Protein AF-R7K600-F1 (afdb_monomer)

Sequence (935 aa):
MQDFETLYDEKISSIQGNEIVDEYFMSLLRTHSFVELLKSLYYSPQDADISSIYLKCMKQGYRMCDLQRAFCILVDEWYDGPICFIAAEGDNKGDIICVNEEPVETIPRFTEEYYLRIRLISEEDVIDGETNSIKIESNLFSARSIFSEVTECTSFNIDQNDVLSICYSDVMQDNFKFKLNANNVAVVRSYNSVSVQCLDGDLSGDFYYSIINAADELFIVLEKENCLMRIRQYIDGLNAHFDNVRIERFISDKNIVSKCNQSGLYKLCDFLECDPTEISTQEMFEIYSALQQVDTTLPIDIFNSWINKLLPREYYVLKKRYLEGHLLTLESVGEICNVTRERIRQVEQKAIRNILSPKRNKYRNALVSQLKLFSPHKSYITFSELEELELGANVAIFLDKTTGDIIYESGYKACFFSRDSKNKLDFCLEELPNEFTKTDLQEYSILISEKLNNAFTANEITELICSKYRICGEYIAKSRMTLKVILSFLMQKYFPDGMDIYEDANIDFLREKAYIEFDGFELADNNRAVRARLQAFCVMVDRGVWKYDTEQILISNDLQWAILDYIKQYNSPVLPIQAIMDMFSAELGEIEIYNKYSLHSQLKKILPAEYSINRDYVMKSSGDTFYSVIEAYVKQSAFPVTKRDIQSNFPGATDIVIQQMAAATKVINMNGYYVHLDNLGITDEEVSSLKYAVDSELSDKEIHHANIVFSKIKGSLSGLFNRIGINHYLQFYYLLRELFPNEYEYNRPFMGALGVEVINGEAQVINLIMRNDECSISDIRQFAKEVGTIIDRYIEFIDRNNDAFIFKNRETVISVNAVGLDEADFSRLDAVLEDFIGEEQYKLLSDFYNYRELPDLACLWNTWLLYSIIKKYSKGFKLVLTSNFLNEAKPILVRQEFDESNIDFRDLAEIDQGDSEQFDNDEDILDTFDYDDLE

Nearest PDB structures (foldseek):
  8oj5-assembly1_A  TM=2.633E-01  e=7.855E-02  Homo sapiens
  6nxk-assembly2_D  TM=6.466E-01  e=4.752E+00  Homo sapiens
  6ob1-assembly1_C  TM=5.739E-01  e=8.873E+00  Homo sapiens
  5l9u-assembly1_N  TM=1.201E-01  e=9.127E-01  Homo sapiens

Secondary structure (DSSP, 8-state):
---HHHHHHHHHHHHTTSS---HHHHHHTT-HHHHHHHHHHHTS-TTS-THHHHHHHHHTT--HHHHHHHHHHHHT----S-----------------------S---S--S---EEEEEEEEEETTTEEEEEEEEEESSB-HHHHHHHHHHTSSEEE-TTSBEEE---SS---TTS----GGGSPB--S-EEEEEEES-HHHHHHHHHHHHHHTHHHHHHHHHHHHHHHHHHHHHTS-GGGTT-BGGGT---HHHHHHHHHTT--BSTHHHH---TT--HHHHHHHHHHHHTS----HHHHHHHHHTTS-HHHHHHHIIIIISSS---HHHHHHHTTS-HHHHHHHHHHHHHHHTSGGGHHHHHHHHHHHHHH-SSSSEEEHHHHHHTT--HHHHHHHHHHT-SSEEETTTTEEES-HHHHHHHHHHHHHS-SEEEHHHHHHHHHHHHHHTTTSS-HHHHHHHHHHHSEEETTEEESSPPPHHHHHHHHHHHH-TT-EESS-HHHHHHHHHHHHHHTTS-PPPS-HHHHHHHHHTTEEEEETTEEEE------S-HHHHHHHHHHHHH-SSSEEEHHHHHHHTHHHHHHTT--SHHHHHHHHHHHS-TT-EE-SSEEESSSS--HHHHHHHHHHH-SSPEEHHHHHHH-TT--HHHHHHHHHHSSEEESSSEEEEGGGG---HHHHHHHHHHHHHHTTT---EEHHHHHHHHTTTTHHHHHHHT--SHHHHHHHHHHH-TTTEEEETTEEEETT-----HHHHHHHHHTTSSEEEHHHHHHHHHHHT-----HHHHHHHTTTTEEESSSSEEEEHHHHTGGG---TTHHHHHHHHHTT-SEEEGGG---GGGSPP-SS---HHHHHHHHHHH-SSEEEEES-SSTTT--EEEEETTS-GGG--TTGGGS---S-----------SS---TTS--

Mean predicted aligned error: 21.6 Å

Solvent-accessible surface area (backbone atoms only — not comparable to full-atom values): 54487 Å² total; per-residue (Å²): 131,80,57,64,70,63,53,48,54,53,50,56,60,52,55,78,73,58,77,96,70,60,69,68,61,56,49,45,74,68,32,66,74,53,44,51,52,47,50,53,58,70,72,50,57,97,88,52,79,57,64,64,58,46,53,51,35,48,75,69,75,42,61,56,62,57,51,51,44,55,45,24,62,74,72,75,44,86,68,90,70,80,88,81,85,83,85,86,90,87,90,92,88,82,86,90,88,88,85,85,81,86,80,95,69,81,87,73,87,84,86,75,79,63,51,80,46,79,43,83,46,77,46,81,42,100,83,83,44,74,39,30,31,44,35,29,37,16,34,35,43,36,34,62,35,48,53,51,55,51,31,77,70,42,62,41,43,70,50,100,82,34,40,58,46,79,56,94,58,102,67,87,70,72,67,88,75,56,66,52,60,54,90,73,36,47,76,64,70,42,80,38,69,39,66,36,40,22,88,43,68,70,61,42,51,55,54,49,52,43,50,61,70,12,38,59,51,48,53,52,50,44,52,36,54,38,50,51,48,52,44,36,55,53,56,74,70,49,63,77,82,50,38,73,23,40,47,72,59,66,47,85,54,66,66,61,46,52,32,33,49,74,36,68,33,58,30,52,50,34,58,72,78,45,67,67,76,71,55,52,57,69,56,47,52,52,50,45,54,40,58,72,66,55,78,86,71,51,50,46,59,40,50,50,62,48,54,69,72,48,55,72,74,30,37,50,52,48,36,54,34,32,68,66,90,48,77,48,51,51,53,61,52,8,61,77,68,74,47,53,38,68,57,42,50,53,42,47,55,50,36,52,53,59,56,70,28,81,93,40,44,64,42,58,53,51,33,55,50,40,52,56,37,63,28,93,43,92,46,35,38,46,50,68,62,33,41,75,52,71,41,46,72,46,49,42,49,48,38,26,77,73,71,60,55,36,40,61,33,77,55,47,45,28,31,27,61,39,72,66,62,51,52,54,48,52,56,58,59,65,72,48,71,65,59,48,39,61,70,53,46,55,56,49,17,46,55,50,16,60,77,52,74,59,55,44,50,35,68,56,44,45,53,39,46,62,53,50,29,48,75,31,64,64,35,38,20,72,57,84,81,50,73,64,57,56,52,50,50,51,33,56,73,77,24,71,90,31,41,48,62,78,45,64,69,53,53,51,48,52,35,53,49,35,25,67,53,37,69,65,37,80,64,72,88,49,64,68,59,52,39,56,53,49,64,72,58,32,38,46,64,48,98,61,21,35,23,72,58,82,81,74,79,80,75,48,73,70,58,50,52,53,52,52,50,52,60,68,69,44,93,44,68,59,42,50,41,57,60,55,46,67,72,41,44,68,70,35,45,77,68,74,36,87,45,54,50,41,45,50,59,52,45,70,75,70,59,58,83,55,46,35,76,60,97,61,33,39,28,66,54,59,87,69,50,77,48,56,57,52,48,52,54,41,59,72,43,94,59,74,37,40,63,66,57,51,30,72,65,34,84,82,54,44,74,66,53,53,52,50,29,35,74,75,49,66,34,42,61,56,78,70,29,35,38,29,58,83,78,59,70,79,48,75,69,54,54,50,50,51,48,52,55,50,54,64,70,34,66,84,61,51,78,38,46,35,53,61,56,40,65,69,44,48,72,84,42,38,74,58,30,66,73,67,65,52,85,49,39,64,31,47,49,48,50,45,48,71,78,41,61,86,64,42,27,80,34,89,69,33,32,20,29,67,90,38,86,53,66,54,60,67,59,53,35,50,58,57,52,70,76,39,58,61,46,41,56,68,52,54,52,49,42,23,57,74,65,72,40,83,82,88,43,64,58,61,58,39,65,76,37,53,84,57,28,35,40,53,40,98,56,31,36,29,25,37,76,67,38,43,58,89,81,46,72,64,87,58,48,53,60,56,50,48,68,70,48,57,92,54,64,60,44,61,42,77,74,68,76,70,66,83,83,48,68,88,53,76,59,77,88,44,58,44,30,49,49,45,47,41,76,72,70,42,82,61,44,45,79,49,63,77,36,78,47,76,94,69,38,47,55,27,40,30,42,59,89,58,66,77,87,74,63,67,71,70,74,62,64,78,73,78,83,88,84,90,78,86,79,78,91,73,90,80,95,79,86,80,82,76,81,78,86,81,126

pLDDT: mean 79.43, std 15.6, range [23.12, 96.38]

Radius of gyration: 59.39 Å; Cα contacts (8 Å, |Δi|>4): 1126; chains: 1; bounding box: 92×74×168 Å

Structure (mmCIF, N/CA/C/O backbone):
data_AF-R7K600-F1
#
_entry.id   AF-R7K600-F1
#
loop_
_atom_site.group_PDB
_atom_site.id
_atom_site.type_symbol
_atom_site.label_atom_id
_atom_site.label_alt_id
_atom_site.label_comp_id
_atom_site.label_asym_id
_atom_site.label_entity_id
_atom_site.label_seq_id
_atom_site.pdbx_PDB_ins_code
_atom_site.Cartn_x
_atom_site.Cartn_y
_atom_site.Cartn_z
_atom_site.occupancy
_atom_site.B_iso_or_equiv
_atom_site.auth_seq_id
_atom_site.auth_comp_id
_atom_site.auth_asym_id
_atom_site.auth_atom_id
_atom_site.pdbx_PDB_model_num
ATOM 1 N N . MET A 1 1 ? -39.440 17.434 95.656 1.00 53.75 1 MET A N 1
ATOM 2 C CA . MET A 1 1 ? -38.934 17.429 94.272 1.00 53.75 1 MET A CA 1
ATOM 3 C C . MET A 1 1 ? -39.079 18.835 93.731 1.00 53.75 1 MET A C 1
ATOM 5 O O . MET A 1 1 ? -40.142 19.419 93.929 1.00 53.75 1 MET A O 1
ATOM 9 N N . GLN A 1 2 ? -38.012 19.396 93.159 1.00 62.62 2 GLN A N 1
ATOM 10 C CA . GLN A 1 2 ? -38.122 20.588 92.313 1.00 62.62 2 GLN A CA 1
ATOM 11 C C . GLN A 1 2 ? -39.060 20.278 91.136 1.00 62.62 2 GLN A C 1
ATOM 13 O O . GLN A 1 2 ? -39.230 19.117 90.763 1.00 62.62 2 GLN A O 1
ATOM 18 N N . ASP A 1 3 ? -39.709 21.305 90.596 1.00 78.44 3 ASP A N 1
ATOM 19 C CA . ASP A 1 3 ? -40.495 21.171 89.371 1.00 78.44 3 ASP A CA 1
ATOM 20 C C . ASP A 1 3 ? -39.558 20.840 88.198 1.00 78.44 3 ASP A C 1
ATOM 22 O O . ASP A 1 3 ? -38.540 21.518 88.033 1.00 78.44 3 ASP A O 1
ATOM 26 N N . PHE A 1 4 ? -39.870 19.787 87.427 1.00 82.56 4 PHE A N 1
ATOM 27 C CA . PHE A 1 4 ? -38.977 19.241 86.396 1.00 82.56 4 PHE A CA 1
ATOM 28 C C . PHE A 1 4 ? -38.571 20.312 85.388 1.00 82.56 4 PHE A C 1
ATOM 30 O O . PHE A 1 4 ? -37.391 20.432 85.098 1.00 82.56 4 PHE A O 1
ATOM 37 N N . GLU A 1 5 ? -39.517 21.133 84.922 1.00 82.19 5 GLU A N 1
ATOM 38 C CA . GLU A 1 5 ? -39.245 22.182 83.928 1.00 82.19 5 GLU A CA 1
ATOM 39 C C . GLU A 1 5 ? -38.249 23.220 84.463 1.00 82.19 5 GLU A C 1
ATOM 41 O O . GLU A 1 5 ? -37.309 23.609 83.777 1.00 82.19 5 GLU A O 1
ATOM 46 N N . THR A 1 6 ? -38.395 23.608 85.734 1.00 79.44 6 THR A N 1
ATOM 47 C CA . THR A 1 6 ? -37.509 24.600 86.359 1.00 79.44 6 THR A CA 1
ATOM 48 C C . THR A 1 6 ? -36.091 24.045 86.548 1.00 79.44 6 THR A C 1
ATOM 50 O O . THR A 1 6 ? -35.116 24.752 86.306 1.00 79.44 6 THR A O 1
ATOM 53 N N . LEU A 1 7 ? -35.971 22.774 86.954 1.00 80.62 7 LEU A N 1
ATOM 54 C CA . LEU A 1 7 ? -34.683 22.090 87.127 1.00 80.62 7 LEU A CA 1
ATOM 55 C C . LEU A 1 7 ? -34.003 21.799 85.779 1.00 80.62 7 LEU A C 1
ATOM 57 O O . LEU A 1 7 ? -32.790 21.956 85.645 1.00 80.62 7 LEU A O 1
ATOM 61 N N . TYR A 1 8 ? -34.784 21.396 84.780 1.00 83.12 8 TYR A N 1
ATOM 62 C CA . TYR A 1 8 ? -34.327 21.098 83.428 1.00 83.12 8 TYR A CA 1
ATOM 63 C C . TYR A 1 8 ? -33.744 22.336 82.741 1.00 83.12 8 TYR A C 1
ATOM 65 O O . TYR A 1 8 ? -32.621 22.284 82.235 1.00 83.12 8 TYR A O 1
ATOM 73 N N . ASP A 1 9 ? -34.447 23.471 82.802 1.00 80.31 9 ASP A N 1
ATOM 74 C CA . ASP A 1 9 ? -33.987 24.739 82.226 1.00 80.31 9 ASP A CA 1
ATOM 75 C C . ASP A 1 9 ? -32.726 25.279 82.925 1.00 80.31 9 ASP A C 1
ATOM 77 O O . ASP A 1 9 ? -31.815 25.797 82.265 1.00 80.31 9 ASP A O 1
ATOM 81 N N . GLU A 1 10 ? -32.629 25.124 84.252 1.00 80.12 10 GLU A N 1
ATOM 82 C CA . GLU A 1 10 ? -31.446 25.504 85.037 1.00 80.12 10 GLU A CA 1
ATOM 83 C C . GLU A 1 10 ? -30.222 24.658 84.641 1.00 80.12 10 GLU A C 1
ATOM 85 O O . GLU A 1 10 ? -29.138 25.198 84.390 1.00 80.12 10 GLU A O 1
ATOM 90 N N . LYS A 1 11 ? -30.400 23.337 84.485 1.00 77.00 11 LYS A N 1
ATOM 91 C CA . LYS A 1 11 ? -29.329 22.413 84.081 1.00 77.00 11 LYS A CA 1
ATOM 92 C C . LYS A 1 11 ? -28.900 22.614 82.632 1.00 77.00 11 LYS A C 1
ATOM 94 O O . LYS A 1 11 ? -27.702 22.742 82.387 1.00 77.00 11 LYS A O 1
ATOM 99 N N . ILE A 1 12 ? -29.829 22.747 81.685 1.00 72.12 12 ILE A N 1
ATOM 100 C CA . ILE A 1 12 ? -29.499 23.029 80.276 1.00 72.12 12 ILE A CA 1
ATOM 101 C C . ILE A 1 12 ? -28.743 24.348 80.115 1.00 72.12 12 ILE A C 1
ATOM 103 O O . ILE A 1 12 ? -27.795 24.418 79.328 1.00 72.12 12 ILE A O 1
ATOM 107 N N . SER A 1 13 ? -29.115 25.380 80.875 1.00 66.31 13 SER A N 1
ATOM 108 C CA . SER A 1 13 ? -28.418 26.671 80.855 1.00 66.31 13 SER A CA 1
ATOM 109 C C . SER A 1 13 ? -26.991 26.563 81.405 1.00 66.31 13 SER A C 1
ATOM 111 O O . SER A 1 13 ? -26.095 27.252 80.921 1.00 66.31 13 SER A O 1
ATOM 113 N N . SER A 1 14 ? -26.753 25.668 82.372 1.00 66.25 14 SER A N 1
ATOM 114 C CA . SER A 1 14 ? -25.415 25.410 82.925 1.00 66.25 14 SER A CA 1
ATOM 115 C C . SER A 1 14 ? -24.490 24.649 81.958 1.00 66.25 14 SER A C 1
ATOM 117 O O . SER A 1 14 ? -23.301 24.955 81.888 1.00 66.25 14 SER A O 1
ATOM 119 N N . ILE A 1 15 ? -25.038 23.738 81.140 1.00 65.19 15 ILE A N 1
ATOM 120 C CA . ILE A 1 15 ? -24.304 22.935 80.139 1.00 65.19 15 ILE A CA 1
ATOM 121 C C . ILE A 1 15 ? -23.796 23.794 78.968 1.00 65.19 15 ILE A C 1
ATOM 123 O O . ILE A 1 15 ? -22.756 23.504 78.390 1.00 65.19 15 ILE A O 1
ATOM 127 N N . GLN A 1 16 ? -24.473 24.901 78.639 1.00 54.50 16 GLN A N 1
ATOM 128 C CA . GLN A 1 16 ? -24.007 25.839 77.603 1.00 54.50 16 GLN A CA 1
ATOM 129 C C . GLN A 1 16 ? -22.762 26.650 78.019 1.00 54.50 16 GLN A C 1
ATOM 131 O O . GLN A 1 16 ? -22.148 27.296 77.170 1.00 54.50 16 GLN A O 1
ATOM 136 N N . GLY A 1 17 ? -22.402 26.648 79.309 1.00 50.62 17 GLY A N 1
ATOM 137 C CA . GLY A 1 17 ? -21.347 27.492 79.872 1.00 50.62 17 GLY A CA 1
ATOM 138 C C . GLY A 1 17 ? -19.992 26.818 80.110 1.00 50.62 17 GLY A C 1
ATOM 139 O O . GLY A 1 17 ? -19.022 27.543 80.314 1.00 50.62 17 GLY A O 1
ATOM 140 N N . ASN A 1 18 ? -19.892 25.483 80.092 1.00 47.25 18 ASN A N 1
ATOM 141 C CA . ASN A 1 18 ? -18.647 24.759 80.378 1.00 47.25 18 ASN A CA 1
ATOM 142 C C . ASN A 1 18 ? -18.553 23.427 79.609 1.00 47.25 18 ASN A C 1
ATOM 144 O O . ASN A 1 18 ? -19.450 22.597 79.691 1.00 47.25 18 ASN A O 1
ATOM 148 N N . GLU A 1 19 ? -17.396 23.236 78.964 1.00 44.56 19 GLU A N 1
ATOM 149 C CA . GLU A 1 19 ? -16.887 22.021 78.299 1.00 44.56 19 GLU A CA 1
ATOM 150 C C . GLU A 1 19 ? -17.575 21.555 76.997 1.00 44.56 19 GLU A C 1
ATOM 152 O O . GLU A 1 19 ? -18.716 21.872 76.687 1.00 44.56 19 GLU A O 1
ATOM 157 N N . ILE A 1 20 ? -16.790 20.870 76.156 1.00 49.75 20 ILE A N 1
ATOM 158 C CA . ILE A 1 20 ? -17.130 20.440 74.791 1.00 49.75 20 ILE A CA 1
ATOM 159 C C . ILE A 1 20 ? -18.234 19.372 74.866 1.00 49.75 20 ILE A C 1
ATOM 161 O O . ILE A 1 20 ? -17.953 18.215 75.172 1.00 49.75 20 ILE A O 1
ATOM 165 N N . VAL A 1 21 ? -19.484 19.750 74.585 1.00 52.47 21 VAL A N 1
ATOM 166 C CA . VAL A 1 21 ? -20.635 18.831 74.540 1.00 52.47 21 VAL A CA 1
ATOM 167 C C . VAL A 1 21 ? -21.093 18.610 73.095 1.00 52.47 21 VAL A C 1
ATOM 169 O O . VAL A 1 21 ? -21.189 19.550 72.311 1.00 52.47 21 VAL A O 1
ATOM 172 N N . ASP A 1 22 ? -21.363 17.345 72.766 1.00 59.25 22 ASP A N 1
ATOM 173 C CA . ASP A 1 22 ? -21.823 16.827 71.471 1.00 59.25 22 ASP A CA 1
ATOM 174 C C . ASP A 1 22 ? -23.098 17.531 70.951 1.00 59.25 22 ASP A C 1
ATOM 176 O O . ASP A 1 22 ? -24.114 17.627 71.648 1.00 59.25 22 ASP A O 1
ATOM 180 N N . GLU A 1 23 ? -23.050 18.004 69.702 1.00 59.66 23 GLU A N 1
ATOM 181 C CA . GLU A 1 23 ? -24.129 18.739 69.028 1.00 59.66 23 GLU A CA 1
ATOM 182 C C . GLU A 1 23 ? -25.384 17.865 68.834 1.00 59.66 23 GLU A C 1
ATOM 184 O O . GLU A 1 23 ? -26.514 18.353 68.949 1.00 59.66 23 GLU A O 1
ATOM 189 N N . TYR A 1 24 ? -25.197 16.553 68.646 1.00 65.19 24 TYR A N 1
ATOM 190 C CA . TYR A 1 24 ? -26.281 15.572 68.580 1.00 65.19 24 TYR A CA 1
ATOM 191 C C . TYR A 1 24 ? -27.006 15.450 69.928 1.00 65.19 24 TYR A C 1
ATOM 193 O O . TYR A 1 24 ? -28.234 15.556 69.983 1.00 65.19 24 TYR A O 1
ATOM 201 N N . PHE A 1 25 ? -26.267 15.332 71.032 1.00 68.75 25 PHE A N 1
ATOM 202 C CA . PHE A 1 25 ? -26.848 15.237 72.375 1.00 68.75 25 PHE A CA 1
ATOM 203 C C . PHE A 1 25 ? -27.626 16.510 72.757 1.00 68.75 25 PHE A C 1
ATOM 205 O O . PHE A 1 25 ? -28.731 16.437 73.300 1.00 68.75 25 PHE A O 1
ATOM 212 N N . MET A 1 26 ? -27.117 17.688 72.380 1.00 72.88 26 MET A N 1
ATOM 213 C CA . MET A 1 26 ? -27.837 18.957 72.561 1.00 72.88 26 MET A CA 1
ATOM 214 C C . MET A 1 26 ? -29.112 19.051 71.710 1.00 72.88 26 MET A C 1
ATOM 216 O O . MET A 1 26 ? -30.069 19.711 72.120 1.00 72.88 26 MET A O 1
ATOM 220 N N . SER A 1 27 ? -29.155 18.397 70.544 1.00 70.31 27 SER A N 1
ATOM 221 C CA . SER A 1 27 ? -30.365 18.316 69.716 1.00 70.31 27 SER A CA 1
ATOM 222 C C . SER A 1 27 ? -31.442 17.417 70.344 1.00 70.31 27 SER A C 1
ATOM 224 O O . SER A 1 27 ? -32.624 17.772 70.333 1.00 70.31 27 SER A O 1
ATOM 226 N N . LEU A 1 28 ? -31.045 16.317 70.995 1.00 73.62 28 LEU A N 1
ATOM 227 C CA . LEU A 1 28 ? -31.957 15.432 71.729 1.00 73.62 28 LEU A CA 1
ATOM 228 C C . LEU A 1 28 ? -32.601 16.147 72.920 1.00 73.62 28 LEU A C 1
ATOM 230 O O . LEU A 1 28 ? -33.818 16.101 73.074 1.00 73.62 28 LEU A O 1
ATOM 234 N N . LEU A 1 29 ? -31.822 16.912 73.690 1.00 78.94 29 LEU A N 1
ATOM 235 C CA . LEU A 1 29 ? -32.327 17.736 74.801 1.00 78.94 29 LEU A CA 1
ATOM 236 C C . LEU A 1 29 ? -33.273 18.874 74.351 1.00 78.94 29 LEU A C 1
ATOM 238 O O . LEU A 1 29 ? -33.939 19.510 75.166 1.00 78.94 29 LEU A O 1
ATOM 242 N N . ARG A 1 30 ? -33.377 19.147 73.049 1.00 77.31 30 ARG A N 1
ATOM 243 C CA . ARG A 1 30 ? -34.364 20.085 72.483 1.00 77.31 30 ARG A CA 1
ATOM 244 C C . ARG A 1 30 ? -35.557 19.374 71.839 1.00 77.31 30 ARG A C 1
ATOM 246 O O . ARG A 1 30 ? -36.515 20.031 71.437 1.00 77.31 30 ARG A O 1
ATOM 253 N N . THR A 1 31 ? -35.512 18.047 71.731 1.00 77.44 31 THR A N 1
ATOM 254 C CA . THR A 1 31 ? -36.526 17.239 71.054 1.00 77.44 31 THR A CA 1
ATOM 255 C C . THR A 1 31 ? -37.638 16.860 72.026 1.00 77.44 31 THR A C 1
ATOM 257 O O . THR A 1 31 ? -37.422 16.117 72.977 1.00 77.44 31 THR A O 1
ATOM 260 N N . HIS A 1 32 ? -38.856 17.344 71.775 1.00 78.06 32 HIS A N 1
ATOM 261 C CA . HIS A 1 32 ? -39.971 17.246 72.724 1.00 78.06 32 HIS A CA 1
ATOM 262 C C . HIS A 1 32 ? -40.287 15.810 73.186 1.00 78.06 32 HIS A C 1
ATOM 264 O O . HIS A 1 32 ? -40.463 15.577 74.377 1.00 78.06 32 HIS A O 1
ATOM 270 N N . SER A 1 33 ? -40.298 14.834 72.274 1.00 76.19 33 SER A N 1
ATOM 271 C CA . SER A 1 33 ? -40.528 13.415 72.596 1.00 76.19 33 SER A CA 1
ATOM 272 C C . SER A 1 33 ? -39.448 12.818 73.499 1.00 76.19 33 SER A C 1
ATOM 274 O O . SER A 1 33 ? -39.762 12.023 74.382 1.00 76.19 33 SER A O 1
ATOM 276 N N . PHE A 1 34 ? -38.193 13.237 73.326 1.00 80.69 34 PHE A N 1
ATOM 277 C CA . PHE A 1 34 ? -37.080 12.814 74.172 1.00 80.69 34 PHE A CA 1
ATOM 278 C C . PHE A 1 34 ? -37.174 13.433 75.576 1.00 80.69 34 PHE A C 1
ATOM 280 O O . PHE A 1 34 ? -37.019 12.732 76.575 1.00 80.69 34 PHE A O 1
ATOM 287 N N . VAL A 1 35 ? -37.526 14.721 75.671 1.00 83.38 35 VAL A N 1
ATOM 288 C CA . VAL A 1 35 ? -37.732 15.409 76.960 1.00 83.38 35 VAL A CA 1
ATOM 289 C C . VAL A 1 35 ? -38.919 14.830 77.733 1.00 83.38 35 VAL A C 1
ATOM 291 O O . VAL A 1 35 ? -38.839 14.673 78.946 1.00 83.38 35 VAL A O 1
ATOM 294 N N . GLU A 1 36 ? -39.997 14.431 77.058 1.00 80.38 36 GLU A N 1
ATOM 295 C CA . GLU A 1 36 ? -41.142 13.764 77.698 1.00 80.38 36 GLU A CA 1
ATOM 296 C C . GLU A 1 36 ? -40.785 12.376 78.259 1.00 80.38 36 GLU A C 1
ATOM 298 O O . GLU A 1 36 ? -41.263 11.995 79.332 1.00 80.38 36 GLU A O 1
ATOM 303 N N . LEU A 1 37 ? -39.908 11.622 77.586 1.00 80.12 37 LEU A N 1
ATOM 304 C CA . LEU A 1 37 ? -39.365 10.368 78.124 1.00 80.12 37 LEU A CA 1
ATOM 305 C C . LEU A 1 37 ? -38.493 10.626 79.357 1.00 80.12 37 LEU A C 1
ATOM 307 O O . LEU A 1 37 ? -38.621 9.918 80.355 1.00 80.12 37 LEU A O 1
ATOM 311 N N . LEU A 1 38 ? -37.667 11.671 79.317 1.00 84.00 38 LEU A N 1
ATOM 312 C CA . LEU A 1 38 ? -36.800 12.079 80.422 1.00 84.00 38 LEU A CA 1
ATOM 313 C C . LEU A 1 38 ? -37.602 12.576 81.634 1.00 84.00 38 LEU A C 1
ATOM 315 O O . LEU A 1 38 ? -37.290 12.248 82.776 1.00 84.00 38 LEU A O 1
ATOM 319 N N . LYS A 1 39 ? -38.694 13.299 81.384 1.00 84.38 39 LYS A N 1
ATOM 320 C CA . LYS A 1 39 ? -39.666 13.734 82.390 1.00 84.38 39 LYS A CA 1
ATOM 321 C C . LYS A 1 39 ? -40.412 12.557 83.007 1.00 84.38 39 LYS A C 1
ATOM 323 O O . LYS A 1 39 ? -40.580 12.500 84.223 1.00 84.38 39 LYS A O 1
ATOM 328 N N . SER A 1 40 ? -40.821 11.595 82.180 1.00 82.56 40 SER A N 1
ATOM 329 C CA . SER A 1 40 ? -41.455 10.353 82.640 1.00 82.56 40 SER A CA 1
ATOM 330 C C . SER A 1 40 ? -40.516 9.550 83.541 1.00 82.56 40 SER A C 1
ATOM 332 O O . SER A 1 40 ? -40.952 9.008 84.553 1.00 82.56 40 SER A O 1
ATOM 334 N N . LEU A 1 41 ? -39.226 9.521 83.197 1.00 79.75 41 LEU A N 1
ATOM 335 C CA . LEU A 1 41 ? -38.173 8.891 83.986 1.00 79.75 41 LEU A CA 1
ATOM 336 C C . LEU A 1 41 ? -37.949 9.623 85.322 1.00 79.75 41 LEU A C 1
ATOM 338 O O . LEU A 1 41 ? -37.869 8.981 86.363 1.00 79.75 41 LEU A O 1
ATOM 342 N N . TYR A 1 42 ? -37.950 10.961 85.314 1.00 81.75 42 TYR A N 1
ATOM 343 C CA . TYR A 1 42 ? -37.759 11.792 86.511 1.00 81.75 42 TYR A CA 1
ATOM 344 C C . TYR A 1 42 ? -38.861 11.660 87.562 1.00 81.75 42 TYR A C 1
ATOM 346 O O . TYR A 1 42 ? -38.585 11.690 88.761 1.00 81.75 42 TYR A O 1
ATOM 354 N N . TYR A 1 43 ? -40.111 11.495 87.134 1.00 80.69 43 TYR A N 1
ATOM 355 C CA . TYR A 1 43 ? -41.240 11.304 88.048 1.00 80.69 43 TYR A CA 1
ATOM 356 C C . TYR A 1 43 ? -41.500 9.835 88.415 1.00 80.69 43 TYR A C 1
ATOM 358 O O . TYR A 1 43 ? -42.461 9.551 89.135 1.00 80.69 43 TYR A O 1
ATOM 366 N N . SER A 1 44 ? -40.663 8.904 87.949 1.00 74.94 44 SER A N 1
ATOM 367 C CA . SER A 1 44 ? -40.798 7.485 88.270 1.00 74.94 44 SER A CA 1
ATOM 368 C C . SER A 1 44 ? -40.413 7.211 89.737 1.00 74.94 44 SER A C 1
ATOM 370 O O . SER A 1 44 ? -39.344 7.637 90.178 1.00 74.94 44 SER A O 1
ATOM 372 N N . PRO A 1 45 ? -41.251 6.509 90.528 1.00 62.06 45 PRO A N 1
ATOM 373 C CA . PRO A 1 45 ? -40.882 6.041 91.867 1.00 62.06 45 PRO A CA 1
ATOM 374 C C . PRO A 1 45 ? -39.639 5.137 91.829 1.00 62.06 45 PRO A C 1
ATOM 376 O O . PRO A 1 45 ? -39.468 4.390 90.870 1.00 62.06 45 PRO A O 1
ATOM 379 N N . GLN A 1 46 ? -38.821 5.140 92.891 1.00 54.97 46 GLN A N 1
ATOM 380 C CA . GLN A 1 46 ? -37.588 4.330 92.981 1.00 54.97 46 GLN A CA 1
ATOM 381 C C . GLN A 1 46 ? -37.809 2.809 92.817 1.00 54.97 46 GLN A C 1
ATOM 383 O O . GLN A 1 46 ? -36.873 2.115 92.444 1.00 54.97 46 GLN A O 1
ATOM 388 N N . ASP A 1 47 ? -39.040 2.319 93.016 1.00 48.72 47 ASP A N 1
ATOM 389 C CA . ASP A 1 47 ? -39.424 0.904 92.866 1.00 48.72 47 ASP A CA 1
ATOM 390 C C . ASP A 1 47 ? -40.292 0.622 91.616 1.00 48.72 47 ASP A C 1
ATOM 392 O O . ASP A 1 47 ? -40.900 -0.444 91.501 1.00 48.72 47 ASP A O 1
ATOM 396 N N . ALA A 1 48 ? -40.446 1.583 90.698 1.00 56.72 48 ALA A N 1
ATOM 397 C CA . ALA A 1 48 ? -41.273 1.403 89.503 1.00 56.72 48 ALA A CA 1
ATOM 398 C C . ALA A 1 48 ? -40.485 0.778 88.343 1.00 56.72 48 ALA A C 1
ATOM 400 O O . ALA A 1 48 ? -39.306 1.055 88.164 1.00 56.72 48 ALA A O 1
ATOM 401 N N . ASP A 1 49 ? -41.159 -0.038 87.526 1.00 58.34 49 ASP A N 1
ATOM 402 C CA . ASP A 1 49 ? -40.568 -0.712 86.365 1.00 58.34 49 ASP A CA 1
ATOM 403 C C . ASP A 1 49 ? -40.203 0.284 85.244 1.00 58.34 49 ASP A C 1
ATOM 405 O O . ASP A 1 49 ? -41.001 0.620 84.356 1.00 58.34 49 ASP A O 1
ATOM 409 N N . ILE A 1 50 ? -38.961 0.767 85.304 1.00 62.50 50 ILE A N 1
ATOM 410 C CA . ILE A 1 50 ? -38.376 1.717 84.352 1.00 62.50 50 ILE A CA 1
ATOM 411 C C . ILE A 1 50 ? -38.202 1.080 82.959 1.00 62.50 50 ILE A C 1
ATOM 413 O O . ILE A 1 50 ? -38.143 1.788 81.947 1.00 62.50 50 ILE A O 1
ATOM 417 N N . SER A 1 51 ? -38.215 -0.254 82.863 1.00 54.25 51 SER A N 1
ATOM 418 C CA . SER A 1 51 ? -38.046 -1.008 81.613 1.00 54.25 51 SER A CA 1
ATOM 419 C C . SER A 1 51 ? -39.064 -0.594 80.551 1.00 54.25 51 SER A C 1
ATOM 421 O O . SER A 1 51 ? -38.741 -0.503 79.367 1.00 54.25 51 SER A O 1
ATOM 423 N N . SER A 1 52 ? -40.281 -0.235 80.966 1.00 59.28 52 SER A N 1
ATOM 424 C CA . SER A 1 52 ? -41.329 0.264 80.068 1.00 59.28 52 SER A CA 1
ATOM 425 C C . SER A 1 52 ? -40.991 1.615 79.412 1.00 59.28 52 SER A C 1
ATOM 427 O O . SER A 1 52 ? -41.336 1.840 78.247 1.00 59.28 52 SER A O 1
ATOM 429 N N . ILE A 1 53 ? -40.284 2.501 80.121 1.00 66.00 53 ILE A N 1
ATOM 430 C CA . ILE A 1 53 ? -39.851 3.821 79.635 1.00 66.00 53 ILE A CA 1
ATOM 431 C C . ILE A 1 53 ? -38.663 3.657 78.688 1.00 66.00 53 ILE A C 1
ATOM 433 O O . ILE A 1 53 ? -38.657 4.248 77.607 1.00 66.00 53 ILE A O 1
ATOM 437 N N . TYR A 1 54 ? -37.705 2.794 79.032 1.00 62.31 54 TYR A N 1
ATOM 438 C CA . TYR A 1 54 ? -36.568 2.481 78.164 1.00 62.31 54 TYR A CA 1
ATOM 439 C C . TYR A 1 54 ? -36.986 1.758 76.883 1.00 62.31 54 TYR A C 1
ATOM 441 O O . TYR A 1 54 ? -36.526 2.108 75.796 1.00 62.31 54 TYR A O 1
ATOM 449 N N . LEU A 1 55 ? -37.950 0.841 76.962 1.00 52.78 55 LEU A N 1
ATOM 450 C CA . LEU A 1 55 ? -38.534 0.214 75.778 1.00 52.78 55 LEU A CA 1
ATOM 451 C C . LEU A 1 55 ? -39.229 1.248 74.880 1.00 52.78 55 LEU A C 1
ATOM 453 O O . LEU A 1 55 ? -39.180 1.154 73.654 1.00 52.78 55 LEU A O 1
ATOM 457 N N . LYS A 1 56 ? -39.870 2.260 75.475 1.00 57.25 56 LYS A N 1
ATOM 458 C CA . LYS A 1 56 ? -40.501 3.362 74.739 1.00 57.25 56 LYS A CA 1
ATOM 459 C C . LYS A 1 56 ? -39.467 4.309 74.122 1.00 57.25 56 LYS A C 1
ATOM 461 O O . LYS A 1 56 ? -39.707 4.792 73.021 1.00 57.25 56 LYS A O 1
ATOM 466 N N . CYS A 1 57 ? -38.332 4.510 74.789 1.00 59.59 57 CYS A N 1
ATOM 467 C CA . CYS A 1 57 ? -37.164 5.225 74.274 1.00 59.59 57 CYS A CA 1
ATOM 468 C C . CYS A 1 57 ? -36.616 4.546 73.011 1.00 59.59 57 CYS A C 1
ATOM 470 O O . CYS A 1 57 ? -36.556 5.177 71.956 1.00 59.59 57 CYS A O 1
ATOM 472 N N . MET A 1 58 ? -36.377 3.231 73.072 1.00 46.25 58 MET A N 1
ATOM 473 C CA . MET A 1 58 ? -35.902 2.462 71.916 1.00 46.25 58 MET A CA 1
ATOM 474 C C . MET A 1 58 ? -36.922 2.415 70.772 1.00 46.25 58 MET A C 1
ATOM 476 O O . MET A 1 58 ? -36.556 2.575 69.612 1.00 46.25 58 MET A O 1
ATOM 480 N N . LYS A 1 59 ? -38.222 2.273 71.073 1.00 49.16 59 LYS A N 1
ATOM 481 C CA . LYS A 1 59 ? -39.291 2.326 70.053 1.00 49.16 59 LYS A CA 1
ATOM 482 C C . LYS A 1 59 ? -39.414 3.681 69.354 1.00 49.16 59 LYS A C 1
ATOM 484 O O . LYS A 1 59 ? -40.010 3.739 68.284 1.00 49.16 59 LYS A O 1
ATOM 489 N N . GLN A 1 60 ? -38.913 4.754 69.962 1.00 54.91 60 GLN A N 1
ATOM 490 C CA . GLN A 1 60 ? -38.888 6.095 69.374 1.00 54.91 60 GLN A CA 1
ATOM 491 C C . GLN A 1 60 ? -37.560 6.405 68.665 1.00 54.91 60 GLN A C 1
ATOM 493 O O . GLN A 1 60 ? -37.347 7.546 68.270 1.00 54.91 60 GLN A O 1
ATOM 498 N N . GLY A 1 61 ? -36.686 5.404 68.497 1.00 47.09 61 GLY A N 1
ATOM 499 C CA . GLY A 1 61 ? -35.408 5.546 67.795 1.00 47.09 61 GLY A CA 1
ATOM 500 C C . GLY A 1 61 ? -34.308 6.216 68.620 1.00 47.09 61 GLY A C 1
ATOM 501 O O . GLY A 1 61 ? -33.242 6.513 68.089 1.00 47.09 61 GLY A O 1
ATOM 502 N N . TYR A 1 62 ? -34.532 6.453 69.916 1.00 63.28 62 TYR A N 1
ATOM 503 C CA . TYR A 1 62 ? -33.546 7.075 70.797 1.00 63.28 62 TYR A CA 1
ATOM 504 C C . TYR A 1 62 ? -32.668 6.036 71.489 1.00 63.28 62 TYR A C 1
ATOM 506 O O . TYR A 1 62 ? -33.111 4.933 71.825 1.00 63.28 62 TYR A O 1
ATOM 514 N N . ARG A 1 63 ? -31.412 6.408 71.760 1.00 60.91 63 ARG A N 1
ATOM 515 C CA . ARG A 1 63 ? -30.481 5.539 72.481 1.00 60.91 63 ARG A CA 1
ATOM 516 C C . ARG A 1 63 ? -30.788 5.588 73.972 1.00 60.91 63 ARG A C 1
ATOM 518 O O . ARG A 1 63 ? -30.894 6.660 74.569 1.00 60.91 63 ARG A O 1
ATOM 525 N N . MET A 1 64 ? -30.878 4.415 74.589 1.00 60.06 64 MET A N 1
ATOM 526 C CA . MET A 1 64 ? -31.126 4.291 76.026 1.00 60.06 64 MET A CA 1
ATOM 527 C C . MET A 1 64 ? -30.039 4.989 76.859 1.00 60.06 64 MET A C 1
ATOM 529 O O . MET A 1 64 ? -30.366 5.685 77.818 1.00 60.06 64 MET A O 1
ATOM 533 N N . CYS A 1 65 ? -28.777 4.894 76.429 1.00 59.16 65 CYS A N 1
ATOM 534 C CA . CYS A 1 65 ? -27.639 5.557 77.065 1.00 59.16 65 CYS A CA 1
ATOM 535 C C . CYS A 1 65 ? -27.738 7.092 77.043 1.00 59.16 65 CYS A C 1
ATOM 537 O O . CYS A 1 65 ? -27.353 7.736 78.014 1.00 59.16 65 CYS A O 1
ATOM 539 N N . ASP A 1 66 ? -28.315 7.697 75.997 1.00 70.44 66 ASP A N 1
ATOM 540 C CA . ASP A 1 66 ? -28.536 9.150 75.968 1.00 70.44 66 ASP A CA 1
ATOM 541 C C . ASP A 1 66 ? -29.583 9.571 76.999 1.00 70.44 66 ASP A C 1
ATOM 543 O O . ASP A 1 66 ? -29.421 10.591 77.669 1.00 70.44 66 ASP A O 1
ATOM 547 N N . LEU A 1 67 ? -30.657 8.787 77.140 1.00 77.38 67 LEU A N 1
ATOM 548 C CA . LEU A 1 67 ? -31.719 9.068 78.105 1.00 77.38 67 LEU A CA 1
ATOM 549 C C . LEU A 1 67 ? -31.211 8.921 79.547 1.00 77.38 67 LEU A C 1
ATOM 551 O O . LEU A 1 67 ? -31.517 9.756 80.395 1.00 77.38 67 LEU A O 1
ATOM 555 N N . GLN A 1 68 ? -30.390 7.903 79.808 1.00 68.25 68 GLN A N 1
ATOM 556 C CA . GLN A 1 68 ? -29.735 7.690 81.102 1.00 68.25 68 GLN A CA 1
ATOM 557 C C . GLN A 1 68 ? -28.720 8.792 81.413 1.00 68.25 68 GLN A C 1
ATOM 559 O O . GLN A 1 68 ? -28.736 9.353 82.506 1.00 68.25 68 GLN A O 1
ATOM 564 N N . ARG A 1 69 ? -27.894 9.174 80.433 1.00 72.38 69 ARG A N 1
ATOM 565 C CA . ARG A 1 69 ? -26.947 10.287 80.557 1.00 72.38 69 ARG A CA 1
ATOM 566 C C . ARG A 1 69 ? -27.661 11.595 80.882 1.00 72.38 69 ARG A C 1
ATOM 568 O O . ARG A 1 69 ? -27.234 12.316 81.780 1.00 72.38 69 ARG A O 1
ATOM 575 N N . ALA A 1 70 ? -28.756 11.895 80.184 1.00 78.31 70 ALA A N 1
ATOM 576 C CA . ALA A 1 70 ? -29.570 13.078 80.448 1.00 78.31 70 ALA A CA 1
ATOM 577 C C . ALA A 1 70 ? -30.209 13.042 81.847 1.00 78.31 70 ALA A C 1
ATOM 579 O O . ALA A 1 70 ? -30.298 14.077 82.507 1.00 78.31 70 ALA A O 1
ATOM 580 N N . PHE A 1 71 ? -30.609 11.860 82.322 1.00 80.12 71 PHE A N 1
ATOM 581 C CA . PHE A 1 71 ? -31.178 11.677 83.654 1.00 80.12 71 PHE A CA 1
ATOM 582 C C . PHE A 1 71 ? -30.148 11.893 84.765 1.00 80.12 71 PHE A C 1
ATOM 584 O O . PHE A 1 71 ? -30.407 12.686 85.666 1.00 80.12 71 PHE A O 1
ATOM 591 N N . CYS A 1 72 ? -28.961 11.291 84.665 1.00 72.06 72 CYS A N 1
ATOM 592 C CA . CYS A 1 72 ? -27.868 11.489 85.622 1.00 72.06 72 CYS A CA 1
ATOM 593 C C . CYS A 1 72 ? -27.468 12.970 85.745 1.00 72.06 72 CYS A C 1
ATOM 595 O O . CYS A 1 72 ? -27.315 13.476 86.854 1.00 72.06 72 CYS A O 1
ATOM 597 N N . ILE A 1 73 ? -27.411 13.702 84.623 1.00 74.44 73 ILE A N 1
ATOM 598 C CA . ILE A 1 73 ? -27.163 15.157 84.614 1.00 74.44 73 ILE A CA 1
ATOM 599 C C . ILE A 1 73 ? -28.261 15.933 85.368 1.00 74.44 73 ILE A C 1
ATOM 601 O O . ILE A 1 73 ? -27.974 16.919 86.049 1.00 74.44 73 ILE A O 1
ATOM 605 N N . LEU A 1 74 ? -29.521 15.504 85.263 1.00 78.44 74 LEU A N 1
ATOM 606 C CA . LEU A 1 74 ? -30.663 16.118 85.949 1.00 78.44 74 LEU A CA 1
ATOM 607 C C . LEU A 1 74 ? -30.646 15.897 87.468 1.00 78.44 74 LEU A C 1
ATOM 609 O O . LEU A 1 74 ? -31.086 16.781 88.202 1.00 78.44 74 LEU A O 1
ATOM 613 N N . VAL A 1 75 ? -30.160 14.743 87.938 1.00 76.94 75 VAL A N 1
ATOM 614 C CA . VAL A 1 75 ? -30.109 14.390 89.371 1.00 76.94 75 VAL A CA 1
ATOM 615 C C . VAL A 1 75 ? -28.748 14.640 90.037 1.00 76.94 75 VAL A C 1
ATOM 617 O O . VAL A 1 75 ? -28.587 14.314 91.209 1.00 76.94 75 VAL A O 1
ATOM 620 N N . ASP A 1 76 ? -27.799 15.270 89.332 1.00 67.00 76 ASP A N 1
ATOM 621 C CA . ASP A 1 76 ? -26.415 15.499 89.789 1.00 67.00 76 ASP A CA 1
ATOM 622 C C . ASP A 1 76 ? -25.649 14.208 90.134 1.00 67.00 76 ASP A C 1
ATOM 624 O O . ASP A 1 76 ? -24.775 14.187 91.004 1.00 67.00 76 ASP A O 1
ATOM 628 N N . GLU A 1 77 ? -25.951 13.126 89.419 1.00 62.47 77 GLU A N 1
ATOM 629 C CA . GLU A 1 77 ? -25.229 11.860 89.509 1.00 62.47 77 GLU A CA 1
ATOM 630 C C . GLU A 1 77 ? -24.230 11.715 88.356 1.00 62.47 77 GLU A C 1
ATOM 632 O O . GLU A 1 77 ? -24.425 12.222 87.248 1.00 62.47 77 GLU A O 1
ATOM 637 N N . TRP A 1 78 ? -23.124 11.020 88.617 1.00 45.88 78 TRP A N 1
ATOM 638 C CA . TRP A 1 78 ? -22.087 10.795 87.615 1.00 45.88 78 TRP A CA 1
ATOM 639 C C . TRP A 1 78 ? -22.529 9.686 86.655 1.00 45.88 78 TRP A C 1
ATOM 641 O O . TRP A 1 78 ? -22.803 8.568 87.084 1.00 45.88 78 TRP A O 1
ATOM 651 N N . TYR A 1 79 ? -22.592 9.984 85.356 1.00 49.97 79 TYR A N 1
ATOM 652 C CA . TYR A 1 79 ? -22.866 8.974 84.334 1.00 49.97 79 TYR A CA 1
ATOM 653 C C . TYR A 1 79 ? -21.559 8.283 83.926 1.00 49.97 79 TYR A C 1
ATOM 655 O O . TYR A 1 79 ? -20.715 8.910 83.287 1.00 49.97 79 TYR A O 1
ATOM 663 N N . ASP A 1 80 ? -21.397 7.012 84.298 1.00 37.00 80 ASP A N 1
ATOM 664 C CA . ASP A 1 80 ? -20.194 6.198 84.026 1.00 37.00 80 ASP A CA 1
ATOM 665 C C . ASP A 1 80 ? -20.389 5.220 82.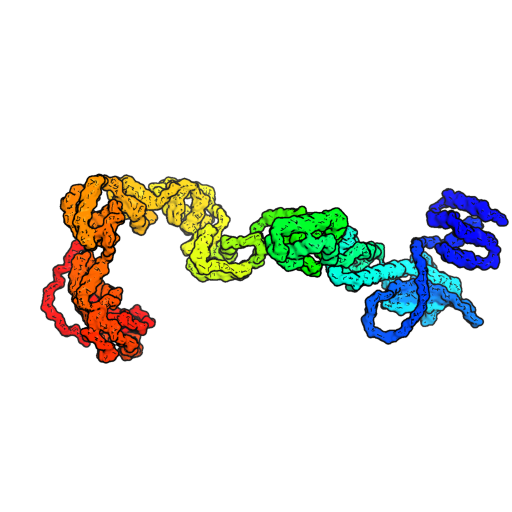842 1.00 37.00 80 ASP A C 1
ATOM 667 O O . ASP A 1 80 ? -19.651 4.255 82.669 1.00 37.00 80 ASP A O 1
ATOM 671 N N . GLY A 1 81 ? -21.427 5.444 82.022 1.00 42.03 81 GLY A N 1
ATOM 672 C CA . GLY A 1 81 ? -21.739 4.621 80.850 1.00 42.03 81 GLY A CA 1
ATOM 673 C C . GLY A 1 81 ? -21.046 5.105 79.563 1.00 42.03 81 GLY A C 1
ATOM 674 O O . GLY A 1 81 ? -20.747 6.295 79.423 1.00 42.03 81 GLY A O 1
ATOM 675 N N . PRO A 1 82 ? -20.816 4.224 78.572 1.00 33.56 82 PRO A N 1
ATOM 676 C CA . PRO A 1 82 ? -20.108 4.580 77.346 1.00 33.56 82 PRO A CA 1
ATOM 677 C C . PRO A 1 82 ? -20.901 5.578 76.486 1.00 33.56 82 PRO A C 1
ATOM 679 O O . PRO A 1 82 ? -22.109 5.443 76.274 1.00 33.56 82 PRO A O 1
ATOM 682 N N . ILE A 1 83 ? -20.198 6.584 75.956 1.00 34.28 83 ILE A N 1
ATOM 683 C CA . ILE A 1 83 ? -20.702 7.489 74.915 1.00 34.28 83 ILE A CA 1
ATOM 684 C C . ILE A 1 83 ? -20.449 6.808 73.565 1.00 34.28 83 ILE A C 1
ATOM 686 O O . ILE A 1 83 ? -19.343 6.872 73.034 1.00 34.28 83 ILE A O 1
ATOM 690 N N . CYS A 1 84 ? -21.459 6.147 73.004 1.00 29.50 84 CYS A N 1
ATOM 691 C CA . CYS A 1 84 ? -21.408 5.653 71.625 1.00 29.50 84 CYS A CA 1
ATOM 692 C C . CYS A 1 84 ? -21.889 6.749 70.663 1.00 29.50 84 CYS A C 1
ATOM 694 O O . CYS A 1 84 ? -22.766 7.532 71.014 1.00 29.50 84 CYS A O 1
ATOM 696 N N . PHE A 1 85 ? -21.363 6.795 69.439 1.00 25.95 85 PHE A N 1
ATOM 697 C CA . PHE A 1 85 ? -21.882 7.567 68.300 1.00 25.95 85 PHE A CA 1
ATOM 698 C C . PHE A 1 85 ? -22.435 6.566 67.277 1.00 25.95 85 PHE A C 1
ATOM 700 O O . PHE A 1 85 ? -21.753 5.585 67.007 1.00 25.95 85 PHE A O 1
ATOM 707 N N . ILE A 1 86 ? -23.630 6.782 66.710 1.00 29.30 86 ILE A N 1
ATOM 708 C CA . ILE A 1 86 ? -24.112 6.008 65.548 1.00 29.30 86 ILE A CA 1
ATOM 709 C C . ILE A 1 86 ? -24.777 6.963 64.548 1.00 29.30 86 ILE A C 1
ATOM 711 O O . ILE A 1 86 ? -25.600 7.794 64.933 1.00 29.30 86 ILE A O 1
ATOM 715 N N . ALA A 1 87 ? -24.382 6.839 63.278 1.00 23.80 87 ALA A N 1
ATOM 716 C CA . ALA A 1 87 ? -24.991 7.487 62.119 1.00 23.80 87 ALA A CA 1
ATOM 717 C C . ALA A 1 87 ? -26.271 6.744 61.666 1.00 23.80 87 ALA A C 1
ATOM 719 O O . ALA A 1 87 ? -26.419 5.549 61.889 1.00 23.80 87 ALA A O 1
ATOM 720 N N . ALA A 1 88 ? -27.204 7.485 61.071 1.00 27.42 88 ALA A N 1
ATOM 721 C CA . ALA A 1 88 ? -28.651 7.256 61.088 1.00 27.42 88 ALA A CA 1
ATOM 722 C C . ALA A 1 88 ? -29.268 6.179 60.146 1.00 27.42 88 ALA A C 1
ATOM 724 O O . ALA A 1 88 ? -28.797 5.968 59.036 1.00 27.42 88 ALA A O 1
ATOM 725 N N . GLU A 1 89 ? -30.382 5.608 60.646 1.00 31.44 89 GLU A N 1
ATOM 726 C CA . GLU A 1 89 ? -31.662 5.077 60.089 1.00 31.44 89 GLU A CA 1
ATOM 727 C C . GLU A 1 89 ? -31.844 4.426 58.689 1.00 31.44 89 GLU A C 1
ATOM 729 O O . GLU A 1 89 ? -31.539 5.001 57.648 1.00 31.44 89 GLU A O 1
ATOM 734 N N . GLY A 1 90 ? -32.614 3.314 58.695 1.00 25.47 90 GLY A N 1
ATOM 735 C CA . GLY A 1 90 ? -33.482 2.832 57.601 1.00 25.47 90 GLY A CA 1
ATOM 736 C C . GLY A 1 90 ? -34.381 1.626 57.988 1.00 25.47 90 GLY A C 1
ATOM 737 O O . GLY A 1 90 ? -33.877 0.572 58.355 1.00 25.47 90 GLY A O 1
ATOM 738 N N . ASP A 1 91 ? -35.711 1.788 57.905 1.00 28.84 91 ASP A N 1
ATOM 739 C CA . ASP A 1 91 ? -36.817 0.974 58.472 1.00 28.84 91 ASP A CA 1
ATOM 740 C C . ASP A 1 91 ? -37.273 -0.319 57.712 1.00 28.84 91 ASP A C 1
ATOM 742 O O . ASP A 1 91 ? -37.583 -0.287 56.526 1.00 28.84 91 ASP A O 1
ATOM 746 N N . ASN A 1 92 ? -37.416 -1.422 58.473 1.00 28.70 92 ASN A N 1
ATOM 747 C CA . ASN A 1 92 ? -38.399 -2.546 58.547 1.00 28.70 92 ASN A CA 1
ATOM 748 C C . ASN A 1 92 ? -39.301 -3.098 57.390 1.00 28.70 92 ASN A C 1
ATOM 750 O O . ASN A 1 92 ? -40.137 -2.381 56.838 1.00 28.70 92 ASN A O 1
ATOM 754 N N . LYS A 1 93 ? -39.332 -4.459 57.291 1.00 26.72 93 LYS A N 1
ATOM 755 C CA . LYS A 1 93 ? -40.467 -5.467 57.299 1.00 26.72 93 LYS A CA 1
ATOM 756 C C . LYS A 1 93 ? -40.152 -6.647 56.340 1.00 26.72 93 LYS A C 1
ATOM 758 O O . LYS A 1 93 ? -39.740 -6.380 55.226 1.00 26.72 93 LYS A O 1
ATOM 763 N N . GLY A 1 94 ? -40.320 -7.952 56.604 1.00 26.08 94 GLY A N 1
ATOM 764 C CA . GLY A 1 94 ? -41.133 -8.767 57.523 1.00 26.08 94 GLY A CA 1
ATOM 765 C C . GLY A 1 94 ? -40.919 -10.281 57.219 1.00 26.08 94 GLY A C 1
ATOM 766 O O . GLY A 1 94 ? -40.163 -10.624 56.317 1.00 26.08 94 GLY A O 1
ATOM 767 N N . ASP A 1 95 ? -41.564 -11.161 57.990 1.00 25.69 95 ASP A N 1
ATOM 768 C CA . ASP A 1 95 ? -41.208 -12.562 58.324 1.00 25.69 95 ASP A CA 1
ATOM 769 C C . ASP A 1 95 ? -41.269 -13.714 57.265 1.00 25.69 95 ASP A C 1
ATOM 771 O O . ASP A 1 95 ? -42.215 -13.814 56.492 1.00 25.69 95 ASP A O 1
ATOM 775 N N . ILE A 1 96 ? -40.259 -14.615 57.332 1.00 25.42 96 ILE A N 1
ATOM 776 C CA . ILE A 1 96 ? -40.199 -16.106 57.533 1.00 25.42 96 ILE A CA 1
ATOM 777 C C . ILE A 1 96 ? -41.152 -17.082 56.757 1.00 25.42 96 ILE A C 1
ATOM 779 O O . ILE A 1 96 ? -42.367 -16.974 56.879 1.00 25.42 96 ILE A O 1
ATOM 783 N N . ILE A 1 97 ? -40.610 -18.133 56.080 1.00 24.44 97 ILE A N 1
ATOM 784 C CA . ILE A 1 97 ? -40.703 -19.607 56.387 1.00 24.44 97 ILE A CA 1
ATOM 785 C C . ILE A 1 97 ? -40.004 -20.507 55.318 1.00 24.44 97 ILE A C 1
ATOM 787 O O . ILE A 1 97 ? -40.139 -20.324 54.115 1.00 24.44 97 ILE A O 1
ATOM 791 N N . CYS A 1 98 ? -39.299 -21.504 55.871 1.00 23.12 98 CYS A N 1
ATOM 792 C CA . CYS A 1 98 ? -38.373 -22.565 55.445 1.00 23.12 98 CYS A CA 1
ATOM 793 C C . CYS A 1 98 ? -38.491 -23.351 54.116 1.00 23.12 98 CYS A C 1
ATOM 795 O O . CYS A 1 98 ? -39.561 -23.697 53.619 1.00 23.12 98 CYS A O 1
ATOM 797 N N . VAL A 1 99 ? -37.284 -23.752 53.692 1.00 28.22 99 VAL A N 1
ATOM 798 C CA . VAL A 1 99 ? -36.843 -24.691 52.643 1.00 28.22 99 VAL A CA 1
ATOM 799 C C . VAL A 1 99 ? -36.823 -26.142 53.161 1.00 28.22 99 VAL A C 1
ATOM 801 O O . VAL A 1 99 ? -36.601 -26.348 54.352 1.00 28.22 99 VAL A O 1
ATOM 804 N N . ASN A 1 100 ? -36.962 -27.132 52.264 1.00 23.64 100 ASN A N 1
ATOM 805 C CA . ASN A 1 100 ? -36.433 -28.489 52.463 1.00 23.64 100 ASN A CA 1
ATOM 806 C C . ASN A 1 100 ? -35.282 -28.778 51.476 1.00 23.64 100 ASN A C 1
ATOM 808 O O . ASN A 1 100 ? -35.435 -28.622 50.267 1.00 23.64 100 ASN A O 1
ATOM 812 N N . GLU A 1 101 ? -34.173 -29.175 52.098 1.00 29.16 101 GLU A N 1
ATOM 813 C CA . GLU A 1 101 ? -32.887 -29.795 51.730 1.00 29.16 101 GLU A CA 1
ATOM 814 C C . GLU A 1 101 ? -32.606 -30.303 50.291 1.00 29.16 101 GLU A C 1
ATOM 816 O O . GLU A 1 101 ? -33.292 -31.184 49.779 1.00 29.16 101 GLU A O 1
ATOM 821 N N . GLU A 1 102 ? -31.516 -29.742 49.728 1.00 34.19 102 GLU A N 1
ATOM 822 C CA . GLU A 1 102 ? -30.282 -30.348 49.150 1.00 34.19 102 GLU A CA 1
ATOM 823 C C . GLU A 1 102 ? -30.344 -31.560 48.180 1.00 34.19 102 GLU A C 1
ATOM 825 O O . GLU A 1 102 ? -31.114 -32.493 48.402 1.00 34.19 102 GLU A O 1
ATOM 830 N N . PRO A 1 103 ? -29.480 -31.624 47.126 1.00 30.84 103 PRO A N 1
ATOM 831 C CA . PRO A 1 103 ? -28.024 -31.434 47.241 1.00 30.84 103 PRO A CA 1
ATOM 832 C C . PRO A 1 103 ? -27.299 -30.668 46.111 1.00 30.84 103 PRO A C 1
ATOM 834 O O . PRO A 1 103 ? -27.726 -30.614 44.965 1.00 30.84 103 PRO A O 1
ATOM 837 N N . VAL A 1 104 ? -26.145 -30.120 46.507 1.00 39.94 104 VAL A N 1
ATOM 838 C CA . VAL A 1 104 ? -24.922 -29.777 45.754 1.00 39.94 104 VAL A CA 1
ATOM 839 C C . VAL A 1 104 ? -24.989 -29.903 44.224 1.00 39.94 104 VAL A C 1
ATOM 841 O O . VAL A 1 104 ? -24.686 -30.951 43.665 1.00 39.94 104 VAL A O 1
ATOM 844 N N . GLU A 1 105 ? -25.238 -28.774 43.565 1.00 26.80 105 GLU A N 1
ATOM 845 C CA . GLU A 1 105 ? -24.789 -28.436 42.210 1.00 26.80 105 GLU A CA 1
ATOM 846 C C . GLU A 1 105 ? -24.832 -26.899 42.097 1.00 26.80 105 GLU A C 1
ATOM 848 O O . GLU A 1 105 ? -25.824 -26.295 42.491 1.00 26.80 105 GLU A O 1
ATOM 853 N N . THR A 1 106 ? -23.731 -26.274 41.652 1.00 34.00 106 THR A N 1
ATOM 854 C CA . THR A 1 106 ? -23.605 -24.862 41.205 1.00 34.00 106 THR A CA 1
ATOM 855 C C . THR A 1 106 ? -24.641 -23.871 41.769 1.00 34.00 106 THR A C 1
ATOM 857 O O . THR A 1 106 ? -25.749 -23.773 41.243 1.00 34.00 106 THR A O 1
ATOM 860 N N . ILE A 1 107 ? -24.280 -23.106 42.811 1.00 32.53 107 ILE A N 1
ATOM 861 C CA . ILE A 1 107 ? -25.216 -22.174 43.466 1.00 32.53 107 ILE A CA 1
ATOM 862 C C . ILE A 1 107 ? -25.768 -21.166 42.428 1.00 32.53 107 ILE A C 1
ATOM 864 O O . ILE A 1 107 ? -24.974 -20.549 41.712 1.00 32.53 107 ILE A O 1
ATOM 868 N N . PRO A 1 108 ? -27.101 -21.001 42.307 1.00 32.56 108 PRO A N 1
ATOM 869 C CA . PRO A 1 108 ? -27.726 -20.208 41.255 1.00 32.56 108 PRO A CA 1
ATOM 870 C C . PRO A 1 108 ? -27.512 -18.708 41.472 1.00 32.56 108 PRO A C 1
ATOM 872 O O . PRO A 1 108 ? -27.403 -18.235 42.601 1.00 32.56 108 PRO A O 1
ATOM 875 N N . ARG A 1 109 ? -27.515 -17.965 40.362 1.00 41.12 109 ARG A N 1
ATOM 876 C CA . ARG A 1 109 ? -27.513 -16.498 40.281 1.00 41.12 109 ARG A CA 1
ATOM 877 C C . ARG A 1 109 ? -28.372 -15.841 41.377 1.00 41.12 109 ARG A C 1
ATOM 879 O O . ARG A 1 109 ? -29.586 -16.015 41.410 1.00 41.12 109 ARG A O 1
ATOM 886 N N . PHE A 1 110 ? -27.673 -15.098 42.235 1.00 47.56 110 PHE A N 1
ATOM 887 C CA . PHE A 1 110 ? -28.070 -14.193 43.319 1.00 47.56 110 PHE A CA 1
ATOM 888 C C . PHE A 1 110 ? -29.571 -13.873 43.468 1.00 47.56 110 PHE A C 1
ATOM 890 O O . PHE A 1 110 ? -30.104 -13.060 42.711 1.00 47.56 110 PHE A O 1
ATOM 897 N N . THR A 1 111 ? -30.224 -14.400 44.511 1.00 49.88 111 THR A N 1
ATOM 898 C CA . THR A 1 111 ? -31.613 -14.037 44.872 1.00 49.88 111 THR A CA 1
ATOM 899 C C . THR A 1 111 ? -31.803 -13.455 46.281 1.00 49.88 111 THR A C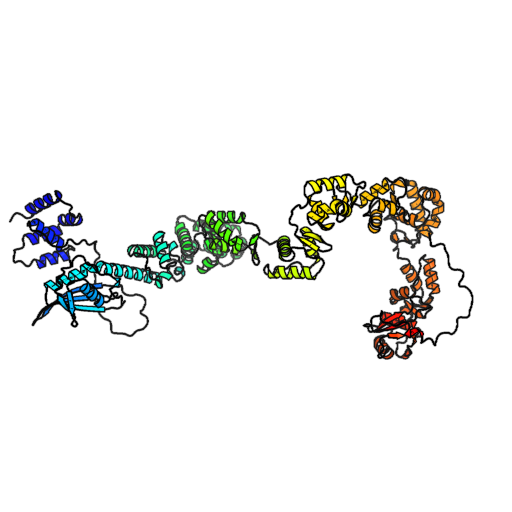 1
ATOM 901 O O . THR A 1 111 ? -32.858 -12.878 46.523 1.00 49.88 111 THR A O 1
ATOM 904 N N . GLU A 1 112 ? -30.822 -13.518 47.193 1.00 63.41 112 GLU A N 1
ATOM 905 C CA . GLU A 1 112 ? -30.927 -12.950 48.557 1.00 63.41 112 GLU A CA 1
ATOM 906 C C . GLU A 1 112 ? -29.652 -12.184 48.960 1.00 63.41 112 GLU A C 1
ATOM 908 O O . GLU A 1 112 ? -28.550 -12.629 48.650 1.00 63.41 112 GLU A O 1
ATOM 913 N N . GLU A 1 113 ? -29.796 -11.034 49.636 1.00 77.56 113 GLU A N 1
ATOM 914 C CA . GLU A 1 113 ? -28.666 -10.254 50.175 1.00 77.56 113 GLU A CA 1
ATOM 915 C C . GLU A 1 113 ? -27.994 -10.967 51.361 1.00 77.56 113 GLU A C 1
ATOM 917 O O . GLU A 1 113 ? -28.623 -11.708 52.125 1.00 77.56 113 GLU A O 1
ATOM 922 N N . TYR A 1 114 ? -26.697 -10.727 51.538 1.00 82.12 114 TYR A N 1
ATOM 923 C CA . TYR A 1 114 ? -25.967 -11.168 52.714 1.00 82.12 114 TYR A CA 1
ATOM 924 C C . TYR A 1 114 ? -26.442 -10.428 53.968 1.00 82.12 114 TYR A C 1
ATOM 926 O O . TYR A 1 114 ? -26.673 -9.218 53.949 1.00 82.12 114 TYR A O 1
ATOM 934 N N . TYR A 1 115 ? -26.542 -11.136 55.090 1.00 78.44 115 TYR A N 1
ATOM 935 C CA . TYR A 1 115 ? -26.906 -10.572 56.384 1.00 78.44 115 TYR A CA 1
ATOM 936 C C . TYR A 1 115 ? -26.061 -11.140 57.532 1.00 78.44 115 TYR A C 1
ATOM 938 O O . TYR A 1 115 ? -25.503 -12.241 57.471 1.00 78.44 115 TYR A O 1
ATOM 946 N N . LEU A 1 116 ? -26.003 -10.366 58.615 1.00 79.06 116 LEU A N 1
ATOM 947 C CA . LEU A 1 116 ? -25.474 -10.753 59.917 1.00 79.06 116 LEU A CA 1
ATOM 948 C C . LEU A 1 116 ? -26.487 -10.310 60.972 1.00 79.06 116 LEU A C 1
ATOM 950 O O . LEU A 1 116 ? -26.854 -9.137 61.036 1.00 79.06 116 LEU A O 1
ATOM 954 N N . ARG A 1 117 ? -26.961 -11.249 61.785 1.00 74.31 117 ARG A N 1
ATOM 955 C CA . ARG A 1 117 ? -27.916 -10.994 62.860 1.00 74.31 117 ARG A CA 1
ATOM 956 C C . ARG A 1 117 ? -27.357 -11.543 64.164 1.00 74.31 117 ARG A C 1
ATOM 958 O O . ARG A 1 117 ? -27.074 -12.731 64.259 1.00 74.31 117 ARG A O 1
ATOM 965 N N . ILE A 1 118 ? -27.237 -10.677 65.162 1.00 77.38 118 ILE A N 1
ATOM 966 C CA . ILE A 1 118 ? -26.766 -11.010 66.509 1.00 77.38 118 ILE A CA 1
ATOM 967 C C . ILE A 1 118 ? -27.934 -10.722 67.455 1.00 77.38 118 ILE A C 1
ATOM 969 O O . ILE A 1 118 ? -28.504 -9.633 67.409 1.00 77.38 118 ILE A O 1
ATOM 973 N N . ARG A 1 119 ? -28.354 -11.704 68.255 1.00 76.06 119 ARG A N 1
ATOM 974 C CA . ARG A 1 119 ? -29.511 -11.592 69.155 1.00 76.06 119 ARG A CA 1
ATOM 975 C C . ARG A 1 119 ? -29.160 -12.093 70.545 1.00 76.06 119 ARG A C 1
ATOM 977 O O . ARG A 1 119 ? -28.611 -13.181 70.664 1.00 76.06 119 ARG A O 1
ATOM 984 N N . LEU A 1 120 ? -29.552 -11.338 71.565 1.00 76.75 120 LEU A N 1
ATOM 985 C CA . LEU A 1 120 ? -29.683 -11.840 72.928 1.00 76.75 120 LEU A CA 1
ATOM 986 C C . LEU A 1 120 ? -31.105 -12.396 73.092 1.00 76.75 120 LEU A C 1
ATOM 988 O O . LEU A 1 120 ? -32.078 -11.715 72.763 1.00 76.75 120 LEU A O 1
ATOM 992 N N . ILE A 1 121 ? -31.218 -13.649 73.517 1.00 78.00 121 ILE A N 1
ATOM 993 C CA . ILE A 1 121 ? -32.471 -14.384 73.686 1.00 78.00 121 ILE A CA 1
ATOM 994 C C . ILE A 1 121 ? -32.552 -14.816 75.150 1.00 78.00 121 ILE A C 1
ATOM 996 O O . ILE A 1 121 ? -31.709 -15.586 75.602 1.00 78.00 121 ILE A O 1
ATOM 1000 N N . SER A 1 122 ? -33.567 -14.334 75.863 1.00 74.44 122 SER A N 1
ATOM 1001 C CA . SER A 1 122 ? -33.865 -14.716 77.247 1.00 74.44 122 SER A CA 1
ATOM 1002 C C . SER A 1 122 ? -35.096 -15.622 77.252 1.00 74.44 122 SER A C 1
ATOM 1004 O O . SER A 1 122 ? -36.165 -15.212 76.790 1.00 74.44 122 SER A O 1
ATOM 1006 N N . GLU A 1 123 ? -34.945 -16.857 77.723 1.00 71.56 123 GLU A N 1
ATOM 1007 C CA . GLU A 1 123 ? -36.020 -17.849 77.828 1.00 71.56 123 GLU A CA 1
ATOM 1008 C C . GLU A 1 123 ? -36.246 -18.206 79.308 1.00 71.56 123 GLU A C 1
ATOM 1010 O O . GLU A 1 123 ? -35.321 -18.612 80.014 1.00 71.56 123 GLU A O 1
ATOM 1015 N N . GLU A 1 124 ? -37.481 -18.032 79.795 1.00 62.41 124 GLU A N 1
ATOM 1016 C CA . GLU A 1 124 ? -37.880 -18.443 81.147 1.00 62.41 124 GLU A CA 1
ATOM 1017 C C . GLU A 1 124 ? -38.229 -19.934 81.159 1.00 62.41 124 GLU A C 1
ATOM 1019 O O . GLU A 1 124 ? -39.271 -20.338 80.629 1.00 62.41 124 GLU A O 1
ATOM 1024 N N . ASP A 1 125 ? -37.388 -20.747 81.801 1.00 55.78 125 ASP A N 1
ATOM 1025 C CA . ASP A 1 125 ? -37.656 -22.170 81.977 1.00 55.78 125 ASP A CA 1
ATOM 1026 C C . ASP A 1 125 ? -38.307 -22.445 83.342 1.00 55.78 125 ASP A C 1
ATOM 1028 O O . ASP A 1 125 ? -37.850 -21.988 84.392 1.00 55.78 125 ASP A O 1
ATOM 1032 N N . VAL A 1 126 ? -39.386 -23.238 83.350 1.00 50.69 126 VAL A N 1
ATOM 1033 C CA . VAL A 1 126 ? -40.229 -23.498 84.544 1.00 50.69 126 VAL A CA 1
ATOM 1034 C C . VAL A 1 126 ? -39.466 -24.248 85.657 1.00 50.69 126 VAL A C 1
ATOM 1036 O O . VAL A 1 126 ? -39.953 -24.349 86.785 1.00 50.69 126 VAL A O 1
ATOM 1039 N N . ILE A 1 127 ? -38.282 -24.791 85.351 1.00 51.47 127 ILE A N 1
ATOM 1040 C CA . ILE A 1 127 ? -37.494 -25.667 86.230 1.00 51.47 127 ILE A CA 1
ATOM 1041 C C . ILE A 1 127 ? -36.123 -25.064 86.593 1.00 51.47 127 ILE A C 1
ATOM 1043 O O . ILE A 1 127 ? -35.730 -25.188 87.752 1.00 51.47 127 ILE A O 1
ATOM 1047 N N . ASP A 1 128 ? -35.434 -24.388 85.664 1.00 50.69 128 ASP A N 1
ATOM 1048 C CA . ASP A 1 128 ? -34.017 -23.999 85.814 1.00 50.69 128 ASP A CA 1
ATOM 1049 C C . ASP A 1 128 ? -33.760 -22.477 85.937 1.00 50.69 128 ASP A C 1
ATOM 1051 O O . ASP A 1 128 ? -32.626 -22.070 86.186 1.00 50.69 128 ASP A O 1
ATOM 1055 N N . GLY A 1 129 ? -34.797 -21.631 85.864 1.00 59.50 129 GLY A N 1
ATOM 1056 C CA . GLY A 1 129 ? -34.665 -20.168 85.944 1.00 59.50 129 GLY A CA 1
ATOM 1057 C C . GLY A 1 129 ? -34.529 -19.490 84.574 1.00 59.50 129 GLY A C 1
ATOM 1058 O O . GLY A 1 129 ? -34.749 -20.112 83.538 1.00 59.50 129 GLY A O 1
ATOM 1059 N N . GLU A 1 130 ? -34.232 -18.186 84.569 1.00 61.09 130 GLU A N 1
ATOM 1060 C CA . GLU A 1 130 ? -34.038 -17.401 83.342 1.00 61.09 130 GLU A CA 1
ATOM 1061 C C . GLU A 1 130 ? -32.729 -17.824 82.660 1.00 61.09 130 GLU A C 1
ATOM 1063 O O . GLU A 1 130 ? -31.645 -17.680 83.228 1.00 61.09 130 GLU A O 1
ATOM 1068 N N . THR A 1 131 ? -32.826 -18.376 81.450 1.00 65.94 131 THR A N 1
ATOM 1069 C CA . THR A 1 131 ? -31.665 -18.778 80.650 1.00 65.94 131 THR A CA 1
ATOM 1070 C C . THR A 1 131 ? -31.426 -17.751 79.556 1.00 65.94 131 THR A C 1
ATOM 1072 O O . THR A 1 131 ? -32.312 -17.445 78.758 1.00 65.94 131 THR A O 1
ATOM 1075 N N . ASN A 1 132 ? -30.217 -17.193 79.515 1.00 75.88 132 ASN A N 1
ATOM 1076 C CA . ASN A 1 132 ? -29.829 -16.234 78.490 1.00 75.88 132 ASN A CA 1
ATOM 1077 C C . ASN A 1 132 ? -28.974 -16.938 77.441 1.00 75.88 132 ASN A C 1
ATOM 1079 O O . ASN A 1 132 ? -28.091 -17.725 77.767 1.00 75.88 132 ASN A O 1
ATOM 1083 N N . SER A 1 133 ? -29.212 -16.668 76.165 1.00 80.44 133 SER A N 1
ATOM 1084 C CA . SER A 1 133 ? -28.380 -17.172 75.078 1.00 80.44 133 SER A CA 1
ATOM 1085 C C . SER A 1 133 ? -28.113 -16.087 74.049 1.00 80.44 133 SER A C 1
ATOM 1087 O O . SER A 1 133 ? -28.960 -15.241 73.771 1.00 80.44 133 SER A O 1
ATOM 1089 N N . ILE A 1 134 ? -26.917 -16.099 73.472 1.00 79.12 134 ILE A N 1
ATOM 1090 C CA . ILE A 1 134 ? -26.559 -15.206 72.373 1.00 79.12 134 ILE A CA 1
ATOM 1091 C C . ILE A 1 134 ? -26.530 -16.032 71.102 1.00 79.12 134 ILE A C 1
ATOM 1093 O O . ILE A 1 134 ? -25.786 -17.005 70.995 1.00 79.12 134 ILE A O 1
ATOM 1097 N N . LYS A 1 135 ? -27.344 -15.635 70.129 1.00 80.94 135 LYS A N 1
ATOM 1098 C CA . LYS A 1 135 ? -27.469 -16.298 68.837 1.00 80.94 135 LYS A CA 1
ATOM 1099 C C . LYS A 1 135 ? -26.918 -15.413 67.731 1.00 80.94 135 LYS A C 1
ATOM 1101 O O . LYS A 1 135 ? -27.378 -14.284 67.553 1.00 80.94 135 LYS A O 1
ATOM 1106 N N . ILE A 1 136 ? -25.990 -15.955 66.948 1.00 82.06 136 ILE A N 1
ATOM 1107 C CA . ILE A 1 136 ? -25.495 -15.343 65.713 1.00 82.06 136 ILE A CA 1
ATOM 1108 C C . ILE A 1 136 ? -26.030 -16.142 64.525 1.00 82.06 136 ILE A C 1
ATOM 1110 O O . ILE A 1 136 ? -25.972 -17.372 64.502 1.00 82.06 136 ILE A O 1
ATOM 1114 N N . GLU A 1 137 ? -26.573 -15.438 63.539 1.00 80.94 137 GLU A N 1
ATOM 1115 C CA . GLU A 1 137 ? -27.018 -15.973 62.253 1.00 80.94 137 GLU A CA 1
ATOM 1116 C C . GLU A 1 137 ? -26.377 -15.153 61.133 1.00 80.94 137 GLU A C 1
ATOM 1118 O O . GLU A 1 137 ? -26.472 -13.924 61.125 1.00 80.94 137 GLU A O 1
ATOM 1123 N N . SER A 1 138 ? -25.751 -15.815 60.166 1.00 82.31 138 SER A N 1
ATOM 1124 C CA . SER A 1 138 ? -25.226 -15.159 58.969 1.00 82.31 138 SER A CA 1
ATOM 1125 C C . SER A 1 138 ? -25.267 -16.109 57.779 1.00 82.31 138 SER A C 1
ATOM 1127 O O . SER A 1 138 ? -25.211 -17.325 57.942 1.00 82.31 138 SER A O 1
ATOM 1129 N N . ASN A 1 139 ? -25.371 -15.559 56.574 1.00 81.56 139 ASN A N 1
ATOM 1130 C CA . ASN A 1 139 ? -25.168 -16.281 55.316 1.00 81.56 139 ASN A CA 1
ATOM 1131 C C . ASN A 1 139 ? -23.849 -15.898 54.613 1.00 81.56 139 ASN A C 1
ATOM 1133 O O . ASN A 1 139 ? -23.577 -16.418 53.535 1.00 81.56 139 ASN A O 1
ATOM 1137 N N . LEU A 1 140 ? -23.026 -15.025 55.212 1.00 82.50 140 LEU A N 1
ATOM 1138 C CA . LEU A 1 140 ? -21.706 -14.627 54.702 1.00 82.50 140 LEU A CA 1
ATOM 1139 C C . LEU A 1 140 ? -20.578 -15.158 55.591 1.00 82.50 140 LEU A C 1
ATOM 1141 O O . LEU A 1 140 ? -19.686 -15.850 55.102 1.00 82.50 140 LEU A O 1
ATOM 1145 N N . PHE A 1 141 ? -20.637 -14.866 56.891 1.00 86.69 141 PHE A N 1
ATOM 1146 C CA . PHE A 1 141 ? -19.602 -15.206 57.869 1.00 86.69 141 PHE A CA 1
ATOM 1147 C C . PHE A 1 141 ? -19.934 -16.484 58.637 1.00 86.69 141 PHE A C 1
ATOM 1149 O O . PHE A 1 141 ? -21.101 -16.805 58.843 1.00 86.69 141 PHE A O 1
ATOM 1156 N N . SER A 1 142 ? -18.912 -17.180 59.128 1.00 90.25 142 SER A N 1
ATOM 1157 C CA . SER A 1 142 ? -19.046 -18.265 60.102 1.00 90.25 142 SER A CA 1
ATOM 1158 C C . SER A 1 142 ? -19.401 -17.690 61.473 1.00 90.25 142 SER A C 1
ATOM 1160 O O . SER A 1 142 ? -18.556 -17.089 62.139 1.00 90.25 142 SER A O 1
ATOM 1162 N N . ALA A 1 143 ? -20.630 -17.926 61.933 1.00 85.69 143 ALA A N 1
ATOM 1163 C CA . ALA A 1 143 ? -21.096 -17.556 63.267 1.00 85.69 143 ALA A CA 1
ATOM 1164 C C . ALA A 1 143 ? -20.171 -18.104 64.366 1.00 85.69 143 ALA A C 1
ATOM 1166 O O . ALA A 1 143 ? -19.901 -17.413 65.345 1.00 85.69 143 ALA A O 1
ATOM 1167 N N . ARG A 1 144 ? -19.612 -19.310 64.176 1.00 87.12 144 ARG A N 1
ATOM 1168 C CA . ARG A 1 144 ? -18.661 -19.909 65.123 1.00 87.12 144 ARG A CA 1
ATOM 1169 C C . ARG A 1 144 ? -17.332 -19.160 65.165 1.00 87.12 144 ARG A C 1
ATOM 1171 O O . ARG A 1 144 ? -16.809 -18.933 66.246 1.00 87.12 144 ARG A O 1
ATOM 1178 N N . SER A 1 145 ? -16.812 -18.752 64.008 1.00 87.38 145 SER A N 1
ATOM 1179 C CA . SER A 1 145 ? -15.558 -17.992 63.928 1.00 87.38 145 SER A CA 1
ATOM 1180 C C . SER A 1 145 ? -15.699 -16.594 64.526 1.00 87.38 145 SER A C 1
ATOM 1182 O O . SER A 1 145 ? -14.751 -16.116 65.135 1.00 87.38 145 SER A O 1
ATOM 1184 N N . ILE A 1 146 ? -16.880 -15.969 64.414 1.00 84.62 146 ILE A N 1
ATOM 1185 C CA . ILE A 1 146 ? -17.175 -14.704 65.106 1.00 84.62 146 ILE A CA 1
ATOM 1186 C C . ILE A 1 146 ? -17.071 -14.905 66.620 1.00 84.62 146 ILE A C 1
ATOM 1188 O O . ILE A 1 146 ? -16.363 -14.155 67.278 1.00 84.62 146 ILE A O 1
ATOM 1192 N N . PHE A 1 147 ? -17.717 -15.937 67.173 1.00 84.94 147 PHE A N 1
ATOM 1193 C CA . PHE A 1 147 ? -17.608 -16.233 68.604 1.00 84.94 147 PHE A CA 1
ATOM 1194 C C . PHE A 1 147 ? -16.167 -16.511 69.044 1.00 84.94 147 PHE A C 1
ATOM 1196 O O . PHE A 1 147 ? -15.734 -15.950 70.048 1.00 84.94 147 PHE A O 1
ATOM 1203 N N .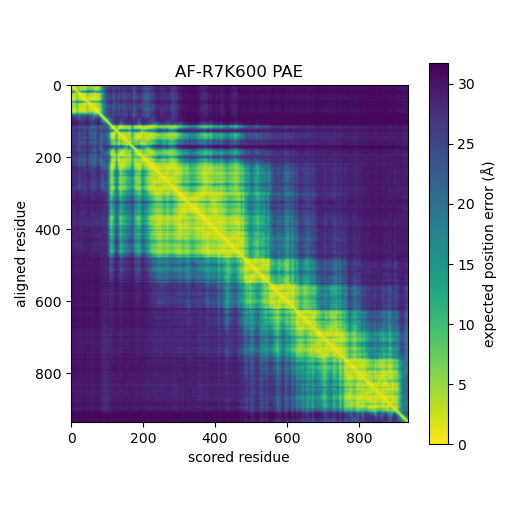 SER A 1 148 ? -15.420 -17.324 68.290 1.00 83.19 148 SER A N 1
ATOM 1204 C CA . SER A 1 148 ? -14.016 -17.632 68.591 1.00 83.19 148 SER A CA 1
ATOM 1205 C C . SER A 1 148 ? -13.143 -16.377 68.631 1.00 83.19 148 SER A C 1
ATOM 1207 O O . SER A 1 148 ? -12.436 -16.165 69.613 1.00 83.19 148 SER A O 1
ATOM 1209 N N . GLU A 1 149 ? -13.254 -15.507 67.627 1.00 81.94 149 GLU A N 1
ATOM 1210 C CA . GLU A 1 149 ? -12.481 -14.262 67.569 1.00 81.94 149 GLU A CA 1
ATOM 1211 C C . GLU A 1 149 ? -12.809 -13.334 68.749 1.00 81.94 149 GLU A C 1
ATOM 1213 O O . GLU A 1 149 ? -11.914 -12.751 69.359 1.00 81.94 149 GLU A O 1
ATOM 1218 N N . VAL A 1 150 ? -14.089 -13.227 69.123 1.00 77.81 150 VAL A N 1
ATOM 1219 C CA . VAL A 1 150 ? -14.501 -12.420 70.281 1.00 77.81 150 VAL A CA 1
ATOM 1220 C C . VAL A 1 150 ? -13.904 -13.001 71.566 1.00 77.81 150 VAL A C 1
ATOM 1222 O O . VAL A 1 150 ? -13.383 -12.243 72.381 1.00 77.81 150 VAL A O 1
ATOM 1225 N N . THR A 1 151 ? -13.935 -14.324 71.762 1.00 76.12 151 THR A N 1
ATOM 1226 C CA . THR A 1 151 ? -13.359 -14.963 72.963 1.00 76.12 151 THR A CA 1
ATOM 1227 C C . THR A 1 151 ? -11.840 -14.851 73.043 1.00 76.12 151 THR A C 1
ATOM 1229 O O . THR A 1 151 ? -11.305 -14.698 74.134 1.00 76.12 151 THR A O 1
ATOM 1232 N N . GLU A 1 152 ? -11.126 -14.864 71.914 1.00 74.69 152 GLU A N 1
ATOM 1233 C CA . GLU A 1 152 ? -9.669 -14.654 71.901 1.00 74.69 152 GLU A CA 1
ATOM 1234 C C . GLU A 1 152 ? -9.277 -13.237 72.338 1.00 74.69 152 GLU A C 1
ATOM 1236 O O . GLU A 1 152 ? -8.176 -13.015 72.847 1.00 74.69 152 GLU A O 1
ATOM 1241 N N . CYS A 1 153 ? -10.191 -12.286 72.164 1.00 67.00 153 CYS A N 1
ATOM 1242 C CA . CYS A 1 153 ? -9.941 -10.865 72.366 1.00 67.00 153 CYS A CA 1
ATOM 1243 C C . CYS A 1 153 ? -10.655 -10.279 73.590 1.00 67.00 153 CYS A C 1
ATOM 1245 O O . CYS A 1 153 ? -10.621 -9.068 73.815 1.00 67.00 153 CYS A O 1
ATOM 1247 N N . THR A 1 154 ? -11.308 -11.132 74.376 1.00 70.12 154 THR A N 1
ATOM 1248 C CA . THR A 1 154 ? -12.023 -10.762 75.596 1.00 70.12 154 THR A CA 1
ATOM 1249 C C . THR A 1 154 ? -11.653 -11.707 76.736 1.00 70.12 154 THR A C 1
ATOM 1251 O O . THR A 1 154 ? -10.965 -12.708 76.565 1.00 70.12 154 THR A O 1
ATOM 1254 N N . SER A 1 155 ? -12.116 -11.398 77.944 1.00 70.06 155 SER A N 1
ATOM 1255 C CA . SER A 1 155 ? -11.936 -12.244 79.132 1.00 70.06 155 SER A CA 1
ATOM 1256 C C . SER A 1 155 ? -12.914 -13.431 79.187 1.00 70.06 155 SER A C 1
ATOM 1258 O O . SER A 1 155 ? -13.055 -14.062 80.235 1.00 70.06 155 SER A O 1
ATOM 1260 N N . PHE A 1 156 ? -13.592 -13.752 78.083 1.00 74.06 156 PHE A N 1
ATOM 1261 C CA . PHE A 1 156 ? -14.628 -14.780 78.012 1.00 74.06 156 PHE A CA 1
ATOM 1262 C C . PHE A 1 156 ? -14.134 -16.052 77.316 1.00 74.06 156 PHE A C 1
ATOM 1264 O O . PHE A 1 156 ? -13.300 -16.007 76.419 1.00 74.06 156 PHE A O 1
ATOM 1271 N N . ASN A 1 157 ? -14.683 -17.199 77.709 1.00 78.00 157 ASN A N 1
ATOM 1272 C CA . ASN A 1 157 ? -14.413 -18.497 77.099 1.00 78.00 157 ASN A CA 1
ATOM 1273 C C . ASN A 1 157 ? -15.720 -19.252 76.845 1.00 78.00 157 ASN A C 1
ATOM 1275 O O . ASN A 1 157 ? -16.617 -19.243 77.690 1.00 78.00 157 ASN A O 1
ATOM 1279 N N . ILE A 1 158 ? -15.792 -19.933 75.702 1.00 80.88 158 ILE A N 1
ATOM 1280 C CA . ILE A 1 158 ? -16.913 -20.790 75.312 1.00 80.88 158 ILE A CA 1
ATOM 1281 C C . ILE A 1 158 ? -16.428 -22.238 75.351 1.00 80.88 158 ILE A C 1
ATOM 1283 O O . ILE A 1 158 ? -15.439 -22.591 74.704 1.00 80.88 158 ILE A O 1
ATOM 1287 N N . ASP A 1 159 ? -17.095 -23.076 76.140 1.00 78.19 159 ASP A N 1
ATOM 1288 C CA . ASP A 1 159 ? -16.715 -24.480 76.286 1.00 78.19 159 ASP A CA 1
ATOM 1289 C C . ASP A 1 159 ? -17.209 -25.371 75.124 1.00 78.19 159 ASP A C 1
ATOM 1291 O O . ASP A 1 159 ? -17.806 -24.918 74.149 1.00 78.19 159 ASP A O 1
ATOM 1295 N N . GLN A 1 160 ? -16.941 -26.680 75.206 1.00 76.19 160 GLN A N 1
ATOM 1296 C CA . GLN A 1 160 ? -17.350 -27.642 74.169 1.00 76.19 160 GLN A CA 1
ATOM 1297 C C . GLN A 1 160 ? -18.873 -27.829 74.055 1.00 76.19 160 GLN A C 1
ATOM 1299 O O . GLN A 1 160 ? -19.324 -28.422 73.075 1.00 76.19 160 GLN A O 1
ATOM 1304 N N . ASN A 1 161 ? -19.642 -27.351 75.036 1.00 77.50 161 ASN A N 1
ATOM 1305 C CA . ASN A 1 161 ? -21.102 -27.393 75.062 1.00 77.50 161 ASN A CA 1
ATOM 1306 C C . ASN A 1 161 ? -21.721 -26.027 74.713 1.00 77.50 161 ASN A C 1
ATOM 1308 O O . ASN A 1 161 ? -22.909 -25.830 74.953 1.00 77.50 161 ASN A O 1
ATOM 1312 N N . ASP A 1 162 ? -20.929 -25.099 74.163 1.00 81.88 162 ASP A N 1
ATOM 1313 C CA . ASP A 1 162 ? -21.326 -23.732 73.826 1.00 81.88 162 ASP A CA 1
ATOM 1314 C C . ASP A 1 162 ? -21.834 -22.927 75.046 1.00 81.88 162 ASP A C 1
ATOM 1316 O O . ASP A 1 162 ? -22.736 -22.098 74.923 1.00 81.88 162 ASP A O 1
ATOM 1320 N N . VAL A 1 163 ? -21.251 -23.146 76.233 1.00 79.31 163 VAL A N 1
ATOM 1321 C CA . VAL A 1 163 ? -21.561 -22.392 77.464 1.00 79.31 163 VAL A CA 1
ATOM 1322 C C . VAL A 1 163 ? -20.503 -21.317 77.730 1.00 79.31 163 VAL A C 1
ATOM 1324 O O . VAL A 1 163 ? -19.300 -21.595 77.717 1.00 79.31 163 VAL A O 1
ATOM 1327 N N . LEU A 1 164 ? -20.951 -20.086 77.996 1.00 78.88 164 LEU A N 1
ATOM 1328 C CA . LEU A 1 164 ? -20.106 -18.929 78.299 1.00 78.88 164 LEU A CA 1
ATOM 1329 C C . LEU A 1 164 ? -19.585 -18.961 79.745 1.00 78.88 164 LEU A C 1
ATOM 1331 O O . LEU A 1 164 ? -20.336 -19.186 80.694 1.00 78.88 164 LEU A O 1
ATOM 1335 N N . SER A 1 165 ? -18.297 -18.667 79.921 1.00 74.38 165 SER A N 1
ATOM 1336 C CA . SER A 1 165 ? -17.629 -18.549 81.223 1.00 74.38 165 SER A CA 1
ATOM 1337 C C . SER A 1 165 ? -16.580 -17.428 81.224 1.00 74.38 165 SER A C 1
ATOM 1339 O O . SER A 1 165 ? -16.078 -17.047 80.167 1.00 74.38 165 SER A O 1
ATOM 1341 N N . ILE A 1 166 ? -16.229 -16.893 82.401 1.00 71.56 166 ILE A N 1
ATOM 1342 C CA . ILE A 1 166 ? -15.144 -15.904 82.551 1.00 71.56 166 ILE A CA 1
ATOM 1343 C C . ILE A 1 166 ? -13.802 -16.620 82.755 1.00 71.56 166 ILE A C 1
ATOM 1345 O O . ILE A 1 166 ? -13.665 -17.469 83.640 1.00 71.56 166 ILE A O 1
ATOM 1349 N N . CYS A 1 167 ? -12.777 -16.213 82.010 1.00 62.47 167 CYS A N 1
ATOM 1350 C CA . CYS A 1 167 ? -11.383 -16.542 82.285 1.00 62.47 167 CYS A CA 1
ATOM 1351 C C . CYS A 1 167 ? -10.808 -15.599 83.354 1.00 62.47 167 CYS A C 1
ATOM 1353 O O . CYS A 1 167 ? -10.611 -14.409 83.110 1.00 62.47 167 CYS A O 1
ATOM 1355 N N . TYR A 1 168 ? -10.462 -16.128 84.531 1.00 53.03 168 TYR A N 1
ATOM 1356 C CA . TYR A 1 168 ? -9.671 -15.390 85.520 1.00 53.03 168 TYR A CA 1
ATOM 1357 C C . TYR A 1 168 ? -8.220 -15.266 85.031 1.00 53.03 168 TYR A C 1
ATOM 1359 O O . TYR A 1 168 ? -7.410 -16.171 85.223 1.00 53.03 168 TYR A O 1
ATOM 1367 N N . SER A 1 169 ? -7.901 -14.154 84.371 1.00 46.06 169 SER A N 1
ATOM 1368 C CA . SER A 1 169 ? -6.538 -13.790 83.969 1.00 46.06 169 SER A CA 1
ATOM 1369 C C . SER A 1 169 ? -6.088 -12.538 84.734 1.00 46.06 169 SER A C 1
ATOM 1371 O O . SER A 1 169 ? -6.856 -11.589 84.867 1.00 46.06 169 SER A O 1
ATOM 1373 N N . ASP A 1 170 ? -4.839 -12.519 85.218 1.00 40.28 170 ASP A N 1
ATOM 1374 C CA . ASP A 1 170 ? -4.250 -11.445 86.046 1.00 40.28 170 ASP A CA 1
ATOM 1375 C C . ASP A 1 170 ? -4.028 -10.102 85.304 1.00 40.28 170 ASP A C 1
ATOM 1377 O O . ASP A 1 170 ? -3.446 -9.165 85.855 1.00 40.28 170 ASP A O 1
ATOM 1381 N N . VAL A 1 171 ? -4.486 -9.977 84.053 1.00 43.03 171 VAL A N 1
ATOM 1382 C CA . VAL A 1 171 ? -4.391 -8.751 83.250 1.00 43.03 171 VAL A CA 1
ATOM 1383 C C . VAL A 1 171 ? -5.795 -8.327 82.823 1.00 43.03 171 VAL A C 1
ATOM 1385 O O . VAL A 1 171 ? -6.385 -8.918 81.923 1.00 43.03 171 VAL A O 1
ATOM 1388 N N . MET A 1 172 ? -6.326 -7.286 83.470 1.00 40.78 172 MET A N 1
ATOM 1389 C CA . MET A 1 172 ? -7.562 -6.615 83.057 1.00 40.78 172 MET A CA 1
ATOM 1390 C C . MET A 1 172 ? -7.323 -5.911 81.715 1.00 40.78 172 MET A C 1
ATOM 1392 O O . MET A 1 172 ? -6.704 -4.846 81.672 1.00 40.78 172 MET A O 1
ATOM 1396 N N . GLN A 1 173 ? -7.766 -6.520 80.616 1.00 48.66 173 GLN A N 1
ATOM 1397 C CA . GLN A 1 173 ? -7.878 -5.832 79.334 1.00 48.66 173 GLN A CA 1
ATOM 1398 C C . GLN A 1 173 ? -9.185 -5.032 79.310 1.00 48.66 173 GLN A C 1
ATOM 1400 O O . GLN A 1 173 ? -10.234 -5.510 79.729 1.00 48.66 173 GLN A O 1
ATOM 1405 N N . ASP A 1 174 ? -9.098 -3.788 78.846 1.00 48.56 174 ASP A N 1
ATOM 1406 C CA . ASP A 1 174 ? -10.225 -2.868 78.689 1.00 48.56 174 ASP A CA 1
ATOM 1407 C C . ASP A 1 174 ? -11.157 -3.414 77.579 1.00 48.56 174 ASP A C 1
ATOM 1409 O O . ASP A 1 174 ? -10.955 -3.136 76.394 1.00 48.56 174 ASP A O 1
ATOM 1413 N N . ASN A 1 175 ? -12.162 -4.223 77.944 1.00 50.03 175 ASN A N 1
ATOM 1414 C CA . ASN A 1 175 ? -13.083 -4.907 77.012 1.00 50.03 175 ASN A CA 1
ATOM 1415 C C . ASN A 1 175 ? -13.858 -3.943 76.073 1.00 50.03 175 ASN A C 1
ATOM 1417 O O . ASN A 1 175 ? -14.480 -4.380 75.108 1.00 50.03 175 ASN A O 1
ATOM 1421 N N . PHE A 1 176 ? -13.809 -2.628 76.319 1.00 49.16 176 PHE A N 1
ATOM 1422 C CA . PHE A 1 176 ? -14.537 -1.589 75.579 1.00 49.16 176 PHE A CA 1
ATOM 1423 C C . PHE A 1 176 ? -13.776 -0.967 74.390 1.00 49.16 176 PHE A C 1
ATOM 1425 O O . PHE A 1 176 ? -14.298 -0.054 73.751 1.00 49.16 176 PHE A O 1
ATOM 1432 N N . LYS A 1 177 ? -12.547 -1.411 74.077 1.00 52.50 177 LYS A N 1
ATOM 1433 C CA . LYS A 1 177 ? -11.724 -0.846 72.976 1.00 52.50 177 LYS A CA 1
ATOM 1434 C C . LYS A 1 177 ? -11.375 -1.816 71.845 1.00 52.50 177 LYS A C 1
ATOM 1436 O O . LYS A 1 177 ? -10.647 -1.430 70.929 1.00 52.50 177 LYS A O 1
ATOM 1441 N N . PHE A 1 178 ? -11.848 -3.053 71.902 1.00 64.69 178 PHE A N 1
ATOM 1442 C CA . PHE A 1 178 ? -11.505 -4.069 70.913 1.00 64.69 178 PHE A CA 1
ATOM 1443 C C . PHE A 1 178 ? -12.393 -3.988 69.654 1.00 64.69 178 PHE A C 1
ATOM 1445 O O . PHE A 1 178 ? -13.569 -3.640 69.739 1.00 64.69 178 PHE A O 1
ATOM 1452 N N . LYS A 1 179 ? -11.822 -4.315 68.488 1.00 66.25 179 LYS A N 1
ATOM 1453 C CA . LYS A 1 179 ? -12.516 -4.441 67.197 1.00 66.25 179 LYS A CA 1
ATOM 1454 C C . LYS A 1 179 ? -12.221 -5.809 66.600 1.00 66.25 179 LYS A C 1
ATOM 1456 O O . LYS A 1 179 ? -11.055 -6.196 66.562 1.00 66.25 179 LYS A O 1
ATOM 1461 N N . LEU A 1 180 ? -13.248 -6.498 66.103 1.00 72.19 180 LEU A N 1
ATOM 1462 C CA . LEU A 1 180 ? -13.068 -7.764 65.401 1.00 72.19 180 LEU A CA 1
ATOM 1463 C C . LEU A 1 180 ? -12.293 -7.516 64.119 1.00 72.19 180 LEU A C 1
ATOM 1465 O O . LEU A 1 180 ? -12.711 -6.707 63.295 1.00 72.19 180 LEU A O 1
ATOM 1469 N N . ASN A 1 181 ? -11.197 -8.246 63.942 1.00 71.94 181 ASN A N 1
ATOM 1470 C CA . ASN A 1 181 ? -10.490 -8.255 62.676 1.00 71.94 181 ASN A CA 1
ATOM 1471 C C . ASN A 1 181 ? -11.254 -9.157 61.708 1.00 71.94 181 ASN A C 1
ATOM 1473 O O . ASN A 1 181 ? -11.264 -10.382 61.857 1.00 71.94 181 ASN A O 1
ATOM 1477 N N . ALA A 1 182 ? -11.867 -8.560 60.687 1.00 70.50 182 ALA A N 1
ATOM 1478 C CA . ALA A 1 182 ? -12.638 -9.310 59.697 1.00 70.50 182 ALA A CA 1
ATOM 1479 C C . ALA A 1 182 ? -11.824 -10.425 59.004 1.00 70.50 182 ALA A C 1
ATOM 1481 O O . ALA A 1 182 ? -12.405 -11.420 58.579 1.00 70.50 182 ALA A O 1
ATOM 1482 N N . ASN A 1 183 ? -10.490 -10.313 58.936 1.00 76.38 183 ASN A N 1
ATOM 1483 C CA . ASN A 1 183 ? -9.625 -11.335 58.329 1.00 76.38 183 ASN A CA 1
ATOM 1484 C C . ASN A 1 183 ? -9.550 -12.641 59.133 1.00 76.38 183 ASN A C 1
ATOM 1486 O O . ASN A 1 183 ? -9.214 -13.681 58.569 1.00 76.38 183 ASN A O 1
ATOM 1490 N N . ASN A 1 184 ? -9.843 -12.595 60.434 1.00 79.69 184 ASN A N 1
ATOM 1491 C CA . ASN A 1 184 ? -9.827 -13.773 61.300 1.00 79.69 184 ASN A CA 1
ATOM 1492 C C . ASN A 1 184 ? -11.188 -14.491 61.332 1.00 79.69 184 ASN A C 1
ATOM 1494 O O . ASN A 1 184 ? -11.295 -15.637 61.772 1.00 79.69 184 ASN A O 1
ATOM 1498 N N . VAL A 1 185 ? -12.240 -13.849 60.814 1.00 83.31 185 VAL A N 1
ATOM 1499 C CA . VAL A 1 185 ? -13.575 -14.436 60.705 1.00 83.31 185 VAL A CA 1
ATOM 1500 C C . VAL A 1 185 ? -13.714 -15.155 59.363 1.00 83.31 185 VAL A C 1
ATOM 1502 O O . VAL A 1 185 ? -13.653 -14.548 58.298 1.00 83.31 185 VAL A O 1
ATOM 1505 N N . ALA A 1 186 ? -13.946 -16.469 59.401 1.00 83.19 186 ALA A N 1
ATOM 1506 C CA . ALA A 1 186 ? -14.092 -17.265 58.185 1.00 83.19 186 ALA A CA 1
ATOM 1507 C C . ALA A 1 186 ? -15.332 -16.853 57.365 1.00 83.19 186 ALA A C 1
ATOM 1509 O O . ALA A 1 186 ? -16.440 -16.763 57.899 1.00 83.19 186 ALA A O 1
ATOM 1510 N N . VAL A 1 187 ? -15.156 -16.670 56.053 1.00 83.75 187 VAL A N 1
ATOM 1511 C CA . VAL A 1 187 ? -16.231 -16.400 55.084 1.00 83.75 187 VAL A CA 1
ATOM 1512 C C . VAL A 1 187 ? -16.711 -17.727 54.488 1.00 83.75 187 VAL A C 1
ATOM 1514 O O . VAL A 1 187 ? -15.927 -18.455 53.884 1.00 83.75 187 VAL A O 1
ATOM 1517 N N . VAL A 1 188 ? -17.993 -18.054 54.670 1.00 81.69 188 VAL A N 1
ATOM 1518 C CA . VAL A 1 188 ? -18.590 -19.355 54.297 1.00 81.69 188 VAL A CA 1
ATOM 1519 C C . VAL A 1 188 ? -19.554 -19.225 53.113 1.00 81.69 188 VAL A C 1
ATOM 1521 O O . VAL A 1 188 ? -19.714 -20.176 52.354 1.00 81.69 188 VAL A O 1
ATOM 1524 N N . ARG A 1 189 ? -20.173 -18.047 52.920 1.00 81.50 189 ARG A N 1
ATOM 1525 C CA . ARG A 1 189 ? -21.187 -17.788 51.870 1.00 81.50 189 ARG A CA 1
ATOM 1526 C C . ARG A 1 189 ? -22.347 -18.805 51.865 1.00 81.50 189 ARG A C 1
ATOM 1528 O O . ARG A 1 189 ? -22.929 -19.099 50.825 1.00 81.50 189 ARG A O 1
ATOM 1535 N N . SER A 1 190 ? -22.686 -19.340 53.037 1.00 82.31 190 SER A N 1
ATOM 1536 C CA . SER A 1 190 ? -23.845 -20.202 53.265 1.00 82.31 190 SER A CA 1
ATOM 1537 C C . SER A 1 190 ? -24.496 -19.860 54.600 1.00 82.31 190 SER A C 1
ATOM 1539 O O . SER A 1 190 ? -23.815 -19.449 55.547 1.00 82.31 190 SER A O 1
ATOM 1541 N N . TYR A 1 191 ? -25.814 -20.058 54.694 1.00 83.62 191 TYR A N 1
ATOM 1542 C CA . TYR A 1 191 ? -26.534 -19.887 55.954 1.00 83.62 191 TYR A CA 1
ATOM 1543 C C . TYR A 1 191 ? -25.912 -20.750 57.054 1.00 83.62 191 TYR A C 1
ATOM 1545 O O . TYR A 1 191 ? -25.695 -21.949 56.878 1.00 83.62 191 TYR A O 1
ATOM 1553 N N . ASN A 1 192 ? -25.643 -20.132 58.195 1.00 84.88 192 ASN A N 1
ATOM 1554 C CA . ASN A 1 192 ? -25.196 -20.804 59.398 1.00 84.88 192 ASN A CA 1
ATOM 1555 C C . ASN A 1 192 ? -25.682 -20.046 60.639 1.00 84.88 192 ASN A C 1
ATOM 1557 O O . ASN A 1 192 ? -25.952 -18.841 60.607 1.00 84.88 192 ASN A O 1
ATOM 1561 N N . SER A 1 193 ? -25.827 -20.780 61.739 1.00 86.75 193 SER A N 1
ATOM 1562 C CA . SER A 1 193 ? -26.283 -20.232 63.007 1.00 86.75 193 SER A CA 1
ATOM 1563 C C . SER A 1 193 ? -25.635 -20.960 64.176 1.00 86.75 193 SER A C 1
ATOM 1565 O O . SER A 1 193 ? -25.532 -22.185 64.155 1.00 86.75 193 SER A O 1
ATOM 1567 N N . VAL A 1 194 ? -25.212 -20.202 65.186 1.00 86.31 194 VAL A N 1
ATOM 1568 C CA . VAL A 1 194 ? -24.662 -20.718 66.445 1.00 86.31 194 VAL A CA 1
ATOM 1569 C C . VAL A 1 194 ? -25.319 -19.970 67.601 1.00 86.31 194 VAL A C 1
ATOM 1571 O O . VAL A 1 194 ? -25.493 -18.752 67.523 1.00 86.31 194 VAL A O 1
ATOM 1574 N N . SER A 1 195 ? -25.675 -20.701 68.655 1.00 84.69 195 SER A N 1
ATOM 1575 C CA . SER A 1 195 ? -26.205 -20.152 69.903 1.00 84.69 195 SER A CA 1
ATOM 1576 C C . SER A 1 195 ? -25.285 -20.543 71.052 1.00 84.69 195 SER A C 1
ATOM 1578 O O . SER A 1 195 ? -24.980 -21.721 71.200 1.00 84.69 195 SER A O 1
ATOM 1580 N N . VAL A 1 196 ? -24.879 -19.571 71.863 1.00 83.19 196 VAL A N 1
ATOM 1581 C CA . VAL A 1 196 ? -24.062 -19.770 73.067 1.00 83.19 196 VAL A CA 1
ATOM 1582 C C . VAL A 1 196 ? -24.936 -19.512 74.287 1.00 83.19 196 VAL A C 1
ATOM 1584 O O . VAL A 1 196 ? -25.570 -18.460 74.371 1.00 83.19 196 VAL A O 1
ATOM 1587 N N . GLN A 1 197 ? -24.993 -20.462 75.216 1.00 81.44 197 GLN A N 1
ATOM 1588 C CA . GLN A 1 197 ? -25.755 -20.345 76.459 1.00 81.44 197 GLN A CA 1
ATOM 1589 C C . GLN A 1 197 ? -24.955 -19.600 77.530 1.00 81.44 197 GLN A C 1
ATOM 1591 O O . GLN A 1 197 ? -23.746 -19.773 77.662 1.00 81.44 197 GLN A O 1
ATOM 1596 N N . CYS A 1 198 ? -25.641 -18.789 78.328 1.00 74.00 198 CYS A N 1
ATOM 1597 C CA . CYS A 1 198 ? -25.075 -18.001 79.410 1.00 74.00 198 CYS A CA 1
ATOM 1598 C C . CYS A 1 198 ? -25.930 -18.176 80.670 1.00 74.00 198 CYS A C 1
ATOM 1600 O O . CYS A 1 198 ? -27.111 -17.832 80.697 1.00 74.00 198 CYS A O 1
ATOM 1602 N N . LEU A 1 199 ? -25.318 -18.732 81.717 1.00 70.00 199 LEU A N 1
ATOM 1603 C CA . LEU A 1 199 ? -25.983 -19.027 82.994 1.00 70.00 199 LEU A CA 1
ATOM 1604 C C . LEU A 1 199 ? -26.138 -17.788 83.893 1.00 70.00 199 LEU A C 1
ATOM 1606 O O . LEU A 1 199 ? -26.812 -17.850 84.915 1.00 70.00 199 LEU A O 1
ATOM 1610 N N . ASP A 1 200 ? -25.501 -16.677 83.523 1.00 67.12 200 ASP A N 1
ATOM 1611 C CA . ASP A 1 200 ? -25.512 -15.408 84.245 1.00 67.12 200 ASP A CA 1
ATOM 1612 C C . ASP A 1 200 ? -26.008 -14.299 83.306 1.00 67.12 200 ASP A C 1
ATOM 1614 O O . ASP A 1 200 ? -25.499 -14.127 82.192 1.00 67.12 200 ASP A O 1
ATOM 1618 N N . GLY A 1 201 ? -27.049 -13.586 83.739 1.00 60.41 201 GLY A N 1
ATOM 1619 C CA . GLY A 1 201 ? -27.705 -12.554 82.944 1.00 60.41 201 GLY A CA 1
ATOM 1620 C C . GLY A 1 201 ? -26.859 -11.308 82.723 1.00 60.41 201 GLY A C 1
ATOM 1621 O O . GLY A 1 201 ? -26.848 -10.796 81.601 1.00 60.41 201 GLY A O 1
ATOM 1622 N N . ASP A 1 202 ? -26.079 -10.879 83.713 1.00 60.38 202 ASP A N 1
ATOM 1623 C CA . ASP A 1 202 ? -25.225 -9.695 83.580 1.00 60.38 202 ASP A CA 1
ATOM 1624 C C . ASP A 1 202 ? -24.074 -9.989 82.602 1.00 60.38 202 ASP A C 1
ATOM 1626 O O . ASP A 1 202 ? -23.811 -9.216 81.677 1.00 60.38 202 ASP A O 1
ATOM 1630 N N . LEU A 1 203 ? -23.486 -11.189 82.702 1.00 65.50 203 LEU A N 1
ATOM 1631 C CA . LEU A 1 203 ? -22.456 -11.669 81.770 1.00 65.50 203 LEU A CA 1
ATOM 1632 C C . LEU A 1 203 ? -22.956 -11.786 80.325 1.00 65.50 203 LEU A C 1
ATOM 1634 O O . LEU A 1 203 ? -22.198 -11.547 79.381 1.00 65.50 203 LEU A O 1
ATOM 1638 N N . SER A 1 204 ? -24.227 -12.146 80.141 1.00 65.75 204 SER A N 1
ATOM 1639 C CA . SER A 1 204 ? -24.832 -12.261 78.812 1.00 65.75 204 SER A CA 1
ATOM 1640 C C . SER A 1 204 ? -24.996 -10.899 78.128 1.00 65.75 204 SER A C 1
ATOM 1642 O O . SER A 1 204 ? -24.760 -10.777 76.925 1.00 65.75 204 SER A O 1
ATOM 1644 N N . GLY A 1 205 ? -25.334 -9.858 78.895 1.00 62.06 205 GLY A N 1
ATOM 1645 C CA . GLY A 1 205 ? -25.410 -8.488 78.397 1.00 62.06 205 GLY A CA 1
ATOM 1646 C C . GLY A 1 205 ? -24.036 -7.970 77.984 1.00 62.06 205 GLY A C 1
ATOM 1647 O O . GLY A 1 205 ? -23.868 -7.512 76.851 1.00 62.06 205 GLY A O 1
ATOM 1648 N N . ASP A 1 206 ? -23.043 -8.112 78.863 1.00 65.12 206 ASP A N 1
ATOM 1649 C CA . ASP A 1 206 ? -21.676 -7.645 78.616 1.00 65.12 206 ASP A CA 1
ATOM 1650 C C . ASP A 1 206 ? -21.068 -8.291 77.367 1.00 65.12 206 ASP A C 1
ATOM 1652 O O . ASP A 1 206 ? -20.561 -7.589 76.487 1.00 65.12 206 ASP A O 1
ATOM 1656 N N . PHE A 1 207 ? -21.185 -9.616 77.227 1.00 69.19 207 PHE A N 1
ATOM 1657 C CA . PHE A 1 207 ? -20.656 -10.324 76.061 1.00 69.19 207 PHE A CA 1
ATOM 1658 C C . PHE A 1 207 ? -21.382 -9.933 74.767 1.00 69.19 207 PHE A C 1
ATOM 1660 O O . PHE A 1 207 ? -20.736 -9.706 73.743 1.00 69.19 207 PHE A O 1
ATOM 1667 N N . TYR A 1 208 ? -22.709 -9.770 74.800 1.00 72.19 208 TYR A N 1
ATOM 1668 C CA . TYR A 1 208 ? -23.476 -9.282 73.650 1.00 72.19 208 TYR A CA 1
ATOM 1669 C C . TYR A 1 208 ? -23.015 -7.886 73.199 1.00 72.19 208 TYR A C 1
ATOM 1671 O O . TYR A 1 208 ? -22.754 -7.679 72.011 1.00 72.19 208 TYR A O 1
ATOM 1679 N N . TYR A 1 209 ? -22.861 -6.936 74.126 1.00 67.25 209 TYR A N 1
ATOM 1680 C CA . TYR A 1 209 ? -22.395 -5.587 73.794 1.00 67.25 209 TYR A CA 1
ATOM 1681 C C . TYR A 1 209 ? -20.943 -5.571 73.305 1.00 67.25 209 TYR A C 1
ATOM 1683 O O . TYR A 1 209 ? -20.628 -4.793 72.403 1.00 67.25 209 TYR A O 1
ATOM 1691 N N . SER A 1 210 ? -20.074 -6.447 73.822 1.00 67.81 210 SER A N 1
ATOM 1692 C CA . SER A 1 210 ? -18.720 -6.631 73.285 1.00 67.81 210 SER A CA 1
ATOM 1693 C C . SER A 1 210 ? -18.738 -7.087 71.825 1.00 67.81 210 SER A C 1
ATOM 1695 O O . SER A 1 210 ? -17.990 -6.538 71.019 1.00 67.81 210 SER A O 1
ATOM 1697 N N . ILE A 1 211 ? -19.619 -8.023 71.452 1.00 71.19 211 ILE A N 1
ATOM 1698 C CA . ILE A 1 211 ? -19.759 -8.465 70.054 1.00 71.19 211 ILE A CA 1
ATOM 1699 C C . ILE A 1 211 ? -20.266 -7.314 69.179 1.00 71.19 211 ILE A C 1
ATOM 1701 O O . ILE A 1 211 ? -19.681 -7.044 68.133 1.00 71.19 211 ILE A O 1
ATOM 1705 N N . ILE A 1 212 ? -21.330 -6.619 69.597 1.00 71.38 212 ILE A N 1
ATOM 1706 C CA . ILE A 1 212 ? -21.931 -5.529 68.812 1.00 71.38 212 ILE A CA 1
ATOM 1707 C C . ILE A 1 212 ? -20.932 -4.390 68.580 1.00 71.38 212 ILE A C 1
ATOM 1709 O O . ILE A 1 212 ? -20.773 -3.957 67.443 1.00 71.38 212 ILE A O 1
ATOM 1713 N N . ASN A 1 213 ? -20.222 -3.945 69.622 1.00 66.38 213 ASN A N 1
ATOM 1714 C CA . ASN A 1 213 ? -19.242 -2.858 69.512 1.00 66.38 213 ASN A CA 1
ATOM 1715 C C . ASN A 1 213 ? -18.011 -3.243 68.683 1.00 66.38 213 ASN A C 1
ATOM 1717 O O . ASN A 1 213 ? -17.356 -2.377 68.108 1.00 66.38 213 ASN A O 1
ATOM 1721 N N . ALA A 1 214 ? -17.678 -4.533 68.628 1.00 68.69 214 ALA A N 1
ATOM 1722 C CA . ALA A 1 214 ? -16.526 -5.014 67.883 1.00 68.69 214 ALA A CA 1
ATOM 1723 C C . ALA A 1 214 ? -16.868 -5.408 66.430 1.00 68.69 214 ALA A C 1
ATOM 1725 O O . ALA A 1 214 ? -15.951 -5.586 65.631 1.00 68.69 214 ALA A O 1
ATOM 1726 N N . ALA A 1 215 ? -18.152 -5.519 66.061 1.00 72.56 215 ALA A N 1
ATOM 1727 C CA . ALA A 1 215 ? -18.609 -6.020 64.759 1.00 72.56 215 ALA A CA 1
ATOM 1728 C C . ALA A 1 215 ? -18.637 -4.985 63.617 1.00 72.56 215 ALA A C 1
ATOM 1730 O O . ALA A 1 215 ? -18.967 -5.358 62.490 1.00 72.56 215 ALA A O 1
ATOM 1731 N N . ASP A 1 216 ? -18.270 -3.721 63.859 1.00 71.50 216 ASP A N 1
ATOM 1732 C CA . ASP A 1 216 ? -18.277 -2.652 62.842 1.00 71.50 216 ASP 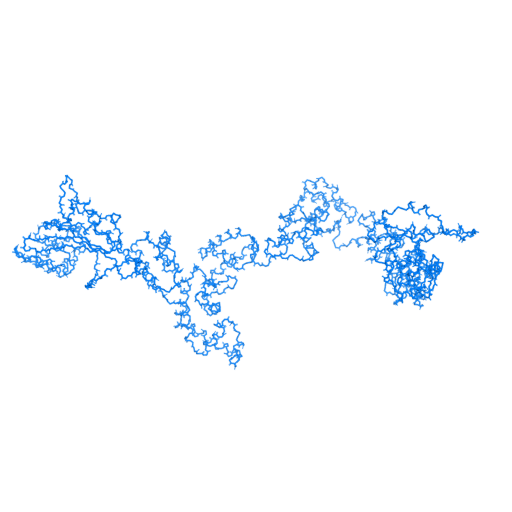A CA 1
ATOM 1733 C C . ASP A 1 216 ? -17.579 -3.063 61.531 1.00 71.50 216 ASP A C 1
ATOM 1735 O O . ASP A 1 216 ? -18.117 -2.860 60.443 1.00 71.50 216 ASP A O 1
ATOM 1739 N N . GLU A 1 217 ? -16.398 -3.690 61.614 1.00 73.56 217 GLU A N 1
ATOM 1740 C CA . GLU A 1 217 ? -15.655 -4.135 60.424 1.00 73.56 217 GLU A CA 1
ATOM 1741 C C . GLU A 1 217 ? -16.393 -5.231 59.642 1.00 73.56 217 GLU A C 1
ATOM 1743 O O . GLU A 1 217 ? -16.372 -5.229 58.410 1.00 73.56 217 GLU A O 1
ATOM 1748 N N . LEU A 1 218 ? -17.103 -6.130 60.332 1.00 76.94 218 LEU A N 1
ATOM 1749 C CA . LEU A 1 218 ? -17.908 -7.172 59.689 1.00 76.94 218 LEU A CA 1
ATOM 1750 C C . LEU A 1 218 ? -19.101 -6.570 58.943 1.00 76.94 218 LEU A C 1
ATOM 1752 O O . LEU A 1 218 ? -19.409 -7.014 57.837 1.00 76.94 218 LEU A O 1
ATOM 1756 N N . PHE A 1 219 ? -19.747 -5.542 59.503 1.00 76.12 219 PHE A N 1
ATOM 1757 C CA . PHE A 1 219 ? -20.833 -4.830 58.824 1.00 76.12 219 PHE A CA 1
ATOM 1758 C C . PHE A 1 219 ? -20.343 -4.050 57.597 1.00 76.12 219 PHE A C 1
ATOM 1760 O O . PHE A 1 219 ? -21.024 -4.061 56.573 1.00 76.12 219 PHE A O 1
ATOM 1767 N N . ILE A 1 220 ? -19.143 -3.457 57.641 1.00 74.06 220 ILE A N 1
ATOM 1768 C CA . ILE A 1 220 ? -18.527 -2.798 56.473 1.00 74.06 220 ILE A CA 1
ATOM 1769 C C . ILE A 1 220 ? -18.259 -3.809 55.347 1.00 74.06 220 ILE A C 1
ATOM 1771 O O . ILE A 1 220 ? -18.549 -3.532 54.180 1.00 74.06 220 ILE A O 1
ATOM 1775 N N . VAL A 1 221 ? -17.723 -4.990 55.680 1.00 78.81 221 VAL A N 1
ATOM 1776 C CA . VAL A 1 221 ? -17.492 -6.072 54.705 1.00 78.81 221 VAL A CA 1
ATOM 1777 C C . VAL A 1 221 ? -18.816 -6.583 54.134 1.00 78.81 221 VAL A C 1
ATOM 1779 O O . VAL A 1 221 ? -18.928 -6.757 52.920 1.00 78.81 221 VAL A O 1
ATOM 1782 N N . LEU A 1 222 ? -19.835 -6.759 54.980 1.00 81.06 222 LEU A N 1
ATOM 1783 C CA . LEU A 1 222 ? -21.180 -7.161 54.564 1.00 81.06 222 LEU A CA 1
ATOM 1784 C C . LEU A 1 222 ? -21.791 -6.165 53.567 1.00 81.06 222 LEU A C 1
ATOM 1786 O O . LEU A 1 222 ? -22.322 -6.562 52.531 1.00 81.06 222 LEU A O 1
ATOM 1790 N N . GLU A 1 223 ? -21.697 -4.867 53.857 1.00 79.81 223 GLU A N 1
ATOM 1791 C CA . GLU A 1 223 ? -22.206 -3.807 52.988 1.00 79.81 223 GLU A CA 1
ATOM 1792 C C . GLU A 1 223 ? -21.478 -3.781 51.637 1.00 79.81 223 GLU A C 1
ATOM 1794 O O . GLU A 1 223 ? -22.119 -3.676 50.587 1.00 79.81 223 GLU A O 1
ATOM 1799 N N . LYS A 1 224 ? -20.150 -3.955 51.646 1.00 82.81 224 LYS A N 1
ATOM 1800 C CA . LYS A 1 224 ? -19.340 -4.043 50.425 1.00 82.81 224 LYS A CA 1
ATOM 1801 C C . LYS A 1 224 ? -19.737 -5.244 49.558 1.00 82.81 224 LYS A C 1
ATOM 1803 O O . LYS A 1 224 ? -19.927 -5.076 48.352 1.00 82.81 224 LYS A O 1
ATOM 1808 N N . GLU A 1 225 ? -19.898 -6.425 50.152 1.00 83.38 225 GLU A N 1
ATOM 1809 C CA . GLU A 1 225 ? -20.314 -7.654 49.453 1.00 83.38 225 GLU A CA 1
ATOM 1810 C C . GLU A 1 225 ? -21.736 -7.537 48.884 1.00 83.38 225 GLU A C 1
ATOM 1812 O O . GLU A 1 225 ? -21.981 -7.893 47.731 1.00 83.38 225 GLU A O 1
ATOM 1817 N N . ASN A 1 226 ? -22.668 -6.946 49.635 1.00 82.62 226 ASN A N 1
ATOM 1818 C CA . ASN A 1 226 ? -24.016 -6.666 49.136 1.00 82.62 226 ASN A CA 1
ATOM 1819 C C . ASN A 1 226 ? -24.018 -5.659 47.984 1.00 82.62 226 ASN A C 1
ATOM 1821 O O . ASN A 1 226 ? -24.747 -5.837 47.007 1.00 82.62 226 ASN A O 1
ATOM 1825 N N . CYS A 1 227 ? -23.190 -4.616 48.058 1.00 85.50 227 CYS A N 1
ATOM 1826 C CA . CYS A 1 227 ? -23.043 -3.656 46.969 1.00 85.50 227 CYS A CA 1
ATOM 1827 C C . CYS A 1 227 ? -22.508 -4.330 45.694 1.00 85.50 227 CYS A C 1
ATOM 1829 O O . CYS A 1 227 ? -23.076 -4.151 44.615 1.00 85.50 227 CYS A O 1
ATOM 1831 N N . LEU A 1 228 ? -21.478 -5.176 45.819 1.00 87.25 228 LEU A N 1
ATOM 1832 C CA . LEU A 1 228 ? -20.952 -5.973 44.707 1.00 87.25 228 LEU A CA 1
ATOM 1833 C C . LEU A 1 228 ? -22.018 -6.900 44.119 1.00 87.25 228 LEU A C 1
ATOM 1835 O O . LEU A 1 228 ? -22.151 -6.990 42.899 1.00 87.25 228 LEU A O 1
ATOM 1839 N N . MET A 1 229 ? -22.809 -7.551 44.970 1.00 84.50 229 MET A N 1
ATOM 1840 C CA . MET A 1 229 ? -23.901 -8.412 44.531 1.00 84.50 229 MET A CA 1
ATOM 1841 C C . MET A 1 229 ? -24.939 -7.642 43.706 1.00 84.50 229 MET A C 1
ATOM 1843 O O . MET A 1 229 ? -25.331 -8.105 42.636 1.00 84.50 229 MET A O 1
ATOM 1847 N N . ARG A 1 230 ? -25.331 -6.440 44.148 1.00 85.44 230 ARG A N 1
ATOM 1848 C CA . ARG A 1 230 ? -26.253 -5.561 43.405 1.00 85.44 230 ARG A CA 1
ATOM 1849 C C . ARG A 1 230 ? -25.674 -5.125 42.060 1.00 85.44 230 ARG A C 1
ATOM 1851 O O . ARG A 1 230 ? -26.396 -5.121 41.065 1.00 85.44 230 ARG A O 1
ATOM 1858 N N . ILE A 1 231 ? -24.381 -4.791 42.008 1.00 89.31 231 ILE A N 1
ATOM 1859 C CA . ILE A 1 231 ? -23.681 -4.476 40.752 1.00 89.31 231 ILE A CA 1
ATOM 1860 C C . ILE A 1 231 ? -23.736 -5.678 39.805 1.00 89.31 231 ILE A C 1
ATOM 1862 O O . ILE A 1 231 ? -24.167 -5.529 38.663 1.00 89.31 231 ILE A O 1
ATOM 1866 N N . ARG A 1 232 ? -23.369 -6.873 40.283 1.00 89.25 232 ARG A N 1
ATOM 1867 C CA . ARG A 1 232 ? -23.387 -8.112 39.489 1.00 89.25 232 ARG A CA 1
ATOM 1868 C C . ARG A 1 232 ? -24.782 -8.429 38.958 1.00 89.25 232 ARG A C 1
ATOM 1870 O O . ARG A 1 232 ? -24.930 -8.669 37.767 1.00 89.25 232 ARG A O 1
ATOM 1877 N N . GLN A 1 233 ? -25.806 -8.347 39.807 1.00 86.44 233 GLN A N 1
ATOM 1878 C CA . GLN A 1 233 ? -27.204 -8.538 39.408 1.00 86.44 233 GLN A CA 1
ATOM 1879 C C . GLN A 1 233 ? -27.656 -7.528 38.350 1.00 86.44 233 GLN A C 1
ATOM 1881 O O . GLN A 1 233 ? -28.370 -7.896 37.418 1.00 86.44 233 GLN A O 1
ATOM 1886 N N . TYR A 1 234 ? -27.256 -6.261 38.484 1.00 88.69 234 TYR A N 1
ATOM 1887 C CA . TYR A 1 234 ? -27.594 -5.242 37.496 1.00 88.69 234 TYR A CA 1
ATOM 1888 C C . TYR A 1 234 ? -26.951 -5.558 36.144 1.00 88.69 234 TYR A C 1
ATOM 1890 O O . TYR A 1 234 ? -27.643 -5.517 35.132 1.00 88.69 234 TYR A O 1
ATOM 1898 N N . ILE A 1 235 ? -25.663 -5.921 36.132 1.00 89.00 235 ILE A N 1
ATOM 1899 C CA . ILE A 1 235 ? -24.915 -6.272 34.915 1.00 89.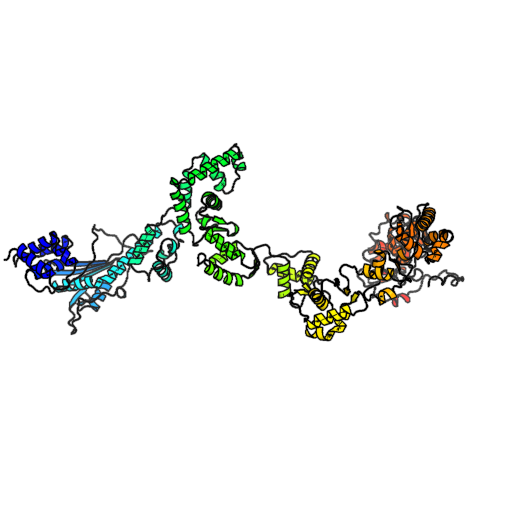00 235 ILE A CA 1
ATOM 1900 C C . ILE A 1 235 ? -25.492 -7.530 34.257 1.00 89.00 235 ILE A C 1
ATOM 1902 O O . ILE A 1 235 ? -25.741 -7.508 33.057 1.00 89.00 235 ILE A O 1
ATOM 1906 N N . ASP A 1 236 ? -25.801 -8.575 35.031 1.00 86.75 236 ASP A N 1
ATOM 1907 C CA . ASP A 1 236 ? -26.461 -9.798 34.539 1.00 86.75 236 ASP A CA 1
ATOM 1908 C C . ASP A 1 236 ? -27.831 -9.512 33.888 1.00 86.75 236 ASP A C 1
ATOM 1910 O O . ASP A 1 236 ? -28.302 -10.284 33.050 1.00 86.75 236 ASP A O 1
ATOM 1914 N N . GLY A 1 237 ? -28.492 -8.416 34.279 1.00 85.62 237 GLY A N 1
ATOM 1915 C CA . GLY A 1 237 ? -29.753 -7.955 33.697 1.00 85.62 237 GLY A CA 1
ATOM 1916 C C . GLY A 1 237 ? -29.608 -7.105 32.429 1.00 85.62 237 GLY A C 1
ATOM 1917 O O . GLY A 1 237 ? -30.623 -6.797 31.795 1.00 85.62 237 GLY A O 1
ATOM 1918 N N . LEU A 1 238 ? -28.390 -6.700 32.053 1.00 88.25 238 LEU A N 1
ATOM 1919 C CA . LEU A 1 238 ? -28.132 -5.903 30.853 1.00 88.25 238 LEU A CA 1
ATOM 1920 C C . LEU A 1 238 ? -28.098 -6.769 29.588 1.00 88.25 238 LEU A C 1
ATOM 1922 O O . LEU A 1 238 ? -27.966 -7.990 29.610 1.00 88.25 238 LEU A O 1
ATOM 1926 N N . ASN A 1 239 ? -28.239 -6.109 28.439 1.00 88.31 239 ASN A N 1
ATOM 1927 C CA . ASN A 1 239 ? -28.011 -6.754 27.152 1.00 88.31 239 ASN A CA 1
ATOM 1928 C C . ASN A 1 239 ? -26.509 -7.062 26.980 1.00 88.31 239 ASN A C 1
ATOM 1930 O O . ASN A 1 239 ? -25.684 -6.218 27.320 1.00 88.31 239 ASN A O 1
ATOM 1934 N N . ALA A 1 240 ? -26.164 -8.204 26.376 1.00 86.75 240 ALA A N 1
ATOM 1935 C CA . ALA A 1 240 ? -24.782 -8.642 26.146 1.00 86.75 240 ALA A CA 1
ATOM 1936 C C . ALA A 1 240 ? -23.888 -7.616 25.414 1.00 86.75 240 ALA A C 1
ATOM 1938 O O . ALA A 1 240 ? -22.670 -7.619 25.576 1.00 86.75 240 ALA A O 1
ATOM 1939 N N . HIS A 1 241 ? -24.456 -6.683 24.638 1.00 87.00 241 HIS A N 1
ATOM 1940 C CA . HIS A 1 241 ? -23.671 -5.586 24.053 1.00 87.00 241 HIS A CA 1
ATOM 1941 C C . HIS A 1 241 ? -22.962 -4.719 25.113 1.00 87.00 241 HIS A C 1
ATOM 1943 O O . HIS A 1 241 ? -21.947 -4.092 24.805 1.00 87.00 241 HIS A O 1
ATOM 1949 N N . PHE A 1 242 ? -23.473 -4.664 26.350 1.00 89.62 242 PHE A N 1
ATOM 1950 C CA . PHE A 1 242 ? -22.883 -3.885 27.442 1.00 89.62 242 PHE A CA 1
ATOM 1951 C C . PHE A 1 242 ? -21.653 -4.549 28.069 1.00 89.62 242 PHE A C 1
ATOM 1953 O O . PHE A 1 242 ? -20.864 -3.847 28.698 1.00 89.62 242 PHE A O 1
ATOM 1960 N N . ASP A 1 243 ? -21.428 -5.847 27.856 1.00 86.69 243 ASP A N 1
ATOM 1961 C CA . ASP A 1 243 ? -20.345 -6.609 28.494 1.00 86.69 243 ASP A CA 1
ATOM 1962 C C . ASP A 1 243 ? -18.974 -5.945 28.282 1.00 86.69 243 ASP A C 1
ATOM 1964 O O . ASP A 1 243 ? -18.186 -5.784 29.214 1.00 86.69 243 ASP A O 1
ATOM 1968 N N . ASN A 1 244 ? -18.724 -5.471 27.057 1.00 88.25 244 ASN A N 1
ATOM 1969 C CA . ASN A 1 244 ? -17.455 -4.870 26.648 1.00 88.25 244 ASN A CA 1
ATOM 1970 C C . ASN A 1 244 ? -17.324 -3.364 26.934 1.00 88.25 244 ASN A C 1
ATOM 1972 O O . ASN A 1 244 ? -16.283 -2.776 26.613 1.00 88.25 244 ASN A O 1
ATOM 1976 N N . VAL A 1 245 ? -18.336 -2.727 27.528 1.00 90.94 245 VAL A N 1
ATOM 1977 C CA . VAL A 1 245 ? -18.290 -1.294 27.852 1.00 90.94 245 VAL A CA 1
ATOM 1978 C C . VAL A 1 245 ? -17.214 -1.051 28.905 1.00 90.94 245 VAL A C 1
ATOM 1980 O O . VAL A 1 245 ? -17.234 -1.628 29.992 1.00 90.94 245 VAL A O 1
ATOM 1983 N N . ARG A 1 246 ? -16.260 -0.171 28.583 1.00 91.06 246 ARG A N 1
ATOM 1984 C CA . ARG A 1 246 ? -15.170 0.186 29.497 1.00 91.06 246 ARG A CA 1
ATOM 1985 C C . ARG A 1 246 ? -15.676 1.027 30.661 1.00 91.06 246 ARG A C 1
ATOM 1987 O O . ARG A 1 246 ? -16.464 1.953 30.472 1.00 91.06 246 ARG A O 1
ATOM 1994 N N . ILE A 1 247 ? -15.125 0.785 31.844 1.00 89.88 247 ILE A N 1
ATOM 1995 C CA . ILE A 1 247 ? -15.526 1.465 33.086 1.00 89.88 247 ILE A CA 1
ATOM 1996 C C . ILE A 1 247 ? -15.317 2.985 33.000 1.00 89.88 247 ILE A C 1
ATOM 1998 O O . ILE A 1 247 ? -16.168 3.771 33.418 1.00 89.88 247 ILE A O 1
ATOM 2002 N N . GLU A 1 248 ? -14.239 3.421 32.344 1.00 88.44 248 GLU A N 1
ATOM 2003 C CA . GLU A 1 248 ? -13.932 4.843 32.121 1.00 88.44 248 GLU A CA 1
ATOM 2004 C C . GLU A 1 248 ? -14.973 5.605 31.274 1.00 88.44 248 GLU A C 1
ATOM 2006 O O . GLU A 1 248 ? -14.865 6.822 31.118 1.00 88.44 248 GLU A O 1
ATOM 2011 N N . ARG A 1 249 ? -15.961 4.916 30.684 1.00 88.38 249 ARG A N 1
ATOM 2012 C CA . ARG A 1 249 ? -17.010 5.541 29.865 1.00 88.38 249 ARG A CA 1
ATOM 2013 C C . ARG A 1 249 ? -18.180 6.079 30.663 1.00 88.38 249 ARG A C 1
ATOM 2015 O O . ARG A 1 249 ? -18.787 7.056 30.229 1.00 88.38 249 ARG A O 1
ATOM 2022 N N . PHE A 1 250 ? -18.494 5.456 31.792 1.00 86.38 250 PHE A N 1
ATOM 2023 C CA . PHE A 1 250 ? -19.605 5.868 32.650 1.00 86.38 250 PHE A CA 1
ATOM 2024 C C . PHE A 1 250 ? -19.134 6.358 34.025 1.00 86.38 250 PHE A C 1
ATOM 2026 O O . PHE A 1 250 ? -19.883 7.057 34.703 1.00 86.38 250 PHE A O 1
ATOM 2033 N N . ILE A 1 251 ? -17.878 6.095 34.406 1.00 88.81 251 ILE A N 1
ATOM 2034 C CA . ILE A 1 251 ? -17.261 6.657 35.612 1.00 88.81 251 ILE A CA 1
ATOM 2035 C C . ILE A 1 251 ? -16.403 7.868 35.252 1.00 88.81 251 ILE A C 1
ATOM 2037 O O . ILE A 1 251 ? -15.434 7.768 34.502 1.00 88.81 251 ILE A O 1
ATOM 2041 N N . SER A 1 252 ? -16.748 9.025 35.820 1.00 83.50 252 SER A N 1
ATOM 2042 C CA . SER A 1 252 ? -16.006 10.275 35.593 1.00 83.50 252 SER A CA 1
ATOM 2043 C C . SER A 1 252 ? -14.797 10.444 36.520 1.00 83.50 252 SER A C 1
ATOM 2045 O O . SER A 1 252 ? -13.858 11.165 36.172 1.00 83.50 252 SER A O 1
ATOM 2047 N N . ASP A 1 253 ? -14.805 9.803 37.692 1.00 88.62 253 ASP A N 1
ATOM 2048 C CA . ASP A 1 253 ? -13.711 9.899 38.657 1.00 88.62 253 ASP A CA 1
ATOM 2049 C C . ASP A 1 253 ? -12.515 9.034 38.227 1.00 88.62 253 ASP A C 1
ATOM 2051 O O . ASP A 1 253 ? -12.566 7.802 38.200 1.00 88.62 253 ASP A O 1
ATOM 2055 N N . LYS A 1 254 ? -11.401 9.700 37.905 1.00 88.50 254 LYS A N 1
ATOM 2056 C CA . LYS A 1 254 ? -10.161 9.046 37.467 1.00 88.50 254 LYS A CA 1
ATOM 2057 C C . LYS A 1 254 ? -9.520 8.184 38.555 1.00 88.50 254 LYS A C 1
ATOM 2059 O O . LYS A 1 254 ? -8.839 7.220 38.213 1.00 88.50 254 LYS A O 1
ATOM 2064 N N . ASN A 1 255 ? -9.703 8.527 39.828 1.00 91.44 255 ASN A N 1
ATOM 2065 C CA . ASN A 1 255 ? -9.175 7.758 40.949 1.00 91.44 255 ASN A CA 1
ATOM 2066 C C . ASN A 1 255 ? -9.899 6.410 41.046 1.00 91.44 255 ASN A C 1
ATOM 2068 O O . ASN A 1 255 ? -9.244 5.368 41.057 1.00 91.44 255 ASN A O 1
ATOM 2072 N N . ILE A 1 256 ? -11.235 6.422 40.974 1.00 90.94 256 ILE A N 1
ATOM 2073 C CA . ILE A 1 256 ? -12.053 5.199 40.971 1.00 90.94 256 ILE A CA 1
ATOM 2074 C C . ILE A 1 256 ? -11.677 4.307 39.787 1.00 90.94 256 ILE A C 1
ATOM 2076 O O . ILE A 1 256 ? -11.402 3.125 39.976 1.00 90.94 256 ILE A O 1
ATOM 2080 N N . VAL A 1 257 ? -11.568 4.874 38.580 1.00 89.94 257 VAL A N 1
ATOM 2081 C CA . VAL A 1 257 ? -11.128 4.126 37.388 1.00 89.94 257 VAL A CA 1
ATOM 2082 C C . VAL A 1 257 ? -9.736 3.520 37.593 1.00 89.94 257 VAL A C 1
ATOM 2084 O O . VAL A 1 257 ? -9.511 2.366 37.238 1.00 89.94 257 VAL A O 1
ATOM 2087 N N . SER A 1 258 ? -8.795 4.258 38.190 1.00 90.06 258 SER A N 1
ATOM 2088 C CA . SER A 1 258 ? -7.445 3.740 38.440 1.00 90.06 258 SER A CA 1
ATOM 2089 C C . SER A 1 258 ? -7.428 2.562 39.421 1.00 90.06 258 SER A C 1
ATOM 2091 O O . SER A 1 258 ? -6.723 1.586 39.170 1.00 90.06 258 SER A O 1
ATOM 2093 N N . LYS A 1 259 ? -8.254 2.604 40.474 1.00 91.12 259 LYS A N 1
ATOM 2094 C CA . LYS A 1 259 ? -8.417 1.507 41.442 1.00 91.12 259 LYS A CA 1
ATOM 2095 C C . LYS A 1 259 ? -9.136 0.297 40.846 1.00 91.12 259 LYS A C 1
ATOM 2097 O O . LYS A 1 259 ? -8.745 -0.838 41.117 1.00 91.12 259 LYS A O 1
ATOM 2102 N N . CYS A 1 260 ? -10.135 0.526 39.989 1.00 89.88 260 CYS A N 1
ATOM 2103 C CA . CYS A 1 260 ? -10.771 -0.536 39.204 1.00 89.88 260 CYS A CA 1
ATOM 2104 C C . CYS A 1 260 ? -9.718 -1.268 38.365 1.00 89.88 260 CYS A C 1
ATOM 2106 O O . CYS A 1 260 ? -9.551 -2.477 38.499 1.00 89.88 260 CYS A O 1
ATOM 2108 N N . ASN A 1 261 ? -8.919 -0.516 37.602 1.00 90.06 261 ASN A N 1
ATOM 2109 C CA . ASN A 1 261 ? -7.864 -1.074 36.758 1.00 90.06 261 ASN A CA 1
ATOM 2110 C C . ASN A 1 261 ? -6.798 -1.843 37.565 1.00 90.06 261 ASN A C 1
ATOM 2112 O O . ASN A 1 261 ? -6.261 -2.830 37.068 1.00 90.06 261 ASN A O 1
ATOM 2116 N N . GLN A 1 262 ? -6.474 -1.406 38.790 1.00 89.56 262 GLN A N 1
ATOM 2117 C CA . GLN A 1 262 ? -5.568 -2.128 39.702 1.00 89.56 262 GLN A CA 1
ATOM 2118 C C . GLN A 1 262 ? -6.164 -3.453 40.195 1.00 89.56 262 GLN A C 1
ATOM 2120 O O . GLN A 1 262 ? -5.425 -4.413 40.385 1.00 89.56 262 GLN A O 1
ATOM 2125 N N . SER A 1 263 ? -7.489 -3.518 40.335 1.00 86.62 263 SER A N 1
ATOM 2126 C CA . SER A 1 263 ? -8.233 -4.737 40.687 1.00 86.62 263 SER A CA 1
ATOM 2127 C C . SER A 1 263 ? -8.546 -5.624 39.468 1.00 86.62 263 SER A C 1
ATOM 2129 O O . SER A 1 263 ? -9.340 -6.552 39.577 1.00 86.62 263 SER A O 1
ATOM 2131 N N . GLY A 1 264 ? -7.973 -5.333 38.292 1.00 88.69 264 GLY A N 1
ATOM 2132 C CA . GLY A 1 264 ? -8.236 -6.077 37.053 1.00 88.69 264 GLY A CA 1
ATOM 2133 C C . GLY A 1 264 ? -9.609 -5.812 36.424 1.00 88.69 264 GLY A C 1
ATOM 2134 O O . GLY A 1 264 ? -10.029 -6.565 35.553 1.00 88.69 264 GLY A O 1
ATOM 2135 N N . LEU A 1 265 ? -10.304 -4.756 36.854 1.00 90.88 265 LEU A N 1
ATOM 2136 C CA . LEU A 1 265 ? -11.608 -4.348 36.337 1.00 90.88 265 LEU A CA 1
ATOM 2137 C C . LEU A 1 265 ? -11.407 -3.257 35.283 1.00 90.88 265 LEU A C 1
ATOM 2139 O O . LEU A 1 265 ? -11.096 -2.114 35.622 1.00 90.88 265 LEU A O 1
ATOM 2143 N N . TYR A 1 266 ? -11.599 -3.595 34.011 1.00 89.88 266 TYR A N 1
ATOM 2144 C CA . TYR A 1 266 ? -11.468 -2.675 32.875 1.00 89.88 266 TYR A CA 1
ATOM 2145 C C . TYR A 1 266 ? -12.801 -2.457 32.145 1.00 89.88 266 TYR A C 1
ATOM 2147 O O . TYR A 1 266 ? -13.049 -1.376 31.593 1.00 89.88 266 TYR A O 1
ATOM 2155 N N . LYS A 1 267 ? -13.664 -3.474 32.144 1.00 92.00 267 LYS A N 1
ATOM 2156 C CA . LYS A 1 267 ? -14.966 -3.546 31.470 1.00 92.00 267 LYS A CA 1
ATOM 2157 C C . LYS A 1 267 ? -16.073 -3.947 32.447 1.00 92.00 267 LYS A C 1
ATOM 2159 O O . LYS A 1 267 ? -15.799 -4.377 33.563 1.00 92.00 267 LYS A O 1
ATOM 2164 N N . LEU A 1 268 ? -17.331 -3.812 32.024 1.00 89.62 268 LEU A N 1
ATOM 2165 C CA . LEU A 1 268 ? -18.483 -4.200 32.843 1.00 89.62 268 LEU A CA 1
ATOM 2166 C C . LEU A 1 268 ? -18.497 -5.694 33.177 1.00 89.62 268 LEU A C 1
ATOM 2168 O O . LEU A 1 268 ? -18.684 -6.037 34.341 1.00 89.62 268 LEU A O 1
ATOM 2172 N N . CYS A 1 269 ? -18.252 -6.577 32.205 1.00 89.62 269 CYS A N 1
ATOM 2173 C CA . CYS A 1 269 ? -18.247 -8.023 32.456 1.00 89.62 269 CYS A CA 1
ATOM 2174 C C . CYS A 1 269 ? -17.230 -8.452 33.523 1.00 89.62 269 CYS A C 1
ATOM 2176 O O . CYS A 1 269 ? -17.479 -9.416 34.241 1.00 89.62 269 CYS A O 1
ATOM 2178 N N . ASP A 1 270 ? -16.131 -7.709 33.689 1.00 91.50 270 ASP A N 1
ATOM 2179 C CA . ASP A 1 270 ? -15.075 -8.047 34.646 1.00 91.50 270 ASP A CA 1
ATOM 2180 C C . ASP A 1 270 ? -15.600 -8.053 36.093 1.00 91.50 270 ASP A C 1
ATOM 2182 O O . ASP A 1 270 ? -15.112 -8.818 36.917 1.00 91.50 270 ASP A O 1
ATOM 2186 N N . PHE A 1 271 ? -16.645 -7.276 36.414 1.00 88.19 271 PHE A N 1
ATOM 2187 C CA . PHE A 1 271 ? -17.281 -7.308 37.740 1.00 88.19 271 PHE A CA 1
ATOM 2188 C C . PHE A 1 271 ? -17.956 -8.647 38.060 1.00 88.19 271 PHE A C 1
ATOM 2190 O O . PHE A 1 271 ? -18.180 -8.944 39.235 1.00 88.19 271 PHE A O 1
ATOM 2197 N N . LEU A 1 272 ? -18.311 -9.448 37.050 1.00 86.88 272 LEU A N 1
ATOM 2198 C CA . LEU A 1 272 ? -18.917 -10.768 37.242 1.00 86.88 272 LEU A CA 1
ATOM 2199 C C . LEU A 1 272 ? -17.879 -11.812 37.676 1.00 86.88 272 LEU A C 1
ATOM 2201 O O . LEU A 1 272 ? -18.227 -12.743 38.398 1.00 86.88 272 LEU A O 1
ATOM 2205 N N . GLU A 1 273 ? -16.619 -11.638 37.272 1.00 85.06 273 GLU A N 1
ATOM 2206 C CA . GLU A 1 273 ? -15.546 -12.622 37.470 1.00 85.06 273 GLU A CA 1
ATOM 2207 C C . GLU A 1 273 ? -14.524 -12.196 38.533 1.00 85.06 273 GLU A C 1
ATOM 2209 O O . GLU A 1 273 ? -13.990 -13.039 39.254 1.00 85.06 273 GLU A O 1
ATOM 2214 N N . CYS A 1 274 ? -14.266 -10.894 38.655 1.00 84.62 274 CYS A N 1
ATOM 2215 C CA . CYS A 1 274 ? -13.239 -10.332 39.524 1.00 84.62 274 CYS A CA 1
ATOM 2216 C C . CYS A 1 274 ? -13.848 -9.701 40.784 1.00 84.62 274 CYS A C 1
ATOM 2218 O O . CYS A 1 274 ? -14.953 -9.147 40.761 1.00 84.62 274 CYS A O 1
ATOM 2220 N N . ASP A 1 275 ? -13.094 -9.738 41.885 1.00 80.25 275 ASP A N 1
ATOM 2221 C CA . ASP A 1 275 ? -13.455 -9.067 43.135 1.00 80.25 275 ASP A CA 1
ATOM 2222 C C . ASP A 1 275 ? -12.696 -7.725 43.272 1.00 80.25 275 ASP A C 1
ATOM 2224 O O . ASP A 1 275 ? -11.474 -7.681 43.117 1.00 80.25 275 ASP A O 1
ATOM 2228 N N . PRO A 1 276 ? -13.384 -6.610 43.588 1.00 83.44 276 PRO A N 1
ATOM 2229 C CA . PRO A 1 276 ? -12.784 -5.280 43.705 1.00 83.44 276 PRO A CA 1
ATOM 2230 C C . PRO A 1 276 ? -12.043 -5.098 45.043 1.00 83.44 276 PRO A C 1
ATOM 2232 O O . PRO A 1 276 ? -12.548 -4.473 45.986 1.00 83.44 276 PRO A O 1
ATOM 2235 N N . THR A 1 277 ? -10.835 -5.651 45.158 1.00 79.50 277 THR A N 1
ATOM 2236 C CA . THR A 1 277 ? -10.053 -5.620 46.408 1.00 79.50 277 THR A CA 1
ATOM 2237 C C . THR A 1 277 ? -9.638 -4.204 46.813 1.00 79.50 277 THR A C 1
ATOM 2239 O O . THR A 1 277 ? -9.798 -3.846 47.977 1.00 79.50 277 THR A O 1
ATOM 2242 N N . GLU A 1 278 ? -9.213 -3.369 45.859 1.00 83.38 278 GLU A N 1
ATOM 2243 C CA . GLU A 1 278 ? -8.675 -2.014 46.105 1.00 83.38 278 GLU A CA 1
ATOM 2244 C C . GLU A 1 278 ? -9.753 -0.914 46.217 1.00 83.38 278 GLU A C 1
ATOM 2246 O O . GLU A 1 278 ? -9.446 0.259 46.446 1.00 83.38 278 GLU A O 1
ATOM 2251 N N . ILE A 1 279 ? -11.030 -1.264 46.034 1.00 86.19 279 ILE A N 1
ATOM 2252 C CA . ILE A 1 279 ? -12.148 -0.307 46.020 1.00 86.19 279 ILE A CA 1
ATOM 2253 C C . ILE A 1 279 ? -12.812 -0.255 47.400 1.00 86.19 279 ILE A C 1
ATOM 2255 O O . ILE A 1 279 ? -13.161 -1.289 47.977 1.00 86.19 279 ILE A O 1
ATOM 2259 N N . SER A 1 280 ? -13.006 0.948 47.943 1.00 84.81 280 SER A N 1
ATOM 2260 C CA . SER A 1 280 ? -13.726 1.141 49.210 1.00 84.81 280 SER A CA 1
ATOM 2261 C C . SER A 1 280 ? -15.242 0.971 49.052 1.00 84.81 280 SER A C 1
ATOM 2263 O O . SER A 1 280 ? -15.782 1.063 47.952 1.00 84.81 280 SER A O 1
ATOM 2265 N N . THR A 1 281 ? -15.959 0.764 50.160 1.00 81.38 281 THR A N 1
ATOM 2266 C CA . THR A 1 281 ? -17.428 0.627 50.154 1.00 81.38 281 THR A CA 1
ATOM 2267 C C . THR A 1 281 ? -18.123 1.860 49.564 1.00 81.38 281 THR A C 1
ATOM 2269 O O . THR A 1 281 ? -19.035 1.727 48.754 1.00 81.38 281 THR A O 1
ATOM 2272 N N . GLN A 1 282 ? -17.645 3.066 49.888 1.00 84.00 282 GLN A N 1
ATOM 2273 C CA . GLN A 1 282 ? -18.186 4.313 49.339 1.00 84.00 282 GLN A CA 1
ATOM 2274 C C . GLN A 1 282 ? -18.003 4.398 47.814 1.00 84.00 282 GLN A C 1
ATOM 2276 O O . GLN A 1 282 ? -18.941 4.724 47.091 1.00 84.00 282 GLN A O 1
ATOM 2281 N N . GLU A 1 283 ? -16.819 4.043 47.313 1.00 89.44 283 GLU A N 1
ATOM 2282 C CA . GLU A 1 283 ? -16.533 4.032 45.873 1.00 89.44 283 GLU A CA 1
ATOM 2283 C C . GLU A 1 283 ? -17.371 2.972 45.138 1.00 89.44 283 GLU A C 1
ATOM 2285 O O . GLU A 1 283 ? -17.830 3.219 44.026 1.00 89.44 283 GLU A O 1
ATOM 2290 N N . MET A 1 284 ? -17.645 1.823 45.769 1.00 86.12 284 MET A N 1
ATOM 2291 C CA . MET A 1 284 ? -18.563 0.807 45.234 1.00 86.12 284 MET A CA 1
ATOM 2292 C C . MET A 1 284 ? -19.986 1.349 45.054 1.00 86.12 284 MET A C 1
ATOM 2294 O O . MET A 1 284 ? -20.606 1.117 44.014 1.00 86.12 284 MET A O 1
ATOM 2298 N N . PHE A 1 285 ? -20.496 2.127 46.013 1.00 85.19 285 PHE A N 1
ATOM 2299 C CA . PHE A 1 285 ? -21.796 2.786 45.862 1.00 85.19 285 PHE A CA 1
ATOM 2300 C C . PHE A 1 285 ? -21.806 3.823 44.741 1.00 85.19 285 PHE A C 1
ATOM 2302 O O . PHE A 1 285 ? -22.799 3.935 44.020 1.00 85.19 285 PHE A O 1
ATOM 2309 N N . GLU A 1 286 ? -20.712 4.560 44.559 1.00 89.44 286 GLU A N 1
ATOM 2310 C CA . GLU A 1 286 ? -20.575 5.509 43.453 1.00 89.44 286 GLU A CA 1
ATOM 2311 C C . GLU A 1 286 ? -20.560 4.799 42.094 1.00 89.44 286 GLU A C 1
ATOM 2313 O O . GLU A 1 286 ? -21.260 5.236 41.178 1.00 89.44 286 GLU A O 1
ATOM 2318 N N . ILE A 1 287 ? -19.850 3.669 41.981 1.00 89.94 287 ILE A N 1
ATOM 2319 C CA . ILE A 1 287 ? -19.868 2.802 40.791 1.00 89.94 287 ILE A CA 1
ATOM 2320 C C . ILE A 1 287 ? -21.296 2.335 40.501 1.00 89.94 287 ILE A C 1
ATOM 2322 O O . ILE A 1 287 ? -21.778 2.487 39.377 1.00 89.94 287 ILE A O 1
ATOM 2326 N N . TYR A 1 288 ? -21.988 1.801 41.509 1.00 89.44 288 TYR A N 1
ATOM 2327 C CA . TYR A 1 288 ? -23.355 1.307 41.356 1.00 89.44 288 TYR A CA 1
ATOM 2328 C C . TYR A 1 288 ? -24.326 2.420 40.939 1.00 89.44 288 TYR A C 1
ATOM 2330 O O . TYR A 1 288 ? -25.104 2.249 40.002 1.00 89.44 288 TYR A O 1
ATOM 2338 N N . SER A 1 289 ? -24.239 3.591 41.571 1.00 88.25 289 SER A N 1
ATOM 2339 C CA . SER A 1 289 ? -25.053 4.764 41.231 1.00 88.25 289 SER A CA 1
ATOM 2340 C C . SER A 1 289 ? -24.801 5.247 39.800 1.00 88.25 289 SER A C 1
ATOM 2342 O O . SER A 1 289 ? -25.748 5.532 39.065 1.00 88.25 289 SER A O 1
ATOM 2344 N N . ALA A 1 290 ? -23.537 5.294 39.364 1.00 89.31 290 ALA A N 1
ATOM 2345 C CA . ALA A 1 290 ? -23.186 5.649 37.990 1.00 89.31 290 ALA A CA 1
ATOM 2346 C C . ALA A 1 290 ? -23.740 4.629 36.984 1.00 89.31 290 ALA A C 1
ATOM 2348 O O . ALA A 1 290 ? -24.291 5.017 35.953 1.00 89.31 290 ALA A O 1
ATOM 2349 N N . LEU A 1 291 ? -23.658 3.336 37.304 1.00 89.06 291 LEU A N 1
ATOM 2350 C CA . LEU A 1 291 ? -24.170 2.250 36.471 1.00 89.06 291 LEU A CA 1
ATOM 2351 C C . LEU A 1 291 ? -25.697 2.317 36.299 1.00 89.06 291 LEU A C 1
ATOM 2353 O O . LEU A 1 291 ? -26.205 2.130 35.194 1.00 89.06 291 LEU A O 1
ATOM 2357 N N . GLN A 1 292 ? -26.431 2.665 37.357 1.00 88.25 292 GLN A N 1
ATOM 2358 C CA . GLN A 1 292 ? -27.885 2.858 37.304 1.00 88.25 292 GLN A CA 1
ATOM 2359 C C . GLN A 1 292 ? -28.318 4.049 36.434 1.00 88.25 292 GLN A C 1
ATOM 2361 O O . GLN A 1 292 ? -29.461 4.104 35.982 1.00 88.25 292 GLN A O 1
ATOM 2366 N N . GLN A 1 293 ? -27.427 5.015 36.198 1.00 87.19 293 GLN A N 1
ATOM 2367 C CA . GLN A 1 293 ? -27.695 6.165 35.329 1.00 87.19 293 GLN A CA 1
ATOM 2368 C C . GLN A 1 293 ? -27.408 5.879 33.850 1.00 87.19 293 GLN A C 1
ATOM 2370 O O . GLN A 1 293 ? -27.746 6.704 32.995 1.00 87.19 293 GLN A O 1
ATOM 2375 N N . VAL A 1 294 ? -26.796 4.735 33.532 1.00 85.94 294 VAL A N 1
ATOM 2376 C CA . VAL A 1 294 ? -26.534 4.327 32.152 1.00 85.94 294 VAL A CA 1
ATOM 2377 C C . VAL A 1 294 ? -27.859 4.022 31.458 1.00 85.94 294 VAL A C 1
ATOM 2379 O O . VAL A 1 294 ? -28.628 3.164 31.882 1.00 85.94 294 VAL A O 1
ATOM 2382 N N . ASP A 1 295 ? -28.123 4.732 30.363 1.00 86.19 295 ASP A N 1
ATOM 2383 C CA . ASP A 1 295 ? -29.263 4.449 29.496 1.00 86.19 295 ASP A CA 1
ATOM 2384 C C . ASP A 1 295 ? -29.046 3.090 28.811 1.00 86.19 295 ASP A C 1
ATOM 2386 O O . ASP A 1 295 ? -28.057 2.883 28.109 1.00 86.19 295 ASP A O 1
ATOM 2390 N N . THR A 1 296 ? -29.962 2.154 29.048 1.00 88.75 296 THR A N 1
ATOM 2391 C CA . THR A 1 296 ? -29.864 0.767 28.576 1.00 88.75 296 THR A CA 1
ATOM 2392 C C . THR A 1 296 ? -30.408 0.573 27.159 1.00 88.75 296 THR A C 1
ATOM 2394 O O . THR A 1 296 ? -30.409 -0.546 26.643 1.00 88.75 296 THR A O 1
ATOM 2397 N N . THR A 1 297 ? -30.879 1.642 26.504 1.00 90.81 297 THR A N 1
ATOM 2398 C CA . THR A 1 297 ? -31.376 1.564 25.128 1.00 90.81 297 THR A CA 1
ATOM 2399 C C . THR A 1 297 ? -30.242 1.443 24.110 1.00 90.81 297 THR A C 1
ATOM 2401 O O . THR A 1 297 ? -29.267 2.196 24.135 1.00 90.81 297 THR A O 1
ATOM 2404 N N . LEU A 1 298 ? -30.378 0.498 23.174 1.00 92.38 298 LEU A N 1
ATOM 2405 C CA . LEU A 1 298 ? -29.358 0.261 22.156 1.00 92.38 298 LEU A CA 1
ATOM 2406 C C . LEU A 1 298 ? -29.324 1.396 21.114 1.00 92.38 298 LEU A C 1
ATOM 2408 O O . LEU A 1 298 ? -30.366 1.979 20.783 1.00 92.38 298 LEU A O 1
ATOM 2412 N N . PRO A 1 299 ? -28.151 1.685 20.516 1.00 93.56 299 PRO A N 1
ATOM 2413 C CA . PRO A 1 299 ? -28.013 2.708 19.479 1.00 93.56 299 PRO A CA 1
ATOM 2414 C C . PRO A 1 299 ? -29.009 2.550 18.319 1.00 93.56 299 PRO A C 1
ATOM 2416 O O . PRO A 1 299 ? -29.611 3.533 17.872 1.00 93.56 299 PRO A O 1
ATOM 2419 N N . ILE A 1 300 ? -29.230 1.316 17.854 1.00 91.62 300 ILE A N 1
ATOM 2420 C CA . ILE A 1 300 ? -30.157 1.015 16.757 1.00 91.62 300 ILE A CA 1
ATOM 2421 C C . ILE A 1 300 ? -31.612 1.350 17.110 1.00 91.62 300 ILE A C 1
ATOM 2423 O O . ILE A 1 300 ? -32.332 1.935 16.294 1.00 91.62 300 ILE A O 1
ATOM 2427 N N . ASP A 1 301 ? -32.036 1.089 18.346 1.00 93.19 301 ASP A N 1
ATOM 2428 C CA . ASP A 1 301 ? -33.388 1.390 18.821 1.00 93.19 301 ASP A CA 1
ATOM 2429 C C . ASP A 1 301 ? -33.628 2.895 18.917 1.00 93.19 301 ASP A C 1
ATOM 2431 O O . ASP A 1 301 ? -34.692 3.395 18.520 1.00 93.19 301 ASP A O 1
ATOM 2435 N N . ILE A 1 302 ? -32.624 3.646 19.381 1.00 93.50 302 ILE A N 1
ATOM 2436 C CA . ILE A 1 302 ? -32.665 5.112 19.409 1.00 93.50 302 ILE A CA 1
ATOM 2437 C C . ILE A 1 302 ? -32.761 5.655 17.984 1.00 93.50 302 ILE A C 1
ATOM 2439 O O . ILE A 1 302 ? -33.611 6.510 17.704 1.00 93.50 302 ILE A O 1
ATOM 2443 N N . PHE A 1 303 ? -31.926 5.152 17.073 1.00 93.00 303 PHE A N 1
ATOM 2444 C CA . PHE A 1 303 ? -31.920 5.572 15.675 1.00 93.00 303 PHE A CA 1
ATOM 2445 C C . PHE A 1 303 ? -33.270 5.295 14.996 1.00 93.00 303 PHE A C 1
ATOM 2447 O O . PHE A 1 303 ? -33.873 6.202 14.411 1.00 93.00 303 PHE A O 1
ATOM 2454 N N . ASN A 1 304 ? -33.811 4.086 15.147 1.00 91.31 304 ASN A N 1
ATOM 2455 C CA . ASN A 1 304 ? -35.120 3.710 14.614 1.00 91.31 304 ASN A CA 1
ATOM 2456 C C . ASN A 1 304 ? -36.240 4.572 15.210 1.00 91.31 304 ASN A C 1
ATOM 2458 O O . ASN A 1 304 ? -37.079 5.109 14.479 1.00 91.31 304 ASN A O 1
ATOM 2462 N N . SER A 1 305 ? -36.222 4.795 16.526 1.00 92.12 305 SER A N 1
ATOM 2463 C CA . SER A 1 305 ? -37.172 5.674 17.220 1.00 92.12 305 SER A CA 1
ATOM 2464 C C . SER A 1 305 ? -37.121 7.117 16.722 1.00 92.12 305 SER A C 1
ATOM 2466 O O . SER A 1 305 ? -38.151 7.802 16.699 1.00 92.12 305 SER A O 1
ATOM 2468 N N . TRP A 1 306 ? -35.944 7.587 16.310 1.00 92.56 306 TRP A N 1
ATOM 2469 C CA . TRP A 1 306 ? -35.735 8.924 15.771 1.00 92.56 306 TRP A CA 1
ATOM 2470 C C . TRP A 1 306 ? -36.276 9.061 14.346 1.00 92.56 306 TRP A C 1
ATOM 2472 O O . TRP A 1 306 ? -37.069 9.969 14.060 1.00 92.56 306 TRP A O 1
ATOM 2482 N N . ILE A 1 307 ? -35.892 8.137 13.465 1.00 89.75 307 ILE A N 1
ATOM 2483 C CA . ILE A 1 307 ? -36.258 8.138 12.047 1.00 89.75 307 ILE A CA 1
ATOM 2484 C C . ILE A 1 307 ? -37.760 7.864 11.858 1.00 89.75 307 ILE A C 1
ATOM 2486 O O . ILE A 1 307 ? -38.400 8.500 11.016 1.00 89.75 307 ILE A O 1
ATOM 2490 N N . ASN A 1 308 ? -38.378 7.033 12.703 1.00 89.56 308 ASN A N 1
ATOM 2491 C CA . ASN A 1 308 ? -39.820 6.748 12.662 1.00 89.56 308 ASN A CA 1
ATOM 2492 C C . ASN A 1 308 ? -40.711 7.958 13.020 1.00 89.56 308 ASN A C 1
ATOM 2494 O O . ASN A 1 308 ? -41.931 7.893 12.875 1.00 89.56 308 ASN A O 1
ATOM 2498 N N . LYS A 1 309 ? -40.144 9.098 13.452 1.00 90.62 309 LYS A N 1
ATOM 2499 C CA . LYS A 1 309 ? -40.894 10.363 13.630 1.00 90.62 309 LYS A CA 1
ATOM 2500 C C . LYS A 1 309 ? -41.142 11.119 12.321 1.00 90.62 309 LYS A C 1
ATOM 2502 O O . LYS A 1 309 ? -41.765 12.188 12.335 1.00 90.62 309 LYS A O 1
ATOM 2507 N N . LEU A 1 310 ? -40.591 10.657 11.207 1.00 91.56 310 LEU A N 1
ATOM 2508 C CA . LEU A 1 310 ? -40.821 11.228 9.883 1.00 91.56 310 LEU A CA 1
ATOM 2509 C C . LEU A 1 310 ? -42.199 10.857 9.333 1.00 91.56 310 LEU A C 1
ATOM 2511 O O . LEU A 1 310 ? -42.784 9.844 9.700 1.00 91.56 310 LEU A O 1
ATOM 2515 N N . LEU A 1 311 ? -42.702 11.662 8.393 1.00 92.50 311 LEU A N 1
ATOM 2516 C CA . LEU A 1 311 ? -43.869 11.260 7.606 1.00 92.50 311 LEU A CA 1
ATOM 2517 C C . LEU A 1 311 ? -43.514 10.063 6.702 1.00 92.50 311 LEU A C 1
ATOM 2519 O O . LEU A 1 311 ? -42.379 10.003 6.229 1.00 92.50 311 LEU A O 1
ATOM 2523 N N . PRO A 1 312 ? -44.466 9.178 6.342 1.00 92.88 312 PRO A N 1
ATOM 2524 C CA . PRO A 1 312 ? -44.180 7.982 5.539 1.00 92.88 312 PRO A CA 1
ATOM 2525 C C . PRO A 1 312 ? -43.399 8.259 4.246 1.00 92.88 312 PRO A C 1
ATOM 2527 O O . PRO A 1 312 ? -42.450 7.553 3.927 1.00 92.88 312 PRO A O 1
ATOM 2530 N N . ARG A 1 313 ? -43.732 9.347 3.535 1.00 92.06 313 ARG A N 1
ATOM 2531 C CA . ARG A 1 313 ? -43.009 9.765 2.318 1.00 92.06 313 ARG A CA 1
ATOM 2532 C C . ARG A 1 313 ? -41.564 10.210 2.583 1.00 92.06 313 ARG A C 1
ATOM 2534 O O . ARG A 1 313 ? -40.703 10.027 1.736 1.00 92.06 313 ARG A O 1
ATOM 2541 N N . GLU A 1 314 ? -41.322 10.848 3.727 1.00 93.25 314 GLU A N 1
ATOM 2542 C CA . GLU A 1 314 ? -40.009 11.368 4.127 1.00 93.25 314 GLU A CA 1
ATOM 2543 C C . GLU A 1 314 ? -39.119 10.207 4.576 1.00 93.25 314 GLU A C 1
ATOM 2545 O O . GLU A 1 314 ? -37.985 10.089 4.118 1.00 93.25 314 GLU A O 1
ATOM 2550 N N . TYR A 1 315 ? -39.684 9.311 5.392 1.00 91.81 315 TYR A N 1
ATOM 2551 C CA . TYR A 1 315 ? -39.067 8.053 5.795 1.00 91.81 315 TYR A CA 1
ATOM 2552 C C . TYR A 1 315 ? -38.675 7.207 4.583 1.00 91.81 315 TYR A C 1
ATOM 2554 O O . TYR A 1 315 ? -37.527 6.797 4.479 1.00 91.81 315 TYR A O 1
ATOM 2562 N N . TYR A 1 316 ? -39.597 6.996 3.638 1.00 91.19 316 TYR A N 1
ATOM 2563 C CA . TYR A 1 316 ? -39.346 6.168 2.457 1.00 91.19 316 TYR A CA 1
ATOM 2564 C C . TYR A 1 316 ? -38.168 6.686 1.624 1.00 91.19 316 TYR A C 1
ATOM 2566 O O . TYR A 1 316 ? -37.290 5.910 1.253 1.00 91.19 316 TYR A O 1
ATOM 2574 N N . VAL A 1 317 ? -38.111 8.001 1.376 1.00 91.94 317 VAL A N 1
ATOM 2575 C CA . VAL A 1 317 ? -37.000 8.611 0.631 1.00 91.94 317 VAL A CA 1
ATOM 2576 C C . VAL A 1 317 ? -35.673 8.418 1.365 1.00 91.94 317 VAL A C 1
ATOM 2578 O O . VAL A 1 317 ? -34.710 7.982 0.740 1.00 91.94 317 VAL A O 1
ATOM 2581 N N . LEU A 1 318 ? -35.602 8.679 2.676 1.00 90.19 318 LEU A N 1
ATOM 2582 C CA . LEU A 1 318 ? -34.362 8.463 3.434 1.00 90.19 318 LEU A CA 1
ATOM 2583 C C . LEU A 1 318 ? -33.972 6.987 3.511 1.00 90.19 318 LEU A C 1
ATOM 2585 O O . LEU A 1 318 ? -32.796 6.665 3.360 1.00 90.19 318 LEU A O 1
ATOM 2589 N N . LYS A 1 319 ? -34.952 6.094 3.671 1.00 88.75 319 LYS A N 1
ATOM 2590 C CA . LYS A 1 319 ? -34.736 4.650 3.690 1.00 88.75 319 LYS A CA 1
ATOM 2591 C C . LYS A 1 319 ? -34.100 4.170 2.386 1.00 88.75 319 LYS A C 1
ATOM 2593 O O . LYS A 1 319 ? -33.062 3.521 2.430 1.00 88.75 319 LYS A O 1
ATOM 2598 N N . LYS A 1 320 ? -34.657 4.561 1.235 1.00 88.69 320 LYS A N 1
ATOM 2599 C CA . LYS A 1 320 ? -34.095 4.229 -0.086 1.00 88.69 320 LYS A CA 1
ATOM 2600 C C . LYS A 1 320 ? -32.728 4.860 -0.334 1.00 88.69 320 LYS A C 1
ATOM 2602 O O . LYS A 1 320 ? -31.903 4.266 -1.014 1.00 88.69 320 LYS A O 1
ATOM 2607 N N . ARG A 1 321 ? -32.482 6.058 0.197 1.00 87.38 321 ARG A N 1
ATOM 2608 C CA . ARG A 1 321 ? -31.207 6.755 0.007 1.00 87.38 321 ARG A CA 1
ATOM 2609 C C . ARG A 1 321 ? -30.066 6.212 0.861 1.00 87.38 321 ARG A C 1
ATOM 2611 O O . ARG A 1 321 ? -28.938 6.235 0.381 1.00 87.38 321 ARG A O 1
ATOM 2618 N N . TYR A 1 322 ? -30.340 5.803 2.100 1.00 84.62 322 TYR A N 1
ATOM 2619 C CA . TYR A 1 322 ? -29.295 5.540 3.095 1.00 84.62 322 TYR A CA 1
ATOM 2620 C C . TYR A 1 322 ? -29.480 4.253 3.913 1.00 84.62 322 TYR A C 1
ATOM 2622 O O . TYR A 1 322 ? -28.528 3.839 4.548 1.00 84.62 322 TYR A O 1
ATOM 2630 N N . LEU A 1 323 ? -30.651 3.613 3.972 1.00 80.75 323 LEU A N 1
ATOM 2631 C CA . LEU A 1 323 ? -30.896 2.543 4.964 1.00 80.75 323 LEU A CA 1
ATOM 2632 C C . LEU A 1 323 ? -31.050 1.134 4.363 1.00 80.75 323 LEU A C 1
ATOM 2634 O O . LEU A 1 323 ? -31.088 0.168 5.112 1.00 80.75 323 LEU A O 1
ATOM 2638 N N . GLU A 1 324 ? -31.128 0.985 3.038 1.00 79.50 324 GLU A N 1
ATOM 2639 C CA . GLU A 1 324 ? -31.290 -0.317 2.355 1.00 79.50 324 GLU A CA 1
ATOM 2640 C C . GLU A 1 324 ? -29.983 -0.843 1.725 1.00 79.50 324 GLU A C 1
ATOM 2642 O O . GLU A 1 324 ? -29.975 -1.362 0.612 1.00 79.50 324 GLU A O 1
ATOM 2647 N N . GLY A 1 325 ? -28.853 -0.694 2.421 1.00 65.44 325 GLY A N 1
ATOM 2648 C CA . GLY A 1 325 ? -27.573 -1.312 2.033 1.00 65.44 325 GLY A CA 1
ATOM 2649 C C . GLY A 1 325 ? -26.820 -0.638 0.874 1.00 65.44 325 GLY A C 1
ATOM 2650 O O . GLY A 1 325 ? -25.593 -0.575 0.917 1.00 65.44 325 GLY A O 1
ATOM 2651 N N . HIS A 1 326 ? -27.511 -0.032 -0.095 1.00 72.12 326 HIS A N 1
ATOM 2652 C CA . HIS A 1 326 ? -26.890 0.736 -1.181 1.00 72.12 326 HIS A CA 1
ATOM 2653 C C . HIS A 1 326 ? -27.300 2.206 -1.165 1.00 72.12 326 HIS A C 1
ATOM 2655 O O . HIS A 1 326 ? -28.474 2.552 -1.021 1.00 72.12 326 HIS A O 1
ATOM 2661 N N . LEU A 1 327 ? -26.318 3.085 -1.364 1.00 79.62 327 LEU A N 1
ATOM 2662 C CA . LEU A 1 327 ? -26.529 4.526 -1.360 1.00 79.62 327 LEU A CA 1
ATOM 2663 C C . LEU A 1 327 ? -27.080 4.979 -2.721 1.00 79.62 327 LEU A C 1
ATOM 2665 O O . LEU A 1 327 ? -26.327 5.248 -3.656 1.00 79.62 327 LEU A O 1
ATOM 2669 N N . LEU A 1 328 ? -28.407 5.044 -2.849 1.00 86.38 328 LEU A N 1
ATOM 2670 C CA . LEU A 1 328 ? -29.059 5.447 -4.097 1.00 86.38 328 LEU A CA 1
ATOM 2671 C C . LEU A 1 328 ? -28.957 6.959 -4.346 1.00 86.38 328 LEU A C 1
ATOM 2673 O O . LEU A 1 328 ? -29.039 7.795 -3.432 1.00 86.38 328 LEU A O 1
ATOM 2677 N N . THR A 1 329 ? -28.827 7.320 -5.624 1.00 90.50 329 THR A N 1
ATOM 2678 C CA . THR A 1 329 ? -28.844 8.719 -6.061 1.00 90.50 329 THR A CA 1
ATOM 2679 C C . THR A 1 329 ? -30.264 9.294 -6.020 1.00 90.50 329 THR A C 1
ATOM 2681 O O . THR A 1 329 ? -31.259 8.569 -6.061 1.00 90.50 329 THR A O 1
ATOM 2684 N N . LEU A 1 330 ? -30.376 10.627 -5.978 1.00 92.31 330 LEU A N 1
ATOM 2685 C CA . LEU A 1 330 ? -31.667 11.325 -6.070 1.00 92.31 330 LEU A CA 1
ATOM 2686 C C . LEU A 1 330 ? -32.451 10.977 -7.345 1.00 92.31 330 LEU A C 1
ATOM 2688 O O . LEU A 1 330 ? -33.678 11.025 -7.338 1.00 92.31 330 LEU A O 1
ATOM 2692 N N . GLU A 1 331 ? -31.739 10.679 -8.430 1.00 93.06 331 GLU A N 1
ATOM 2693 C CA . GLU A 1 331 ? -32.310 10.324 -9.727 1.00 93.06 331 GLU A CA 1
ATOM 2694 C C . GLU A 1 331 ? -32.881 8.908 -9.699 1.00 93.06 331 GLU A C 1
ATOM 2696 O O . GLU A 1 331 ? -34.070 8.741 -9.952 1.00 93.06 331 GLU A O 1
ATOM 2701 N N . SER A 1 332 ? -32.099 7.934 -9.227 1.00 92.44 332 SER A N 1
ATOM 2702 C CA . SER A 1 332 ? -32.534 6.538 -9.082 1.00 92.44 332 SER A CA 1
ATOM 2703 C C . SER A 1 332 ? -33.759 6.402 -8.170 1.00 92.44 332 SER A C 1
ATOM 2705 O O . SER A 1 332 ? -34.695 5.667 -8.468 1.00 92.44 332 SER A O 1
ATOM 2707 N N . VAL A 1 333 ? -33.809 7.149 -7.059 1.00 92.56 333 VAL A N 1
ATOM 2708 C CA . VAL A 1 333 ? -35.001 7.161 -6.189 1.00 92.56 333 VAL A CA 1
ATOM 2709 C C . VAL A 1 333 ? -36.191 7.843 -6.875 1.00 92.56 333 VAL A C 1
ATOM 2711 O O . VAL A 1 333 ? -37.334 7.438 -6.660 1.00 92.56 333 VAL A O 1
ATOM 2714 N N . GLY A 1 334 ? -35.939 8.858 -7.707 1.00 93.12 334 GLY A N 1
ATOM 2715 C CA . GLY A 1 334 ? -36.959 9.524 -8.517 1.00 93.12 334 GLY A CA 1
ATOM 2716 C C . GLY A 1 334 ? -37.621 8.566 -9.500 1.00 93.12 334 GLY A C 1
ATOM 2717 O O . GLY A 1 334 ? -38.847 8.500 -9.539 1.00 93.12 334 GLY A O 1
ATOM 2718 N N . GLU A 1 335 ? -36.825 7.759 -10.201 1.00 93.88 335 GLU A N 1
ATOM 2719 C CA . GLU A 1 335 ? -37.300 6.704 -11.104 1.00 93.88 335 GLU A CA 1
ATOM 2720 C C . GLU A 1 335 ? -38.158 5.668 -10.368 1.00 93.88 335 GLU A C 1
ATOM 2722 O O . GLU A 1 335 ? -39.288 5.409 -10.779 1.00 93.88 335 GLU A O 1
ATOM 2727 N N . ILE A 1 336 ? -37.683 5.151 -9.225 1.00 92.31 336 ILE A N 1
ATOM 2728 C CA . ILE A 1 336 ? -38.427 4.180 -8.395 1.00 92.31 336 ILE A CA 1
ATOM 2729 C C . ILE A 1 336 ? -39.782 4.745 -7.950 1.00 92.31 336 ILE A C 1
ATOM 2731 O O . ILE A 1 336 ? -40.781 4.030 -7.896 1.00 92.31 336 ILE A O 1
ATOM 2735 N N . CYS A 1 337 ? -39.822 6.034 -7.612 1.00 90.94 337 CYS A N 1
ATOM 2736 C CA . CYS A 1 337 ? -41.029 6.707 -7.135 1.00 90.94 337 CYS A CA 1
ATOM 2737 C C . CYS A 1 337 ? -41.875 7.315 -8.266 1.00 90.94 337 CYS A C 1
ATOM 2739 O O . CYS A 1 337 ? -42.914 7.910 -7.974 1.00 90.94 337 CYS A O 1
ATOM 2741 N N . ASN A 1 338 ? -41.432 7.206 -9.522 1.00 93.25 338 ASN A N 1
ATOM 2742 C CA . ASN A 1 338 ? -42.016 7.857 -10.694 1.00 93.25 338 ASN A CA 1
ATOM 2743 C C . ASN A 1 338 ? -42.237 9.377 -10.508 1.00 93.25 338 ASN A C 1
ATOM 2745 O O . ASN A 1 338 ? -43.311 9.921 -10.778 1.00 93.25 338 ASN A O 1
ATOM 2749 N N . VAL A 1 339 ? -41.222 10.074 -9.988 1.00 94.81 339 VAL A N 1
ATOM 2750 C CA . VAL A 1 339 ? -41.199 11.535 -9.800 1.00 94.81 339 VAL A CA 1
ATOM 2751 C C . VAL A 1 339 ? -39.852 12.121 -10.223 1.00 94.81 339 VAL A C 1
ATOM 2753 O O . VAL A 1 339 ? -38.855 11.421 -10.357 1.00 94.81 339 VAL A O 1
ATOM 2756 N N . THR A 1 340 ? -39.786 13.441 -10.397 1.00 94.69 340 THR A N 1
ATOM 2757 C CA . THR A 1 340 ? -38.532 14.102 -10.782 1.00 94.69 340 THR A CA 1
ATOM 2758 C C . THR A 1 340 ? -37.471 14.030 -9.676 1.00 94.69 340 THR A C 1
ATOM 2760 O O . THR A 1 340 ? -37.784 14.098 -8.483 1.00 94.69 340 THR A O 1
ATOM 2763 N N . ARG A 1 341 ? -36.188 14.007 -10.067 1.00 96.38 341 ARG A N 1
ATOM 2764 C CA . ARG A 1 341 ? -35.027 14.151 -9.162 1.00 96.38 341 ARG A CA 1
ATOM 2765 C C . ARG A 1 341 ? -35.182 15.327 -8.190 1.00 96.38 341 ARG A C 1
ATOM 2767 O O . ARG A 1 341 ? -34.898 15.210 -6.999 1.00 96.38 341 ARG A O 1
ATOM 2774 N N . GLU A 1 342 ? -35.666 16.465 -8.692 1.00 95.12 342 GLU A N 1
ATOM 2775 C CA . GLU A 1 342 ? -35.894 17.672 -7.891 1.00 95.12 342 GLU A CA 1
ATOM 2776 C C . GLU A 1 342 ? -36.979 17.461 -6.826 1.00 95.12 342 GLU A C 1
ATOM 2778 O O . GLU A 1 342 ? -36.861 17.960 -5.705 1.00 95.12 342 GLU A O 1
ATOM 2783 N N . ARG A 1 343 ? -38.008 16.655 -7.118 1.00 94.75 343 ARG A N 1
ATOM 2784 C CA . ARG A 1 343 ? -39.031 16.315 -6.130 1.00 94.75 343 ARG A CA 1
ATOM 2785 C C . ARG A 1 343 ? -38.461 15.479 -4.987 1.00 94.75 343 ARG A C 1
ATOM 2787 O O . ARG A 1 343 ? -38.768 15.775 -3.832 1.00 94.75 343 ARG A O 1
ATOM 2794 N N . ILE A 1 344 ? -37.615 14.491 -5.281 1.00 96.06 344 ILE A N 1
ATOM 2795 C CA . ILE A 1 344 ? -36.924 13.705 -4.245 1.00 96.06 344 ILE A CA 1
ATOM 2796 C C . ILE A 1 344 ? -36.021 14.603 -3.399 1.00 96.06 344 ILE A C 1
ATOM 2798 O O . ILE A 1 344 ? -36.099 14.546 -2.172 1.00 96.06 344 ILE A O 1
ATOM 2802 N N . ARG A 1 345 ? -35.247 15.500 -4.026 1.00 95.00 345 ARG A N 1
ATOM 2803 C CA . ARG A 1 345 ? -34.382 16.463 -3.320 1.00 95.00 345 ARG A CA 1
ATOM 2804 C C . ARG A 1 345 ? -35.168 17.317 -2.320 1.00 95.00 345 ARG A C 1
ATOM 2806 O O . ARG A 1 345 ? -34.730 17.512 -1.189 1.00 95.00 345 ARG A O 1
ATOM 2813 N N . GLN A 1 346 ? -36.345 17.808 -2.714 1.00 95.50 346 GLN A N 1
ATOM 2814 C CA . GLN A 1 346 ? -37.224 18.581 -1.829 1.00 95.50 346 GLN A CA 1
ATOM 2815 C C . GLN A 1 346 ? -37.746 17.753 -0.649 1.00 95.50 346 GLN A C 1
ATOM 2817 O O . GLN A 1 346 ? -37.793 18.254 0.477 1.00 95.50 346 GLN A O 1
ATOM 2822 N N . VAL A 1 347 ? -38.156 16.502 -0.892 1.00 94.12 347 VAL A N 1
ATOM 2823 C CA . VAL A 1 347 ? -38.640 15.602 0.168 1.00 94.12 347 VAL A CA 1
ATOM 2824 C C . VAL A 1 347 ? -37.513 15.261 1.142 1.00 94.12 347 VAL A C 1
ATOM 2826 O O . VAL A 1 347 ? -37.732 15.347 2.348 1.00 94.12 347 VAL A O 1
ATOM 2829 N N . GLU A 1 348 ? -36.308 14.967 0.651 1.00 93.38 348 GLU A N 1
ATOM 2830 C CA . GLU A 1 348 ? -35.128 14.715 1.484 1.00 93.38 348 GLU A CA 1
ATOM 2831 C C . GLU A 1 348 ? -34.773 15.935 2.344 1.00 93.38 348 GLU A C 1
ATOM 2833 O O . GLU A 1 348 ? -34.647 15.811 3.561 1.00 93.38 348 GLU A O 1
ATOM 2838 N N . GLN A 1 349 ? -34.684 17.134 1.755 1.00 93.31 349 GLN A N 1
ATOM 2839 C CA . GLN A 1 349 ? -34.397 18.354 2.521 1.00 93.31 349 GLN A CA 1
ATOM 2840 C C . GLN A 1 349 ? -35.435 18.612 3.615 1.00 93.31 349 GLN A C 1
ATOM 2842 O O . GLN A 1 349 ? -35.094 19.078 4.705 1.00 93.31 349 GLN A O 1
ATOM 2847 N N . LYS A 1 350 ? -36.708 18.301 3.346 1.00 93.81 350 LYS A N 1
ATOM 2848 C CA . LYS A 1 350 ? -37.773 18.405 4.343 1.00 93.81 350 LYS A CA 1
ATOM 2849 C C . LYS A 1 350 ? -37.634 17.347 5.442 1.00 93.81 350 LYS A C 1
ATOM 2851 O O . LYS A 1 350 ? -37.791 17.690 6.611 1.00 93.81 350 LYS A O 1
ATOM 2856 N N . ALA A 1 351 ? -37.300 16.109 5.083 1.00 92.06 351 ALA A N 1
ATOM 2857 C CA . ALA A 1 351 ? -37.054 15.023 6.028 1.00 92.06 351 ALA A CA 1
ATOM 2858 C C . ALA A 1 351 ? -35.902 15.368 6.988 1.00 92.06 351 ALA A C 1
ATOM 2860 O O . ALA A 1 351 ? -36.086 15.335 8.204 1.00 92.06 351 ALA A O 1
ATOM 2861 N N . ILE A 1 352 ? -34.757 15.805 6.451 1.00 91.25 352 ILE A N 1
ATOM 2862 C CA . ILE A 1 352 ? -33.581 16.215 7.234 1.00 91.25 352 ILE A CA 1
ATOM 2863 C C . ILE A 1 352 ? -33.936 17.374 8.174 1.00 91.25 352 ILE A C 1
ATOM 2865 O O . ILE A 1 352 ? -33.678 17.298 9.374 1.00 91.25 352 ILE A O 1
ATOM 2869 N N . ARG A 1 353 ? -34.616 18.418 7.675 1.00 90.81 353 ARG A N 1
ATOM 2870 C CA . ARG A 1 353 ? -35.054 19.552 8.510 1.00 90.81 353 ARG A CA 1
ATOM 2871 C C . ARG A 1 353 ? -35.964 19.115 9.661 1.00 90.81 353 ARG A C 1
ATOM 2873 O O . ARG A 1 353 ? -35.871 19.663 10.756 1.00 90.81 353 ARG A O 1
ATOM 2880 N N . ASN A 1 354 ? -36.845 18.145 9.426 1.00 89.06 354 ASN A N 1
ATOM 2881 C CA . ASN A 1 354 ? -37.736 17.621 10.458 1.00 89.06 354 ASN A CA 1
ATOM 2882 C C . ASN A 1 354 ? -36.967 16.827 11.526 1.00 89.06 354 ASN A C 1
ATOM 2884 O O . ASN A 1 354 ? -37.238 16.999 12.716 1.00 89.06 354 ASN A O 1
ATOM 2888 N N . ILE A 1 355 ? -36.014 15.981 11.124 1.00 89.69 355 ILE A N 1
ATOM 2889 C CA . ILE A 1 355 ? -35.150 15.186 12.021 1.00 89.69 355 ILE A CA 1
ATOM 2890 C C . ILE A 1 355 ? -34.289 16.082 12.909 1.00 89.69 355 ILE A C 1
ATOM 2892 O O . ILE A 1 355 ? -34.224 15.838 14.111 1.00 89.69 355 ILE A O 1
ATOM 2896 N N . LEU A 1 356 ? -33.716 17.142 12.334 1.00 88.88 356 LEU A N 1
ATOM 2897 C CA . LEU A 1 356 ? -32.867 18.127 13.016 1.00 88.88 356 LEU A CA 1
ATOM 2898 C C . LEU A 1 356 ? -33.661 19.221 13.746 1.00 88.88 356 LEU A C 1
ATOM 2900 O O . LEU A 1 356 ? -33.107 20.237 14.164 1.00 88.88 356 LEU A O 1
ATOM 2904 N N . SER A 1 357 ? -34.981 19.066 13.872 1.00 88.94 357 SER A N 1
ATOM 2905 C CA . SER A 1 357 ? -35.779 20.028 14.625 1.00 88.94 357 SER A CA 1
ATOM 2906 C C . SER A 1 357 ? -35.365 20.022 16.106 1.00 88.94 357 SER A C 1
ATOM 2908 O O . SER A 1 357 ? -35.152 18.946 16.667 1.00 88.94 357 SER A O 1
ATOM 2910 N N . PRO A 1 358 ? -35.345 21.180 16.798 1.00 89.31 358 PRO A N 1
ATOM 2911 C CA . PRO A 1 358 ? -34.918 21.255 18.201 1.00 89.31 358 PRO A CA 1
ATOM 2912 C C . PRO A 1 358 ? -35.654 20.279 19.130 1.00 89.31 358 PRO A C 1
ATOM 2914 O O . PRO A 1 358 ? -35.066 19.712 20.045 1.00 89.31 358 PRO A O 1
ATOM 2917 N N . LYS A 1 359 ? -36.935 20.005 18.842 1.00 88.38 359 LYS A N 1
ATOM 2918 C CA . LYS A 1 359 ? -37.770 19.043 19.582 1.00 88.38 359 LYS A CA 1
ATOM 2919 C C . LYS A 1 359 ? -37.257 17.596 19.515 1.00 88.38 359 LYS A C 1
ATOM 2921 O O . LYS A 1 359 ? -37.665 16.771 20.328 1.00 88.38 359 LYS A O 1
ATOM 2926 N N . ARG A 1 360 ? -36.422 17.267 18.527 1.00 87.19 360 ARG A N 1
ATOM 2927 C CA . ARG A 1 360 ? -35.893 15.921 18.265 1.00 87.19 360 ARG A CA 1
ATOM 2928 C C . ARG A 1 360 ? -34.396 15.793 18.557 1.00 87.19 360 ARG A C 1
ATOM 2930 O O . ARG A 1 360 ? -33.893 14.676 18.515 1.00 87.19 360 ARG A O 1
ATOM 2937 N N . ASN A 1 361 ? -33.717 16.874 18.953 1.00 88.25 361 ASN A N 1
ATOM 2938 C CA . ASN A 1 361 ? -32.293 16.847 19.315 1.00 88.25 361 ASN A CA 1
ATOM 2939 C C . ASN A 1 361 ? -31.974 15.872 20.455 1.00 88.25 361 ASN A C 1
ATOM 2941 O O . ASN A 1 361 ? -30.862 15.361 20.517 1.00 88.25 361 ASN A O 1
ATOM 2945 N N . LYS A 1 362 ? -32.949 15.557 21.318 1.00 90.50 362 LYS A N 1
ATOM 2946 C CA . LYS A 1 362 ? -32.776 14.537 22.359 1.00 90.50 362 LYS A CA 1
ATOM 2947 C C . LYS A 1 362 ? -32.354 13.172 21.799 1.00 90.50 362 LYS A C 1
ATOM 2949 O O . LYS A 1 362 ? -31.511 12.529 22.400 1.00 90.50 362 LYS A O 1
ATOM 2954 N N . TYR A 1 363 ? -32.881 12.765 20.638 1.00 91.19 363 TYR A N 1
ATOM 2955 C CA . TYR A 1 363 ? -32.540 11.482 20.014 1.00 91.19 363 TYR A CA 1
ATOM 2956 C C . TYR A 1 363 ? -31.130 11.500 19.428 1.00 91.19 363 TYR A C 1
ATOM 2958 O O . TYR A 1 363 ? -30.376 10.558 19.622 1.00 91.19 363 TYR A O 1
ATOM 2966 N N . ARG A 1 364 ? -30.762 12.604 18.763 1.00 90.25 364 ARG A N 1
ATOM 2967 C CA . ARG A 1 364 ? -29.403 12.850 18.263 1.00 90.25 364 ARG A CA 1
ATOM 2968 C C . ARG A 1 364 ? -28.380 12.748 19.391 1.00 90.25 364 ARG A C 1
ATOM 2970 O O . ARG A 1 364 ? -27.410 12.013 19.271 1.00 90.25 364 ARG A O 1
ATOM 2977 N N . ASN A 1 365 ? -28.617 13.473 20.483 1.00 90.50 365 ASN A N 1
ATOM 2978 C CA . ASN A 1 365 ? -27.703 13.502 21.618 1.00 90.50 365 ASN A CA 1
ATOM 2979 C C . ASN A 1 365 ? -27.633 12.135 22.310 1.00 90.50 365 ASN A C 1
ATOM 2981 O O . ASN A 1 365 ? -26.534 11.683 22.596 1.00 90.50 365 ASN A O 1
ATOM 2985 N N . ALA A 1 366 ? -28.773 11.463 22.514 1.00 91.75 366 ALA A N 1
ATOM 2986 C CA . ALA A 1 366 ? -28.805 10.116 23.084 1.00 91.75 366 ALA A CA 1
ATOM 2987 C C . ALA A 1 366 ? -28.023 9.114 22.220 1.00 91.75 366 ALA A C 1
ATOM 2989 O O . ALA A 1 366 ? -27.180 8.395 22.742 1.00 91.75 366 ALA A O 1
ATOM 2990 N N . LEU A 1 367 ? -28.214 9.136 20.895 1.00 93.06 367 LEU A N 1
ATOM 2991 C CA . LEU A 1 367 ? -27.495 8.261 19.967 1.00 93.06 367 LEU A CA 1
ATOM 2992 C C . LEU A 1 367 ? -25.980 8.493 20.019 1.00 93.06 367 LEU A C 1
ATOM 2994 O O . LEU A 1 367 ? -25.214 7.542 20.118 1.00 93.06 367 LEU A O 1
ATOM 2998 N N . VAL A 1 368 ? -25.538 9.754 19.972 1.00 91.50 368 VAL A N 1
ATOM 2999 C CA . VAL A 1 368 ? -24.106 10.089 20.045 1.00 91.50 368 VAL A CA 1
ATOM 3000 C C . VAL A 1 368 ? -23.513 9.682 21.396 1.00 91.50 368 VAL A C 1
ATOM 3002 O O . VAL A 1 368 ? -22.398 9.167 21.432 1.00 91.50 368 VAL A O 1
ATOM 3005 N N . SER A 1 369 ? -24.238 9.891 22.498 1.00 90.88 369 SER A N 1
ATOM 3006 C CA . SER A 1 369 ? -23.802 9.453 23.827 1.00 90.88 369 SER A CA 1
ATOM 3007 C C . SER A 1 369 ? -23.676 7.933 23.912 1.00 90.88 369 SER A C 1
ATOM 3009 O O . SER A 1 369 ? -22.654 7.455 24.393 1.00 90.88 369 SER A O 1
ATOM 3011 N N . GLN A 1 370 ? -24.643 7.180 23.379 1.00 92.19 370 GLN A N 1
ATOM 3012 C CA . GLN A 1 370 ? -24.573 5.717 23.340 1.00 92.19 370 GLN A CA 1
ATOM 3013 C C . GLN A 1 370 ? -23.401 5.220 22.495 1.00 92.19 370 GLN A C 1
ATOM 3015 O O . GLN A 1 370 ? -22.627 4.380 22.934 1.00 92.19 370 GLN A O 1
ATOM 3020 N N . LEU A 1 371 ? -23.182 5.790 21.311 1.00 92.81 371 LEU A N 1
ATOM 3021 C CA . LEU A 1 371 ? -22.044 5.399 20.473 1.00 92.81 371 LEU A CA 1
ATOM 3022 C C . LEU A 1 371 ? -20.692 5.669 21.151 1.00 92.81 371 LEU A C 1
ATOM 3024 O O . LEU A 1 371 ? -19.756 4.891 20.992 1.00 92.81 371 LEU A O 1
ATOM 3028 N N . LYS A 1 372 ? -20.587 6.736 21.951 1.00 91.69 372 LYS A N 1
ATOM 3029 C CA . LYS A 1 372 ? -19.398 7.000 22.776 1.00 91.69 372 LYS A CA 1
ATOM 3030 C C . LYS A 1 372 ? -19.252 6.033 23.951 1.00 91.69 372 LYS A C 1
ATOM 3032 O O . LYS A 1 372 ? -18.119 5.773 24.344 1.00 91.69 372 LYS A O 1
ATOM 3037 N N . LEU A 1 373 ? -20.362 5.552 24.513 1.00 91.94 373 LEU A N 1
ATOM 3038 C CA . LEU A 1 373 ? -20.382 4.569 25.598 1.00 91.94 373 LEU A CA 1
ATOM 3039 C C . LEU A 1 373 ? -19.879 3.205 25.109 1.00 91.94 373 LEU A C 1
ATOM 3041 O O . LEU A 1 373 ? -18.996 2.630 25.737 1.00 91.94 373 LEU A O 1
ATOM 3045 N N . PHE A 1 374 ? -20.400 2.726 23.975 1.00 91.88 374 PHE A N 1
ATOM 3046 C CA . PHE A 1 374 ? -20.029 1.428 23.402 1.00 91.88 374 PHE A CA 1
ATOM 3047 C C . PHE A 1 374 ? -18.669 1.427 22.704 1.00 91.88 374 PHE A C 1
ATOM 3049 O O . PHE A 1 374 ? -18.040 0.378 22.603 1.00 91.88 374 PHE A O 1
ATOM 3056 N N . SER A 1 375 ? -18.187 2.581 22.233 1.00 90.88 375 SER A N 1
ATOM 3057 C CA . SER A 1 375 ? -16.881 2.633 21.581 1.00 90.88 375 SER A CA 1
ATOM 3058 C C . SER A 1 375 ? -15.746 2.289 22.566 1.00 90.88 375 SER A C 1
ATOM 3060 O O . SER A 1 375 ? -15.651 2.894 23.645 1.00 90.88 375 SER A O 1
ATOM 3062 N N . PRO A 1 376 ? -14.797 1.413 22.191 1.00 87.25 376 PRO A N 1
ATOM 3063 C CA . PRO A 1 376 ? -13.568 1.212 22.950 1.00 87.25 376 PRO A CA 1
ATOM 3064 C C . PRO A 1 376 ? -12.611 2.414 22.848 1.00 87.25 376 PRO A C 1
ATOM 3066 O O . PRO A 1 376 ? -11.749 2.572 23.711 1.00 87.25 376 PRO A O 1
ATOM 3069 N N . HIS A 1 377 ? -12.784 3.300 21.860 1.00 89.00 377 HIS A N 1
ATOM 3070 C CA . HIS A 1 377 ? -11.854 4.389 21.539 1.00 89.00 377 HIS A CA 1
ATOM 3071 C C . HIS A 1 377 ? -12.410 5.778 21.859 1.00 89.00 377 HIS A C 1
ATOM 3073 O O . HIS A 1 377 ? -13.518 6.149 21.461 1.00 89.00 377 HIS A O 1
ATOM 3079 N N . LYS A 1 378 ? -11.654 6.619 22.572 1.00 85.88 378 LYS A N 1
ATOM 3080 C CA . LYS A 1 378 ? -12.175 7.911 23.078 1.00 85.88 378 LYS A CA 1
ATOM 3081 C C . LYS A 1 378 ? -12.668 8.849 21.978 1.00 85.88 378 LYS A C 1
ATOM 3083 O O . LYS A 1 378 ? -13.675 9.536 22.161 1.00 85.88 378 LYS A O 1
ATOM 3088 N N . SER A 1 379 ? -11.972 8.851 20.846 1.00 90.12 379 SER A N 1
ATOM 3089 C CA . SER A 1 379 ? -12.143 9.846 19.786 1.00 90.12 379 SER A CA 1
ATOM 3090 C C . SER A 1 379 ? -12.865 9.332 18.536 1.00 90.12 379 SER A C 1
ATOM 3092 O O . SER A 1 379 ? -13.276 10.151 17.706 1.00 90.12 379 SER A O 1
ATOM 3094 N N . TYR A 1 380 ? -13.049 8.019 18.387 1.00 93.75 380 TYR A N 1
ATOM 3095 C CA . TYR A 1 380 ? -13.647 7.415 17.194 1.00 93.75 380 TYR A CA 1
ATOM 3096 C C . TYR A 1 380 ? -14.359 6.091 17.506 1.00 93.75 380 TYR A C 1
ATOM 3098 O O . TYR A 1 380 ? -14.365 5.644 18.645 1.00 93.75 380 TYR A O 1
ATOM 3106 N N . ILE A 1 381 ? -14.994 5.491 16.506 1.00 93.25 381 ILE A N 1
ATOM 3107 C CA . ILE A 1 381 ? -15.555 4.134 16.532 1.00 93.25 381 ILE A CA 1
ATOM 3108 C C . ILE A 1 381 ? -15.277 3.488 15.170 1.00 93.25 381 ILE A C 1
ATOM 3110 O O . ILE A 1 381 ? -15.382 4.169 14.141 1.00 93.25 381 ILE A O 1
ATOM 3114 N N . THR A 1 382 ? -14.855 2.229 15.129 1.00 93.75 382 THR A N 1
ATOM 3115 C CA . THR A 1 382 ? -14.540 1.549 13.861 1.00 93.75 382 THR A CA 1
ATOM 3116 C C . THR A 1 382 ? -15.814 1.159 13.108 1.00 93.75 382 THR A C 1
ATOM 3118 O O . THR A 1 382 ? -16.916 1.150 13.659 1.00 93.75 382 THR A O 1
ATOM 3121 N N . PHE A 1 383 ? -15.702 0.865 11.809 1.00 92.69 383 PHE A N 1
ATOM 3122 C CA . PHE A 1 383 ? -16.854 0.375 11.042 1.00 92.69 383 PHE A CA 1
ATOM 3123 C C . PHE A 1 383 ? -17.337 -0.992 11.534 1.00 92.69 383 PHE A C 1
ATOM 3125 O O . PHE A 1 383 ? -18.545 -1.196 11.589 1.00 92.69 383 PHE A O 1
ATOM 3132 N N . SER A 1 384 ? -16.427 -1.878 11.947 1.00 92.00 384 SER A N 1
ATOM 3133 C CA . SER A 1 384 ? -16.784 -3.183 12.511 1.00 92.00 384 SER A CA 1
ATOM 3134 C C . SER A 1 384 ? -17.594 -3.035 13.803 1.00 92.00 384 SER A C 1
ATOM 3136 O O . SER A 1 384 ? -18.654 -3.634 13.930 1.00 92.00 384 SER A O 1
ATOM 3138 N N . GLU A 1 385 ? -17.163 -2.158 14.714 1.00 92.44 385 GLU A N 1
ATOM 3139 C CA . GLU A 1 385 ? -17.895 -1.858 15.958 1.00 92.44 385 GLU A CA 1
ATOM 3140 C C . GLU A 1 385 ? -19.279 -1.252 15.692 1.00 92.44 385 GLU A C 1
ATOM 3142 O O . GLU A 1 385 ? -20.250 -1.552 16.382 1.00 92.44 385 GLU A O 1
ATOM 3147 N N . LEU A 1 386 ? -19.399 -0.388 14.682 1.00 92.25 386 LEU A N 1
ATOM 3148 C CA . LEU A 1 386 ? -20.697 0.155 14.277 1.00 92.25 386 LEU A CA 1
ATOM 3149 C C . LEU A 1 386 ? -21.630 -0.931 13.726 1.00 92.25 386 LEU A C 1
ATOM 3151 O O . LEU A 1 386 ? -22.825 -0.913 14.022 1.00 92.25 386 LEU A O 1
ATOM 3155 N N . GLU A 1 387 ? -21.096 -1.872 12.947 1.00 91.12 387 GLU A N 1
ATOM 3156 C CA . GLU A 1 387 ? -21.851 -3.010 12.417 1.00 91.12 387 GLU A CA 1
ATOM 3157 C C . GLU A 1 387 ? -22.311 -3.966 13.525 1.00 91.12 387 GLU A C 1
ATOM 3159 O O . GLU A 1 387 ? -23.454 -4.421 13.478 1.00 91.12 387 GLU A O 1
ATOM 3164 N N . GLU A 1 388 ? -21.489 -4.198 14.553 1.00 91.25 388 GLU A N 1
ATOM 3165 C CA . GLU A 1 388 ? -21.871 -4.958 15.756 1.00 91.25 388 GLU A CA 1
ATOM 3166 C C . GLU A 1 388 ? -23.043 -4.316 16.512 1.00 91.25 388 GLU A C 1
ATOM 3168 O O . GLU A 1 388 ? -23.847 -5.021 17.115 1.00 91.25 388 GLU A O 1
ATOM 3173 N N . LEU A 1 389 ? -23.186 -2.990 16.439 1.00 91.44 389 LEU A N 1
ATOM 3174 C CA . LEU A 1 389 ? -24.314 -2.237 17.004 1.00 91.44 389 LEU A CA 1
ATOM 3175 C C . LEU A 1 389 ? -25.500 -2.117 16.028 1.00 91.44 389 LEU A C 1
ATOM 3177 O O . LEU A 1 389 ? -26.369 -1.259 16.208 1.00 91.44 389 LEU A O 1
ATOM 3181 N N . GLU A 1 390 ? -25.513 -2.937 14.972 1.00 89.06 390 GLU A N 1
ATOM 3182 C CA . GLU A 1 390 ? -26.511 -2.974 13.895 1.00 89.06 390 GLU A CA 1
ATOM 3183 C C . GLU A 1 390 ? -26.640 -1.656 13.103 1.00 89.06 390 GLU A C 1
ATOM 3185 O O . GLU A 1 390 ? -27.619 -1.415 12.387 1.00 89.06 390 GLU A O 1
ATOM 3190 N N . LEU A 1 391 ? -25.632 -0.786 13.183 1.00 89.19 391 LEU A N 1
ATOM 3191 C CA . LEU A 1 391 ? -25.573 0.491 12.479 1.00 89.19 391 LEU A CA 1
ATOM 3192 C C . LEU A 1 391 ? -24.583 0.399 11.315 1.00 89.19 391 LEU A C 1
ATOM 3194 O O . LEU A 1 391 ? -23.422 0.774 11.420 1.00 89.19 391 LEU A O 1
ATOM 3198 N N . GLY A 1 392 ? -25.061 -0.055 10.156 1.00 84.62 392 GLY A N 1
ATOM 3199 C CA . GLY A 1 392 ? -24.211 -0.186 8.968 1.00 84.62 392 GLY A CA 1
ATOM 3200 C C . GLY A 1 392 ? -23.613 1.140 8.461 1.00 84.62 392 GLY A C 1
ATOM 3201 O O . GLY A 1 392 ? -24.127 2.231 8.728 1.00 84.62 392 GLY A O 1
ATOM 3202 N N . ALA A 1 393 ? -22.572 1.047 7.626 1.00 85.50 393 ALA A N 1
ATOM 3203 C CA . ALA A 1 393 ? -21.814 2.192 7.095 1.00 85.50 393 ALA A CA 1
ATOM 3204 C C . ALA A 1 393 ? -22.679 3.318 6.491 1.00 85.50 393 ALA A C 1
ATOM 3206 O O . ALA A 1 393 ? -22.369 4.501 6.636 1.00 85.50 393 ALA A O 1
ATOM 3207 N N . ASN A 1 394 ? -23.800 2.986 5.844 1.00 87.00 394 ASN A N 1
ATOM 3208 C CA . ASN A 1 394 ? -24.677 4.002 5.263 1.00 87.00 394 ASN A CA 1
ATOM 3209 C C . ASN A 1 394 ? -25.389 4.868 6.316 1.00 87.00 394 ASN A C 1
ATOM 3211 O O . ASN A 1 394 ? -25.667 6.041 6.047 1.00 87.00 394 ASN A O 1
ATOM 3215 N N . VAL A 1 395 ? -25.656 4.325 7.510 1.00 88.69 395 VAL A N 1
ATOM 3216 C CA . VAL A 1 395 ? -26.190 5.100 8.636 1.00 88.69 395 VAL A CA 1
ATOM 3217 C C . VAL A 1 395 ? -25.143 6.098 9.113 1.00 88.69 395 VAL A C 1
ATOM 3219 O O . VAL A 1 395 ? -25.459 7.272 9.284 1.00 88.69 395 VAL A O 1
ATOM 3222 N N . ALA A 1 396 ? -23.882 5.682 9.229 1.00 90.00 396 ALA A N 1
ATOM 3223 C CA . ALA A 1 396 ? -22.789 6.590 9.563 1.00 90.00 396 ALA A CA 1
ATOM 3224 C C . ALA A 1 396 ? -22.614 7.708 8.517 1.00 90.00 396 ALA A C 1
ATOM 3226 O O . ALA A 1 396 ? -22.520 8.880 8.882 1.00 90.00 396 ALA A O 1
ATOM 3227 N N . ILE A 1 397 ? -22.682 7.385 7.218 1.00 89.62 397 ILE A N 1
ATOM 3228 C CA . ILE A 1 397 ? -22.663 8.386 6.133 1.00 89.62 397 ILE A CA 1
ATOM 3229 C C . ILE A 1 397 ? -23.850 9.353 6.250 1.00 89.62 397 ILE A C 1
ATOM 3231 O O . ILE A 1 397 ? -23.711 10.555 6.003 1.00 89.62 397 ILE A O 1
ATOM 3235 N N . PHE A 1 398 ? -25.035 8.844 6.593 1.00 88.81 398 PHE A N 1
ATOM 3236 C CA . PHE A 1 398 ? -26.213 9.673 6.826 1.00 88.81 398 PHE A CA 1
ATOM 3237 C C . PHE A 1 398 ? -26.001 10.627 8.010 1.00 88.81 398 PHE A C 1
ATOM 3239 O O . PHE A 1 398 ? -26.301 11.817 7.885 1.00 88.81 398 PHE A O 1
ATOM 3246 N N . LEU A 1 399 ? -25.463 10.142 9.131 1.00 90.12 399 LEU A N 1
ATOM 3247 C CA . LEU A 1 399 ? -25.200 10.952 10.323 1.00 90.12 399 LEU A CA 1
ATOM 3248 C C . LEU A 1 399 ? -24.145 12.034 10.055 1.00 90.12 399 LEU A C 1
ATOM 3250 O O . LEU A 1 399 ? -24.393 13.195 10.378 1.00 90.12 399 LEU A O 1
ATOM 3254 N N . ASP A 1 400 ? -23.051 11.717 9.360 1.00 91.25 400 ASP A N 1
ATOM 3255 C CA . ASP A 1 400 ? -22.041 12.714 8.970 1.00 91.25 400 ASP A CA 1
ATOM 3256 C C . ASP A 1 400 ? -22.643 13.831 8.109 1.00 91.25 400 ASP A C 1
ATOM 3258 O O . ASP A 1 400 ? -22.504 15.019 8.407 1.00 91.25 400 ASP A O 1
ATOM 3262 N N . LYS A 1 401 ? -23.409 13.462 7.075 1.00 86.75 401 LYS A N 1
ATOM 3263 C CA . LYS A 1 401 ? -24.013 14.434 6.150 1.00 86.75 401 LYS A CA 1
ATOM 3264 C C . LYS A 1 401 ? -25.099 15.294 6.781 1.00 86.75 401 LYS A C 1
ATOM 3266 O O . LYS A 1 401 ? -25.357 16.392 6.287 1.00 86.75 401 LYS A O 1
ATOM 3271 N N . THR A 1 402 ? -25.791 14.787 7.798 1.00 85.69 402 THR A N 1
ATOM 3272 C CA . THR A 1 402 ? -26.962 15.467 8.366 1.00 85.69 402 THR A CA 1
ATOM 3273 C C . THR A 1 402 ? -26.666 16.180 9.671 1.00 85.69 402 THR A C 1
ATOM 3275 O O . THR A 1 402 ? -27.100 17.318 9.836 1.00 85.69 402 THR A O 1
ATOM 3278 N N . THR A 1 403 ? -25.954 15.540 10.597 1.00 84.75 403 THR A N 1
ATOM 3279 C CA . THR A 1 403 ? -25.723 16.079 11.939 1.00 84.75 403 THR A CA 1
ATOM 3280 C C . THR A 1 403 ? -24.311 16.605 12.137 1.00 84.75 403 THR A C 1
ATOM 3282 O O . THR A 1 403 ? -24.140 17.552 12.906 1.00 84.75 403 THR A O 1
ATOM 3285 N N . GLY A 1 404 ? -23.326 15.992 11.472 1.00 83.44 404 GLY A N 1
ATOM 3286 C CA . GLY A 1 404 ? -21.905 16.311 11.604 1.00 83.44 404 GLY A CA 1
ATOM 3287 C C . GLY A 1 404 ? -21.279 15.950 12.958 1.00 83.44 404 GLY A C 1
ATOM 3288 O O . GLY A 1 404 ? -20.155 16.370 13.216 1.00 83.44 404 GLY A O 1
ATOM 3289 N N . ASP A 1 405 ? -21.978 15.206 13.827 1.00 86.62 405 ASP A N 1
ATOM 3290 C CA . ASP A 1 405 ? -21.428 14.758 15.128 1.00 86.62 405 ASP A CA 1
ATOM 3291 C C . ASP A 1 405 ? -20.546 13.520 15.011 1.00 86.62 405 ASP A C 1
ATOM 3293 O O . ASP A 1 405 ? -19.754 13.227 15.903 1.00 86.62 405 ASP A O 1
ATOM 3297 N N . ILE A 1 406 ? -20.749 12.763 13.937 1.00 91.56 406 ILE A N 1
ATOM 3298 C CA . ILE A 1 406 ? -20.079 11.504 13.652 1.00 91.56 406 ILE A CA 1
ATOM 3299 C C . ILE A 1 406 ? -19.560 11.629 12.238 1.00 91.56 406 ILE A C 1
ATOM 3301 O O . ILE A 1 406 ? -20.348 11.774 11.313 1.00 91.56 406 ILE A O 1
ATOM 3305 N N . ILE A 1 407 ? -18.245 11.630 12.084 1.00 93.81 407 ILE A N 1
ATOM 3306 C CA . ILE A 1 407 ? -17.593 11.980 10.827 1.00 93.81 407 ILE A CA 1
ATOM 3307 C C . ILE A 1 407 ? -17.104 10.701 10.190 1.00 93.81 407 ILE A C 1
ATOM 3309 O O . ILE A 1 407 ? -16.145 10.099 10.669 1.00 93.81 407 ILE A O 1
ATOM 3313 N N . TYR A 1 408 ? -17.792 10.291 9.134 1.00 93.31 408 TYR A N 1
ATOM 3314 C CA . TYR A 1 408 ? -17.488 9.078 8.401 1.00 93.31 408 TYR A CA 1
ATOM 3315 C C . TYR A 1 408 ? -16.201 9.254 7.591 1.00 93.31 408 TYR A C 1
ATOM 3317 O O . TYR A 1 408 ? -16.146 10.097 6.696 1.00 93.31 408 TYR A O 1
ATOM 3325 N N . GLU A 1 409 ? -15.187 8.429 7.859 1.00 93.00 409 GLU A N 1
ATOM 3326 C CA . GLU A 1 409 ? -13.940 8.433 7.098 1.00 93.00 409 GLU A CA 1
ATOM 3327 C C . GLU A 1 409 ? -13.563 7.048 6.588 1.00 93.00 409 GLU A C 1
ATOM 3329 O O . GLU A 1 409 ? -13.034 6.198 7.306 1.00 93.00 409 GLU A O 1
ATOM 3334 N N . SER A 1 410 ? -13.795 6.848 5.290 1.00 89.88 410 SER A N 1
ATOM 3335 C CA . SER A 1 410 ? -13.498 5.586 4.606 1.00 89.88 410 SER A CA 1
ATOM 3336 C C . SER A 1 410 ? -12.019 5.199 4.656 1.00 89.88 410 SER A C 1
ATOM 3338 O O . SER A 1 410 ? -11.722 4.016 4.791 1.00 89.88 410 SER A O 1
ATOM 3340 N N . GLY A 1 411 ? -11.103 6.177 4.608 1.00 88.94 411 GLY A N 1
ATOM 3341 C CA . GLY A 1 411 ? -9.663 5.921 4.674 1.00 88.94 411 GLY A CA 1
ATOM 3342 C C . GLY A 1 411 ? -9.254 5.274 5.994 1.00 88.94 411 GLY A C 1
ATOM 3343 O O . GLY A 1 411 ? -8.509 4.311 5.992 1.00 88.94 411 GLY A O 1
ATOM 3344 N N . TYR A 1 412 ? -9.809 5.738 7.112 1.00 91.19 412 TYR A N 1
ATOM 3345 C CA . TYR A 1 412 ? -9.528 5.163 8.428 1.00 91.19 412 TYR A CA 1
ATOM 3346 C C . TYR A 1 412 ? -10.382 3.932 8.758 1.00 91.19 412 TYR A C 1
ATOM 3348 O O . TYR A 1 412 ? -10.158 3.299 9.788 1.00 91.19 412 TYR A O 1
ATOM 3356 N N . LYS A 1 413 ? -11.383 3.615 7.922 1.00 92.31 413 LYS A N 1
ATOM 3357 C CA . LYS A 1 413 ? -12.453 2.646 8.217 1.00 92.31 413 LYS A CA 1
ATOM 3358 C C . LYS A 1 413 ? -13.116 2.901 9.579 1.00 92.31 413 LYS A C 1
ATOM 3360 O O . LYS A 1 413 ? -13.439 1.972 10.319 1.00 92.31 413 LYS A O 1
ATOM 3365 N N . ALA A 1 414 ? -13.287 4.177 9.915 1.00 94.25 414 ALA A N 1
ATOM 3366 C CA . ALA A 1 414 ? -13.742 4.620 11.223 1.00 94.25 414 ALA A CA 1
ATOM 3367 C C . ALA A 1 414 ? -14.585 5.896 11.135 1.00 94.25 414 ALA A C 1
ATOM 3369 O O . ALA A 1 414 ? -14.546 6.642 10.153 1.00 94.25 414 ALA A O 1
ATOM 3370 N N . CYS A 1 415 ? -15.346 6.152 12.195 1.00 94.38 415 CYS A N 1
ATOM 3371 C CA . CYS A 1 415 ? -16.122 7.363 12.384 1.00 94.38 415 CYS A CA 1
ATOM 3372 C C . CYS A 1 415 ? -15.608 8.167 13.579 1.00 94.38 415 CYS A C 1
ATOM 3374 O O . CYS A 1 415 ? -15.561 7.656 14.694 1.00 94.38 415 CYS A O 1
ATOM 3376 N N . PHE A 1 416 ? -15.272 9.440 13.377 1.00 94.31 416 PHE A N 1
ATOM 3377 C CA . PHE A 1 416 ? -14.736 10.299 14.438 1.00 94.31 416 PHE A CA 1
ATOM 3378 C C . PHE A 1 416 ? -15.839 11.090 15.139 1.00 94.31 416 PHE A C 1
ATOM 3380 O O . PHE A 1 416 ? -16.714 11.658 14.485 1.00 94.31 416 PHE A O 1
ATOM 3387 N N . PHE A 1 417 ? -15.752 11.212 16.464 1.00 92.06 417 PHE A N 1
ATOM 3388 C CA . PHE A 1 417 ? -16.696 12.004 17.265 1.00 92.06 417 PHE A CA 1
ATOM 3389 C C . PHE A 1 417 ? -16.371 13.507 17.302 1.00 92.06 417 PHE A C 1
ATOM 3391 O O . PHE A 1 417 ? -17.111 14.293 17.894 1.00 92.06 417 PHE A O 1
ATOM 3398 N N . SER A 1 418 ? -15.228 13.912 16.740 1.00 89.44 418 SER A N 1
ATOM 3399 C CA . SER A 1 418 ? -14.745 15.295 16.734 1.00 89.44 418 SER A CA 1
ATOM 3400 C C . SER A 1 418 ? -13.993 15.602 15.444 1.00 89.44 418 SER A C 1
ATOM 3402 O O . SER A 1 418 ? -13.006 14.942 15.110 1.00 89.44 418 SER A O 1
ATOM 3404 N N . ARG A 1 419 ? -14.430 16.654 14.738 1.00 88.50 419 ARG A N 1
ATOM 3405 C CA . ARG A 1 419 ? -13.762 17.120 13.512 1.00 88.50 419 ARG A CA 1
ATOM 3406 C C . ARG A 1 419 ? -12.395 17.715 13.805 1.00 88.50 419 ARG A C 1
ATOM 3408 O O . ARG A 1 419 ? -11.480 17.543 13.013 1.00 88.50 419 ARG A O 1
ATOM 3415 N N . ASP A 1 420 ? -12.261 18.371 14.951 1.00 87.00 420 ASP A N 1
ATOM 3416 C CA . ASP A 1 420 ? -10.998 18.945 15.406 1.00 87.00 420 ASP A CA 1
ATOM 3417 C C . ASP A 1 420 ? -9.955 17.851 15.670 1.00 87.00 420 ASP A C 1
ATOM 3419 O O . ASP A 1 420 ? -8.851 17.919 15.138 1.00 87.00 420 ASP A O 1
ATOM 3423 N N . SER A 1 421 ? -10.327 16.790 16.396 1.00 86.56 421 SER A N 1
ATOM 3424 C CA . SER A 1 421 ? -9.422 15.667 16.678 1.00 86.56 421 SER A CA 1
ATOM 3425 C C . SER A 1 421 ? -8.969 14.973 15.393 1.00 86.56 421 SER A C 1
ATOM 3427 O O . SER A 1 421 ? -7.783 14.701 15.226 1.00 86.56 421 SER A O 1
ATOM 3429 N N . LYS A 1 422 ? -9.901 14.748 14.458 1.00 90.88 422 LYS A N 1
ATOM 3430 C CA . LYS A 1 422 ? -9.608 14.172 13.141 1.00 90.88 422 LYS A CA 1
ATOM 3431 C C . LYS A 1 422 ? -8.658 15.060 12.325 1.00 90.88 422 LYS A C 1
ATOM 3433 O O . LYS A 1 422 ? -7.657 14.574 11.816 1.00 90.88 422 LYS A O 1
ATOM 3438 N N . ASN A 1 423 ? -8.938 16.360 12.229 1.00 91.31 423 ASN A N 1
ATOM 3439 C CA . ASN A 1 423 ? -8.104 17.290 11.462 1.00 91.31 423 ASN A CA 1
ATOM 3440 C C . ASN A 1 423 ? -6.691 17.418 12.048 1.00 91.31 423 ASN A C 1
ATOM 3442 O O . ASN A 1 423 ? -5.723 17.503 11.300 1.00 91.31 423 ASN A O 1
ATOM 3446 N N . LYS A 1 424 ? -6.559 17.414 13.380 1.00 91.31 424 LYS A N 1
ATOM 3447 C CA . LYS A 1 424 ? -5.251 17.414 14.048 1.00 91.31 424 LYS A CA 1
ATOM 3448 C C . LYS A 1 424 ? -4.470 16.131 13.774 1.00 91.31 424 LYS A C 1
ATOM 3450 O O . LYS A 1 424 ? -3.266 16.211 13.547 1.00 91.31 424 LYS A O 1
ATOM 3455 N N . LEU A 1 425 ? -5.142 14.975 13.763 1.00 92.75 425 LEU A N 1
ATOM 3456 C CA . LEU A 1 425 ? -4.527 13.711 13.359 1.00 92.75 425 LEU A CA 1
ATOM 3457 C C . LEU A 1 425 ? -4.054 13.783 11.904 1.00 92.75 425 LEU A C 1
ATOM 3459 O O . LEU A 1 425 ? -2.885 13.524 11.647 1.00 92.75 425 LEU A O 1
ATOM 3463 N N . ASP A 1 426 ? -4.917 14.205 10.975 1.00 92.06 426 ASP A N 1
ATOM 3464 C CA . ASP A 1 426 ? -4.558 14.364 9.560 1.00 92.06 426 ASP A CA 1
ATOM 3465 C C . ASP A 1 426 ? -3.339 15.282 9.378 1.00 92.06 426 ASP A C 1
ATOM 3467 O O . ASP A 1 426 ? -2.423 14.925 8.647 1.00 92.06 426 ASP A O 1
ATOM 3471 N N . PHE A 1 427 ? -3.277 16.407 10.097 1.00 92.31 427 PHE A N 1
ATOM 3472 C CA . PHE A 1 427 ? -2.127 17.314 10.063 1.00 92.31 427 PHE A CA 1
ATOM 3473 C C . PHE A 1 427 ? -0.829 16.638 10.534 1.00 92.31 427 PHE A C 1
ATOM 3475 O O . PHE A 1 427 ? 0.211 16.772 9.896 1.00 92.31 427 PHE A O 1
ATOM 3482 N N . CYS A 1 428 ? -0.880 15.863 11.621 1.00 91.69 428 CYS A N 1
ATOM 3483 C CA . CYS A 1 428 ? 0.287 15.101 12.077 1.00 91.69 428 CYS A CA 1
ATOM 3484 C C . CYS A 1 428 ? 0.696 14.035 11.053 1.00 91.69 428 CYS A C 1
ATOM 3486 O O . CYS A 1 428 ? 1.879 13.799 10.828 1.00 91.69 428 CYS A O 1
ATOM 3488 N N . LEU A 1 429 ? -0.283 13.408 10.401 1.00 91.12 429 LEU A N 1
ATOM 3489 C CA . LEU A 1 429 ? -0.028 12.428 9.357 1.00 91.12 429 LEU A CA 1
ATOM 3490 C C . LEU A 1 429 ? 0.564 13.051 8.091 1.00 91.12 429 LEU A C 1
ATOM 3492 O O . LEU A 1 429 ? 1.326 12.371 7.408 1.00 91.12 429 LEU A O 1
ATOM 3496 N N . GLU A 1 430 ? 0.256 14.307 7.762 1.00 90.44 430 GLU A N 1
ATOM 3497 C CA . GLU A 1 430 ? 0.866 15.033 6.640 1.00 90.44 430 GLU A CA 1
ATOM 3498 C C . GLU A 1 430 ? 2.370 15.248 6.844 1.00 90.44 430 GLU A C 1
ATOM 3500 O O . GLU A 1 430 ? 3.125 15.078 5.888 1.00 90.44 430 GLU A O 1
ATOM 3505 N N . GLU A 1 431 ? 2.814 15.500 8.079 1.00 88.88 431 GLU A N 1
ATOM 3506 C CA . GLU A 1 431 ? 4.231 15.695 8.433 1.00 88.88 431 GLU A CA 1
ATOM 3507 C C . GLU A 1 431 ? 5.082 14.417 8.323 1.00 88.88 431 GLU A C 1
ATOM 3509 O O . GLU A 1 431 ? 6.305 14.505 8.219 1.00 88.88 431 GLU A O 1
ATOM 3514 N N . LEU A 1 432 ? 4.463 13.229 8.325 1.00 89.56 432 LEU A N 1
ATOM 3515 C CA . LEU A 1 432 ? 5.201 11.969 8.201 1.00 89.56 432 LEU A CA 1
ATOM 3516 C C . LEU A 1 432 ? 5.926 11.848 6.845 1.00 89.56 432 LEU A C 1
ATOM 3518 O O . LEU A 1 432 ? 5.456 12.386 5.835 1.00 89.56 432 LEU A O 1
ATOM 3522 N N . PRO A 1 433 ? 7.019 11.075 6.758 1.00 86.12 433 PRO A N 1
ATOM 3523 C CA . PRO A 1 433 ? 7.591 10.686 5.475 1.00 86.12 433 PRO A CA 1
ATOM 3524 C C . PRO A 1 433 ? 6.551 10.007 4.571 1.00 86.12 433 PRO A C 1
ATOM 3526 O O . PRO A 1 433 ? 5.581 9.408 5.042 1.00 86.12 433 PRO A O 1
ATOM 3529 N N . ASN A 1 434 ? 6.745 10.082 3.252 1.00 84.19 434 ASN A N 1
ATOM 3530 C CA . ASN A 1 434 ? 5.864 9.379 2.309 1.00 84.19 434 ASN A CA 1
ATOM 3531 C C . ASN A 1 434 ? 5.913 7.856 2.493 1.00 84.19 434 ASN A C 1
ATOM 3533 O O . ASN A 1 434 ? 4.924 7.178 2.205 1.00 84.19 434 ASN A O 1
ATOM 3537 N N . GLU A 1 435 ? 7.053 7.352 2.960 1.00 82.19 435 GLU A N 1
ATOM 3538 C CA . GLU A 1 435 ? 7.372 5.943 3.155 1.00 82.19 435 GLU A CA 1
ATOM 3539 C C . GLU A 1 435 ? 8.237 5.813 4.417 1.00 82.19 435 GLU A C 1
ATOM 3541 O O . GLU A 1 435 ? 9.144 6.622 4.620 1.00 82.19 435 GLU A O 1
ATOM 3546 N N . PHE A 1 436 ? 7.942 4.837 5.273 1.00 85.56 436 PHE A N 1
ATOM 3547 C CA . PHE A 1 436 ? 8.652 4.587 6.536 1.00 85.56 436 PHE A CA 1
ATOM 3548 C C . PHE A 1 436 ? 8.486 3.123 6.974 1.00 85.56 436 PHE A C 1
ATOM 3550 O O . PHE A 1 436 ? 7.676 2.392 6.399 1.00 85.56 436 PHE A O 1
ATOM 3557 N N . THR A 1 437 ? 9.268 2.665 7.949 1.00 84.62 437 THR A N 1
ATOM 3558 C CA . THR A 1 437 ? 9.233 1.276 8.442 1.00 84.62 437 THR A CA 1
ATOM 3559 C C . THR A 1 437 ? 8.203 1.073 9.555 1.00 84.62 437 THR A C 1
ATOM 3561 O O . THR A 1 437 ? 7.736 2.023 10.184 1.00 84.62 437 THR A O 1
ATOM 3564 N N . LYS A 1 438 ? 7.863 -0.184 9.860 1.00 85.56 438 LYS A N 1
ATOM 3565 C CA . LYS A 1 438 ? 7.056 -0.520 11.048 1.00 85.56 438 LYS A CA 1
ATOM 3566 C C . LYS A 1 438 ? 7.723 -0.110 12.365 1.00 85.56 438 LYS A C 1
ATOM 3568 O O . LYS A 1 438 ? 7.014 0.203 13.316 1.00 85.56 438 LYS A O 1
ATOM 3573 N N . THR A 1 439 ? 9.053 -0.092 12.424 1.00 86.56 439 THR A N 1
ATOM 3574 C CA . THR A 1 439 ? 9.791 0.409 13.591 1.00 86.56 439 THR A CA 1
ATOM 3575 C C . THR A 1 439 ? 9.568 1.910 13.750 1.00 86.56 439 THR A C 1
ATOM 3577 O O . THR A 1 439 ? 9.164 2.357 14.821 1.00 86.56 439 THR A O 1
ATOM 3580 N N . ASP A 1 440 ? 9.698 2.667 12.655 1.00 88.94 440 ASP A N 1
ATOM 3581 C CA . ASP A 1 440 ? 9.425 4.109 12.652 1.00 88.94 440 ASP A CA 1
ATOM 3582 C C . ASP A 1 440 ? 7.965 4.399 13.037 1.00 88.94 440 ASP A C 1
ATOM 3584 O O . ASP A 1 440 ? 7.688 5.359 13.752 1.00 88.94 440 ASP A O 1
ATOM 3588 N N . LEU A 1 441 ? 7.014 3.549 12.618 1.00 91.25 441 LEU A N 1
ATOM 3589 C CA . LEU A 1 441 ? 5.603 3.688 12.990 1.00 91.25 441 LEU A CA 1
ATOM 3590 C C . LEU A 1 441 ? 5.405 3.693 14.510 1.00 91.25 441 LEU A C 1
ATOM 3592 O O . LEU A 1 441 ? 4.579 4.465 14.999 1.00 91.25 441 LEU A O 1
ATOM 3596 N N . GLN A 1 442 ? 6.119 2.845 15.252 1.00 90.12 442 GLN A N 1
ATOM 3597 C CA . GLN A 1 442 ? 5.991 2.790 16.711 1.00 90.12 442 GLN A CA 1
ATOM 3598 C C . GLN A 1 442 ? 6.439 4.112 17.343 1.00 90.12 442 GLN A C 1
ATOM 3600 O O . GLN A 1 442 ? 5.713 4.680 18.161 1.00 90.12 442 GLN A O 1
ATOM 3605 N N . GLU A 1 443 ? 7.581 4.645 16.906 1.00 92.00 443 GLU A N 1
ATOM 3606 C CA . GLU A 1 443 ? 8.108 5.930 17.378 1.00 92.00 443 GLU A CA 1
ATOM 3607 C C . GLU A 1 443 ? 7.178 7.092 17.008 1.00 92.00 443 GLU A C 1
ATOM 3609 O O . GLU A 1 443 ? 6.793 7.894 17.865 1.00 92.00 443 GLU A O 1
ATOM 3614 N N . TYR A 1 444 ? 6.740 7.153 15.748 1.00 93.19 444 TYR A N 1
ATOM 3615 C CA . TYR A 1 444 ? 5.805 8.171 15.276 1.00 93.19 444 TYR A CA 1
ATOM 3616 C C . TYR A 1 444 ? 4.472 8.113 16.013 1.00 93.19 444 TYR A C 1
ATOM 3618 O O . TYR A 1 444 ? 3.917 9.157 16.347 1.00 93.19 444 TYR A O 1
ATOM 3626 N N . SER A 1 445 ? 3.962 6.923 16.320 1.00 92.88 445 SER A N 1
ATOM 3627 C CA . SER A 1 445 ? 2.687 6.778 17.024 1.00 92.88 445 SER A CA 1
ATOM 3628 C C . SER A 1 445 ? 2.745 7.331 18.447 1.00 92.88 445 SER A C 1
ATOM 3630 O O . SER A 1 445 ? 1.793 7.978 18.885 1.00 92.88 445 SER A O 1
ATOM 3632 N N . ILE A 1 446 ? 3.867 7.148 19.151 1.00 92.62 446 ILE A N 1
ATOM 3633 C CA . ILE A 1 446 ? 4.092 7.743 20.478 1.00 92.62 446 ILE A CA 1
ATOM 3634 C C . ILE A 1 446 ? 4.154 9.270 20.365 1.00 92.62 446 ILE A C 1
ATOM 3636 O O . ILE A 1 446 ? 3.408 9.969 21.053 1.00 92.62 446 ILE A O 1
ATOM 3640 N N . LEU A 1 447 ? 4.963 9.793 19.439 1.00 92.12 447 LEU A N 1
ATOM 3641 C CA . LEU A 1 447 ? 5.115 11.237 19.223 1.00 92.12 447 LEU A CA 1
ATOM 3642 C C . LEU A 1 447 ? 3.788 11.918 18.854 1.00 92.12 447 LEU A C 1
ATOM 3644 O O . LEU A 1 447 ? 3.467 12.996 19.359 1.00 92.12 447 LEU A O 1
ATOM 3648 N N . ILE A 1 448 ? 2.989 11.289 17.988 1.00 92.44 448 ILE A N 1
ATOM 3649 C CA . ILE A 1 448 ? 1.673 11.801 17.589 1.00 92.44 448 ILE A CA 1
ATOM 3650 C C . ILE A 1 448 ? 0.698 11.744 18.774 1.00 92.44 448 ILE A C 1
ATOM 3652 O O . ILE A 1 448 ? -0.033 12.710 18.992 1.00 92.44 448 ILE A O 1
ATOM 3656 N N . SER A 1 449 ? 0.702 10.666 19.569 1.00 92.69 449 SER A N 1
ATOM 3657 C CA . SER A 1 449 ? -0.133 10.540 20.779 1.00 92.69 449 SER A CA 1
ATOM 3658 C C . SER A 1 449 ? 0.120 11.699 21.745 1.00 92.69 449 SER A C 1
ATOM 3660 O O . SER A 1 449 ? -0.822 12.362 22.189 1.00 92.69 449 SER A O 1
ATOM 3662 N N . GLU A 1 450 ? 1.392 11.998 22.015 1.00 90.81 450 GLU A N 1
ATOM 3663 C CA . GLU A 1 450 ? 1.805 13.105 22.882 1.00 90.81 450 GLU A CA 1
ATOM 3664 C C . GLU A 1 450 ? 1.398 14.467 22.303 1.00 90.81 450 GLU A C 1
ATOM 3666 O O . GLU A 1 450 ? 0.781 15.275 23.002 1.00 90.81 450 GLU A O 1
ATOM 3671 N N . LYS A 1 451 ? 1.647 14.704 21.006 1.00 90.25 451 LYS A N 1
ATOM 3672 C CA . LYS A 1 451 ? 1.263 15.947 20.304 1.00 90.25 451 LYS A CA 1
ATOM 3673 C C . LYS A 1 451 ? -0.251 16.187 20.322 1.00 90.25 451 LYS A C 1
ATOM 3675 O O . LYS A 1 451 ? -0.700 17.335 20.313 1.00 90.25 451 LYS A O 1
ATOM 3680 N N . LEU A 1 452 ? -1.044 15.118 20.376 1.00 88.06 452 LEU A N 1
ATOM 3681 C CA . LEU A 1 452 ? -2.505 15.157 20.450 1.00 88.06 452 LEU A CA 1
ATOM 3682 C C . LEU A 1 452 ? -3.050 15.111 21.889 1.00 88.06 452 LEU A C 1
ATOM 3684 O O . LEU A 1 452 ? -4.256 14.924 22.067 1.00 88.06 452 LEU A O 1
ATOM 3688 N N . ASN A 1 453 ? -2.212 15.308 22.915 1.00 85.00 453 ASN A N 1
ATOM 3689 C CA . ASN A 1 453 ? -2.589 15.257 24.336 1.00 85.00 453 ASN A CA 1
ATOM 3690 C C . ASN A 1 453 ? -3.316 13.953 24.722 1.00 85.00 453 ASN A C 1
ATOM 3692 O O . ASN A 1 453 ? -4.277 13.980 25.496 1.00 85.00 453 ASN A O 1
ATOM 3696 N N . ASN A 1 454 ? -2.892 12.817 24.159 1.00 81.56 454 ASN A N 1
ATOM 3697 C CA . ASN A 1 454 ? -3.499 11.497 24.365 1.00 81.56 454 ASN A CA 1
ATOM 3698 C C . ASN A 1 454 ? -4.997 11.434 24.010 1.00 81.56 454 ASN A C 1
ATOM 3700 O O . ASN A 1 454 ? -5.748 10.638 24.576 1.00 81.56 454 ASN A O 1
ATOM 3704 N N . ALA A 1 455 ? -5.448 12.264 23.059 1.00 83.06 455 ALA A N 1
ATOM 3705 C CA . ALA A 1 455 ? -6.768 12.109 22.444 1.00 83.06 455 ALA A CA 1
ATOM 3706 C C . ALA A 1 455 ? -6.898 10.776 21.682 1.00 83.06 455 ALA A C 1
ATOM 3708 O O . ALA A 1 455 ? -8.006 10.256 21.539 1.00 83.06 455 ALA A O 1
ATOM 3709 N N . PHE A 1 456 ? -5.767 10.248 21.217 1.00 91.31 456 PHE A N 1
ATOM 3710 C CA . PHE A 1 456 ? -5.596 8.907 20.677 1.00 91.31 456 PHE A CA 1
ATOM 3711 C C . PHE A 1 456 ? -4.390 8.283 21.372 1.00 91.31 456 PHE A C 1
ATOM 3713 O O . PHE A 1 456 ? -3.424 8.995 21.639 1.00 91.31 456 PHE A O 1
ATOM 3720 N N . THR A 1 457 ? -4.438 6.990 21.662 1.00 90.69 457 THR A N 1
ATOM 3721 C CA . THR A 1 457 ? -3.274 6.240 22.155 1.00 90.69 457 THR A CA 1
ATOM 3722 C C . THR A 1 457 ? -2.330 5.877 21.005 1.00 90.69 457 THR A C 1
ATOM 3724 O O . THR A 1 457 ? -2.737 5.845 19.843 1.00 90.69 457 THR A O 1
ATOM 3727 N N . ALA A 1 458 ? -1.072 5.547 21.308 1.00 91.19 458 ALA A N 1
ATOM 3728 C CA . ALA A 1 458 ? -0.114 5.105 20.288 1.00 91.19 458 ALA A CA 1
ATOM 3729 C C . ALA A 1 458 ? -0.609 3.867 19.506 1.00 91.19 458 ALA A C 1
ATOM 3731 O O . ALA A 1 458 ? -0.466 3.804 18.284 1.00 91.19 458 ALA A O 1
ATOM 3732 N N . ASN A 1 459 ? -1.266 2.920 20.183 1.00 91.94 459 ASN A N 1
ATOM 3733 C CA . ASN A 1 459 ? -1.852 1.747 19.528 1.00 91.94 459 ASN A CA 1
ATOM 3734 C C . ASN A 1 459 ? -3.005 2.142 18.594 1.00 91.94 459 ASN A C 1
ATOM 3736 O O . ASN A 1 459 ? -3.058 1.681 17.460 1.00 91.94 459 ASN A O 1
ATOM 3740 N N . GLU A 1 460 ? -3.873 3.061 19.023 1.00 92.44 460 GLU A N 1
ATOM 3741 C CA . GLU A 1 460 ? -4.955 3.577 18.175 1.00 92.44 460 GLU A CA 1
ATOM 3742 C C . GLU A 1 460 ? -4.418 4.290 16.929 1.00 92.44 460 GLU A C 1
ATOM 3744 O O . GLU A 1 460 ? -4.959 4.128 15.839 1.00 92.44 460 GLU A O 1
ATOM 3749 N N . ILE A 1 461 ? -3.340 5.067 17.060 1.00 93.50 461 ILE A N 1
ATOM 3750 C CA . ILE A 1 461 ? -2.700 5.730 15.916 1.00 93.50 461 ILE A CA 1
ATOM 3751 C C . ILE A 1 461 ? -2.105 4.693 14.962 1.00 93.50 461 ILE A C 1
ATOM 3753 O O . ILE A 1 461 ? -2.284 4.815 13.752 1.00 93.50 461 ILE A O 1
ATOM 3757 N N . THR A 1 462 ? -1.462 3.653 15.497 1.00 92.69 462 THR A N 1
ATOM 3758 C CA . THR A 1 462 ? -0.928 2.530 14.713 1.00 92.69 462 THR A CA 1
ATOM 3759 C C . THR A 1 462 ? -2.041 1.873 13.893 1.00 92.69 462 THR A C 1
ATOM 3761 O O . THR A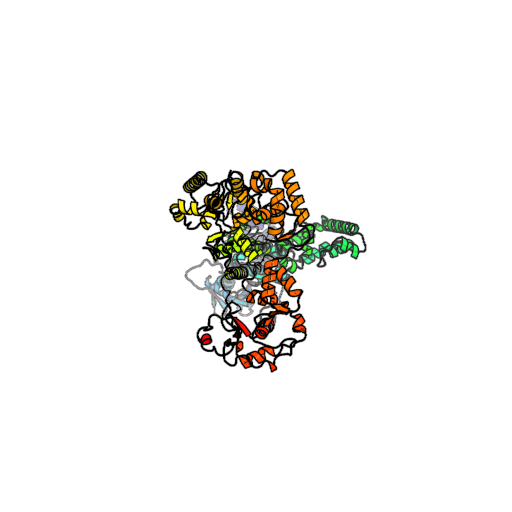 1 462 ? -1.907 1.732 12.679 1.00 92.69 462 THR A O 1
ATOM 3764 N N . GLU A 1 463 ? -3.167 1.532 14.523 1.00 91.38 463 GLU A N 1
ATOM 3765 C CA . GLU A 1 463 ? -4.330 0.923 13.862 1.00 91.38 463 GLU A CA 1
ATOM 3766 C C . GLU A 1 463 ? -4.923 1.829 12.774 1.00 91.38 463 GLU A C 1
ATOM 3768 O O . GLU A 1 463 ? -5.165 1.376 11.653 1.00 91.38 463 GLU A O 1
ATOM 3773 N N . LEU A 1 464 ? -5.091 3.124 13.064 1.00 92.31 464 LEU A N 1
ATOM 3774 C CA . LEU A 1 464 ? -5.615 4.114 12.117 1.00 92.31 464 LEU A CA 1
ATOM 3775 C C . LEU A 1 464 ? -4.671 4.355 10.927 1.00 92.31 464 LEU A C 1
ATOM 3777 O O . LEU A 1 464 ? -5.123 4.564 9.801 1.00 92.31 464 LEU A O 1
ATOM 3781 N N . ILE A 1 465 ? -3.355 4.334 11.143 1.00 91.62 465 ILE A N 1
ATOM 3782 C CA . ILE A 1 465 ? -2.373 4.451 10.060 1.00 91.62 465 ILE A CA 1
ATOM 3783 C C . ILE A 1 465 ? -2.382 3.186 9.202 1.00 91.62 465 ILE A C 1
ATOM 3785 O O . ILE A 1 465 ? -2.427 3.287 7.977 1.00 91.62 465 ILE A O 1
ATOM 3789 N N . CYS A 1 466 ? -2.407 2.009 9.824 1.00 89.44 466 CYS A N 1
ATOM 3790 C CA . CYS A 1 466 ? -2.480 0.725 9.129 1.00 89.44 466 CYS A CA 1
ATOM 3791 C C . CYS A 1 466 ? -3.781 0.547 8.332 1.00 89.44 466 CYS A C 1
ATOM 3793 O O . CYS A 1 466 ? -3.781 -0.154 7.321 1.00 89.44 466 CYS A O 1
ATOM 3795 N N . SER A 1 467 ? -4.885 1.178 8.746 1.00 87.75 467 SER A N 1
ATOM 3796 C CA . SER A 1 467 ? -6.133 1.157 7.976 1.00 87.75 467 SER A CA 1
ATOM 3797 C C . SER A 1 467 ? -6.116 2.119 6.783 1.00 87.75 467 SER A C 1
ATOM 3799 O O . SER A 1 467 ? -6.698 1.793 5.744 1.00 87.75 467 SER A O 1
ATOM 3801 N N . LYS A 1 468 ? -5.425 3.263 6.909 1.00 88.25 468 LYS A N 1
ATOM 3802 C CA . LYS A 1 468 ? -5.369 4.333 5.897 1.00 88.25 468 LYS A CA 1
ATOM 3803 C C . LYS A 1 468 ? -4.258 4.175 4.864 1.00 88.25 468 LYS A C 1
ATOM 3805 O O . LYS A 1 468 ? -4.451 4.560 3.710 1.00 88.25 468 LYS A O 1
ATOM 3810 N N . TYR A 1 469 ? -3.096 3.672 5.262 1.00 89.31 469 TYR A N 1
ATOM 3811 C CA . TYR A 1 469 ? -1.906 3.562 4.417 1.00 89.31 469 TYR A CA 1
ATOM 3812 C C . TYR A 1 469 ? -1.683 2.139 3.927 1.00 89.31 469 TYR A C 1
ATOM 3814 O O . TYR A 1 469 ? -2.200 1.171 4.479 1.00 89.31 469 TYR A O 1
ATOM 3822 N N . ARG A 1 470 ? -0.913 2.010 2.844 1.00 82.50 470 ARG A N 1
ATOM 3823 C CA . ARG A 1 470 ? -0.602 0.702 2.275 1.00 82.50 470 ARG A CA 1
ATOM 3824 C C . ARG A 1 470 ? 0.591 0.106 3.009 1.00 82.50 470 ARG A C 1
ATOM 3826 O O . ARG A 1 470 ? 1.654 0.721 3.056 1.00 82.50 470 ARG A O 1
ATOM 3833 N N . ILE A 1 471 ? 0.408 -1.099 3.531 1.00 82.44 471 ILE A N 1
ATOM 3834 C CA . ILE A 1 471 ? 1.469 -1.899 4.141 1.00 82.44 471 ILE A CA 1
ATOM 3835 C C . ILE A 1 471 ? 2.071 -2.784 3.045 1.00 82.44 471 ILE A C 1
ATOM 3837 O O . ILE A 1 471 ? 1.333 -3.433 2.306 1.00 82.44 471 ILE A O 1
ATOM 3841 N N . CYS A 1 472 ? 3.396 -2.781 2.923 1.00 71.50 472 CYS A N 1
ATOM 3842 C CA . CYS A 1 472 ? 4.157 -3.593 1.975 1.00 71.50 472 CYS A CA 1
ATOM 3843 C C . CYS A 1 472 ? 5.346 -4.212 2.724 1.00 71.50 472 CYS A C 1
ATOM 3845 O O . CYS A 1 472 ? 6.371 -3.552 2.907 1.00 71.50 472 CYS A O 1
ATOM 3847 N N . GLY A 1 473 ? 5.211 -5.454 3.195 1.00 70.31 473 GLY A N 1
ATOM 3848 C CA . GLY A 1 473 ? 6.245 -6.091 4.017 1.00 70.31 473 GLY A CA 1
ATOM 3849 C C . GLY A 1 473 ? 6.505 -5.320 5.317 1.00 70.31 473 GLY A C 1
ATOM 3850 O O . GLY A 1 473 ? 5.587 -5.136 6.118 1.00 70.31 473 GLY A O 1
ATOM 3851 N N . GLU A 1 474 ? 7.744 -4.864 5.525 1.00 76.31 474 GLU A N 1
ATOM 3852 C CA . GLU A 1 474 ? 8.169 -4.052 6.684 1.00 76.31 474 GLU A CA 1
ATOM 3853 C C . GLU A 1 474 ? 7.967 -2.538 6.504 1.00 76.31 474 GLU A C 1
ATOM 3855 O O . GLU A 1 474 ? 8.233 -1.762 7.424 1.00 76.31 474 GLU A O 1
ATOM 3860 N N . TYR A 1 475 ? 7.468 -2.113 5.343 1.00 78.31 475 TYR A N 1
ATOM 3861 C CA . TYR A 1 475 ? 7.294 -0.708 4.991 1.00 78.31 475 TYR A CA 1
ATOM 3862 C C . TYR A 1 475 ? 5.825 -0.297 4.932 1.00 78.31 475 TYR A C 1
ATOM 3864 O O . TYR A 1 475 ? 4.928 -1.094 4.648 1.00 78.31 475 TYR A O 1
ATOM 3872 N N . ILE A 1 476 ? 5.591 0.989 5.168 1.00 83.19 476 ILE A N 1
ATOM 3873 C CA . ILE A 1 476 ? 4.289 1.645 5.117 1.00 83.19 476 ILE A CA 1
ATOM 3874 C C . ILE A 1 476 ? 4.410 2.851 4.199 1.00 83.19 476 ILE A C 1
ATOM 3876 O O . ILE A 1 476 ? 5.294 3.687 4.374 1.00 83.19 476 ILE A O 1
ATOM 3880 N N . ALA A 1 477 ? 3.512 2.944 3.221 1.00 82.69 477 ALA A N 1
ATOM 3881 C CA . ALA A 1 477 ? 3.484 4.023 2.245 1.00 82.69 477 ALA A CA 1
ATOM 3882 C C . ALA A 1 477 ? 2.148 4.771 2.295 1.00 82.69 477 ALA A C 1
ATOM 3884 O O . ALA A 1 477 ? 1.072 4.167 2.221 1.00 82.69 477 ALA A O 1
ATOM 3885 N N . LYS A 1 478 ? 2.209 6.108 2.328 1.00 82.75 478 LYS A N 1
ATOM 3886 C CA . LYS A 1 478 ? 1.019 6.980 2.266 1.00 82.75 478 LYS A CA 1
ATOM 3887 C C . LYS A 1 478 ? 0.205 6.790 0.983 1.00 82.75 478 LYS A C 1
ATOM 3889 O O . LYS A 1 478 ? -0.984 7.091 0.944 1.00 82.75 478 LYS A O 1
ATOM 3894 N N . SER A 1 479 ? 0.861 6.357 -0.093 1.00 73.31 479 SER A N 1
ATOM 3895 C CA . SER A 1 479 ? 0.269 6.200 -1.422 1.00 73.31 479 SER A CA 1
ATOM 3896 C C . SER A 1 479 ? 0.890 5.009 -2.169 1.00 73.31 479 SER A C 1
ATOM 3898 O O . SER A 1 479 ? 1.366 4.057 -1.551 1.00 73.31 479 SER A O 1
ATOM 3900 N N . ARG A 1 480 ? 0.866 5.013 -3.509 1.00 68.31 480 ARG A N 1
ATOM 3901 C CA . ARG A 1 480 ? 1.470 3.944 -4.311 1.00 68.31 480 ARG A CA 1
ATOM 3902 C C . ARG A 1 480 ? 2.995 4.036 -4.231 1.00 68.31 480 ARG A C 1
ATOM 3904 O O . ARG A 1 480 ? 3.577 4.999 -4.721 1.00 68.31 480 ARG A O 1
ATOM 3911 N N . MET A 1 481 ? 3.616 2.994 -3.687 1.00 70.31 481 MET A N 1
ATOM 3912 C CA . MET A 1 481 ? 5.069 2.850 -3.654 1.00 70.31 481 MET A CA 1
ATOM 3913 C C . MET A 1 481 ? 5.634 2.896 -5.077 1.00 70.31 481 MET A C 1
ATOM 3915 O O . MET A 1 481 ? 5.128 2.229 -5.990 1.00 70.31 481 MET A O 1
ATOM 3919 N N . THR A 1 482 ? 6.640 3.739 -5.294 1.00 74.00 482 THR A N 1
ATOM 3920 C CA . THR A 1 482 ? 7.178 3.944 -6.643 1.00 74.00 482 THR A CA 1
ATOM 3921 C C . THR A 1 482 ? 8.236 2.900 -6.980 1.00 74.00 482 THR A C 1
ATOM 3923 O O . THR A 1 482 ? 9.011 2.469 -6.132 1.00 74.00 482 THR A O 1
ATOM 3926 N N . LEU A 1 483 ? 8.342 2.544 -8.262 1.00 78.38 483 LEU A N 1
ATOM 3927 C CA . LEU A 1 483 ? 9.337 1.572 -8.731 1.00 78.38 483 LEU A CA 1
ATOM 3928 C C . LEU A 1 483 ? 10.787 2.036 -8.473 1.00 78.38 483 LEU A C 1
ATOM 3930 O O . LEU A 1 483 ? 11.683 1.211 -8.350 1.00 78.38 483 LEU A O 1
ATOM 3934 N N . LYS A 1 484 ? 11.017 3.356 -8.352 1.00 79.81 484 LYS A N 1
ATOM 3935 C CA . LYS A 1 484 ? 12.321 3.922 -7.966 1.00 79.81 484 LYS A CA 1
ATOM 3936 C C . LYS A 1 484 ? 12.688 3.526 -6.535 1.00 79.81 484 LYS A C 1
ATOM 3938 O O . LYS A 1 484 ? 13.816 3.115 -6.318 1.00 79.81 484 LYS A O 1
ATOM 3943 N N . VAL A 1 485 ? 11.745 3.627 -5.600 1.00 75.38 485 VAL A N 1
ATOM 3944 C CA . VAL A 1 485 ? 11.958 3.329 -4.174 1.00 75.38 485 VAL A CA 1
ATOM 3945 C C . VAL A 1 485 ? 12.308 1.860 -3.992 1.00 75.38 485 VAL A C 1
ATOM 3947 O O . VAL A 1 485 ? 13.355 1.541 -3.434 1.00 75.38 485 VAL A O 1
ATOM 3950 N N . ILE A 1 486 ? 11.487 0.977 -4.561 1.00 80.44 486 ILE A N 1
ATOM 3951 C CA . ILE A 1 486 ? 11.673 -0.476 -4.477 1.00 80.44 486 ILE A CA 1
ATOM 3952 C C . ILE A 1 486 ? 13.051 -0.862 -5.004 1.00 80.44 486 ILE A C 1
ATOM 3954 O O . ILE A 1 486 ? 13.845 -1.470 -4.294 1.00 80.44 486 ILE A O 1
ATOM 3958 N N . LEU A 1 487 ? 13.372 -0.444 -6.230 1.00 85.12 487 LEU A N 1
ATOM 3959 C CA . LEU A 1 487 ? 14.660 -0.771 -6.826 1.00 85.12 487 LEU A CA 1
ATOM 3960 C C . LEU A 1 487 ? 15.830 -0.108 -6.087 1.00 85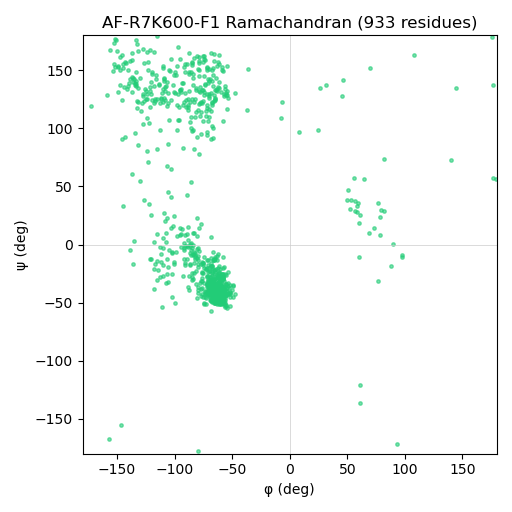.12 487 LEU A C 1
ATOM 3962 O O . LEU A 1 487 ? 16.868 -0.738 -5.945 1.00 85.12 487 LEU A O 1
ATOM 3966 N N . SER A 1 488 ? 15.686 1.124 -5.586 1.00 82.06 488 SER A N 1
ATOM 3967 C CA . SER A 1 488 ? 16.746 1.775 -4.803 1.00 82.06 488 SER A CA 1
ATOM 3968 C C . SER A 1 488 ? 17.078 1.010 -3.527 1.00 82.06 488 SER A C 1
ATOM 3970 O O . SER A 1 488 ? 18.253 0.828 -3.220 1.00 82.06 488 SER A O 1
ATOM 3972 N N . PHE A 1 489 ? 16.059 0.503 -2.835 1.00 79.31 489 PHE A N 1
ATOM 3973 C CA . PHE A 1 489 ? 16.227 -0.303 -1.636 1.00 79.31 489 PHE A CA 1
ATOM 3974 C C . PHE A 1 489 ? 16.880 -1.649 -1.950 1.00 79.31 489 PHE A C 1
ATOM 3976 O O . PHE A 1 489 ? 17.875 -2.008 -1.324 1.00 79.31 489 PHE A O 1
ATOM 3983 N N . LEU A 1 490 ? 16.370 -2.368 -2.956 1.00 86.44 490 LEU A N 1
ATOM 3984 C CA . LEU A 1 490 ? 16.933 -3.658 -3.356 1.00 86.44 490 LEU A CA 1
ATOM 3985 C C . LEU A 1 490 ? 18.401 -3.519 -3.780 1.00 86.44 490 LEU A C 1
ATOM 3987 O O . LEU A 1 490 ? 19.233 -4.328 -3.374 1.00 86.44 490 LEU A O 1
ATOM 3991 N N . MET A 1 491 ? 18.733 -2.461 -4.527 1.00 86.62 491 MET A N 1
ATOM 3992 C CA . MET A 1 491 ? 20.112 -2.148 -4.902 1.00 86.62 491 MET A CA 1
ATOM 3993 C C . MET A 1 491 ? 20.988 -1.871 -3.677 1.00 86.62 491 MET A C 1
ATOM 3995 O O . MET A 1 491 ? 22.075 -2.422 -3.585 1.00 86.62 491 MET A O 1
ATOM 3999 N N . GLN A 1 492 ? 20.529 -1.067 -2.715 1.00 82.06 492 GLN A N 1
ATOM 4000 C CA . GLN A 1 492 ? 21.312 -0.766 -1.508 1.00 82.06 492 GLN A CA 1
ATOM 4001 C C . GLN A 1 492 ? 21.511 -1.986 -0.600 1.00 82.06 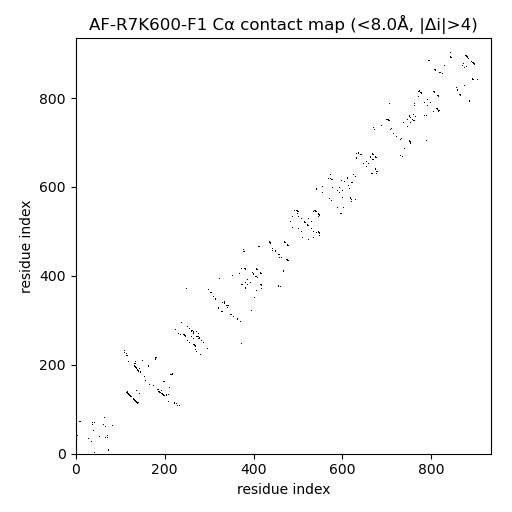492 GLN A C 1
ATOM 4003 O O . GLN A 1 492 ? 22.575 -2.138 -0.006 1.00 82.06 492 GLN A O 1
ATOM 4008 N N . LYS A 1 493 ? 20.501 -2.853 -0.489 1.00 83.50 493 LYS A N 1
ATOM 4009 C CA . LYS A 1 493 ? 20.520 -4.009 0.413 1.00 83.50 493 LYS A CA 1
ATOM 4010 C C . LYS A 1 493 ? 21.295 -5.196 -0.150 1.00 83.50 493 LYS A C 1
ATOM 4012 O O . LYS A 1 493 ? 22.065 -5.813 0.578 1.00 83.50 493 LYS A O 1
ATOM 4017 N N . TYR A 1 494 ? 21.067 -5.535 -1.417 1.00 86.06 494 TYR A N 1
ATOM 4018 C CA . TYR A 1 494 ? 21.613 -6.753 -2.024 1.00 86.06 494 TYR A CA 1
ATOM 4019 C C . TYR A 1 494 ? 22.822 -6.503 -2.921 1.00 86.06 494 TYR A C 1
ATOM 4021 O O . TYR A 1 494 ? 23.644 -7.400 -3.078 1.00 86.06 494 TYR A O 1
ATOM 4029 N N . PHE A 1 495 ? 22.954 -5.296 -3.476 1.00 87.81 495 PHE A N 1
ATOM 4030 C CA . PHE A 1 495 ? 24.030 -4.938 -4.402 1.00 87.81 495 PHE A CA 1
ATOM 4031 C C . PHE A 1 495 ? 24.728 -3.625 -4.002 1.00 87.81 495 PHE A C 1
ATOM 4033 O O . PHE A 1 495 ? 24.816 -2.699 -4.818 1.00 87.81 495 PHE A O 1
ATOM 4040 N N . PRO A 1 496 ? 25.241 -3.510 -2.758 1.00 81.94 496 PRO A N 1
ATOM 4041 C CA . PRO A 1 496 ? 25.869 -2.279 -2.271 1.00 81.94 496 PRO A CA 1
ATOM 4042 C C . PRO A 1 496 ? 27.104 -1.872 -3.092 1.00 81.94 496 PRO A C 1
ATOM 4044 O O . PRO A 1 496 ? 27.399 -0.680 -3.211 1.00 81.94 496 PRO A O 1
ATOM 4047 N N . ASP A 1 497 ? 27.789 -2.835 -3.712 1.00 79.56 497 ASP A N 1
ATOM 4048 C CA . ASP A 1 497 ? 28.961 -2.612 -4.573 1.00 79.56 497 ASP A CA 1
ATOM 4049 C C . ASP A 1 497 ? 28.612 -2.499 -6.065 1.00 79.56 497 ASP A C 1
ATOM 4051 O O . ASP A 1 497 ? 29.464 -2.178 -6.891 1.00 79.56 497 ASP A O 1
ATOM 4055 N N . GLY A 1 498 ? 27.332 -2.659 -6.403 1.00 85.06 498 GLY A N 1
ATOM 4056 C CA . GLY A 1 498 ? 26.806 -2.603 -7.759 1.00 85.06 498 GLY A CA 1
ATOM 4057 C C . GLY A 1 498 ? 26.391 -3.967 -8.312 1.00 85.06 498 GLY A C 1
ATOM 4058 O O . GLY A 1 498 ? 26.737 -5.018 -7.781 1.00 85.06 498 GLY A O 1
ATOM 4059 N N . MET A 1 499 ? 25.600 -3.929 -9.381 1.00 90.38 499 MET A N 1
ATOM 4060 C CA . MET A 1 499 ? 24.994 -5.090 -10.034 1.00 90.38 499 MET A CA 1
ATOM 4061 C C . MET A 1 499 ? 25.168 -4.993 -11.547 1.00 90.38 499 MET A C 1
ATOM 4063 O O . MET A 1 499 ? 24.905 -3.926 -12.112 1.00 90.38 499 MET A O 1
ATOM 4067 N N . ASP A 1 500 ? 25.538 -6.087 -12.221 1.00 90.56 500 ASP A N 1
ATOM 4068 C CA . ASP A 1 500 ? 25.424 -6.139 -13.681 1.00 90.56 500 ASP A CA 1
ATOM 4069 C C . ASP A 1 500 ? 23.944 -6.190 -14.078 1.00 90.56 500 ASP A C 1
ATOM 4071 O O . ASP A 1 500 ? 23.250 -7.182 -13.847 1.00 90.56 500 ASP A O 1
ATOM 4075 N N . ILE A 1 501 ? 23.447 -5.100 -14.664 1.00 89.31 501 ILE A N 1
ATOM 4076 C CA . ILE A 1 501 ? 22.036 -4.970 -15.051 1.00 89.31 501 ILE A CA 1
ATOM 4077 C C . ILE A 1 501 ? 21.710 -5.687 -16.369 1.00 89.31 501 ILE A C 1
ATOM 4079 O O . ILE A 1 501 ? 20.534 -5.804 -16.727 1.00 89.31 501 ILE A O 1
ATOM 4083 N N . TYR A 1 502 ? 22.719 -6.099 -17.140 1.00 88.25 502 TYR A N 1
ATOM 4084 C CA . TYR A 1 502 ? 22.541 -6.810 -18.408 1.00 88.25 502 TYR A CA 1
ATOM 4085 C C . TYR A 1 502 ? 22.511 -8.325 -18.232 1.00 88.25 502 TYR A C 1
ATOM 4087 O O . TYR A 1 502 ? 21.998 -9.011 -19.111 1.00 88.25 502 TYR A O 1
ATOM 4095 N N . GLU A 1 503 ? 22.962 -8.832 -17.090 1.00 91.25 503 GLU A N 1
ATOM 4096 C CA . GLU A 1 503 ? 22.766 -10.221 -16.701 1.00 91.25 503 GLU A CA 1
ATOM 4097 C C . GLU A 1 503 ? 21.301 -10.453 -16.296 1.00 91.25 503 GLU A C 1
ATOM 4099 O O . GLU A 1 503 ? 20.799 -9.873 -15.330 1.00 91.25 503 GLU A O 1
ATOM 4104 N N . ASP A 1 504 ? 20.589 -11.282 -17.067 1.00 89.38 504 ASP A N 1
ATOM 4105 C CA . ASP A 1 504 ? 19.160 -11.545 -16.849 1.00 89.38 504 ASP A CA 1
ATOM 4106 C C . ASP A 1 504 ? 18.896 -12.151 -15.458 1.00 89.38 504 ASP A C 1
ATOM 4108 O O . ASP A 1 504 ? 17.949 -11.739 -14.790 1.00 89.38 504 ASP A O 1
ATOM 4112 N N . ALA A 1 505 ? 19.798 -13.009 -14.963 1.00 89.69 505 ALA A N 1
ATOM 4113 C CA . ALA A 1 505 ? 19.698 -13.624 -13.638 1.00 89.69 505 ALA A CA 1
ATOM 4114 C C . ALA A 1 505 ? 19.651 -12.594 -12.494 1.00 89.69 505 ALA A C 1
ATOM 4116 O O . ALA A 1 505 ? 18.910 -12.777 -11.529 1.00 89.69 505 ALA A O 1
ATOM 4117 N N . ASN A 1 506 ? 20.378 -11.477 -12.609 1.00 90.88 506 ASN A N 1
ATOM 4118 C CA . ASN A 1 506 ? 20.352 -10.419 -11.597 1.00 90.88 506 ASN A CA 1
ATOM 4119 C C . ASN A 1 506 ? 19.023 -9.644 -11.618 1.00 90.88 506 ASN A C 1
ATOM 4121 O O . ASN A 1 506 ? 18.515 -9.235 -10.573 1.00 90.88 506 ASN A O 1
ATOM 4125 N N . ILE A 1 507 ? 18.427 -9.458 -12.800 1.00 91.19 507 ILE A N 1
ATOM 4126 C CA . ILE A 1 507 ? 17.106 -8.824 -12.938 1.00 91.19 507 ILE A CA 1
ATOM 4127 C C . ILE A 1 507 ? 16.009 -9.746 -12.391 1.00 91.19 507 ILE A C 1
ATOM 4129 O O . ILE A 1 507 ? 15.104 -9.273 -11.701 1.00 91.19 507 ILE A O 1
ATOM 4133 N N . ASP A 1 508 ? 16.113 -11.051 -12.638 1.00 90.19 508 ASP A N 1
ATOM 4134 C CA . ASP A 1 508 ? 15.213 -12.055 -12.064 1.00 90.19 508 ASP A CA 1
ATOM 4135 C C . ASP A 1 508 ? 15.356 -12.143 -10.541 1.00 90.19 508 ASP A C 1
ATOM 4137 O O . ASP A 1 508 ? 14.353 -12.205 -9.830 1.00 90.19 508 ASP A O 1
ATOM 4141 N N . PHE A 1 509 ? 16.575 -12.022 -10.013 1.00 91.69 509 PHE A N 1
ATOM 4142 C CA . PHE A 1 509 ? 16.800 -11.925 -8.572 1.00 91.69 509 PHE A CA 1
ATOM 4143 C C . PHE A 1 509 ? 16.110 -10.693 -7.968 1.00 91.69 509 PHE A C 1
ATOM 4145 O O . PHE A 1 509 ? 15.436 -10.795 -6.941 1.00 91.69 509 PHE A O 1
ATOM 4152 N N . LEU A 1 510 ? 16.203 -9.525 -8.619 1.00 91.12 510 LEU A N 1
ATOM 4153 C CA . LEU A 1 510 ? 15.472 -8.329 -8.183 1.00 91.12 510 LEU A CA 1
ATOM 4154 C C . LEU A 1 510 ? 13.950 -8.530 -8.225 1.00 91.12 510 LEU A C 1
ATOM 4156 O O . LEU A 1 510 ? 13.265 -8.023 -7.339 1.00 91.12 510 LEU A O 1
ATOM 4160 N N . ARG A 1 511 ? 13.408 -9.269 -9.206 1.00 89.88 511 ARG A N 1
ATOM 4161 C CA . ARG A 1 511 ? 11.977 -9.638 -9.251 1.00 89.88 511 ARG A CA 1
ATOM 4162 C C . ARG A 1 511 ? 11.578 -10.504 -8.075 1.00 89.88 511 ARG A C 1
ATOM 4164 O O . ARG A 1 511 ? 10.596 -10.194 -7.408 1.00 89.88 511 ARG A O 1
ATOM 4171 N N . GLU A 1 512 ? 12.344 -11.556 -7.814 1.00 89.94 512 GLU A N 1
ATOM 4172 C CA . GLU A 1 512 ? 12.085 -12.470 -6.706 1.00 89.94 512 GLU A CA 1
ATOM 4173 C C . GLU A 1 512 ? 12.088 -11.709 -5.374 1.00 89.94 512 GLU A C 1
ATOM 4175 O O . GLU A 1 512 ? 11.152 -11.827 -4.583 1.00 89.94 512 GLU A O 1
ATOM 4180 N N . LYS A 1 513 ? 13.095 -10.856 -5.142 1.00 87.50 513 LYS A N 1
ATOM 4181 C CA . LYS A 1 513 ? 13.170 -10.059 -3.910 1.00 87.50 513 LYS A CA 1
ATOM 4182 C C . LYS A 1 513 ? 12.108 -8.972 -3.838 1.00 87.50 513 LYS A C 1
ATOM 4184 O O . LYS A 1 513 ? 11.575 -8.747 -2.756 1.00 87.50 513 LYS A O 1
ATOM 4189 N N . ALA A 1 514 ? 11.731 -8.350 -4.955 1.00 86.12 514 ALA A N 1
ATOM 4190 C CA . ALA A 1 514 ? 10.598 -7.429 -4.981 1.00 86.12 514 ALA A CA 1
ATOM 4191 C C . ALA A 1 514 ? 9.294 -8.131 -4.566 1.00 86.12 514 ALA A C 1
ATOM 4193 O O . ALA A 1 514 ? 8.549 -7.602 -3.742 1.00 86.12 514 ALA A O 1
ATOM 4194 N N . TYR A 1 515 ? 9.059 -9.342 -5.074 1.00 84.38 515 TYR A N 1
ATOM 4195 C CA . TYR A 1 515 ? 7.877 -10.132 -4.746 1.00 84.38 515 TYR A CA 1
ATOM 4196 C C . TYR A 1 515 ? 7.853 -10.545 -3.267 1.00 84.38 515 TYR A C 1
ATOM 4198 O O . TYR A 1 515 ? 6.833 -10.389 -2.599 1.00 84.38 515 TYR A O 1
ATOM 4206 N N . ILE A 1 516 ? 8.979 -11.033 -2.736 1.00 82.25 516 ILE A N 1
ATOM 4207 C CA . ILE A 1 516 ? 9.083 -11.500 -1.345 1.00 82.25 516 ILE A CA 1
ATOM 4208 C C . ILE A 1 516 ? 8.986 -10.338 -0.349 1.00 82.25 516 ILE A C 1
ATOM 4210 O O . ILE A 1 516 ? 8.249 -10.429 0.630 1.00 82.25 516 ILE A O 1
ATOM 4214 N N . GLU A 1 517 ? 9.733 -9.254 -0.564 1.00 77.69 517 GLU A N 1
ATOM 4215 C CA . GLU A 1 517 ? 9.893 -8.206 0.455 1.00 77.69 517 GLU A CA 1
ATOM 4216 C C . GLU A 1 517 ? 8.794 -7.140 0.419 1.00 77.69 517 GLU A C 1
ATOM 4218 O O . GLU A 1 517 ? 8.592 -6.439 1.410 1.00 77.69 517 GLU A O 1
ATOM 4223 N N . PHE A 1 518 ? 8.055 -7.034 -0.689 1.00 76.81 518 PHE A N 1
ATOM 4224 C CA . PHE A 1 518 ? 7.013 -6.021 -0.876 1.00 76.81 518 PHE A CA 1
ATOM 4225 C C . PHE A 1 518 ? 5.628 -6.615 -1.163 1.00 76.81 518 PHE A C 1
ATOM 4227 O O . PHE A 1 518 ? 4.838 -6.008 -1.885 1.00 76.81 518 PHE A O 1
ATOM 4234 N N . ASP A 1 519 ? 5.328 -7.768 -0.557 1.00 68.62 519 ASP A N 1
ATOM 4235 C CA . ASP A 1 519 ? 3.994 -8.391 -0.531 1.00 68.62 519 ASP A CA 1
ATOM 4236 C C . ASP A 1 519 ? 3.407 -8.638 -1.934 1.00 68.62 519 ASP A C 1
ATOM 4238 O O . ASP A 1 519 ? 2.353 -8.123 -2.314 1.00 68.62 519 ASP A O 1
ATOM 4242 N N . GLY A 1 520 ? 4.150 -9.389 -2.749 1.00 69.75 520 GLY A N 1
ATOM 4243 C CA . GLY A 1 520 ? 3.737 -9.765 -4.100 1.00 69.75 520 GLY A CA 1
ATOM 4244 C C . GLY A 1 520 ? 3.913 -8.659 -5.143 1.00 69.75 520 GLY A C 1
ATOM 4245 O O . GLY A 1 520 ? 3.215 -8.650 -6.155 1.00 69.75 520 GLY A O 1
ATOM 4246 N N . PHE A 1 521 ? 4.808 -7.690 -4.916 1.00 76.50 521 PHE A N 1
ATOM 4247 C CA . PHE A 1 521 ? 5.057 -6.634 -5.896 1.00 76.50 521 PHE A CA 1
ATOM 4248 C C . PHE A 1 521 ? 5.750 -7.181 -7.153 1.00 76.50 521 PHE A C 1
ATOM 4250 O O . PHE A 1 521 ? 6.914 -7.577 -7.122 1.00 76.50 521 PHE A O 1
ATOM 4257 N N . GLU A 1 522 ? 5.052 -7.120 -8.284 1.00 79.88 522 GLU A N 1
ATOM 4258 C CA . GLU A 1 522 ? 5.567 -7.554 -9.583 1.00 79.88 522 GLU A CA 1
ATOM 4259 C C . GLU A 1 522 ? 6.296 -6.406 -10.303 1.00 79.88 522 GLU A C 1
ATOM 4261 O O . GLU A 1 522 ? 5.717 -5.362 -10.630 1.00 79.88 522 GLU A O 1
ATOM 4266 N N . LEU A 1 523 ? 7.595 -6.587 -10.563 1.00 83.50 523 LEU A N 1
ATOM 4267 C CA . LEU A 1 523 ? 8.323 -5.732 -11.505 1.00 83.50 523 LEU A CA 1
ATOM 4268 C C . LEU A 1 523 ? 7.917 -6.082 -12.943 1.00 83.50 523 LEU A C 1
ATOM 4270 O O . LEU A 1 523 ? 7.466 -7.184 -13.224 1.00 83.50 523 LEU A O 1
ATOM 4274 N N . ALA A 1 524 ? 8.139 -5.152 -13.873 1.00 83.38 524 ALA A N 1
ATOM 4275 C CA . ALA A 1 524 ? 7.834 -5.379 -15.282 1.00 83.38 524 ALA A CA 1
ATOM 4276 C C . ALA A 1 524 ? 8.556 -6.622 -15.841 1.00 83.38 524 ALA A C 1
ATOM 4278 O O . ALA A 1 524 ? 9.776 -6.752 -15.698 1.00 83.38 524 ALA A O 1
ATOM 4279 N N . ASP A 1 525 ? 7.825 -7.469 -16.569 1.00 80.56 525 ASP A N 1
ATOM 4280 C CA . ASP A 1 525 ? 8.371 -8.656 -17.255 1.00 80.56 525 ASP A CA 1
ATOM 4281 C C . ASP A 1 525 ? 9.452 -8.289 -18.275 1.00 80.56 525 ASP A C 1
ATOM 4283 O O . ASP A 1 525 ? 10.400 -9.026 -18.527 1.00 80.56 525 ASP A O 1
ATOM 4287 N N . ASN A 1 526 ? 9.352 -7.089 -18.846 1.00 88.75 526 ASN A N 1
ATOM 4288 C CA . ASN A 1 526 ? 10.340 -6.595 -19.785 1.00 88.75 526 ASN A CA 1
ATOM 4289 C C . ASN A 1 526 ? 11.626 -6.156 -19.061 1.00 88.75 526 ASN A C 1
ATOM 4291 O O . ASN A 1 526 ? 11.679 -5.060 -18.489 1.00 88.75 526 ASN A O 1
ATOM 4295 N N . ASN A 1 527 ? 12.695 -6.953 -19.184 1.00 89.19 527 ASN A N 1
ATOM 4296 C CA . ASN A 1 527 ? 14.026 -6.644 -18.634 1.00 89.19 527 ASN A CA 1
ATOM 4297 C C . ASN A 1 527 ? 14.509 -5.246 -19.056 1.00 89.19 527 ASN A C 1
ATOM 4299 O O . ASN A 1 527 ? 15.120 -4.527 -18.265 1.00 89.19 527 ASN A O 1
ATOM 4303 N N . ARG A 1 528 ? 14.183 -4.797 -20.278 1.00 85.44 528 ARG A N 1
ATOM 4304 C CA . ARG A 1 528 ? 14.563 -3.466 -20.781 1.00 85.44 528 ARG A CA 1
ATOM 4305 C C . ARG A 1 528 ? 13.946 -2.332 -19.963 1.00 85.44 528 ARG A C 1
ATOM 4307 O O . ARG A 1 528 ? 14.603 -1.312 -19.770 1.00 85.44 528 ARG A O 1
ATOM 4314 N N . ALA A 1 529 ? 12.716 -2.497 -19.479 1.00 84.75 529 ALA A N 1
ATOM 4315 C CA . ALA A 1 529 ? 12.033 -1.479 -18.683 1.00 84.75 529 ALA A CA 1
ATOM 4316 C C . ALA A 1 529 ? 12.669 -1.331 -17.292 1.00 84.75 529 ALA A C 1
ATOM 4318 O O . ALA A 1 529 ? 12.908 -0.209 -16.842 1.00 84.75 529 ALA A O 1
ATOM 4319 N N . VAL A 1 530 ? 13.005 -2.453 -16.644 1.00 86.19 530 VAL A N 1
ATOM 4320 C CA . VAL A 1 530 ? 13.697 -2.464 -15.343 1.00 86.19 530 VAL A CA 1
ATOM 4321 C C . VAL A 1 530 ? 15.097 -1.860 -15.478 1.00 86.19 530 VAL A C 1
ATOM 4323 O O . VAL A 1 530 ? 15.445 -0.950 -14.724 1.00 86.19 530 VAL A O 1
ATOM 4326 N N . ARG A 1 531 ? 15.854 -2.268 -16.506 1.00 89.31 531 ARG A N 1
ATOM 4327 C CA . ARG A 1 531 ? 17.175 -1.706 -16.841 1.00 89.31 531 ARG A CA 1
ATOM 4328 C C . ARG A 1 531 ? 17.125 -0.197 -17.031 1.00 89.31 531 ARG A C 1
ATOM 4330 O O . ARG A 1 531 ? 17.867 0.519 -16.370 1.00 89.31 531 ARG A O 1
ATOM 4337 N N . ALA A 1 532 ? 16.228 0.296 -17.885 1.00 84.88 532 ALA A N 1
ATOM 4338 C CA . ALA A 1 532 ? 16.089 1.728 -18.143 1.00 84.88 532 ALA A CA 1
ATOM 4339 C C . ALA A 1 532 ? 15.768 2.513 -16.862 1.00 84.88 532 ALA A C 1
ATOM 4341 O O . ALA A 1 532 ? 16.215 3.648 -16.697 1.00 84.88 532 ALA A O 1
ATOM 4342 N N . ARG A 1 533 ? 15.013 1.910 -15.933 1.00 84.81 533 ARG A N 1
ATOM 4343 C CA . ARG A 1 533 ? 14.710 2.545 -14.653 1.00 84.81 533 ARG A CA 1
ATOM 4344 C C . ARG A 1 533 ? 15.920 2.579 -13.724 1.00 84.81 533 ARG A C 1
ATOM 4346 O O . ARG A 1 533 ? 16.181 3.650 -13.190 1.00 84.81 533 ARG A O 1
ATOM 4353 N N . LEU A 1 534 ? 16.654 1.473 -13.573 1.00 87.88 534 LEU A N 1
ATOM 4354 C CA . LEU A 1 534 ? 17.908 1.426 -12.803 1.00 87.88 534 LEU A CA 1
ATOM 4355 C C . LEU A 1 534 ? 18.906 2.461 -13.335 1.00 87.88 534 LEU A C 1
ATOM 4357 O O . LEU A 1 534 ? 19.434 3.263 -12.574 1.00 87.88 534 LEU A O 1
ATOM 4361 N N . GLN A 1 535 ? 19.068 2.544 -14.656 1.00 85.88 535 GLN A N 1
ATOM 4362 C CA . GLN A 1 535 ? 19.958 3.513 -15.308 1.00 85.88 535 GLN A CA 1
ATOM 4363 C C . GLN A 1 535 ? 19.599 4.982 -15.037 1.00 85.88 535 GLN A C 1
ATOM 4365 O O . GLN A 1 535 ? 20.445 5.858 -15.200 1.00 85.88 535 GLN A O 1
ATOM 4370 N N . ALA A 1 536 ? 18.355 5.274 -14.647 1.00 80.44 536 ALA A N 1
ATOM 4371 C CA . ALA A 1 536 ? 17.906 6.637 -14.387 1.00 80.44 536 ALA A CA 1
ATOM 4372 C C . ALA A 1 536 ? 18.325 7.176 -13.006 1.00 80.44 536 ALA A C 1
ATOM 4374 O O . ALA A 1 536 ? 18.270 8.387 -12.806 1.00 80.44 536 ALA A O 1
ATOM 4375 N N . PHE A 1 537 ? 18.679 6.312 -12.047 1.00 78.75 537 PHE A N 1
ATOM 4376 C CA . PHE A 1 537 ? 19.053 6.727 -10.683 1.00 78.75 537 PHE A CA 1
ATOM 4377 C C . PHE A 1 537 ? 20.260 5.975 -10.093 1.00 78.75 537 PHE A C 1
ATOM 4379 O O . PHE A 1 537 ? 20.697 6.293 -8.990 1.00 78.75 537 PHE A O 1
ATOM 4386 N N . CYS A 1 538 ? 20.798 4.982 -10.796 1.00 81.31 538 CYS A N 1
ATOM 4387 C CA . CYS A 1 538 ? 22.079 4.363 -10.488 1.00 81.31 538 CYS A CA 1
ATOM 4388 C C . CYS A 1 538 ? 23.195 5.003 -11.328 1.00 81.31 538 CYS A C 1
ATOM 4390 O O . CYS A 1 538 ? 22.952 5.572 -12.393 1.00 81.31 538 CYS A O 1
ATOM 4392 N N . VAL A 1 539 ? 24.434 4.851 -10.876 1.00 77.19 539 VAL A N 1
ATOM 4393 C CA . VAL A 1 539 ? 25.662 5.238 -11.575 1.00 77.19 539 VAL A CA 1
ATOM 4394 C C . VAL A 1 539 ? 26.414 4.000 -12.041 1.00 77.19 539 VAL A C 1
ATOM 4396 O O . VAL A 1 539 ? 26.444 2.983 -11.353 1.00 77.19 539 VAL A O 1
ATOM 4399 N N . MET A 1 540 ? 27.015 4.075 -13.226 1.00 77.75 540 MET A N 1
ATOM 4400 C CA . MET A 1 540 ? 27.837 2.991 -13.760 1.00 77.75 540 MET A CA 1
ATOM 4401 C C . MET A 1 540 ? 29.201 3.012 -13.068 1.00 77.75 540 MET A C 1
ATOM 4403 O O . MET A 1 540 ? 29.895 4.028 -13.121 1.00 77.75 540 MET A O 1
ATOM 4407 N N . VAL A 1 541 ? 29.566 1.899 -12.437 1.00 77.38 541 VAL A N 1
ATOM 4408 C CA . VAL A 1 541 ? 30.838 1.737 -11.714 1.00 77.38 541 VAL A CA 1
ATOM 4409 C C . VAL A 1 541 ? 31.788 0.836 -12.490 1.00 77.38 541 VAL A C 1
ATOM 4411 O O . VAL A 1 541 ? 32.992 0.988 -12.367 1.00 77.38 541 VAL A O 1
ATOM 4414 N N . ASP A 1 542 ? 31.277 -0.052 -13.340 1.00 74.88 542 ASP A N 1
ATOM 4415 C CA . ASP A 1 542 ? 32.081 -0.831 -14.283 1.00 74.88 542 ASP A CA 1
ATOM 4416 C C . ASP A 1 542 ? 31.249 -1.163 -15.534 1.00 74.88 542 ASP A C 1
ATOM 4418 O O . ASP A 1 542 ? 30.063 -0.828 -15.625 1.00 74.88 542 ASP A O 1
ATOM 4422 N N . ARG A 1 543 ? 31.846 -1.803 -16.540 1.00 76.62 543 ARG A N 1
ATOM 4423 C CA . ARG A 1 543 ? 31.160 -2.215 -17.766 1.00 76.62 543 ARG A CA 1
ATOM 4424 C C . ARG A 1 543 ? 29.983 -3.132 -17.425 1.00 76.62 543 ARG A C 1
ATOM 4426 O O . ARG A 1 543 ? 30.167 -4.299 -17.125 1.00 76.62 543 ARG A O 1
ATOM 4433 N N . GLY A 1 544 ? 28.772 -2.591 -17.536 1.00 80.44 544 GLY A N 1
ATOM 4434 C CA . GLY A 1 544 ? 27.533 -3.317 -17.240 1.00 80.44 544 GLY A CA 1
ATOM 4435 C C . GLY A 1 544 ? 27.094 -3.236 -15.778 1.00 80.44 544 GLY A C 1
ATOM 4436 O O . GLY A 1 544 ? 25.904 -3.385 -15.517 1.00 80.44 544 GLY A O 1
ATOM 4437 N N . VAL A 1 545 ? 27.999 -2.875 -14.861 1.00 86.12 545 VAL A N 1
ATOM 4438 C CA . VAL A 1 545 ? 27.766 -2.825 -13.411 1.00 86.12 545 VAL A CA 1
ATOM 4439 C C . VAL A 1 545 ? 27.305 -1.437 -12.966 1.00 86.12 545 VAL A C 1
ATOM 4441 O O . VAL A 1 545 ? 27.995 -0.434 -13.173 1.00 86.12 545 VAL A O 1
ATOM 4444 N N . TRP A 1 546 ? 26.137 -1.377 -12.326 1.00 87.31 546 TRP A N 1
ATOM 4445 C CA . TRP A 1 546 ? 25.513 -0.147 -11.832 1.00 87.31 546 TRP A CA 1
ATOM 4446 C C . TRP A 1 546 ? 25.302 -0.196 -10.323 1.00 87.31 546 TRP A C 1
ATOM 4448 O O . TRP A 1 546 ? 24.864 -1.210 -9.792 1.00 87.31 546 TRP A O 1
ATOM 4458 N N . LYS A 1 547 ? 25.550 0.921 -9.640 1.00 86.00 547 LYS A N 1
ATOM 4459 C CA . LYS A 1 547 ? 25.396 1.101 -8.189 1.00 86.00 547 LYS A CA 1
ATOM 4460 C C . LYS A 1 547 ? 24.447 2.257 -7.894 1.00 86.00 547 LYS A C 1
ATOM 4462 O O . LYS A 1 547 ? 24.351 3.191 -8.681 1.00 86.00 547 LYS A O 1
ATOM 4467 N N . TYR A 1 548 ? 23.723 2.206 -6.780 1.00 83.69 548 TYR A N 1
ATOM 4468 C CA . TYR A 1 548 ? 22.848 3.306 -6.364 1.00 83.69 548 TYR A CA 1
ATOM 4469 C C . TYR A 1 548 ? 23.636 4.619 -6.164 1.00 83.69 548 TYR A C 1
ATOM 4471 O O . TYR A 1 548 ? 24.674 4.609 -5.503 1.00 83.69 548 TYR A O 1
ATOM 4479 N N . ASP A 1 549 ? 23.164 5.735 -6.739 1.00 77.12 549 ASP A N 1
ATOM 4480 C CA . ASP A 1 549 ? 23.806 7.049 -6.583 1.00 77.12 549 ASP A CA 1
ATOM 4481 C C . ASP A 1 549 ? 23.429 7.670 -5.232 1.00 77.12 549 ASP A C 1
ATOM 4483 O O . ASP A 1 549 ? 22.265 7.985 -4.985 1.00 77.12 549 ASP A O 1
ATOM 4487 N N . THR A 1 550 ? 24.412 7.866 -4.355 1.00 66.50 550 THR A N 1
ATOM 4488 C CA . THR A 1 550 ? 24.219 8.452 -3.020 1.00 66.50 550 THR A CA 1
ATOM 4489 C C . THR A 1 550 ? 24.136 9.985 -3.032 1.00 66.50 550 THR A C 1
ATOM 4491 O O . THR A 1 550 ? 24.146 10.595 -1.968 1.00 66.50 550 THR A O 1
ATOM 4494 N N . GLU A 1 551 ? 24.095 10.625 -4.209 1.00 65.12 551 GLU A N 1
ATOM 4495 C CA . GLU A 1 551 ? 24.146 12.087 -4.437 1.00 65.12 551 GLU A CA 1
ATOM 4496 C C . GLU A 1 551 ? 25.421 12.788 -3.923 1.00 65.12 551 GLU A C 1
ATOM 4498 O O . GLU A 1 551 ? 25.721 13.905 -4.340 1.00 65.12 551 GLU A O 1
ATOM 4503 N N . GLN A 1 552 ? 26.259 12.112 -3.137 1.00 73.44 552 GLN A N 1
ATOM 4504 C CA . GLN A 1 552 ? 27.506 12.643 -2.598 1.00 73.44 552 GLN A CA 1
ATOM 4505 C C . GLN A 1 552 ? 28.516 12.997 -3.705 1.00 73.44 552 GLN A C 1
ATOM 4507 O O . GLN A 1 552 ? 28.749 12.227 -4.648 1.00 73.44 552 GLN A O 1
ATOM 4512 N N . ILE A 1 553 ? 29.121 14.181 -3.577 1.00 77.00 553 ILE A N 1
ATOM 4513 C CA . ILE A 1 553 ? 30.256 14.624 -4.393 1.00 77.00 553 ILE A CA 1
ATOM 4514 C C . ILE A 1 553 ? 31.533 14.152 -3.694 1.00 77.00 553 ILE A C 1
ATOM 4516 O O . ILE A 1 553 ? 31.774 14.511 -2.543 1.00 77.00 553 ILE A O 1
ATOM 4520 N N . LEU A 1 554 ? 32.320 13.324 -4.381 1.00 79.06 554 LEU A N 1
ATOM 4521 C CA . LEU A 1 554 ? 33.570 12.751 -3.858 1.00 79.06 554 LEU A CA 1
ATOM 4522 C C . LEU A 1 554 ? 34.795 13.604 -4.217 1.00 79.06 554 LEU A C 1
ATOM 4524 O O . LEU A 1 554 ? 35.790 13.596 -3.501 1.00 79.06 554 LEU A O 1
ATOM 4528 N N . ILE A 1 555 ? 34.719 14.348 -5.324 1.00 84.19 555 ILE A N 1
ATOM 4529 C CA . ILE A 1 555 ? 35.802 15.210 -5.802 1.00 84.19 555 ILE A CA 1
ATOM 4530 C C . ILE A 1 555 ? 35.862 16.471 -4.933 1.00 84.19 555 ILE A C 1
ATOM 4532 O O . ILE A 1 555 ? 34.876 17.198 -4.813 1.00 84.19 555 ILE A O 1
ATOM 4536 N N . SER A 1 556 ? 37.026 16.738 -4.337 1.00 87.19 556 SER A N 1
ATOM 4537 C CA . SER A 1 556 ? 37.263 17.952 -3.554 1.00 87.19 556 SER A CA 1
ATOM 4538 C C . SER A 1 556 ? 37.224 19.207 -4.432 1.00 87.19 556 SER A C 1
ATOM 4540 O O . SER A 1 556 ? 37.471 19.149 -5.638 1.00 87.19 556 SER A O 1
ATOM 4542 N N . ASN A 1 557 ? 36.973 20.370 -3.822 1.00 86.75 557 ASN A N 1
ATOM 4543 C CA . ASN A 1 557 ? 36.975 21.641 -4.553 1.00 86.75 557 ASN A CA 1
ATOM 4544 C C . ASN A 1 557 ? 38.317 21.885 -5.270 1.00 86.75 557 ASN A C 1
ATOM 4546 O O . ASN A 1 557 ? 38.321 22.333 -6.413 1.00 86.75 557 ASN A O 1
ATOM 4550 N N . ASP A 1 558 ? 39.446 21.549 -4.641 1.00 87.56 558 ASP A N 1
ATOM 4551 C CA . ASP A 1 558 ? 40.777 21.757 -5.225 1.00 87.56 558 ASP A CA 1
ATOM 4552 C C . ASP A 1 558 ? 40.995 20.891 -6.477 1.00 87.56 558 ASP A C 1
ATOM 4554 O O . ASP A 1 558 ? 41.445 21.390 -7.512 1.00 87.56 558 ASP A O 1
ATOM 4558 N N . LEU A 1 559 ? 40.595 19.614 -6.425 1.00 89.88 559 LEU A N 1
ATOM 4559 C CA . LEU A 1 559 ? 40.681 18.701 -7.567 1.00 89.88 559 LEU A CA 1
ATOM 4560 C C . LEU A 1 559 ? 39.698 19.094 -8.680 1.00 89.88 559 LEU A C 1
ATOM 4562 O O . LEU A 1 559 ? 40.040 19.033 -9.860 1.00 89.88 559 LEU A O 1
ATOM 4566 N N . GLN A 1 560 ? 38.501 19.570 -8.327 1.00 91.44 560 GLN A N 1
ATOM 4567 C CA . GLN A 1 560 ? 37.542 20.118 -9.289 1.00 91.44 560 GLN A CA 1
ATOM 4568 C C . GLN A 1 560 ? 38.137 21.306 -10.057 1.00 91.44 560 GLN A C 1
ATOM 4570 O O . GLN A 1 560 ? 38.026 21.355 -11.284 1.00 91.44 560 GLN A O 1
ATOM 4575 N N . TRP A 1 561 ? 38.781 22.252 -9.367 1.00 90.69 561 TRP A N 1
ATOM 4576 C CA . TRP A 1 561 ? 39.443 23.391 -10.013 1.00 90.69 561 TRP A CA 1
ATOM 4577 C C . TRP A 1 561 ? 40.555 22.945 -10.964 1.00 90.69 561 TRP A C 1
ATOM 4579 O O . TRP A 1 561 ? 40.620 23.447 -12.087 1.00 90.69 561 TRP A O 1
ATOM 4589 N N . ALA A 1 562 ? 41.377 21.976 -10.555 1.00 90.69 562 ALA A N 1
ATOM 4590 C CA . ALA A 1 562 ? 42.442 21.429 -11.392 1.00 90.69 562 ALA A CA 1
ATOM 4591 C C . ALA A 1 562 ? 41.895 20.743 -12.658 1.00 90.69 562 ALA A C 1
ATOM 4593 O O . ALA A 1 562 ? 42.390 20.985 -13.761 1.00 90.69 562 ALA A O 1
ATOM 4594 N N . ILE A 1 563 ? 40.822 19.954 -12.528 1.00 91.50 563 ILE A N 1
ATOM 4595 C CA . ILE A 1 563 ? 40.141 19.318 -13.666 1.00 91.50 563 ILE A CA 1
ATOM 4596 C C . ILE A 1 563 ? 39.570 20.375 -14.621 1.00 91.50 563 ILE A C 1
ATOM 4598 O O . ILE A 1 563 ? 39.732 20.258 -15.836 1.00 91.50 563 ILE A O 1
ATOM 4602 N N . LEU A 1 564 ? 38.924 21.424 -14.104 1.00 91.19 564 LEU A N 1
ATOM 460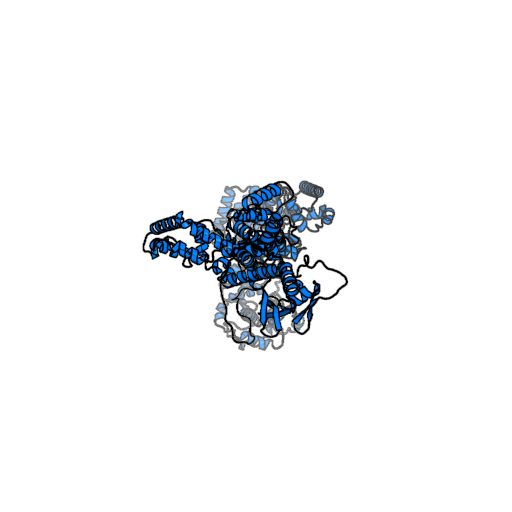3 C CA . LEU A 1 564 ? 38.363 22.497 -14.934 1.00 91.19 564 LEU A CA 1
ATOM 4604 C C . LEU A 1 564 ? 39.443 23.296 -15.669 1.00 91.19 564 LEU A C 1
ATOM 4606 O O . LEU A 1 564 ? 39.250 23.656 -16.832 1.00 91.19 564 LEU A O 1
ATOM 4610 N N . ASP A 1 565 ? 40.574 23.564 -15.019 1.00 91.44 565 ASP A N 1
ATOM 4611 C CA . ASP A 1 565 ? 41.717 24.225 -15.649 1.00 91.44 565 ASP A CA 1
ATOM 4612 C C . ASP A 1 565 ? 42.316 23.358 -16.769 1.00 91.44 565 ASP A C 1
ATOM 4614 O O . ASP A 1 565 ? 42.504 23.836 -17.890 1.00 91.44 565 ASP A O 1
ATOM 4618 N N . TYR A 1 566 ? 42.478 22.052 -16.528 1.00 91.12 566 TYR A N 1
ATOM 4619 C CA . TYR A 1 566 ? 42.911 21.096 -17.551 1.00 91.12 566 TYR A CA 1
ATOM 4620 C C . TYR A 1 566 ? 41.956 21.056 -18.752 1.00 91.12 566 TYR A C 1
ATOM 4622 O O . TYR A 1 566 ? 42.395 21.127 -19.905 1.00 91.12 566 TYR A O 1
ATOM 4630 N N . ILE A 1 567 ? 40.640 21.029 -18.501 1.00 88.88 567 ILE A N 1
ATOM 4631 C CA . ILE A 1 567 ? 39.629 21.101 -19.563 1.00 88.88 567 ILE A CA 1
ATOM 4632 C C . ILE A 1 567 ? 39.812 22.385 -20.370 1.00 88.88 567 ILE A C 1
ATOM 4634 O O . ILE A 1 567 ? 39.847 22.326 -21.598 1.00 88.88 567 ILE A O 1
ATOM 4638 N N . LYS A 1 568 ? 39.968 23.547 -19.725 1.00 86.81 568 LYS A N 1
ATOM 4639 C CA . LYS A 1 568 ? 40.134 24.838 -20.414 1.00 86.81 568 LYS A CA 1
ATOM 4640 C C . LYS A 1 568 ? 41.376 24.869 -21.299 1.00 86.81 568 LYS A C 1
ATOM 4642 O O . LYS A 1 568 ? 41.261 25.277 -22.455 1.00 86.81 568 LYS A O 1
ATOM 4647 N N . GLN A 1 569 ? 42.507 24.377 -20.804 1.00 86.94 569 GLN A N 1
ATOM 4648 C CA . GLN A 1 569 ? 43.797 24.407 -21.501 1.00 86.94 569 GLN A CA 1
ATOM 4649 C C . GLN A 1 569 ? 43.922 23.389 -22.645 1.00 86.94 569 GLN A C 1
ATOM 4651 O O . GLN A 1 569 ? 44.804 23.528 -23.488 1.00 86.94 569 GLN A O 1
ATOM 4656 N N . TYR A 1 570 ? 43.049 22.380 -22.719 1.00 84.38 570 TYR A N 1
ATOM 4657 C CA . TYR A 1 570 ? 43.134 21.359 -23.765 1.00 84.38 570 TYR A CA 1
ATOM 4658 C C . TYR A 1 570 ? 42.940 21.934 -25.185 1.00 84.38 570 TYR A C 1
ATOM 4660 O O . TYR A 1 570 ? 41.980 22.652 -25.444 1.00 84.38 570 TYR A O 1
ATOM 4668 N N . ASN A 1 571 ? 43.801 21.602 -26.147 1.00 76.75 571 ASN A N 1
ATOM 4669 C CA . ASN A 1 571 ? 43.772 22.249 -27.472 1.00 76.75 571 ASN A CA 1
ATOM 4670 C C . ASN A 1 571 ? 42.577 21.853 -28.367 1.00 76.75 571 ASN A C 1
ATOM 4672 O O . ASN A 1 571 ? 42.328 22.517 -29.369 1.00 76.75 571 ASN A O 1
ATOM 4676 N N . SER A 1 572 ? 41.832 20.798 -28.022 1.00 75.00 572 SER A N 1
ATOM 4677 C CA . SER A 1 572 ? 40.652 20.350 -28.776 1.00 75.00 572 SER A CA 1
ATOM 4678 C C . SER A 1 572 ? 39.345 20.823 -28.116 1.00 75.00 572 SER A C 1
ATOM 4680 O O . SER A 1 572 ? 39.269 20.878 -26.883 1.00 75.00 572 SER A O 1
ATOM 4682 N N . PRO A 1 573 ? 38.289 21.136 -28.895 1.00 74.25 573 PRO A N 1
ATOM 4683 C CA . PRO A 1 573 ? 36.951 21.420 -28.364 1.00 74.25 573 PRO A CA 1
ATOM 4684 C C . PRO A 1 573 ? 36.287 20.203 -27.694 1.00 74.25 573 PRO A C 1
ATOM 4686 O O . PRO A 1 573 ? 35.295 20.372 -26.983 1.00 74.25 573 PRO A O 1
ATOM 4689 N N . VAL A 1 574 ? 36.834 18.998 -27.894 1.00 78.94 574 VAL A N 1
ATOM 4690 C CA . VAL A 1 574 ? 36.363 17.748 -27.290 1.00 78.94 574 VAL A CA 1
ATOM 4691 C C . VAL A 1 574 ? 37.512 17.076 -26.539 1.00 78.94 574 VAL A C 1
ATOM 4693 O O . VAL A 1 574 ? 38.564 16.801 -27.112 1.00 78.94 574 VAL A O 1
ATOM 4696 N N . LEU A 1 575 ? 37.304 16.789 -25.257 1.00 84.56 575 LEU A N 1
ATOM 4697 C CA . LEU A 1 575 ? 38.277 16.152 -24.374 1.00 84.56 575 LEU A CA 1
ATOM 4698 C C . LEU A 1 575 ? 37.803 14.744 -23.980 1.00 84.56 575 LEU A C 1
ATOM 4700 O O . LEU A 1 575 ? 36.740 14.621 -23.369 1.00 84.56 575 LEU A O 1
ATOM 4704 N N . PRO A 1 576 ? 38.571 13.677 -24.261 1.00 84.38 576 PRO A N 1
ATOM 4705 C CA . PRO A 1 576 ? 38.251 12.338 -23.774 1.00 84.38 576 PRO A CA 1
ATOM 4706 C C . PRO A 1 576 ? 38.249 12.273 -22.241 1.00 84.38 576 PRO A C 1
ATOM 4708 O O . PRO A 1 576 ? 39.197 12.723 -21.600 1.00 84.38 576 PRO A O 1
ATOM 4711 N N . ILE A 1 577 ? 37.236 11.640 -21.641 1.00 87.38 577 ILE A N 1
ATOM 4712 C CA . ILE A 1 577 ? 37.185 11.438 -20.178 1.00 87.38 577 ILE A CA 1
ATOM 4713 C C . ILE A 1 577 ? 38.373 10.593 -19.710 1.00 87.38 577 ILE A C 1
ATOM 4715 O O . ILE A 1 577 ? 38.906 10.829 -18.630 1.00 87.38 577 ILE A O 1
ATOM 4719 N N . GLN A 1 578 ? 38.838 9.664 -20.550 1.00 84.50 578 GLN A N 1
ATOM 4720 C CA . GLN A 1 578 ? 40.043 8.886 -20.271 1.00 84.50 578 GLN A CA 1
ATOM 4721 C C . GLN A 1 578 ? 41.277 9.781 -20.088 1.00 84.50 578 GLN A C 1
ATOM 4723 O O . GLN A 1 578 ? 42.062 9.527 -19.191 1.00 84.50 578 GLN A O 1
ATOM 4728 N N . ALA A 1 579 ? 41.409 10.876 -20.845 1.00 84.75 579 ALA A N 1
ATOM 4729 C CA . ALA A 1 579 ? 42.536 11.795 -20.685 1.00 84.75 579 ALA A CA 1
ATOM 4730 C C . ALA A 1 579 ? 42.497 12.539 -19.337 1.00 84.75 579 ALA A C 1
ATOM 4732 O O . ALA A 1 579 ? 43.543 12.806 -18.753 1.00 84.75 579 ALA A O 1
ATOM 4733 N N . ILE A 1 580 ? 41.298 12.834 -18.816 1.00 88.88 580 ILE A N 1
ATOM 4734 C CA . ILE A 1 580 ? 41.133 13.371 -17.455 1.00 88.88 580 ILE A CA 1
ATOM 4735 C C . ILE A 1 580 ? 41.534 12.303 -16.427 1.00 88.88 580 ILE A C 1
ATOM 4737 O O . ILE A 1 580 ? 42.270 12.600 -15.492 1.00 88.88 580 ILE A O 1
ATOM 4741 N N . MET A 1 581 ? 41.081 11.061 -16.620 1.00 87.12 581 MET A N 1
ATOM 4742 C CA . MET A 1 581 ? 41.404 9.935 -15.739 1.00 87.12 581 MET A CA 1
ATOM 4743 C C . MET A 1 581 ? 42.913 9.669 -15.676 1.00 87.12 581 MET A C 1
ATOM 4745 O O . MET A 1 581 ? 43.450 9.477 -14.592 1.00 87.12 581 MET A O 1
ATOM 4749 N N . ASP A 1 582 ? 43.593 9.697 -16.822 1.00 87.06 582 ASP A N 1
ATOM 4750 C CA . ASP A 1 582 ? 45.033 9.457 -16.923 1.00 87.06 582 ASP A CA 1
ATOM 4751 C C . ASP A 1 582 ? 45.845 10.608 -16.307 1.00 87.06 582 ASP A C 1
ATOM 4753 O O . ASP A 1 582 ? 46.876 10.367 -15.685 1.00 87.06 582 ASP A O 1
ATOM 4757 N N . MET A 1 583 ? 45.382 11.858 -16.455 1.00 88.31 583 MET A N 1
ATOM 4758 C CA . MET A 1 583 ? 46.050 13.035 -15.884 1.00 88.31 583 MET A CA 1
ATOM 4759 C C . MET A 1 583 ? 45.966 13.068 -14.354 1.00 88.31 583 MET A C 1
ATOM 4761 O O . MET A 1 583 ? 46.950 13.393 -13.699 1.00 88.31 583 MET A O 1
ATOM 4765 N N . PHE A 1 584 ? 44.803 12.730 -13.793 1.00 91.81 584 PHE A N 1
ATOM 4766 C CA . PHE A 1 584 ? 44.517 12.836 -12.357 1.00 91.81 584 PHE A CA 1
ATOM 4767 C C . PHE A 1 584 ? 44.428 11.465 -11.671 1.00 91.81 584 PHE A C 1
ATOM 4769 O O . PHE A 1 584 ? 43.699 11.294 -10.696 1.00 91.81 584 PHE A O 1
ATOM 4776 N N . SER A 1 585 ? 45.115 10.444 -12.195 1.00 87.88 585 SER A N 1
ATOM 4777 C CA . SER A 1 585 ? 44.940 9.058 -11.738 1.00 87.88 585 SER A CA 1
ATOM 4778 C C . SER A 1 585 ? 45.304 8.850 -10.267 1.00 87.88 585 SER A C 1
ATOM 4780 O O . SER A 1 585 ? 44.716 7.996 -9.607 1.00 87.88 585 SER A O 1
ATOM 4782 N N . ALA A 1 586 ? 46.282 9.605 -9.757 1.00 85.31 586 ALA A N 1
ATOM 4783 C CA . ALA A 1 586 ? 46.728 9.505 -8.371 1.00 85.31 586 ALA A CA 1
ATOM 4784 C C . ALA A 1 586 ? 45.685 10.106 -7.419 1.00 85.31 586 ALA A C 1
ATOM 4786 O O . ALA A 1 586 ? 45.235 9.432 -6.496 1.00 85.31 586 ALA A O 1
ATOM 4787 N N . GLU A 1 587 ? 45.241 11.329 -7.698 1.00 88.50 587 GLU A N 1
ATOM 4788 C CA . GLU A 1 587 ? 44.263 12.066 -6.896 1.00 88.50 587 GLU A CA 1
ATOM 4789 C C . GLU A 1 587 ? 42.874 11.417 -6.948 1.00 88.50 587 GLU A C 1
ATOM 4791 O O . GLU A 1 587 ? 42.171 11.355 -5.943 1.00 88.50 587 GLU A O 1
ATOM 4796 N N . LEU A 1 588 ? 42.477 10.890 -8.110 1.00 87.75 588 LEU A N 1
ATOM 4797 C CA . LEU A 1 588 ? 41.229 10.140 -8.270 1.00 87.75 588 LEU A CA 1
ATOM 4798 C C . LEU A 1 588 ? 41.286 8.774 -7.568 1.00 87.75 588 LEU A C 1
ATOM 4800 O O . LEU A 1 588 ? 40.276 8.317 -7.032 1.00 87.75 588 LEU A O 1
ATOM 4804 N N . GLY A 1 589 ? 42.462 8.142 -7.519 1.00 82.31 589 GLY A N 1
ATOM 4805 C CA . GLY A 1 589 ? 42.668 6.874 -6.820 1.00 82.31 589 GLY A CA 1
ATOM 4806 C C . GLY A 1 589 ? 42.520 6.975 -5.298 1.00 82.31 589 GLY A C 1
ATOM 4807 O O . GLY A 1 589 ? 42.074 6.009 -4.677 1.00 82.31 589 GLY A O 1
ATOM 4808 N N . GLU A 1 590 ? 42.833 8.132 -4.703 1.00 84.88 590 GLU A N 1
ATOM 4809 C CA . GLU A 1 590 ? 42.645 8.403 -3.264 1.00 84.88 590 GLU A CA 1
ATOM 4810 C C . GLU A 1 590 ? 41.167 8.469 -2.849 1.00 84.88 590 GLU A C 1
ATOM 4812 O O . GLU A 1 590 ? 40.839 8.203 -1.694 1.00 84.88 590 GLU A O 1
ATOM 4817 N N . ILE A 1 591 ? 40.271 8.783 -3.788 1.00 82.81 591 ILE A N 1
ATOM 4818 C CA . ILE A 1 591 ? 38.814 8.854 -3.583 1.00 82.81 591 ILE A CA 1
ATOM 4819 C C . ILE A 1 591 ? 38.069 7.675 -4.230 1.00 82.81 591 ILE A C 1
ATOM 4821 O O . ILE A 1 591 ? 36.881 7.779 -4.533 1.00 82.81 591 ILE A O 1
ATOM 4825 N N . GLU A 1 592 ? 38.776 6.563 -4.454 1.00 78.62 592 GLU A N 1
ATOM 4826 C CA . GLU A 1 592 ? 38.247 5.298 -4.988 1.00 78.62 592 GLU A CA 1
ATOM 4827 C C . GLU A 1 592 ? 37.641 5.393 -6.406 1.00 78.62 592 GLU A C 1
ATOM 4829 O O . GLU A 1 592 ? 36.805 4.582 -6.815 1.00 78.62 592 GLU A O 1
ATOM 4834 N N . ILE A 1 593 ? 38.080 6.367 -7.209 1.00 82.62 593 ILE A N 1
ATOM 4835 C CA . ILE A 1 593 ? 37.696 6.498 -8.619 1.00 82.62 593 ILE A CA 1
ATOM 4836 C C . ILE A 1 593 ? 38.796 5.881 -9.483 1.00 82.62 593 ILE A C 1
ATOM 4838 O O . ILE A 1 593 ? 39.797 6.517 -9.795 1.00 82.62 593 ILE A O 1
ATOM 4842 N N . TYR A 1 594 ? 38.588 4.634 -9.910 1.00 79.25 594 TYR A N 1
ATOM 4843 C CA . TYR A 1 594 ? 39.587 3.872 -10.679 1.00 79.25 594 TYR A CA 1
ATOM 4844 C C . TYR A 1 594 ? 39.284 3.748 -12.172 1.00 79.25 594 TYR A C 1
ATOM 4846 O O . TYR A 1 594 ? 40.074 3.180 -12.924 1.00 79.25 594 TYR A O 1
ATOM 4854 N N . ASN A 1 595 ? 38.131 4.236 -12.626 1.00 82.31 595 ASN A N 1
ATOM 4855 C CA . ASN A 1 595 ? 37.732 4.105 -14.020 1.00 82.31 595 ASN A CA 1
ATOM 4856 C C . ASN A 1 595 ? 36.935 5.310 -14.525 1.00 82.31 595 ASN A C 1
ATOM 4858 O O . ASN A 1 595 ? 36.363 6.099 -13.766 1.00 82.31 595 ASN A O 1
ATOM 4862 N N . LYS A 1 596 ? 36.857 5.403 -15.857 1.00 81.94 596 LYS A N 1
ATOM 4863 C CA . LYS A 1 596 ? 36.180 6.497 -16.556 1.00 81.94 596 LYS A CA 1
ATOM 4864 C C . LYS A 1 596 ? 34.677 6.598 -16.267 1.00 81.94 596 LYS A C 1
ATOM 4866 O O . LYS A 1 596 ? 34.125 7.683 -16.417 1.00 81.94 596 LYS A O 1
ATOM 4871 N N . TYR A 1 597 ? 34.004 5.512 -15.877 1.00 81.69 597 TYR A N 1
ATOM 4872 C CA . TYR A 1 597 ? 32.554 5.507 -15.635 1.00 81.69 597 TYR A CA 1
ATOM 4873 C C . TYR A 1 597 ? 32.210 6.148 -14.286 1.00 81.69 597 TYR A C 1
ATOM 4875 O O . TYR A 1 597 ? 31.336 7.022 -14.211 1.00 81.69 597 TYR A O 1
ATOM 4883 N N . SER A 1 598 ? 32.976 5.801 -13.251 1.00 79.12 598 SER A N 1
ATOM 4884 C CA . SER A 1 598 ? 32.922 6.450 -11.940 1.00 79.12 598 SER A CA 1
ATOM 4885 C C . SER A 1 598 ? 33.277 7.936 -12.050 1.00 79.12 598 SER A C 1
ATOM 4887 O O . SER A 1 598 ? 32.543 8.786 -11.539 1.00 79.12 598 SER A O 1
ATOM 4889 N N . LEU A 1 599 ? 34.331 8.269 -12.809 1.00 85.81 599 LEU A N 1
ATOM 4890 C CA . LEU A 1 599 ? 34.725 9.658 -13.060 1.00 85.81 599 LEU A CA 1
ATOM 4891 C C . LEU A 1 599 ? 33.637 10.440 -13.809 1.00 85.81 599 LEU A C 1
ATOM 4893 O O . LEU A 1 599 ? 33.273 11.534 -13.390 1.00 85.81 599 LEU A O 1
ATOM 4897 N N . HIS A 1 600 ? 33.068 9.877 -14.878 1.00 86.25 600 HIS A N 1
ATOM 4898 C CA . HIS A 1 600 ? 31.975 10.494 -15.637 1.00 86.25 600 HIS A CA 1
ATOM 4899 C C . HIS A 1 600 ? 30.787 10.874 -14.735 1.00 86.25 600 HIS A C 1
ATOM 4901 O O . HIS A 1 600 ? 30.209 11.955 -14.878 1.00 86.25 600 HIS A O 1
ATOM 4907 N N . SER A 1 601 ? 30.434 10.005 -13.786 1.00 80.31 601 SER A N 1
ATOM 4908 C CA . SER A 1 601 ? 29.330 10.242 -12.848 1.00 80.31 601 SER A CA 1
ATOM 4909 C C . SER A 1 601 ? 29.603 11.426 -11.916 1.00 80.31 601 SER A C 1
ATOM 4911 O O . SER A 1 601 ? 28.708 12.231 -11.670 1.00 80.31 601 SER A O 1
ATOM 4913 N N . GLN A 1 602 ? 30.844 11.582 -11.451 1.00 85.31 602 GLN A N 1
ATOM 4914 C CA . GLN A 1 602 ? 31.248 12.732 -10.637 1.00 85.31 602 GLN A CA 1
ATOM 4915 C C . GLN A 1 602 ? 31.373 14.011 -11.477 1.00 85.31 602 GLN A C 1
ATOM 4917 O O . GLN A 1 602 ? 30.885 15.057 -11.055 1.00 85.31 602 GLN A O 1
ATOM 4922 N N . LEU A 1 603 ? 31.908 13.931 -12.703 1.00 87.19 603 LEU A N 1
ATOM 4923 C CA . LEU A 1 603 ? 31.999 15.059 -13.641 1.00 87.19 603 LEU A CA 1
ATOM 4924 C C . LEU A 1 603 ? 30.631 15.700 -13.916 1.00 87.19 603 LEU A C 1
ATOM 4926 O O . LEU A 1 603 ? 30.529 16.923 -13.922 1.00 87.19 603 LEU A O 1
ATOM 4930 N N . LYS A 1 604 ? 29.559 14.909 -14.055 1.00 85.06 604 LYS A N 1
ATOM 4931 C CA . LYS A 1 604 ? 28.188 15.439 -14.198 1.00 85.06 604 LYS A CA 1
ATOM 4932 C C . LYS A 1 604 ? 27.739 16.335 -13.040 1.00 85.06 604 LYS A C 1
ATOM 4934 O O . LYS A 1 604 ? 26.907 17.209 -13.258 1.00 85.06 604 LYS A O 1
ATOM 4939 N N . LYS A 1 605 ? 28.254 16.103 -11.830 1.00 84.81 605 LYS A N 1
ATOM 4940 C CA . LYS A 1 605 ? 27.911 16.873 -10.625 1.00 84.81 605 LYS A CA 1
ATOM 4941 C C . LYS A 1 605 ? 28.744 18.152 -10.504 1.00 84.81 605 LYS A C 1
ATOM 4943 O O . LYS A 1 605 ? 28.264 19.129 -9.940 1.00 84.81 605 LYS A O 1
ATOM 4948 N N . ILE A 1 606 ? 29.976 18.142 -11.022 1.00 85.81 606 ILE A N 1
ATOM 4949 C CA . ILE A 1 606 ? 30.961 19.216 -10.807 1.00 85.81 606 ILE A CA 1
ATOM 4950 C C . ILE A 1 606 ? 31.187 20.137 -12.016 1.00 85.81 606 ILE A C 1
ATOM 4952 O O . ILE A 1 606 ? 31.729 21.232 -11.846 1.00 85.81 606 ILE A O 1
ATOM 4956 N N . LEU A 1 607 ? 30.822 19.718 -13.233 1.00 86.69 607 LEU A N 1
ATOM 4957 C CA . LEU A 1 607 ? 31.022 20.519 -14.442 1.00 86.69 607 LEU A CA 1
ATOM 4958 C C . LEU A 1 607 ? 30.015 21.685 -14.517 1.00 86.69 607 LEU A C 1
ATOM 4960 O O . LEU A 1 607 ? 28.810 21.465 -14.378 1.00 86.69 607 LEU A O 1
ATOM 4964 N N . PRO A 1 608 ? 30.475 22.922 -14.784 1.00 85.62 608 PRO A N 1
ATOM 4965 C CA . PRO A 1 608 ? 29.595 24.055 -15.055 1.00 85.62 608 PRO A CA 1
ATOM 4966 C C . PRO A 1 608 ? 28.736 23.851 -16.313 1.00 85.62 608 PRO A C 1
ATOM 4968 O O . PRO A 1 608 ? 29.130 23.147 -17.240 1.00 85.62 608 PRO A O 1
ATOM 4971 N N . ALA A 1 609 ? 27.602 24.555 -16.392 1.00 81.69 609 ALA A N 1
ATOM 4972 C CA . ALA A 1 609 ? 26.632 24.449 -17.493 1.00 81.69 609 ALA A CA 1
ATOM 4973 C C . ALA A 1 609 ? 27.157 24.876 -18.884 1.00 81.69 609 ALA A C 1
ATOM 4975 O O . ALA A 1 609 ? 26.473 24.681 -19.888 1.00 81.69 609 ALA A O 1
ATOM 4976 N N . GLU A 1 610 ? 28.346 25.480 -18.955 1.00 83.38 610 GLU A N 1
ATOM 4977 C CA . GLU A 1 610 ? 29.024 25.817 -20.215 1.00 83.38 610 GLU A CA 1
ATOM 4978 C C . GLU A 1 610 ? 29.627 24.585 -20.914 1.00 83.38 610 GLU A C 1
ATOM 4980 O O . GLU A 1 610 ? 29.829 24.605 -22.126 1.00 83.38 610 GLU A O 1
ATOM 4985 N N . TYR A 1 611 ? 29.848 23.496 -20.172 1.00 85.81 611 TYR A N 1
ATOM 4986 C CA . TYR A 1 611 ? 30.341 22.228 -20.698 1.00 85.81 611 TYR A CA 1
ATOM 4987 C C . TYR A 1 611 ? 29.194 21.244 -20.913 1.00 85.81 611 TYR A C 1
ATOM 4989 O O . TYR A 1 611 ? 28.243 21.184 -20.132 1.00 85.81 611 TYR A O 1
ATOM 4997 N N . SER A 1 612 ? 29.311 20.410 -21.943 1.00 81.38 612 SER A N 1
ATOM 4998 C CA . SER A 1 612 ? 28.432 19.254 -22.126 1.00 81.38 612 SER A CA 1
ATOM 4999 C C . SER A 1 612 ? 29.232 17.958 -22.036 1.00 81.38 612 SER A C 1
ATOM 5001 O O . SER A 1 612 ? 30.385 17.892 -22.451 1.00 81.38 612 SER A O 1
ATOM 5003 N N . ILE A 1 613 ? 28.651 16.918 -21.440 1.00 82.00 613 ILE A N 1
ATOM 5004 C CA . ILE A 1 613 ? 29.329 15.637 -21.213 1.00 82.00 613 ILE A CA 1
ATOM 5005 C C . ILE A 1 613 ? 28.517 14.500 -21.824 1.00 82.00 613 ILE A C 1
ATOM 5007 O O . ILE A 1 613 ? 27.305 14.404 -21.627 1.00 82.00 613 ILE A O 1
ATOM 5011 N N . ASN A 1 614 ? 29.200 13.634 -22.566 1.00 77.75 614 ASN A N 1
ATOM 5012 C CA . ASN A 1 614 ? 28.665 12.368 -23.052 1.00 77.75 614 ASN A CA 1
ATOM 5013 C C . ASN A 1 614 ? 29.446 11.202 -22.420 1.00 77.75 614 ASN A C 1
ATOM 5015 O O . ASN A 1 614 ? 30.389 11.422 -21.664 1.00 77.75 614 ASN A O 1
ATOM 5019 N N . ARG A 1 615 ? 29.085 9.955 -22.747 1.00 71.19 615 ARG A N 1
ATOM 5020 C CA . ARG A 1 615 ? 29.677 8.733 -22.175 1.00 71.19 615 ARG A CA 1
ATOM 5021 C C . ARG A 1 615 ? 31.210 8.710 -22.186 1.00 71.19 615 ARG A C 1
ATOM 5023 O O . ARG A 1 615 ? 31.802 8.164 -21.261 1.00 71.19 615 ARG A O 1
ATOM 5030 N N . ASP A 1 616 ? 31.835 9.264 -23.224 1.00 74.75 616 ASP A N 1
ATOM 5031 C CA . ASP A 1 616 ? 33.273 9.108 -23.463 1.00 74.75 616 ASP A CA 1
ATOM 5032 C C . ASP A 1 616 ? 34.062 10.430 -23.487 1.00 74.75 616 ASP A C 1
ATOM 5034 O O . ASP A 1 616 ? 35.293 10.403 -23.430 1.00 74.75 616 ASP A O 1
ATOM 5038 N N . TYR A 1 617 ? 33.397 11.588 -23.545 1.00 83.06 617 TYR A N 1
ATOM 5039 C CA . TYR A 1 617 ? 34.060 12.883 -23.729 1.00 83.06 617 TYR A CA 1
ATOM 5040 C C . TYR A 1 617 ? 33.294 14.067 -23.123 1.00 83.06 617 TYR A C 1
ATOM 5042 O O . TYR A 1 617 ? 32.071 14.039 -22.978 1.00 83.06 617 TYR A O 1
ATOM 5050 N N . VAL A 1 618 ? 34.043 15.126 -22.812 1.00 86.31 618 VAL A N 1
ATOM 5051 C CA . VAL A 1 618 ? 33.574 16.450 -22.385 1.00 86.31 618 VAL A CA 1
ATOM 5052 C C . VAL A 1 618 ? 33.752 17.429 -23.546 1.00 86.31 618 VAL A C 1
ATOM 5054 O O . VAL A 1 618 ? 34.827 17.506 -24.137 1.00 86.31 618 VAL A O 1
ATOM 5057 N N . MET A 1 619 ? 32.712 18.181 -23.882 1.00 84.00 619 MET A N 1
ATOM 5058 C CA . MET A 1 619 ? 32.706 19.192 -24.939 1.00 84.00 619 MET A CA 1
ATOM 5059 C C . MET A 1 619 ? 32.695 20.591 -24.322 1.00 84.00 619 MET A C 1
ATOM 5061 O O . MET A 1 619 ? 32.006 20.844 -23.331 1.00 84.00 619 MET A O 1
ATOM 5065 N N . LYS A 1 620 ? 33.471 21.498 -24.921 1.00 82.50 620 LYS A N 1
ATOM 5066 C CA . LYS A 1 620 ? 33.644 22.883 -24.450 1.00 82.50 620 LYS A CA 1
ATOM 5067 C C . LYS A 1 620 ? 32.515 23.836 -24.840 1.00 82.50 620 LYS A C 1
ATOM 5069 O O . LYS A 1 620 ? 32.492 24.953 -24.337 1.00 82.50 620 LYS A O 1
ATOM 5074 N N . SER A 1 621 ? 31.626 23.425 -25.741 1.00 72.75 621 SER A N 1
ATOM 5075 C CA . SER A 1 621 ? 30.430 24.178 -26.110 1.00 72.75 621 SER A CA 1
ATOM 5076 C C . SER A 1 621 ? 29.171 23.495 -25.578 1.00 72.75 621 SER A C 1
ATOM 5078 O O . SER A 1 621 ? 29.041 22.263 -25.566 1.00 72.75 621 SER A O 1
ATOM 5080 N N . SER A 1 622 ? 28.229 24.311 -25.110 1.00 59.38 622 SER A N 1
ATOM 5081 C CA . SER A 1 622 ? 26.914 23.861 -24.676 1.00 59.38 622 SER A CA 1
ATOM 5082 C C . SER A 1 622 ? 25.964 23.805 -25.877 1.00 59.38 622 SER A C 1
ATOM 5084 O O . SER A 1 622 ? 25.749 24.795 -26.569 1.00 59.38 622 SER A O 1
ATOM 5086 N N . GLY A 1 623 ? 25.389 22.626 -26.133 1.00 58.25 623 GLY A N 1
ATOM 5087 C CA . GLY A 1 623 ? 24.325 22.434 -27.129 1.00 58.25 623 GLY A CA 1
ATOM 5088 C C . GLY A 1 623 ? 24.755 21.922 -28.508 1.00 58.25 623 GLY A C 1
ATOM 5089 O O . GLY A 1 623 ? 23.883 21.529 -29.280 1.00 58.25 623 GLY A O 1
ATOM 5090 N N . ASP A 1 624 ? 26.053 21.853 -28.809 1.00 65.06 624 ASP A N 1
ATOM 5091 C CA . ASP A 1 624 ? 26.538 21.256 -30.057 1.00 65.06 624 ASP A CA 1
ATOM 5092 C C . ASP A 1 624 ? 26.541 19.722 -29.993 1.00 65.06 624 ASP A C 1
ATOM 5094 O O . ASP A 1 624 ? 26.819 19.109 -28.959 1.00 65.06 624 ASP A O 1
ATOM 5098 N N . THR A 1 625 ? 26.254 19.081 -31.125 1.00 73.56 625 THR A N 1
ATOM 5099 C CA . THR A 1 625 ? 26.438 17.633 -31.271 1.00 73.56 625 THR A CA 1
ATOM 5100 C C . THR A 1 625 ? 27.883 17.336 -31.655 1.00 73.56 625 THR A C 1
ATOM 5102 O O . THR A 1 625 ? 28.559 18.151 -32.278 1.00 73.56 625 THR A O 1
ATOM 5105 N N . PHE A 1 626 ? 28.367 16.128 -31.362 1.00 76.44 626 PHE A N 1
ATOM 5106 C CA . PHE A 1 626 ? 29.713 15.731 -31.791 1.00 76.44 626 PHE A CA 1
ATOM 5107 C C . PHE A 1 626 ? 29.889 15.824 -33.322 1.00 76.44 626 PHE A C 1
ATOM 5109 O O . PHE A 1 626 ? 30.971 16.157 -33.798 1.00 76.44 626 PHE A O 1
ATOM 5116 N N . TYR A 1 627 ? 28.809 15.625 -34.091 1.00 83.12 627 TYR A N 1
ATOM 5117 C CA . TYR A 1 627 ? 28.805 15.788 -35.546 1.00 83.12 627 TYR A CA 1
ATOM 5118 C C . TYR A 1 627 ? 28.958 17.245 -35.984 1.00 83.12 627 TYR A C 1
ATOM 5120 O O . TYR A 1 627 ? 29.751 17.501 -36.883 1.00 83.12 627 TYR A O 1
ATOM 5128 N N . SER A 1 628 ? 28.282 18.199 -35.330 1.00 80.31 628 SER A N 1
ATOM 5129 C CA . SER A 1 628 ? 28.389 19.622 -35.692 1.00 80.31 628 SER A CA 1
ATOM 5130 C C . SER A 1 628 ? 29.774 20.198 -35.384 1.00 80.31 628 SER A C 1
ATOM 5132 O O . SER A 1 628 ? 30.266 21.052 -36.120 1.00 80.31 628 SER A O 1
ATOM 5134 N N . VAL A 1 629 ? 30.454 19.685 -34.352 1.00 80.75 629 VAL A N 1
ATOM 5135 C CA . VAL A 1 629 ? 31.847 20.058 -34.051 1.00 80.75 629 VAL A CA 1
ATOM 5136 C C . VAL A 1 629 ? 32.806 19.564 -35.144 1.00 80.75 629 VAL A C 1
ATOM 5138 O O . VAL A 1 629 ? 33.681 20.315 -35.580 1.00 80.75 629 VAL A O 1
ATOM 5141 N N . ILE A 1 630 ? 32.629 18.328 -35.626 1.00 84.00 630 ILE A N 1
ATOM 5142 C CA . ILE A 1 630 ? 33.434 17.777 -36.730 1.00 84.00 630 ILE A CA 1
ATOM 5143 C C . ILE A 1 630 ? 33.106 18.491 -38.054 1.00 84.00 630 ILE A C 1
ATOM 5145 O O . ILE A 1 630 ? 34.021 18.845 -38.796 1.00 84.00 630 ILE A O 1
ATOM 5149 N N . GLU A 1 631 ? 31.830 18.765 -38.339 1.00 86.69 631 GLU A N 1
ATOM 5150 C CA . GLU A 1 631 ? 31.392 19.527 -39.519 1.00 86.69 631 GLU A CA 1
ATOM 5151 C C . GLU A 1 631 ? 32.026 20.922 -39.553 1.00 86.69 631 GLU A C 1
ATOM 5153 O O . GLU A 1 631 ? 32.561 21.330 -40.584 1.00 86.69 631 GLU A O 1
ATOM 5158 N N . ALA A 1 632 ? 32.031 21.638 -38.423 1.00 85.06 632 ALA A N 1
ATOM 5159 C CA . ALA A 1 632 ? 32.653 22.955 -38.319 1.00 85.06 632 ALA A CA 1
ATOM 5160 C C . ALA A 1 632 ? 34.157 22.909 -38.628 1.00 85.06 632 ALA A C 1
ATOM 5162 O O . ALA A 1 632 ? 34.664 23.793 -39.320 1.00 85.06 632 ALA A O 1
ATOM 5163 N N . TYR A 1 633 ? 34.857 21.865 -38.174 1.00 86.06 633 TYR A N 1
ATOM 5164 C CA . TYR A 1 633 ? 36.265 21.644 -38.502 1.00 86.06 633 TYR A CA 1
ATOM 5165 C C . TYR A 1 633 ? 36.478 21.412 -40.006 1.00 86.06 633 TYR A C 1
ATOM 5167 O O . TYR A 1 633 ? 37.326 22.068 -40.612 1.00 86.06 633 TYR A O 1
ATOM 5175 N N . VAL A 1 634 ? 35.672 20.546 -40.634 1.00 86.38 634 VAL A N 1
ATOM 5176 C CA . VAL A 1 634 ? 35.764 20.287 -42.084 1.00 86.38 634 VAL A CA 1
ATOM 5177 C C . VAL A 1 634 ? 35.432 21.544 -42.892 1.00 86.38 634 VAL A C 1
ATOM 5179 O O . VAL A 1 634 ? 36.101 21.832 -43.882 1.00 86.38 634 VAL A O 1
ATOM 5182 N N . LYS A 1 635 ? 34.448 22.336 -42.453 1.00 87.69 635 LYS A N 1
ATOM 5183 C CA . LYS A 1 635 ? 34.052 23.592 -43.102 1.00 87.69 635 LYS A CA 1
ATOM 5184 C C . LYS A 1 635 ? 35.148 24.655 -43.058 1.00 87.69 635 LYS A C 1
ATOM 5186 O O . LYS A 1 635 ? 35.348 25.360 -44.043 1.00 87.69 635 LYS A O 1
ATOM 5191 N N . GLN A 1 636 ? 35.842 24.777 -41.926 1.00 85.81 636 GLN A N 1
ATOM 5192 C CA . GLN A 1 636 ? 36.926 25.746 -41.729 1.00 85.81 636 GLN A CA 1
ATOM 5193 C C . GLN A 1 636 ? 38.229 25.337 -42.429 1.00 85.81 636 GLN A C 1
ATOM 5195 O O . GLN A 1 636 ? 39.114 26.177 -42.606 1.00 85.81 636 GLN A O 1
ATOM 5200 N N . SER A 1 637 ? 38.361 24.071 -42.835 1.00 84.75 637 SER A N 1
ATOM 5201 C CA . SER A 1 637 ? 39.528 23.601 -43.573 1.00 84.75 637 SER A CA 1
ATOM 5202 C C . SER A 1 637 ? 39.559 24.172 -44.993 1.00 84.75 637 SER A C 1
ATOM 5204 O O . SER A 1 637 ? 38.598 24.062 -45.753 1.00 84.75 637 SER A O 1
ATOM 5206 N N . ALA A 1 638 ? 40.705 24.741 -45.374 1.00 74.12 638 ALA A N 1
ATOM 5207 C CA . ALA A 1 638 ? 40.957 25.228 -46.731 1.00 74.12 638 ALA A CA 1
ATOM 5208 C C . ALA A 1 638 ? 41.242 24.096 -47.741 1.00 74.12 638 ALA A C 1
ATOM 5210 O O . ALA A 1 638 ? 41.200 24.327 -48.947 1.00 74.12 638 ALA A O 1
ATOM 5211 N N . PHE A 1 639 ? 41.540 22.885 -47.258 1.00 78.88 639 PHE A N 1
ATOM 5212 C CA . PHE A 1 639 ? 41.880 21.713 -48.071 1.00 78.88 639 PHE A CA 1
ATOM 5213 C C . PHE A 1 639 ? 40.990 20.513 -47.706 1.00 78.88 639 PHE A C 1
ATOM 5215 O O . PHE A 1 639 ? 40.485 20.460 -46.579 1.00 78.88 639 PHE A O 1
ATOM 5222 N N . PRO A 1 640 ? 40.807 19.533 -48.615 1.00 82.31 640 PRO A N 1
ATOM 5223 C CA . PRO A 1 640 ? 40.109 18.292 -48.299 1.00 82.31 640 PRO A CA 1
ATOM 5224 C C . PRO A 1 640 ? 40.724 17.594 -47.087 1.00 82.31 640 PRO A C 1
ATOM 5226 O O . PRO A 1 640 ? 41.941 17.433 -47.004 1.00 82.31 640 PRO A O 1
ATOM 5229 N N . VAL A 1 641 ? 39.873 17.185 -46.152 1.00 88.75 641 VAL A N 1
ATOM 5230 C CA . VAL A 1 641 ? 40.289 16.597 -44.878 1.00 88.75 641 VAL A CA 1
ATOM 5231 C C . VAL A 1 641 ? 40.294 15.081 -45.013 1.00 88.75 641 VAL A C 1
ATOM 5233 O O . VAL A 1 641 ? 39.313 14.496 -45.469 1.00 88.75 641 VAL A O 1
ATOM 5236 N N . THR A 1 642 ? 41.364 14.402 -44.608 1.00 88.31 642 THR A N 1
ATOM 5237 C CA . THR A 1 642 ? 41.359 12.935 -44.585 1.00 88.31 642 THR A CA 1
ATOM 5238 C C . THR A 1 642 ? 40.710 12.408 -43.311 1.00 88.31 642 THR A C 1
ATOM 5240 O O . THR A 1 642 ? 40.657 13.065 -42.271 1.00 88.31 642 THR A O 1
ATOM 5243 N N . LYS A 1 643 ? 40.286 11.145 -43.347 1.00 86.12 643 LYS A N 1
ATOM 5244 C CA . LYS A 1 643 ? 39.852 10.420 -42.146 1.00 86.12 643 LYS A CA 1
ATOM 5245 C C . LYS A 1 643 ? 40.870 10.508 -40.994 1.00 86.12 643 LYS A C 1
ATOM 5247 O O . LYS A 1 643 ? 40.474 10.661 -39.841 1.00 86.12 643 LYS A O 1
ATOM 5252 N N . ARG A 1 644 ? 42.173 10.441 -41.304 1.00 84.38 644 ARG A N 1
ATOM 5253 C CA . ARG A 1 644 ? 43.254 10.531 -40.307 1.00 84.38 644 ARG A CA 1
ATOM 5254 C C . ARG A 1 644 ? 43.339 11.920 -39.683 1.00 84.38 644 ARG A C 1
ATOM 5256 O O . ARG A 1 644 ? 43.598 12.018 -38.487 1.00 84.38 644 ARG A O 1
ATOM 5263 N N . ASP A 1 645 ? 43.078 12.972 -40.454 1.00 86.31 645 ASP A N 1
ATOM 5264 C CA . ASP A 1 645 ? 43.086 14.349 -39.951 1.00 86.31 645 ASP A CA 1
ATOM 5265 C C . ASP A 1 645 ? 41.933 14.584 -38.969 1.00 86.31 645 ASP A C 1
ATOM 5267 O O . ASP A 1 645 ? 42.133 15.178 -37.908 1.00 86.31 645 ASP A O 1
ATOM 5271 N N . ILE A 1 646 ? 40.746 14.036 -39.267 1.00 84.69 646 ILE A N 1
ATOM 5272 C CA . ILE A 1 646 ? 39.603 14.052 -38.342 1.00 84.69 646 ILE A CA 1
ATOM 5273 C C . ILE A 1 646 ? 39.950 13.272 -37.069 1.00 84.69 646 ILE A C 1
ATOM 5275 O O . ILE A 1 646 ? 39.806 13.800 -35.973 1.00 84.69 646 ILE A O 1
ATOM 5279 N N . GLN A 1 647 ? 40.463 12.046 -37.191 1.00 85.12 647 GLN A N 1
ATOM 5280 C CA . GLN A 1 647 ? 40.806 11.199 -36.038 1.00 85.12 647 GLN A CA 1
ATOM 5281 C C . GLN A 1 647 ? 41.905 11.797 -35.152 1.00 85.12 647 GLN A C 1
ATOM 5283 O O . GLN A 1 647 ? 41.866 11.648 -33.934 1.00 85.12 647 GLN A O 1
ATOM 5288 N N . SER A 1 648 ? 42.860 12.511 -35.748 1.00 82.69 648 SER A N 1
ATOM 5289 C CA . SER A 1 648 ? 43.946 13.162 -35.009 1.00 82.69 648 SER A CA 1
ATOM 5290 C C . SER A 1 648 ? 43.462 14.373 -34.207 1.00 82.69 648 SER A C 1
ATOM 5292 O O . SER A 1 648 ? 43.930 14.595 -33.094 1.00 82.69 648 SER A O 1
ATOM 5294 N N . ASN A 1 649 ? 42.506 15.143 -34.739 1.00 80.94 649 ASN A N 1
ATOM 5295 C CA . ASN A 1 649 ? 41.915 16.289 -34.032 1.00 80.94 649 ASN A CA 1
ATOM 5296 C C . ASN A 1 649 ? 40.785 15.883 -33.069 1.00 80.94 649 ASN A C 1
ATOM 5298 O O . ASN A 1 649 ? 40.523 16.574 -32.078 1.00 80.94 649 ASN A O 1
ATOM 5302 N N . PHE A 1 650 ? 40.152 14.739 -33.337 1.00 80.56 650 PHE A N 1
ATOM 5303 C CA . PHE A 1 650 ? 39.043 14.177 -32.575 1.00 80.56 650 PHE A CA 1
ATOM 5304 C C . PHE A 1 650 ? 39.302 12.691 -32.278 1.00 80.56 650 PHE A C 1
ATOM 5306 O O . PHE A 1 650 ? 38.791 11.823 -32.988 1.00 80.56 650 PHE A O 1
ATOM 5313 N N . PRO A 1 651 ? 40.026 12.366 -31.189 1.00 69.25 651 PRO A N 1
ATOM 5314 C CA . PRO A 1 651 ? 40.367 10.983 -30.829 1.00 69.25 651 PRO A CA 1
ATOM 5315 C C . PRO A 1 651 ? 39.158 10.044 -30.648 1.00 69.25 651 PRO A C 1
ATOM 5317 O O . PRO A 1 651 ? 39.305 8.827 -30.701 1.00 69.25 651 PRO A O 1
ATOM 5320 N N . GLY A 1 652 ? 37.954 10.595 -30.437 1.00 68.38 652 GLY A N 1
ATOM 5321 C CA . GLY A 1 652 ? 36.690 9.852 -30.340 1.00 68.38 652 GLY A CA 1
ATOM 5322 C C . GLY A 1 652 ? 35.953 9.619 -31.669 1.00 68.38 652 GLY A C 1
ATOM 5323 O O . GLY A 1 652 ? 34.892 8.997 -31.669 1.00 68.38 652 GLY A O 1
ATOM 5324 N N . ALA A 1 653 ? 36.465 10.118 -32.799 1.00 77.62 653 ALA A N 1
ATOM 5325 C CA . ALA A 1 653 ? 35.824 10.000 -34.109 1.00 77.62 653 ALA A CA 1
ATOM 5326 C C . ALA A 1 653 ? 36.129 8.643 -34.768 1.00 77.62 653 ALA A C 1
ATOM 5328 O O . ALA A 1 653 ? 37.016 8.511 -35.613 1.00 77.62 653 ALA A O 1
ATOM 5329 N N . THR A 1 654 ? 35.384 7.607 -34.383 1.00 79.81 654 THR A N 1
ATOM 5330 C CA . THR A 1 654 ? 35.466 6.300 -35.052 1.00 79.81 654 THR A CA 1
ATOM 5331 C C . THR A 1 654 ? 34.977 6.382 -36.499 1.00 79.81 654 THR A C 1
ATOM 5333 O O . THR A 1 654 ? 34.278 7.313 -36.895 1.00 79.81 654 THR A O 1
ATOM 5336 N N . ASP A 1 655 ? 35.299 5.369 -37.297 1.00 77.44 655 ASP A N 1
ATOM 5337 C CA . ASP A 1 655 ? 34.861 5.252 -38.692 1.00 77.44 655 ASP A CA 1
ATOM 5338 C C . ASP A 1 655 ? 33.347 5.415 -38.845 1.00 77.44 655 ASP A C 1
ATOM 5340 O O . ASP A 1 655 ? 32.878 6.118 -39.737 1.00 77.44 655 ASP A O 1
ATOM 5344 N N . ILE A 1 656 ? 32.597 4.810 -37.921 1.00 78.25 656 ILE A N 1
ATOM 5345 C CA . ILE A 1 656 ? 31.136 4.867 -37.873 1.00 78.25 656 ILE A CA 1
ATOM 5346 C C . ILE A 1 656 ? 30.667 6.297 -37.592 1.00 78.25 656 ILE A C 1
ATOM 5348 O O . ILE A 1 656 ? 29.758 6.778 -38.260 1.00 78.25 656 ILE A O 1
ATOM 5352 N N . VAL A 1 657 ? 31.300 6.999 -36.646 1.00 80.06 657 VAL A N 1
ATOM 5353 C CA . VAL A 1 657 ? 30.984 8.404 -36.337 1.00 80.06 657 VAL A CA 1
ATOM 5354 C C . VAL A 1 657 ? 31.238 9.289 -37.554 1.00 80.06 657 VAL A C 1
ATOM 5356 O O . VAL A 1 657 ? 30.413 10.142 -37.859 1.00 80.06 657 VAL A O 1
ATOM 5359 N N . ILE A 1 658 ? 32.348 9.088 -38.267 1.00 83.19 658 ILE A N 1
ATOM 5360 C CA . ILE A 1 658 ? 32.689 9.883 -39.455 1.00 83.19 658 ILE A CA 1
ATOM 5361 C C . ILE A 1 658 ? 31.687 9.619 -40.589 1.00 83.19 658 ILE A C 1
ATOM 5363 O O . ILE A 1 658 ? 31.246 10.557 -41.249 1.00 83.19 658 ILE A O 1
ATOM 5367 N N . GLN A 1 659 ? 31.273 8.365 -40.783 1.00 80.56 659 GLN A N 1
ATOM 5368 C CA . GLN A 1 659 ? 30.234 8.011 -41.754 1.00 80.56 659 GLN A CA 1
ATOM 5369 C C . GLN A 1 659 ? 28.871 8.613 -41.391 1.00 80.56 659 GLN A C 1
ATOM 5371 O O . GLN A 1 659 ? 28.201 9.173 -42.254 1.00 80.56 659 GLN A O 1
ATOM 5376 N N . GLN A 1 660 ? 28.467 8.531 -40.121 1.00 80.19 660 GLN A N 1
ATOM 5377 C CA . GLN A 1 660 ? 27.211 9.115 -39.643 1.00 80.19 660 GLN A CA 1
ATOM 5378 C C . GLN A 1 660 ? 27.230 10.642 -39.712 1.00 80.19 660 GLN A C 1
ATOM 5380 O O . GLN A 1 660 ? 26.223 11.239 -40.075 1.00 80.19 660 GLN A O 1
ATOM 5385 N N . MET A 1 661 ? 28.374 11.267 -39.428 1.00 85.06 661 MET A N 1
ATOM 5386 C CA . MET A 1 661 ? 28.579 12.702 -39.604 1.00 85.06 661 MET A CA 1
ATOM 5387 C C . MET A 1 661 ? 28.385 13.094 -41.067 1.00 85.06 661 MET A C 1
ATOM 5389 O O . MET A 1 661 ? 27.573 13.971 -41.337 1.00 85.06 661 MET A O 1
ATOM 5393 N N . ALA A 1 662 ? 29.039 12.408 -42.009 1.00 81.69 662 ALA A N 1
ATOM 5394 C CA . ALA A 1 662 ? 28.879 12.687 -43.436 1.00 81.69 662 ALA A CA 1
ATOM 5395 C C . ALA A 1 662 ? 27.425 12.506 -43.913 1.00 81.69 662 ALA A C 1
ATOM 5397 O O . ALA A 1 662 ? 26.957 13.272 -44.738 1.00 81.69 662 ALA A O 1
ATOM 5398 N N . ALA A 1 663 ? 26.684 11.542 -43.357 1.00 77.81 663 ALA A N 1
ATOM 5399 C CA . ALA A 1 663 ? 25.271 11.337 -43.686 1.00 77.81 663 ALA A CA 1
ATOM 5400 C C . ALA A 1 663 ? 24.314 12.361 -43.040 1.00 77.81 663 ALA A C 1
ATOM 5402 O O . ALA A 1 663 ? 23.195 12.534 -43.515 1.00 77.81 663 ALA A O 1
ATOM 5403 N N . ALA A 1 664 ? 24.709 12.984 -41.926 1.00 77.25 664 ALA A N 1
ATOM 5404 C CA . ALA A 1 664 ? 23.865 13.893 -41.145 1.00 77.25 664 ALA A CA 1
ATOM 5405 C C . ALA A 1 664 ? 24.180 15.381 -41.376 1.00 77.25 664 ALA A C 1
ATOM 5407 O O . ALA A 1 664 ? 23.485 16.242 -40.836 1.00 77.25 664 ALA A O 1
ATOM 5408 N N . THR A 1 665 ? 25.236 15.689 -42.129 1.00 83.94 665 THR A N 1
ATOM 5409 C CA . THR A 1 665 ? 25.780 17.043 -42.316 1.00 83.94 665 THR A CA 1
ATOM 5410 C C . THR A 1 665 ? 26.055 17.309 -43.792 1.00 83.94 665 THR A C 1
ATOM 5412 O O . THR A 1 665 ? 25.924 16.417 -44.620 1.00 83.94 665 THR A O 1
ATOM 5415 N N . LYS A 1 666 ? 26.484 18.525 -44.149 1.00 84.00 666 LYS A N 1
ATOM 5416 C CA . LYS A 1 666 ? 26.831 18.870 -45.543 1.00 84.00 666 LYS A CA 1
ATOM 5417 C C . LYS A 1 666 ? 28.235 18.410 -45.962 1.00 84.00 666 LYS A C 1
ATOM 5419 O O . LYS A 1 666 ? 28.848 19.011 -46.849 1.00 84.00 666 LYS A O 1
ATOM 5424 N N . VAL A 1 667 ? 28.794 17.406 -45.291 1.00 87.06 667 VAL A N 1
ATOM 5425 C CA . VAL A 1 667 ? 30.149 16.908 -45.542 1.00 87.06 667 VAL A CA 1
ATOM 5426 C C . VAL A 1 667 ? 30.102 15.705 -46.478 1.00 87.06 667 VAL A C 1
ATOM 5428 O O . VAL A 1 667 ? 29.585 14.648 -46.139 1.00 87.06 667 VAL A O 1
ATOM 5431 N N . ILE A 1 668 ? 30.728 15.844 -47.642 1.00 85.00 668 ILE A N 1
ATOM 5432 C CA . ILE A 1 668 ? 30.738 14.838 -48.703 1.00 85.00 668 ILE A CA 1
ATOM 5433 C C . ILE A 1 668 ? 31.996 13.982 -48.600 1.00 85.00 668 ILE A C 1
ATOM 5435 O O . ILE A 1 668 ? 33.109 14.506 -48.507 1.00 85.00 668 ILE A O 1
ATOM 5439 N N . ASN A 1 669 ? 31.825 12.662 -48.679 1.00 84.81 669 ASN A N 1
ATOM 5440 C CA . ASN A 1 669 ? 32.924 11.711 -48.819 1.00 84.81 669 ASN A CA 1
ATOM 5441 C C . ASN A 1 669 ? 33.329 11.563 -50.299 1.00 84.81 669 ASN A C 1
ATOM 5443 O O . ASN A 1 669 ? 32.734 10.800 -51.058 1.00 84.81 669 ASN A O 1
ATOM 5447 N N . MET A 1 670 ? 34.382 12.267 -50.698 1.00 79.62 670 MET A N 1
ATOM 5448 C CA . MET A 1 670 ? 34.996 12.246 -52.026 1.00 79.62 670 MET A CA 1
ATOM 5449 C C . MET A 1 670 ? 36.025 11.113 -52.167 1.00 79.62 670 MET A C 1
ATOM 5451 O O . MET A 1 670 ? 37.165 11.347 -52.567 1.00 79.62 670 MET A O 1
ATOM 5455 N N . ASN A 1 671 ? 35.621 9.875 -51.865 1.00 75.62 671 ASN A N 1
ATOM 5456 C CA . ASN A 1 671 ? 36.479 8.681 -51.914 1.00 75.62 671 ASN A CA 1
ATOM 5457 C C . ASN A 1 671 ? 37.645 8.717 -50.901 1.00 75.62 671 ASN A C 1
ATOM 5459 O O . ASN A 1 671 ? 38.812 8.637 -51.266 1.00 75.62 671 ASN A O 1
ATOM 5463 N N . GLY A 1 672 ? 37.327 8.882 -49.613 1.00 74.69 672 GLY A N 1
ATOM 5464 C CA . GLY A 1 672 ? 38.303 8.909 -48.511 1.00 74.69 672 GLY A CA 1
ATOM 5465 C C . GLY A 1 672 ? 38.723 10.314 -48.063 1.00 74.69 672 GLY A C 1
ATOM 5466 O O . GLY A 1 672 ? 39.315 10.463 -46.988 1.00 74.69 672 GLY A O 1
ATOM 5467 N N . TYR A 1 673 ? 38.347 11.334 -48.837 1.00 84.56 673 TYR A N 1
ATOM 5468 C CA . TYR A 1 673 ? 38.513 12.751 -48.518 1.00 84.56 673 TYR A CA 1
ATOM 5469 C C . TYR A 1 673 ? 37.166 13.381 -48.171 1.00 84.56 673 TYR A C 1
ATOM 5471 O O . TYR A 1 673 ? 36.181 13.160 -48.865 1.00 84.56 673 TYR A O 1
ATOM 5479 N N . TYR A 1 674 ? 37.121 14.188 -47.121 1.00 88.06 674 TYR A N 1
ATOM 5480 C CA . TYR A 1 674 ? 35.913 14.836 -46.628 1.00 88.06 674 TYR A CA 1
ATOM 5481 C C . TYR A 1 674 ? 35.965 16.327 -46.940 1.00 88.06 674 TYR A C 1
ATOM 5483 O O . TYR A 1 674 ? 36.923 17.017 -46.579 1.00 88.06 674 TYR A O 1
ATOM 5491 N N . VAL A 1 675 ? 34.936 16.820 -47.627 1.00 87.50 675 VAL A N 1
ATOM 5492 C CA . VAL A 1 675 ? 34.819 18.225 -48.038 1.00 87.50 675 VAL A CA 1
ATOM 5493 C C . VAL A 1 675 ? 33.417 18.721 -47.730 1.00 87.50 675 VAL A C 1
ATOM 5495 O O . VAL A 1 675 ? 32.438 18.027 -47.983 1.00 87.50 675 VAL A O 1
ATOM 5498 N N . HIS A 1 676 ? 33.304 19.932 -47.198 1.00 89.75 676 HIS A N 1
ATOM 5499 C CA . HIS A 1 676 ? 32.008 20.562 -46.982 1.00 89.75 676 HIS A CA 1
ATOM 5500 C C . HIS A 1 676 ? 31.435 21.079 -48.317 1.00 89.75 676 HIS A C 1
ATOM 5502 O O . HIS A 1 676 ? 32.144 21.764 -49.053 1.00 89.75 676 HIS A O 1
ATOM 5508 N N . LEU A 1 677 ? 30.158 20.811 -48.616 1.00 85.06 677 LEU A N 1
ATOM 5509 C CA . LEU A 1 677 ? 29.492 21.184 -49.879 1.00 85.06 677 LEU A CA 1
ATOM 5510 C C . LEU A 1 677 ? 29.653 22.680 -50.212 1.00 85.06 677 LEU A C 1
ATOM 5512 O O . LEU A 1 677 ? 30.025 23.023 -51.331 1.00 85.06 677 LEU A O 1
ATOM 5516 N N . ASP A 1 678 ? 29.460 23.563 -49.222 1.00 83.50 678 ASP A N 1
ATOM 5517 C CA . ASP A 1 678 ? 29.649 25.019 -49.377 1.00 83.50 678 ASP A CA 1
ATOM 5518 C C . ASP A 1 678 ? 31.054 25.411 -49.900 1.00 83.50 678 ASP A C 1
ATOM 5520 O O . ASP A 1 678 ? 31.196 26.445 -50.551 1.00 83.50 678 ASP A O 1
ATOM 5524 N N . ASN A 1 679 ? 32.090 24.594 -49.663 1.00 84.94 679 ASN A N 1
ATOM 5525 C CA . ASN A 1 679 ? 33.467 24.883 -50.084 1.00 84.94 679 ASN A CA 1
ATOM 5526 C C . ASN A 1 679 ? 33.729 24.509 -51.556 1.00 84.94 679 ASN A C 1
ATOM 5528 O O . ASN A 1 679 ? 34.747 24.917 -52.112 1.00 84.94 679 ASN A O 1
ATOM 5532 N N . LEU A 1 680 ? 32.827 23.761 -52.204 1.00 83.25 680 LEU A N 1
ATOM 5533 C CA . LEU A 1 680 ? 32.963 23.365 -53.614 1.00 83.25 680 LEU A CA 1
ATOM 5534 C C . LEU A 1 680 ? 32.560 24.478 -54.595 1.00 83.25 680 LEU A C 1
ATOM 5536 O O . LEU A 1 680 ? 32.914 24.409 -55.773 1.00 83.25 680 LEU A O 1
ATOM 5540 N N . GLY A 1 681 ? 31.830 25.498 -54.127 1.00 81.06 681 GLY A N 1
ATOM 5541 C CA . GLY A 1 681 ? 31.473 26.677 -54.925 1.00 81.06 681 GLY A CA 1
ATOM 5542 C C . GLY A 1 681 ? 30.716 26.354 -56.219 1.00 81.06 681 GLY A C 1
ATOM 5543 O O . GLY A 1 681 ? 30.985 26.970 -57.248 1.00 81.06 681 GLY A O 1
ATOM 5544 N N . ILE A 1 682 ? 29.832 25.352 -56.193 1.00 86.19 682 ILE A N 1
ATOM 5545 C CA . ILE A 1 682 ? 29.019 24.942 -57.347 1.00 86.19 682 ILE A CA 1
ATOM 5546 C C . ILE A 1 682 ? 27.903 25.973 -57.554 1.00 86.19 682 ILE A C 1
ATOM 5548 O O . ILE A 1 682 ? 27.199 26.313 -56.603 1.00 86.19 682 ILE A O 1
ATOM 5552 N N . THR A 1 683 ? 27.750 26.490 -58.773 1.00 87.06 683 THR A N 1
ATOM 5553 C CA . THR A 1 683 ? 26.708 27.478 -59.099 1.00 87.06 683 THR A CA 1
ATOM 5554 C C . THR A 1 683 ? 25.378 26.806 -59.440 1.00 87.06 683 THR A C 1
ATOM 5556 O O . THR A 1 683 ? 25.345 25.664 -59.899 1.00 87.06 683 THR A O 1
ATOM 5559 N N . ASP A 1 684 ? 24.262 27.526 -59.296 1.00 86.44 684 ASP A N 1
ATOM 5560 C CA . ASP A 1 684 ? 22.933 27.003 -59.655 1.00 86.44 684 ASP A CA 1
ATOM 5561 C C . ASP A 1 684 ? 22.828 26.614 -61.146 1.00 86.44 684 ASP A C 1
ATOM 5563 O O . ASP A 1 684 ? 22.130 25.660 -61.506 1.00 86.44 684 ASP A O 1
ATOM 5567 N N . GLU A 1 685 ? 23.557 27.311 -62.028 1.00 86.12 685 GLU A N 1
ATOM 5568 C CA . GLU A 1 685 ? 23.654 26.977 -63.458 1.00 86.12 685 GLU A CA 1
ATOM 5569 C C . GLU A 1 685 ? 24.364 25.632 -63.684 1.00 86.12 685 GLU A C 1
ATOM 5571 O O . GLU A 1 685 ? 23.948 24.832 -64.527 1.00 86.12 685 GLU A O 1
ATOM 5576 N N . GLU A 1 686 ? 25.413 25.349 -62.910 1.00 88.12 686 GLU A N 1
ATOM 5577 C CA . GLU A 1 686 ? 26.154 24.087 -62.967 1.00 88.12 686 GLU A CA 1
ATOM 5578 C C . GLU A 1 686 ? 25.345 22.929 -62.384 1.00 88.12 686 GLU A C 1
ATOM 5580 O O . GLU A 1 686 ? 25.324 21.853 -62.980 1.00 88.12 686 GLU A O 1
ATOM 5585 N N . VAL A 1 687 ? 24.623 23.154 -61.279 1.00 88.81 687 VAL A N 1
ATOM 5586 C CA . VAL A 1 687 ? 23.667 22.179 -60.721 1.00 88.81 687 VAL A CA 1
ATOM 5587 C C . VAL A 1 687 ? 22.592 21.844 -61.757 1.00 88.81 687 VAL A C 1
ATOM 5589 O O . VAL A 1 687 ? 22.307 20.670 -61.993 1.00 88.81 687 VAL A O 1
ATOM 5592 N N . SER A 1 688 ? 22.041 22.854 -62.435 1.00 89.12 688 SER A N 1
ATOM 5593 C CA . SER A 1 688 ? 21.028 22.664 -63.483 1.00 89.12 688 SER A CA 1
ATOM 5594 C C . SER A 1 688 ? 21.577 21.894 -64.690 1.00 89.12 688 SER A C 1
ATOM 5596 O O . SER A 1 688 ? 20.908 21.009 -65.223 1.00 89.12 688 SER A O 1
ATOM 5598 N N . SER A 1 689 ? 22.815 22.190 -65.096 1.00 89.12 689 SER A N 1
ATOM 5599 C CA . SER A 1 689 ? 23.496 21.502 -66.201 1.00 89.12 689 SER A CA 1
ATOM 5600 C C . SER A 1 689 ? 23.816 20.043 -65.861 1.00 89.12 689 SER A C 1
ATOM 5602 O O . SER A 1 689 ? 23.638 19.159 -66.699 1.00 89.12 689 SER A O 1
ATOM 5604 N N . LEU A 1 690 ? 24.245 19.784 -64.621 1.00 90.88 690 LEU A N 1
ATOM 5605 C CA . LEU A 1 690 ? 24.472 18.440 -64.095 1.00 90.88 690 LEU A CA 1
ATOM 5606 C C . LEU A 1 690 ? 23.171 17.638 -64.061 1.00 90.88 690 LEU A C 1
ATOM 5608 O O . LEU A 1 690 ? 23.147 16.508 -64.543 1.00 90.88 690 LEU A O 1
ATOM 5612 N N . LYS A 1 691 ? 22.084 18.238 -63.563 1.00 91.06 691 LYS A N 1
ATOM 5613 C CA . LYS A 1 691 ? 20.763 17.603 -63.538 1.00 91.06 691 LYS A CA 1
ATOM 5614 C C . LYS A 1 691 ? 20.292 17.229 -64.939 1.00 91.06 691 LYS A C 1
ATOM 5616 O O . LYS A 1 691 ? 19.956 16.076 -65.164 1.00 91.06 691 LYS A O 1
ATOM 5621 N N . TYR A 1 692 ? 20.358 18.157 -65.894 1.00 90.62 692 TYR A N 1
ATOM 5622 C CA . TYR A 1 692 ? 19.959 17.888 -67.278 1.00 90.62 692 TYR A CA 1
ATOM 5623 C C . TYR A 1 692 ? 20.739 16.721 -67.905 1.00 90.62 692 TYR A C 1
ATOM 5625 O O . TYR A 1 692 ? 20.154 15.871 -68.574 1.00 90.62 692 TYR A O 1
ATOM 5633 N N . ALA A 1 693 ? 22.055 16.659 -67.677 1.00 89.69 693 ALA A N 1
ATOM 5634 C CA . ALA A 1 693 ? 22.891 15.584 -68.206 1.00 89.69 693 ALA A CA 1
ATOM 5635 C C . ALA A 1 693 ? 22.540 14.215 -67.598 1.00 89.69 693 ALA A C 1
ATOM 5637 O O . ALA A 1 693 ? 22.509 13.223 -68.319 1.00 89.69 693 ALA A O 1
ATOM 5638 N N . VAL A 1 694 ? 22.251 14.162 -66.295 1.00 90.94 694 VAL A N 1
ATOM 5639 C CA . VAL A 1 694 ? 21.874 12.920 -65.601 1.00 90.94 694 VAL A CA 1
ATOM 5640 C C . VAL A 1 694 ? 20.456 12.480 -65.968 1.00 90.94 694 VAL A C 1
ATOM 5642 O O . VAL A 1 694 ? 20.259 11.317 -66.307 1.00 90.94 694 VAL A O 1
ATOM 5645 N N . ASP A 1 695 ? 19.490 13.402 -65.989 1.00 89.19 695 ASP A N 1
ATOM 5646 C CA . ASP A 1 695 ? 18.103 13.127 -66.392 1.00 89.19 695 ASP A CA 1
ATOM 5647 C C . ASP A 1 695 ? 18.033 12.579 -67.831 1.00 89.19 695 ASP A C 1
ATOM 5649 O O . ASP A 1 695 ? 17.230 11.694 -68.125 1.00 89.19 695 ASP A O 1
ATOM 5653 N N . SER A 1 696 ? 18.897 13.070 -68.731 1.00 88.19 696 SER A N 1
ATOM 5654 C CA . SER A 1 696 ? 18.994 12.562 -70.105 1.00 88.19 696 SER A CA 1
ATOM 5655 C C . SER A 1 696 ? 19.417 11.091 -70.149 1.00 88.19 696 SER A C 1
ATOM 5657 O O . SER A 1 696 ? 18.854 10.323 -70.930 1.00 88.19 696 SER A O 1
ATOM 5659 N N . GLU A 1 697 ? 20.387 10.691 -69.324 1.00 88.19 697 GLU A N 1
ATOM 5660 C CA . GLU A 1 697 ? 20.892 9.312 -69.291 1.00 88.19 697 GLU A CA 1
ATOM 5661 C C . GLU A 1 697 ? 19.947 8.343 -68.575 1.00 88.19 697 GLU A C 1
ATOM 5663 O O . GLU A 1 697 ? 19.873 7.187 -68.966 1.00 88.19 697 GLU A O 1
ATOM 5668 N N . LEU A 1 698 ? 19.187 8.800 -67.576 1.00 87.75 698 LEU A N 1
ATOM 5669 C CA . LEU A 1 698 ? 18.239 7.961 -66.822 1.00 87.75 698 LEU A CA 1
ATOM 5670 C C . LEU A 1 698 ? 16.819 7.950 -67.418 1.00 87.75 698 LEU A C 1
ATOM 5672 O O . LEU A 1 698 ? 15.875 7.447 -66.804 1.00 87.75 698 LEU A O 1
ATOM 5676 N N . SER A 1 699 ? 16.638 8.528 -68.608 1.00 84.12 699 SER A N 1
ATOM 5677 C CA . SER A 1 699 ? 15.327 8.667 -69.255 1.00 84.12 699 SER A CA 1
ATOM 5678 C C . SER A 1 699 ? 14.713 7.340 -69.724 1.00 84.12 699 SER A C 1
ATOM 5680 O O . SER A 1 699 ? 13.496 7.263 -69.919 1.00 84.12 699 SER A O 1
ATOM 5682 N N . ASP A 1 700 ? 15.527 6.292 -69.862 1.00 81.75 700 ASP A N 1
ATOM 5683 C CA . ASP A 1 700 ? 15.111 4.934 -70.231 1.00 81.75 700 ASP A CA 1
ATOM 5684 C C . ASP A 1 700 ? 14.403 4.167 -69.099 1.00 81.75 700 ASP A C 1
ATOM 5686 O O . ASP A 1 700 ? 13.760 3.152 -69.364 1.00 81.75 700 ASP A O 1
ATOM 5690 N N . LYS A 1 701 ? 14.436 4.694 -67.865 1.00 79.31 701 LYS A N 1
ATOM 5691 C CA . LYS A 1 701 ? 13.878 4.077 -66.649 1.00 79.31 701 LYS A CA 1
ATOM 5692 C C . LYS A 1 701 ? 14.469 2.703 -66.321 1.00 79.31 701 LYS A C 1
ATOM 5694 O O . LYS A 1 701 ? 13.802 1.894 -65.672 1.00 79.31 701 LYS A O 1
ATOM 5699 N N . GLU A 1 702 ? 15.706 2.451 -66.728 1.00 81.88 702 GLU A N 1
ATOM 5700 C CA . GLU A 1 702 ? 16.448 1.257 -66.326 1.00 81.88 702 GLU A CA 1
ATOM 5701 C C . GLU A 1 702 ? 17.390 1.548 -65.148 1.00 81.88 702 GLU A C 1
ATOM 5703 O O . GLU A 1 702 ? 17.577 2.692 -64.720 1.00 81.88 702 GLU A O 1
ATOM 5708 N N . ILE A 1 703 ? 17.950 0.482 -64.573 1.00 84.56 703 ILE A N 1
ATOM 5709 C CA . ILE A 1 703 ? 18.983 0.586 -63.543 1.00 84.56 703 ILE A CA 1
ATOM 5710 C C . ILE A 1 703 ? 20.324 0.796 -64.241 1.00 84.56 703 ILE A C 1
ATOM 5712 O O . ILE A 1 703 ? 20.734 -0.027 -65.055 1.00 84.56 703 ILE A O 1
ATOM 5716 N N . HIS A 1 704 ? 21.044 1.857 -63.876 1.00 84.50 704 HIS A N 1
ATOM 5717 C CA . HIS A 1 704 ? 22.365 2.147 -64.427 1.00 84.50 704 HIS A CA 1
ATOM 5718 C C . HIS A 1 704 ? 23.445 2.028 -63.366 1.00 84.50 704 HIS A C 1
ATOM 5720 O O . HIS A 1 704 ? 23.319 2.536 -62.250 1.00 84.50 704 HIS A O 1
ATOM 5726 N N . HIS A 1 705 ? 24.571 1.424 -63.733 1.00 86.31 705 HIS A N 1
ATOM 5727 C CA . HIS A 1 705 ? 25.782 1.545 -62.935 1.00 86.31 705 HIS A CA 1
ATOM 5728 C C . HIS A 1 705 ? 26.295 2.992 -63.016 1.00 86.31 705 HIS A C 1
ATOM 5730 O O . HIS A 1 705 ? 26.464 3.534 -64.112 1.00 86.31 705 HIS A O 1
ATOM 5736 N N . ALA A 1 706 ? 26.603 3.625 -61.880 1.00 85.81 706 ALA A N 1
ATOM 5737 C CA . ALA A 1 706 ? 27.003 5.037 -61.843 1.00 85.81 706 ALA A CA 1
ATOM 5738 C C . ALA A 1 706 ? 28.244 5.343 -62.706 1.00 85.81 706 ALA A C 1
ATOM 5740 O O . ALA A 1 706 ? 28.374 6.447 -63.229 1.00 85.81 706 ALA A O 1
ATOM 5741 N N . ASN A 1 707 ? 29.131 4.361 -62.910 1.00 86.31 707 ASN A N 1
ATOM 5742 C CA . ASN A 1 707 ? 30.259 4.471 -63.846 1.00 86.31 707 ASN A CA 1
ATOM 5743 C C . ASN A 1 707 ? 29.820 4.696 -65.304 1.00 86.31 707 ASN A C 1
ATOM 5745 O O . ASN A 1 707 ? 30.423 5.505 -66.004 1.00 86.31 707 ASN A O 1
ATOM 5749 N N . ILE A 1 708 ? 28.750 4.032 -65.756 1.00 84.69 708 ILE A N 1
ATOM 5750 C CA . ILE A 1 708 ? 28.235 4.180 -67.124 1.00 84.69 708 ILE A CA 1
ATOM 5751 C C . ILE A 1 708 ? 27.727 5.609 -67.314 1.00 84.69 708 ILE A C 1
ATOM 5753 O O . ILE A 1 708 ? 28.168 6.296 -68.236 1.00 84.69 708 ILE A O 1
ATOM 5757 N N . VAL A 1 709 ? 26.892 6.092 -66.389 1.00 87.88 709 VAL A N 1
ATOM 5758 C CA . VAL A 1 709 ? 26.379 7.472 -66.402 1.00 87.88 709 VAL A CA 1
ATOM 5759 C C . VAL A 1 709 ? 27.536 8.471 -66.364 1.00 87.88 709 VAL A C 1
ATOM 5761 O O . VAL A 1 709 ? 27.628 9.349 -67.222 1.00 87.88 709 VAL A O 1
ATOM 5764 N N . PHE A 1 710 ? 28.474 8.296 -65.428 1.00 88.94 710 PHE A N 1
ATOM 5765 C CA . PHE A 1 710 ? 29.636 9.170 -65.279 1.00 88.94 710 PHE A CA 1
ATOM 5766 C C . PHE A 1 710 ? 30.482 9.232 -66.554 1.00 88.94 710 PHE A C 1
ATOM 5768 O O . PHE A 1 710 ? 30.821 10.323 -67.007 1.00 88.94 710 PHE A O 1
ATOM 5775 N N . SER A 1 711 ? 30.791 8.087 -67.168 1.00 86.69 711 SER A N 1
ATOM 5776 C CA . SER A 1 711 ? 31.627 8.013 -68.372 1.00 86.69 711 SER A CA 1
ATOM 5777 C C . SER A 1 711 ? 31.045 8.794 -69.556 1.00 86.69 711 SER A C 1
ATOM 5779 O O . SER A 1 711 ? 31.796 9.438 -70.292 1.00 86.69 711 SER A O 1
ATOM 5781 N N . LYS A 1 712 ? 29.714 8.815 -69.695 1.00 86.62 712 LYS A N 1
ATOM 5782 C CA . LYS A 1 712 ? 29.011 9.524 -70.771 1.00 86.62 712 LYS A CA 1
ATOM 5783 C C . LYS A 1 712 ? 28.942 11.035 -70.544 1.00 86.62 712 LYS A C 1
ATOM 5785 O O . LYS A 1 712 ? 29.124 11.803 -71.487 1.00 86.62 712 LYS A O 1
ATOM 5790 N N . ILE A 1 713 ? 28.745 11.480 -69.300 1.00 90.62 713 ILE A N 1
ATOM 5791 C CA . ILE A 1 713 ? 28.601 12.912 -68.976 1.00 90.62 713 ILE A CA 1
ATOM 5792 C C . ILE A 1 713 ? 29.932 13.608 -68.638 1.00 90.62 713 ILE A C 1
ATOM 5794 O O . ILE A 1 713 ? 30.018 14.837 -68.671 1.00 90.62 713 ILE A O 1
ATOM 5798 N N . LYS A 1 714 ? 30.998 12.858 -68.316 1.00 87.12 714 LYS A N 1
ATOM 5799 C CA . LYS A 1 714 ? 32.307 13.413 -67.908 1.00 87.12 714 LYS A CA 1
ATOM 5800 C C . LYS A 1 714 ? 32.885 14.380 -68.941 1.00 87.12 714 LYS A C 1
ATOM 5802 O O . LYS A 1 714 ? 33.522 15.363 -68.567 1.00 87.12 714 LYS A O 1
ATOM 5807 N N . GLY A 1 715 ? 32.641 14.133 -70.229 1.00 83.31 715 GLY A N 1
ATOM 5808 C CA . GLY A 1 715 ? 33.092 15.005 -71.315 1.00 83.31 715 GLY A CA 1
ATOM 5809 C C . GLY A 1 715 ? 32.402 16.373 -71.325 1.00 83.31 715 GLY A C 1
ATOM 5810 O O . GLY A 1 715 ? 33.083 17.400 -71.393 1.00 83.31 715 GLY A O 1
ATOM 5811 N N . SER A 1 716 ? 31.068 16.400 -71.218 1.00 84.69 716 SER A N 1
ATOM 5812 C CA . SER A 1 716 ? 30.265 17.631 -71.299 1.00 84.69 716 SER A CA 1
ATOM 5813 C C . SER A 1 716 ? 30.425 18.535 -70.076 1.00 84.69 716 SER A C 1
ATOM 5815 O O . SER A 1 716 ? 30.372 19.755 -70.210 1.00 84.69 716 SER A O 1
ATOM 5817 N N . LEU A 1 717 ? 30.669 17.951 -68.900 1.00 86.81 717 LEU A N 1
ATOM 5818 C CA . LEU A 1 717 ? 30.799 18.663 -67.621 1.00 86.81 717 LEU A CA 1
ATOM 5819 C C . LEU A 1 717 ? 32.240 18.693 -67.089 1.00 86.81 717 LEU A C 1
ATOM 5821 O O . LEU A 1 717 ? 32.472 18.950 -65.907 1.00 86.81 717 LEU A O 1
ATOM 5825 N N . SER A 1 718 ? 33.226 18.476 -67.962 1.00 84.62 718 SER A N 1
ATOM 5826 C CA . SER A 1 718 ? 34.651 18.436 -67.600 1.00 84.62 718 SER A CA 1
ATOM 5827 C C . SER A 1 718 ? 35.137 19.702 -66.881 1.00 84.62 718 SER A C 1
ATOM 5829 O O . SER A 1 718 ? 35.950 19.609 -65.965 1.00 84.62 718 SER A O 1
ATOM 5831 N N . GLY A 1 719 ? 34.608 20.881 -67.232 1.00 83.50 719 GLY A N 1
ATOM 5832 C CA . GLY A 1 719 ? 34.927 22.145 -66.555 1.00 83.50 719 GLY A CA 1
ATOM 5833 C C . GLY A 1 719 ? 34.526 22.167 -65.076 1.00 83.50 719 GLY A C 1
ATOM 5834 O O . GLY A 1 719 ? 35.314 22.609 -64.240 1.00 83.50 719 GLY A O 1
ATOM 5835 N N . LEU A 1 720 ? 33.341 21.638 -64.748 1.00 86.69 720 LEU A N 1
ATOM 5836 C CA . LEU A 1 720 ? 32.882 21.480 -63.368 1.00 86.69 720 LEU A CA 1
ATOM 5837 C C . LEU A 1 720 ? 33.729 20.419 -62.662 1.00 86.69 720 LEU A C 1
ATOM 5839 O O . LEU A 1 720 ? 34.374 20.730 -61.664 1.00 86.69 720 LEU A O 1
ATOM 5843 N N . PHE A 1 721 ? 33.781 19.198 -63.206 1.00 87.88 721 PHE A N 1
ATOM 5844 C CA . PHE A 1 721 ? 34.433 18.055 -62.558 1.00 87.88 721 PHE A CA 1
ATOM 5845 C C . PHE A 1 721 ? 35.921 18.279 -62.282 1.00 87.88 721 PHE A C 1
ATOM 5847 O O . PHE A 1 721 ? 36.377 17.965 -61.185 1.00 87.88 721 PHE A O 1
ATOM 5854 N N . ASN A 1 722 ? 36.659 18.913 -63.198 1.00 84.00 722 ASN A N 1
ATOM 5855 C CA . ASN A 1 722 ? 38.068 19.245 -62.975 1.00 84.00 722 ASN A CA 1
ATOM 5856 C C . ASN A 1 722 ? 38.258 20.300 -61.873 1.00 84.00 722 ASN A C 1
ATOM 5858 O O . ASN A 1 722 ? 39.250 20.248 -61.151 1.00 84.00 722 ASN A O 1
ATOM 5862 N N . ARG A 1 723 ? 37.324 21.252 -61.723 1.00 85.00 723 ARG A N 1
ATOM 5863 C CA . ARG A 1 723 ? 37.409 22.301 -60.692 1.00 85.00 723 ARG A CA 1
ATOM 5864 C C . ARG A 1 723 ? 37.167 21.746 -59.292 1.00 85.00 723 ARG A C 1
ATOM 5866 O O . ARG A 1 723 ? 37.859 22.143 -58.361 1.00 85.00 723 ARG A O 1
ATOM 5873 N N . ILE A 1 724 ? 36.191 20.851 -59.150 1.00 84.06 724 ILE A N 1
ATOM 5874 C CA . ILE A 1 724 ? 35.819 20.253 -57.857 1.00 84.06 724 ILE A CA 1
ATOM 5875 C C . ILE A 1 724 ? 36.557 18.938 -57.555 1.00 84.06 724 ILE A C 1
ATOM 5877 O O . ILE A 1 724 ? 36.407 18.398 -56.464 1.00 84.06 724 ILE A O 1
ATOM 5881 N N . GLY A 1 725 ? 37.365 18.432 -58.493 1.00 79.19 725 GLY A N 1
ATOM 5882 C CA . GLY A 1 725 ? 38.216 17.254 -58.301 1.00 79.19 725 GLY A CA 1
ATOM 5883 C C . GLY A 1 725 ? 37.498 15.905 -58.418 1.00 79.19 725 GLY A C 1
ATOM 5884 O O . GLY A 1 725 ? 37.916 14.944 -57.775 1.00 79.19 725 GLY A O 1
ATOM 5885 N N . ILE A 1 726 ? 36.429 15.814 -59.218 1.00 85.00 726 ILE A N 1
ATOM 5886 C CA . ILE A 1 726 ? 35.715 14.552 -59.470 1.00 85.00 726 ILE A CA 1
ATOM 5887 C C . ILE A 1 726 ? 36.368 13.807 -60.632 1.00 85.00 726 ILE A C 1
ATOM 5889 O O . ILE A 1 726 ? 36.180 14.142 -61.801 1.00 85.00 726 ILE A O 1
ATOM 5893 N N . ASN A 1 727 ? 37.096 12.746 -60.297 1.00 83.69 727 ASN A N 1
ATOM 5894 C CA . ASN A 1 727 ? 37.817 11.914 -61.260 1.00 83.69 727 ASN A CA 1
ATOM 5895 C C . ASN A 1 727 ? 37.260 10.489 -61.347 1.00 83.69 727 ASN A C 1
ATOM 5897 O O . ASN A 1 727 ? 37.426 9.847 -62.387 1.00 83.69 727 ASN A O 1
ATOM 5901 N N . HIS A 1 728 ? 36.563 10.038 -60.299 1.00 85.81 728 HIS A N 1
ATOM 5902 C CA . HIS A 1 728 ? 36.036 8.684 -60.151 1.00 85.81 728 HIS A CA 1
ATOM 5903 C C . HIS A 1 728 ? 34.503 8.667 -60.011 1.00 85.81 728 HIS A C 1
ATOM 5905 O O . HIS A 1 728 ? 33.913 9.568 -59.409 1.00 85.81 728 HIS A O 1
ATOM 5911 N N . TYR A 1 729 ? 33.849 7.608 -60.503 1.00 85.75 729 TYR A N 1
ATOM 5912 C CA . TYR A 1 729 ? 32.383 7.508 -60.509 1.00 85.75 729 TYR A CA 1
ATOM 5913 C C . TYR A 1 729 ? 31.765 7.514 -59.101 1.00 85.75 729 TYR A C 1
ATOM 5915 O O . TYR A 1 729 ? 30.638 7.969 -58.931 1.00 85.75 729 TYR A O 1
ATOM 5923 N N . LEU A 1 730 ? 32.495 7.056 -58.074 1.00 83.62 730 LEU A N 1
ATOM 5924 C CA . LEU A 1 730 ? 32.021 7.111 -56.685 1.00 83.62 730 LEU A CA 1
ATOM 5925 C C . LEU A 1 730 ? 31.916 8.546 -56.163 1.00 83.62 730 LEU A C 1
ATOM 5927 O O . LEU A 1 730 ? 30.963 8.870 -55.464 1.00 83.62 730 LEU A O 1
ATOM 5931 N N . GLN A 1 731 ? 32.867 9.414 -56.518 1.00 86.75 731 GLN A N 1
ATOM 5932 C CA . GLN A 1 731 ? 32.824 10.830 -56.135 1.00 86.75 731 GLN A CA 1
ATOM 5933 C C . GLN A 1 731 ? 31.623 11.517 -56.792 1.00 86.75 731 GLN A C 1
ATOM 5935 O O . GLN A 1 731 ? 30.898 12.266 -56.144 1.00 86.75 731 GLN A O 1
ATOM 5940 N N . PHE A 1 732 ? 31.372 11.187 -58.060 1.00 88.00 732 PHE A N 1
ATOM 5941 C CA . PHE A 1 732 ? 30.176 11.604 -58.784 1.00 88.00 732 PHE A CA 1
ATOM 5942 C C . PHE A 1 732 ? 28.882 11.100 -58.121 1.00 88.00 732 PHE A C 1
ATOM 5944 O O . PHE A 1 732 ? 27.976 11.895 -57.881 1.00 88.00 732 PHE A O 1
ATOM 5951 N N . TYR A 1 733 ? 28.816 9.816 -57.759 1.00 88.56 733 TYR A N 1
ATOM 5952 C CA . TYR A 1 733 ? 27.664 9.219 -57.078 1.00 88.56 733 TYR A CA 1
ATOM 5953 C C . TYR A 1 733 ? 27.338 9.933 -55.758 1.00 88.56 733 TYR A C 1
ATOM 5955 O O . TYR A 1 733 ? 26.187 10.297 -55.519 1.00 88.56 733 TYR A O 1
ATOM 5963 N N . TYR A 1 734 ? 28.344 10.172 -54.907 1.00 85.75 734 TYR A N 1
ATOM 5964 C CA . TYR A 1 734 ? 28.138 10.869 -53.633 1.00 85.75 734 TYR A CA 1
ATOM 5965 C C . TYR A 1 734 ? 27.760 12.339 -53.829 1.00 85.75 734 TYR A C 1
ATOM 5967 O O . TYR A 1 734 ? 26.904 12.833 -53.102 1.00 85.75 734 TYR A O 1
ATOM 5975 N N . LEU A 1 735 ? 28.324 13.020 -54.834 1.00 87.81 735 LEU A N 1
ATOM 5976 C CA . LEU A 1 735 ? 27.909 14.382 -55.171 1.00 87.81 735 LEU A CA 1
ATOM 5977 C C . LEU A 1 735 ? 26.426 14.435 -55.571 1.00 87.81 735 LEU A C 1
ATOM 5979 O O . LEU A 1 735 ? 25.703 15.309 -55.097 1.00 87.81 735 LEU A O 1
ATOM 5983 N N . LEU A 1 736 ? 25.966 13.516 -56.427 1.00 88.62 736 LEU A N 1
ATOM 5984 C CA . LEU A 1 736 ? 24.561 13.477 -56.842 1.00 88.62 736 LEU A CA 1
ATOM 5985 C C . LEU A 1 736 ? 23.625 13.215 -55.671 1.00 88.62 736 LEU A C 1
ATOM 5987 O O . LEU A 1 736 ? 22.625 13.914 -55.540 1.00 88.62 736 LEU A O 1
ATOM 5991 N N . ARG A 1 737 ? 23.970 12.259 -54.805 1.00 86.38 737 ARG A N 1
ATOM 5992 C CA . ARG A 1 737 ? 23.166 11.929 -53.626 1.00 86.38 737 ARG A CA 1
ATOM 5993 C C . ARG A 1 737 ? 22.953 13.136 -52.711 1.00 86.38 737 ARG A C 1
ATOM 5995 O O . ARG A 1 737 ? 21.866 13.288 -52.169 1.00 86.38 737 ARG A O 1
ATOM 6002 N N . GLU A 1 738 ? 23.960 13.994 -52.573 1.00 85.25 738 GLU A N 1
ATOM 6003 C CA . GLU A 1 738 ? 23.877 15.200 -51.740 1.00 85.25 738 GLU A CA 1
ATOM 6004 C C . GLU A 1 738 ? 23.146 16.361 -52.427 1.00 85.25 738 GLU A C 1
ATOM 6006 O O . GLU A 1 738 ? 22.367 17.067 -51.789 1.00 85.25 738 GLU A O 1
ATOM 6011 N N . LEU A 1 739 ? 23.353 16.564 -53.733 1.00 86.88 739 LEU A N 1
ATOM 6012 C CA . LEU A 1 739 ? 22.663 17.623 -54.482 1.00 86.88 739 LEU A CA 1
ATOM 6013 C C . LEU A 1 739 ? 21.191 17.285 -54.765 1.00 86.88 739 LEU A C 1
ATOM 6015 O O . LEU A 1 739 ? 20.347 18.178 -54.816 1.00 86.88 739 LEU A O 1
ATOM 6019 N N . PHE A 1 740 ? 20.886 16.002 -54.956 1.00 89.56 740 PHE A N 1
ATOM 6020 C CA . PHE A 1 740 ? 19.599 15.501 -55.429 1.00 89.56 740 PHE A CA 1
ATOM 6021 C C . PHE A 1 740 ? 19.148 14.254 -54.641 1.00 89.56 740 PHE A C 1
ATOM 6023 O O . PHE A 1 740 ? 18.967 13.185 -55.234 1.00 89.56 740 PHE A O 1
ATOM 6030 N N . PRO A 1 741 ? 18.949 14.351 -53.312 1.00 83.69 741 PRO A N 1
ATOM 6031 C CA . PRO A 1 741 ? 18.683 13.187 -52.462 1.00 83.69 741 PRO A CA 1
ATOM 6032 C C . PRO A 1 741 ? 17.355 12.485 -52.766 1.00 83.69 741 PRO A C 1
ATOM 6034 O O . PRO A 1 741 ? 17.256 11.280 -52.578 1.00 83.69 741 PRO A O 1
ATOM 6037 N N . ASN A 1 742 ? 16.351 13.229 -53.246 1.00 86.25 742 ASN A N 1
ATOM 6038 C CA . ASN A 1 742 ? 14.981 12.739 -53.455 1.00 86.25 742 ASN A CA 1
ATOM 6039 C C . ASN A 1 742 ? 14.550 12.727 -54.934 1.00 86.25 742 ASN A C 1
ATOM 6041 O O . ASN A 1 742 ? 13.370 12.569 -55.226 1.00 86.25 742 ASN A O 1
ATOM 6045 N N . GLU A 1 743 ? 15.473 12.970 -55.863 1.00 87.12 743 GLU A N 1
ATOM 6046 C CA . GLU A 1 743 ? 15.166 13.066 -57.302 1.00 87.12 743 GLU A CA 1
ATOM 6047 C C . GLU A 1 743 ? 15.523 11.784 -58.067 1.00 87.12 743 GLU A C 1
ATOM 6049 O O . GLU A 1 743 ? 15.056 11.585 -59.185 1.00 87.12 743 GLU A O 1
ATOM 6054 N N . TYR A 1 744 ? 16.347 10.922 -57.471 1.00 90.31 744 TYR A N 1
ATOM 6055 C CA . TYR A 1 744 ? 16.809 9.665 -58.049 1.00 90.31 744 TYR A CA 1
ATOM 6056 C C . TYR A 1 744 ? 16.768 8.568 -56.989 1.00 90.31 744 TYR A C 1
ATOM 6058 O O . TYR A 1 744 ? 16.812 8.847 -55.790 1.00 90.31 744 TYR A O 1
ATOM 6066 N N . GLU A 1 745 ? 16.723 7.323 -57.443 1.00 87.38 745 GLU A N 1
ATOM 6067 C CA . GLU A 1 745 ? 16.837 6.149 -56.583 1.00 87.38 745 GLU A CA 1
ATOM 6068 C C . GLU A 1 745 ? 18.295 5.682 -56.552 1.00 87.38 745 GLU A C 1
ATOM 6070 O O . GLU A 1 745 ? 18.965 5.605 -57.587 1.00 87.38 745 GLU A O 1
ATOM 6075 N N . TYR A 1 746 ? 18.806 5.390 -55.355 1.00 86.25 746 TYR A N 1
ATOM 6076 C CA . TYR A 1 746 ? 20.233 5.175 -55.108 1.00 86.25 746 TYR A CA 1
ATOM 6077 C C . TYR A 1 746 ? 20.486 3.854 -54.380 1.00 86.25 746 TYR A C 1
ATOM 6079 O O . TYR A 1 746 ? 20.053 3.677 -53.241 1.00 86.25 746 TYR A O 1
ATOM 6087 N N . ASN A 1 747 ? 21.280 2.962 -54.975 1.00 85.56 747 ASN A N 1
ATOM 6088 C CA . ASN A 1 747 ? 21.763 1.744 -54.324 1.00 85.56 747 ASN A CA 1
ATOM 6089 C C . ASN A 1 747 ? 23.173 1.409 -54.821 1.00 85.56 747 ASN A C 1
ATOM 6091 O O . ASN A 1 747 ? 23.344 0.741 -55.837 1.00 85.56 747 ASN A O 1
ATOM 6095 N N . ARG A 1 748 ? 24.195 1.917 -54.120 1.00 80.00 748 ARG A N 1
ATOM 6096 C CA . ARG A 1 748 ? 25.602 1.880 -54.552 1.00 80.00 748 ARG A CA 1
ATOM 6097 C C . ARG A 1 748 ? 26.014 0.477 -55.049 1.00 80.00 748 ARG A C 1
ATOM 6099 O O . ARG A 1 748 ? 25.859 -0.478 -54.292 1.00 80.00 748 ARG A O 1
ATOM 6106 N N . PRO A 1 749 ? 26.641 0.355 -56.237 1.00 80.56 749 PRO A N 1
ATOM 6107 C CA . PRO A 1 749 ? 27.068 1.423 -57.157 1.00 80.56 749 PRO A CA 1
ATOM 6108 C C . PRO A 1 749 ? 26.014 1.847 -58.203 1.00 80.56 749 PRO A C 1
ATOM 6110 O O . PRO A 1 749 ? 26.333 2.601 -59.123 1.00 80.56 749 PRO A O 1
ATOM 6113 N N . PHE A 1 750 ? 24.777 1.375 -58.082 1.00 86.75 750 PHE A N 1
ATOM 6114 C CA . PHE A 1 750 ? 23.691 1.592 -59.031 1.00 86.75 750 PHE A CA 1
ATOM 6115 C C . PHE A 1 750 ? 22.840 2.819 -58.699 1.00 86.75 750 PHE A C 1
ATOM 6117 O O . PHE A 1 750 ? 22.704 3.229 -57.541 1.00 86.75 750 PHE A O 1
ATOM 6124 N N . MET A 1 751 ? 22.245 3.395 -59.736 1.00 87.88 751 MET A N 1
ATOM 6125 C CA . MET A 1 751 ? 21.305 4.505 -59.647 1.00 87.88 751 MET A CA 1
ATOM 6126 C C . MET A 1 751 ? 20.222 4.385 -60.723 1.00 87.88 751 MET A C 1
ATOM 6128 O O . MET A 1 751 ? 20.440 3.765 -61.765 1.00 87.88 751 MET A O 1
ATOM 6132 N N . GLY A 1 752 ? 19.061 4.983 -60.479 1.00 88.00 752 GLY A N 1
ATOM 6133 C CA . GLY A 1 752 ? 17.931 4.969 -61.406 1.00 88.00 752 GLY A CA 1
ATOM 6134 C C . GLY A 1 752 ? 17.077 6.226 -61.293 1.00 88.00 752 GLY A C 1
ATOM 6135 O O . GLY A 1 752 ? 17.205 7.007 -60.347 1.00 88.00 752 GLY A O 1
ATOM 6136 N N . ALA A 1 753 ? 16.195 6.430 -62.271 1.00 86.94 753 ALA A N 1
ATOM 6137 C CA . ALA A 1 753 ? 15.182 7.479 -62.195 1.00 86.94 753 ALA A CA 1
ATOM 6138 C C . ALA A 1 753 ? 14.232 7.247 -61.005 1.00 86.94 753 ALA A C 1
ATOM 6140 O O . ALA A 1 753 ? 14.027 6.113 -60.569 1.00 86.94 753 ALA A O 1
ATOM 6141 N N . LEU A 1 754 ? 13.616 8.319 -60.501 1.00 83.69 754 LEU A N 1
ATOM 6142 C CA . LEU A 1 754 ? 12.670 8.236 -59.388 1.00 83.69 754 LEU A CA 1
ATOM 6143 C C . LEU A 1 754 ? 11.542 7.224 -59.671 1.00 83.69 754 LEU A C 1
ATOM 6145 O O . LEU A 1 754 ? 10.847 7.323 -60.688 1.00 83.69 754 LEU A O 1
ATOM 6149 N N . GLY A 1 755 ? 11.349 6.266 -58.760 1.00 77.81 755 GLY A N 1
ATOM 6150 C CA . GLY A 1 755 ? 10.363 5.186 -58.890 1.00 77.81 755 GLY A CA 1
ATOM 6151 C C . GLY A 1 755 ? 10.861 3.913 -59.588 1.00 77.81 755 GLY A C 1
ATOM 6152 O O . GLY A 1 755 ? 10.077 2.976 -59.731 1.00 77.81 755 GLY A O 1
ATOM 6153 N N . VAL A 1 756 ? 12.129 3.853 -60.011 1.00 84.00 756 VAL A N 1
ATOM 6154 C CA . VAL A 1 756 ? 12.790 2.601 -60.415 1.00 84.00 756 VAL A CA 1
ATOM 6155 C C . VAL A 1 756 ? 13.302 1.897 -59.160 1.00 84.00 756 VAL A C 1
ATOM 6157 O O . VAL A 1 756 ? 14.092 2.461 -58.410 1.00 84.00 756 VAL A O 1
ATOM 6160 N N . GLU A 1 757 ? 12.882 0.655 -58.926 1.00 81.69 757 GLU A N 1
ATOM 6161 C CA . GLU A 1 757 ? 13.399 -0.138 -57.809 1.00 81.69 757 GLU A CA 1
ATOM 6162 C C . GLU A 1 757 ? 14.845 -0.567 -58.098 1.00 81.69 757 GLU A C 1
ATOM 6164 O O . GLU A 1 757 ? 15.101 -1.536 -58.814 1.00 81.69 757 GLU A O 1
ATOM 6169 N N . VAL A 1 758 ? 15.812 0.186 -57.568 1.00 79.75 758 VAL A N 1
ATOM 6170 C CA . VAL A 1 758 ? 17.236 -0.098 -57.775 1.00 79.75 758 VAL A CA 1
ATOM 6171 C C . VAL A 1 758 ? 17.667 -1.259 -56.877 1.00 79.75 758 VAL A C 1
ATOM 6173 O O . VAL A 1 758 ? 18.034 -1.088 -55.711 1.00 79.75 758 VAL A O 1
ATOM 6176 N N . ILE A 1 759 ? 17.639 -2.461 -57.442 1.00 81.25 759 ILE A N 1
ATOM 6177 C CA . ILE A 1 759 ? 18.113 -3.692 -56.804 1.00 81.25 759 ILE A CA 1
ATOM 6178 C C . ILE A 1 759 ? 19.644 -3.820 -56.861 1.00 81.25 759 ILE A C 1
ATOM 6180 O O . ILE A 1 759 ? 20.315 -3.235 -57.715 1.00 81.25 759 ILE A O 1
ATOM 6184 N N . ASN A 1 760 ? 20.212 -4.589 -55.928 1.00 79.31 760 ASN A N 1
ATOM 6185 C CA . ASN A 1 760 ? 21.656 -4.823 -55.865 1.00 79.31 760 ASN A CA 1
ATOM 6186 C C . ASN A 1 760 ? 22.154 -5.671 -57.058 1.00 79.31 760 ASN A C 1
ATOM 6188 O O . ASN A 1 760 ? 21.368 -6.293 -57.771 1.00 79.31 760 ASN A O 1
ATOM 6192 N N . GLY A 1 761 ? 23.472 -5.691 -57.278 1.00 78.19 761 GLY A N 1
ATOM 6193 C CA . GLY A 1 761 ? 24.068 -6.375 -58.434 1.00 78.19 761 GLY A CA 1
ATOM 6194 C C . GLY A 1 761 ? 23.775 -7.878 -58.467 1.00 78.19 761 GLY A C 1
ATOM 6195 O O . GLY A 1 761 ? 23.462 -8.421 -59.519 1.00 78.19 761 GLY A O 1
ATOM 6196 N N . GLU A 1 762 ? 23.789 -8.538 -57.308 1.00 79.69 762 GLU A N 1
ATOM 6197 C CA . GLU A 1 762 ? 23.494 -9.970 -57.186 1.00 79.69 762 GLU A CA 1
ATOM 6198 C C . GLU A 1 762 ? 22.061 -10.306 -57.641 1.00 79.69 762 GLU A C 1
ATOM 6200 O O . GLU A 1 762 ? 21.863 -11.208 -58.453 1.00 79.69 762 GLU A O 1
ATOM 6205 N N . ALA A 1 763 ? 21.063 -9.528 -57.209 1.00 82.31 763 ALA A N 1
ATOM 6206 C CA . ALA A 1 763 ? 19.672 -9.700 -57.627 1.00 82.31 763 ALA A CA 1
ATOM 6207 C C . ALA A 1 763 ? 19.471 -9.454 -59.130 1.00 82.31 763 ALA A C 1
ATOM 6209 O O . ALA A 1 763 ? 18.655 -10.123 -59.765 1.00 82.31 763 ALA A O 1
ATOM 6210 N N . GLN A 1 764 ? 20.230 -8.526 -59.724 1.00 83.00 764 GLN A N 1
ATOM 6211 C CA . GLN A 1 764 ? 20.199 -8.305 -61.173 1.00 83.00 764 GLN A CA 1
ATOM 6212 C C . GLN A 1 764 ? 20.724 -9.528 -61.935 1.00 83.00 764 GLN A C 1
ATOM 6214 O O . GLN A 1 764 ? 20.105 -9.938 -62.916 1.00 83.00 764 GLN A O 1
ATOM 6219 N N . VAL A 1 765 ? 21.801 -10.159 -61.454 1.00 84.75 765 VAL A N 1
ATOM 6220 C CA . VAL A 1 765 ? 22.322 -11.404 -62.044 1.00 84.75 765 VAL A CA 1
ATOM 6221 C C . VAL A 1 765 ? 21.317 -12.547 -61.896 1.00 84.75 765 VAL A C 1
ATOM 6223 O O . VAL A 1 765 ? 21.061 -13.254 -62.867 1.00 84.75 765 VAL A O 1
ATOM 6226 N N . ILE A 1 766 ? 20.676 -12.694 -60.733 1.00 85.19 766 ILE A N 1
ATOM 6227 C CA . ILE A 1 766 ? 19.625 -13.705 -60.517 1.00 85.19 766 ILE A CA 1
ATOM 6228 C C . ILE A 1 766 ? 18.476 -13.525 -61.515 1.00 85.19 766 ILE A C 1
ATOM 6230 O O . ILE A 1 766 ? 18.049 -14.493 -62.141 1.00 85.19 766 ILE A O 1
ATOM 6234 N N . ASN A 1 767 ? 18.018 -12.290 -61.732 1.00 84.50 767 ASN A N 1
ATOM 6235 C CA . ASN A 1 767 ? 16.971 -11.998 -62.713 1.00 84.50 767 ASN A CA 1
ATOM 6236 C C . ASN A 1 767 ? 17.374 -12.367 -64.148 1.00 84.50 767 ASN A C 1
ATOM 6238 O O . ASN A 1 767 ? 16.503 -12.717 -64.942 1.00 84.50 767 ASN A O 1
ATOM 6242 N N . LEU A 1 768 ? 18.662 -12.286 -64.495 1.00 84.31 768 LEU A N 1
ATOM 6243 C CA . LEU A 1 768 ? 19.171 -12.731 -65.795 1.00 84.31 768 LEU A CA 1
ATOM 6244 C C . LEU A 1 768 ? 19.220 -14.259 -65.892 1.00 84.31 768 LEU A C 1
ATOM 6246 O O . LEU A 1 768 ? 18.803 -14.800 -66.914 1.00 84.31 768 LEU A O 1
ATOM 6250 N N . ILE A 1 769 ? 19.630 -14.951 -64.824 1.00 86.25 769 ILE A N 1
ATOM 6251 C CA . ILE A 1 769 ? 19.616 -16.423 -64.755 1.00 86.25 769 ILE A CA 1
ATOM 6252 C C . ILE A 1 769 ? 18.184 -16.943 -64.917 1.00 86.25 769 ILE A C 1
ATOM 6254 O O . ILE A 1 769 ? 17.943 -17.817 -65.738 1.00 86.25 769 ILE A O 1
ATOM 6258 N N . MET A 1 770 ? 17.217 -16.352 -64.210 1.00 81.50 770 MET A N 1
ATOM 6259 C CA . MET A 1 770 ? 15.802 -16.758 -64.239 1.00 81.50 770 MET A CA 1
ATOM 6260 C C . MET A 1 770 ? 15.094 -16.554 -65.583 1.00 81.50 770 MET A C 1
ATOM 6262 O O . MET A 1 770 ? 13.989 -17.059 -65.767 1.00 81.50 770 MET A O 1
ATOM 6266 N N . ARG A 1 771 ? 15.692 -15.823 -66.533 1.00 84.44 771 ARG A N 1
ATOM 6267 C CA . ARG A 1 771 ? 15.155 -15.714 -67.903 1.00 84.44 771 ARG A CA 1
ATOM 6268 C C . ARG A 1 771 ? 15.398 -16.975 -68.730 1.00 84.44 771 ARG A C 1
ATOM 6270 O O . ARG A 1 771 ? 14.732 -17.148 -69.747 1.00 84.44 771 ARG A O 1
ATOM 6277 N N . ASN A 1 772 ? 16.328 -17.825 -68.301 1.00 83.19 772 ASN A N 1
ATOM 6278 C CA . ASN A 1 772 ? 16.677 -19.080 -68.949 1.00 83.19 772 ASN A CA 1
ATOM 6279 C C . ASN A 1 772 ? 16.352 -20.250 -68.009 1.00 83.19 772 ASN A C 1
ATOM 6281 O O . ASN A 1 772 ? 16.521 -20.152 -66.796 1.00 83.19 772 ASN A O 1
ATOM 6285 N N . ASP A 1 773 ? 15.927 -21.385 -68.564 1.00 83.06 773 ASP A N 1
ATOM 6286 C CA . ASP A 1 773 ? 15.680 -22.587 -67.756 1.00 83.06 773 ASP A CA 1
ATOM 6287 C C . ASP A 1 773 ? 16.986 -23.219 -67.246 1.00 83.06 773 ASP A C 1
ATOM 6289 O O . ASP A 1 773 ? 17.016 -23.793 -66.158 1.00 83.06 773 ASP A O 1
ATOM 6293 N N . GLU A 1 774 ? 18.074 -23.078 -68.007 1.00 88.81 774 GLU A N 1
ATOM 6294 C CA . GLU A 1 774 ? 19.404 -23.613 -67.710 1.00 88.81 774 GLU A CA 1
ATOM 6295 C C . GLU A 1 774 ? 20.483 -22.582 -68.075 1.00 88.81 774 GLU A C 1
ATOM 6297 O O . GLU A 1 774 ? 20.386 -21.912 -69.105 1.00 88.81 774 GLU A O 1
ATOM 6302 N N . CYS A 1 775 ? 21.511 -22.445 -67.235 1.00 89.88 775 CYS A N 1
ATOM 6303 C CA . CYS A 1 775 ? 22.659 -21.560 -67.462 1.00 89.88 775 CYS A CA 1
ATOM 6304 C C . CYS A 1 775 ? 23.963 -22.246 -67.057 1.00 89.88 775 CYS A C 1
ATOM 6306 O O . CYS A 1 775 ? 24.020 -22.932 -66.035 1.00 89.88 775 CYS A O 1
ATOM 6308 N N . SER A 1 776 ? 25.034 -22.022 -67.814 1.00 89.38 776 SER A N 1
ATOM 6309 C CA . SER A 1 776 ? 26.375 -22.435 -67.397 1.00 89.38 776 SER A CA 1
ATOM 6310 C C . SER A 1 776 ? 26.969 -21.455 -66.379 1.00 89.38 776 SER A C 1
ATOM 6312 O O . SER A 1 776 ? 26.595 -20.282 -66.322 1.00 89.38 776 SER A O 1
ATOM 6314 N N . ILE A 1 777 ? 27.949 -21.900 -65.592 1.00 87.38 777 ILE A N 1
ATOM 6315 C CA . ILE A 1 777 ? 28.709 -21.026 -64.680 1.00 87.38 777 ILE A CA 1
ATOM 6316 C C . ILE A 1 777 ? 29.436 -19.913 -65.462 1.00 87.38 777 ILE A C 1
ATOM 6318 O O . ILE A 1 777 ? 29.598 -18.799 -64.958 1.00 87.38 777 ILE A O 1
ATOM 6322 N N . SER A 1 778 ? 29.820 -20.177 -66.714 1.00 84.38 778 SER A N 1
ATOM 6323 C CA . SER A 1 778 ? 30.382 -19.176 -67.629 1.00 84.38 778 SER A CA 1
ATOM 6324 C C . SER A 1 778 ? 29.367 -18.091 -68.001 1.00 84.38 778 SER A C 1
ATOM 6326 O O . SER A 1 778 ? 29.728 -16.914 -68.022 1.00 84.38 778 SER A O 1
ATOM 6328 N N . ASP A 1 779 ? 28.097 -18.452 -68.214 1.00 87.31 779 ASP A N 1
ATOM 6329 C CA . ASP A 1 779 ? 27.024 -17.482 -68.478 1.00 87.31 779 ASP A CA 1
ATOM 6330 C C . ASP A 1 779 ? 26.769 -16.602 -67.252 1.00 87.31 779 ASP A C 1
ATOM 6332 O O . ASP A 1 779 ? 26.668 -15.384 -67.373 1.00 87.31 779 ASP A O 1
ATOM 6336 N N . ILE A 1 780 ? 26.764 -17.186 -66.047 1.00 86.62 780 ILE A N 1
ATOM 6337 C CA . ILE A 1 780 ? 26.629 -16.426 -64.791 1.00 86.62 780 ILE A CA 1
ATOM 6338 C C . ILE A 1 780 ? 27.762 -15.404 -64.649 1.00 86.62 780 ILE A C 1
ATOM 6340 O O . ILE A 1 780 ? 27.522 -14.256 -64.272 1.00 86.62 780 ILE A O 1
ATOM 6344 N N . ARG A 1 781 ? 28.998 -15.795 -64.984 1.00 84.56 781 ARG A N 1
ATOM 6345 C CA . ARG A 1 781 ? 30.153 -14.887 -64.979 1.00 84.56 781 ARG A CA 1
ATOM 6346 C C . ARG A 1 781 ? 29.973 -13.741 -65.974 1.00 84.56 781 ARG A C 1
ATOM 6348 O O . ARG A 1 781 ? 30.289 -12.596 -65.652 1.00 84.56 781 ARG A O 1
ATOM 6355 N N . GLN A 1 782 ? 29.457 -14.040 -67.163 1.00 84.69 782 GLN A N 1
ATOM 6356 C CA . GLN A 1 782 ? 29.180 -13.037 -68.186 1.00 84.69 782 GLN A CA 1
ATOM 6357 C C . GLN A 1 782 ? 28.077 -12.067 -67.735 1.00 84.69 782 GLN A C 1
ATOM 6359 O O . GLN A 1 782 ? 28.264 -10.856 -67.836 1.00 84.69 782 GLN A O 1
ATOM 6364 N N . PHE A 1 783 ? 26.990 -12.565 -67.138 1.00 86.88 783 PHE A N 1
ATOM 6365 C CA . PHE A 1 783 ? 25.930 -11.730 -66.565 1.00 86.88 783 PHE A CA 1
ATOM 6366 C C . PHE A 1 783 ? 26.449 -10.824 -65.445 1.00 86.88 783 PHE A C 1
ATOM 6368 O O . PHE A 1 783 ? 26.119 -9.640 -65.409 1.00 86.88 783 PHE A O 1
ATOM 6375 N N . ALA A 1 784 ? 27.302 -11.342 -64.556 1.00 83.56 784 ALA A N 1
ATOM 6376 C CA . ALA A 1 784 ? 27.929 -10.540 -63.507 1.00 83.56 784 ALA A CA 1
ATOM 6377 C C . ALA A 1 784 ? 28.774 -9.399 -64.099 1.00 83.56 784 ALA A C 1
ATOM 6379 O O . ALA A 1 784 ? 28.644 -8.248 -63.678 1.00 83.56 784 ALA A O 1
ATOM 6380 N N . LYS A 1 785 ? 29.560 -9.691 -65.143 1.00 81.50 785 LYS A N 1
ATOM 6381 C CA . LYS A 1 785 ? 30.362 -8.691 -65.860 1.00 81.50 785 LYS A CA 1
ATOM 6382 C C . LYS A 1 785 ? 29.501 -7.625 -66.541 1.00 81.50 785 LYS A C 1
ATOM 6384 O O . LYS A 1 785 ? 29.844 -6.448 -66.475 1.00 81.50 785 LYS A O 1
ATOM 6389 N N . GLU A 1 786 ? 28.389 -8.014 -67.161 1.00 79.19 786 GLU A N 1
ATOM 6390 C CA . GLU A 1 786 ? 27.442 -7.091 -67.806 1.00 79.19 786 GLU A CA 1
ATOM 6391 C C . GLU A 1 786 ? 26.763 -6.155 -66.802 1.00 79.19 786 GLU A C 1
ATOM 6393 O O . GLU A 1 786 ? 26.627 -4.961 -67.061 1.00 79.19 786 GLU A O 1
ATOM 6398 N N . VAL A 1 787 ? 26.401 -6.675 -65.628 1.00 80.31 787 VAL A N 1
ATOM 6399 C CA . VAL A 1 787 ? 25.839 -5.893 -64.517 1.00 80.31 787 VAL A CA 1
ATOM 6400 C C . VAL A 1 787 ? 26.905 -5.010 -63.841 1.00 80.31 787 VAL A C 1
ATOM 6402 O O . VAL A 1 787 ? 26.572 -4.025 -63.184 1.00 80.31 787 VAL A O 1
ATOM 6405 N N . GLY A 1 788 ? 28.195 -5.321 -63.999 1.00 71.19 788 GLY A N 1
ATOM 6406 C CA . GLY A 1 788 ? 29.284 -4.639 -63.293 1.00 71.19 788 GLY A CA 1
ATOM 6407 C C . GLY A 1 788 ? 29.404 -5.084 -61.833 1.00 71.19 788 GLY A C 1
ATOM 6408 O O . GLY A 1 788 ? 29.681 -4.277 -60.948 1.00 71.19 788 GLY A O 1
ATOM 6409 N N . THR A 1 789 ? 29.148 -6.365 -61.568 1.00 76.50 789 THR A N 1
ATOM 6410 C CA . THR A 1 789 ? 29.300 -7.005 -60.258 1.00 76.50 789 THR A CA 1
ATOM 6411 C C . THR A 1 789 ? 30.234 -8.214 -60.349 1.00 76.50 789 THR A C 1
ATOM 6413 O O . THR A 1 789 ? 30.558 -8.682 -61.439 1.00 76.50 789 THR A O 1
ATOM 6416 N N . ILE A 1 790 ? 30.693 -8.713 -59.202 1.00 78.75 790 ILE A N 1
ATOM 6417 C CA . ILE A 1 790 ? 31.633 -9.833 -59.119 1.00 78.75 790 ILE A CA 1
ATOM 6418 C C . ILE A 1 790 ? 31.009 -10.924 -58.248 1.00 78.75 790 ILE A C 1
ATOM 6420 O O . ILE A 1 790 ? 30.539 -10.651 -57.143 1.00 78.75 790 ILE A O 1
ATOM 6424 N N . ILE A 1 791 ? 31.006 -12.159 -58.753 1.00 81.38 791 ILE A N 1
ATOM 6425 C CA . ILE A 1 791 ? 30.593 -13.353 -58.009 1.00 81.38 791 ILE A CA 1
ATOM 6426 C C . ILE A 1 791 ? 31.832 -14.225 -57.807 1.00 81.38 791 ILE A C 1
ATOM 6428 O O . ILE A 1 791 ? 32.236 -14.967 -58.701 1.00 81.38 791 ILE A O 1
ATOM 6432 N N . ASP A 1 792 ? 32.432 -14.128 -56.621 1.00 72.56 792 ASP A N 1
ATOM 6433 C CA . ASP A 1 792 ? 33.669 -14.853 -56.292 1.00 72.56 792 ASP A CA 1
ATOM 6434 C C . ASP A 1 792 ? 33.414 -16.286 -55.801 1.00 72.56 792 ASP A C 1
ATOM 6436 O O . ASP A 1 792 ? 34.257 -17.169 -55.954 1.00 72.56 792 ASP A O 1
ATOM 6440 N N . ARG A 1 793 ? 32.246 -16.542 -55.195 1.00 84.38 793 ARG A N 1
ATOM 6441 C CA . ARG A 1 793 ? 31.903 -17.825 -54.556 1.00 84.38 793 ARG A CA 1
ATOM 6442 C C . ARG A 1 793 ? 30.620 -18.412 -55.129 1.00 84.38 793 ARG A C 1
ATOM 6444 O O . ARG A 1 793 ? 29.556 -18.312 -54.525 1.00 84.38 793 ARG A O 1
ATOM 6451 N N . TYR A 1 794 ? 30.732 -19.056 -56.288 1.00 86.56 794 TYR A N 1
ATOM 6452 C CA . TYR A 1 794 ? 29.585 -19.617 -57.012 1.00 86.56 794 TYR A CA 1
ATOM 6453 C C . TYR A 1 794 ? 28.778 -20.639 -56.198 1.00 86.56 794 TYR A C 1
ATOM 6455 O O . TYR A 1 794 ? 27.556 -20.630 -56.281 1.00 86.56 794 TYR A O 1
ATOM 6463 N N . ILE A 1 795 ? 29.428 -21.475 -55.375 1.00 86.12 795 ILE A N 1
ATOM 6464 C CA . ILE A 1 795 ? 28.713 -22.457 -54.541 1.00 86.12 795 ILE A CA 1
ATOM 6465 C C . ILE A 1 795 ? 27.822 -21.753 -53.516 1.00 86.12 795 ILE A C 1
ATOM 6467 O O . ILE A 1 795 ? 26.634 -22.044 -53.432 1.00 86.12 795 ILE A O 1
ATOM 6471 N N . GLU A 1 796 ? 28.371 -20.781 -52.780 1.00 86.19 796 GLU A N 1
ATOM 6472 C CA . GLU A 1 796 ? 27.593 -20.008 -51.807 1.00 86.19 796 GLU A CA 1
ATOM 6473 C C . GLU A 1 796 ? 26.484 -19.198 -52.480 1.00 86.19 796 GLU A C 1
ATOM 6475 O O . GLU A 1 796 ? 25.382 -19.110 -51.943 1.00 86.19 796 GLU A O 1
ATOM 6480 N N . PHE A 1 797 ? 26.767 -18.616 -53.648 1.00 88.00 797 PHE A N 1
ATOM 6481 C CA . PHE A 1 797 ? 25.783 -17.881 -54.437 1.00 88.00 797 PHE A CA 1
ATOM 6482 C C . PHE A 1 797 ? 24.601 -18.775 -54.831 1.00 88.00 797 PHE A C 1
ATOM 6484 O O . PHE A 1 797 ? 23.453 -18.379 -54.654 1.00 88.00 797 PHE A O 1
ATOM 6491 N N . ILE A 1 798 ? 24.853 -19.996 -55.302 1.00 89.06 798 ILE A N 1
ATOM 6492 C CA . ILE A 1 798 ? 23.789 -20.938 -55.676 1.00 89.06 798 ILE A CA 1
ATOM 6493 C C . ILE A 1 798 ? 23.049 -21.442 -54.433 1.00 89.06 798 ILE A C 1
ATOM 6495 O O . ILE A 1 798 ? 21.823 -21.456 -54.410 1.00 89.06 798 ILE A O 1
ATOM 6499 N N . ASP A 1 799 ? 23.767 -21.776 -53.360 1.00 88.12 799 ASP A N 1
ATOM 6500 C CA . ASP A 1 799 ? 23.170 -22.284 -52.122 1.00 88.12 799 ASP A CA 1
ATOM 6501 C C . ASP A 1 799 ? 22.225 -21.287 -51.449 1.00 88.12 799 ASP A C 1
ATOM 6503 O O . ASP A 1 799 ? 21.194 -21.688 -50.912 1.00 88.12 799 ASP A O 1
ATOM 6507 N N . ARG A 1 800 ? 22.566 -19.993 -51.468 1.00 86.38 800 ARG A N 1
ATOM 6508 C CA . ARG A 1 800 ? 21.707 -18.922 -50.934 1.00 86.38 800 ARG A CA 1
ATOM 6509 C C . ARG A 1 800 ? 20.434 -18.722 -51.756 1.00 86.38 800 ARG A C 1
ATOM 6511 O O . ARG A 1 800 ? 19.484 -18.143 -51.244 1.00 86.38 800 ARG A O 1
ATOM 6518 N N . ASN A 1 801 ? 20.426 -19.190 -53.004 1.00 87.44 801 ASN A N 1
ATOM 6519 C CA . ASN A 1 801 ? 19.357 -18.984 -53.978 1.00 87.44 801 ASN A CA 1
ATOM 6520 C C . ASN A 1 801 ? 18.747 -20.315 -54.467 1.00 87.44 801 ASN A C 1
ATOM 6522 O O . ASN A 1 801 ? 18.164 -20.378 -55.552 1.00 87.44 801 ASN A O 1
ATOM 6526 N N . ASN A 1 802 ? 18.837 -21.369 -53.648 1.00 85.81 802 ASN A N 1
ATOM 6527 C CA . ASN A 1 802 ? 18.364 -22.729 -53.945 1.00 85.81 802 ASN A CA 1
ATOM 6528 C C . ASN A 1 802 ? 16.836 -22.849 -54.155 1.00 85.81 802 ASN A C 1
ATOM 6530 O O . ASN A 1 802 ? 16.336 -23.868 -54.648 1.00 85.81 802 ASN A O 1
ATOM 6534 N N . ASP A 1 803 ? 16.078 -21.817 -53.789 1.00 84.00 803 ASP A N 1
ATOM 6535 C CA . ASP A 1 803 ? 14.652 -21.698 -54.091 1.00 84.00 803 ASP A CA 1
ATOM 6536 C C . ASP A 1 803 ? 14.383 -21.329 -55.553 1.00 84.00 803 ASP A C 1
ATOM 6538 O O . ASP A 1 803 ? 13.332 -21.684 -56.082 1.00 84.00 803 ASP A O 1
ATOM 6542 N N . ALA A 1 804 ? 15.339 -20.684 -56.221 1.00 85.62 804 ALA A N 1
ATOM 6543 C CA . ALA A 1 804 ? 15.216 -20.229 -57.601 1.00 85.62 804 ALA A CA 1
ATOM 6544 C C . ALA A 1 804 ? 15.901 -21.192 -58.588 1.00 85.62 804 ALA A C 1
ATOM 6546 O O . ALA A 1 804 ? 15.293 -21.631 -59.568 1.00 85.62 804 ALA A O 1
ATOM 6547 N N . PHE A 1 805 ? 17.155 -21.562 -58.319 1.00 90.12 805 PHE A N 1
ATOM 6548 C CA . PHE A 1 805 ? 17.961 -22.452 -59.159 1.00 90.12 805 PHE A CA 1
ATOM 6549 C C . PHE A 1 805 ? 18.872 -23.335 -58.314 1.00 90.12 805 PHE A C 1
ATOM 6551 O O . PHE A 1 805 ? 19.295 -22.963 -57.224 1.00 90.12 805 PHE A O 1
ATOM 6558 N N . ILE A 1 806 ? 19.195 -24.511 -58.841 1.00 91.38 806 ILE A N 1
ATOM 6559 C CA . ILE A 1 806 ? 20.076 -25.485 -58.196 1.00 91.38 806 ILE A CA 1
ATOM 6560 C C . ILE A 1 806 ? 21.136 -25.987 -59.173 1.00 91.38 806 ILE A C 1
ATOM 6562 O O . ILE A 1 806 ? 21.029 -25.777 -60.384 1.00 91.38 806 ILE A O 1
ATOM 6566 N N . PHE A 1 807 ? 22.164 -26.667 -58.666 1.00 92.38 807 PHE A N 1
ATOM 6567 C CA . PHE A 1 807 ? 23.138 -27.318 -59.534 1.00 92.38 807 PHE A CA 1
ATOM 6568 C C . PHE A 1 807 ? 22.470 -28.444 -60.327 1.00 92.38 807 PHE A C 1
ATOM 6570 O O . PHE A 1 807 ? 21.913 -29.375 -59.751 1.00 92.38 807 PHE A O 1
ATOM 6577 N N . LYS A 1 808 ? 22.573 -28.390 -61.657 1.00 88.88 808 LYS A N 1
ATOM 6578 C CA . LYS A 1 808 ? 22.290 -29.543 -62.519 1.00 88.88 808 LYS A CA 1
ATOM 6579 C C . LYS A 1 808 ? 23.486 -30.482 -62.529 1.00 88.88 808 LYS A C 1
ATOM 6581 O O . LYS A 1 808 ? 23.315 -31.692 -62.490 1.00 88.88 808 LYS A O 1
ATOM 6586 N N . ASN A 1 809 ? 24.687 -29.916 -62.601 1.00 87.12 809 ASN A N 1
ATOM 6587 C CA . ASN A 1 809 ? 25.983 -30.576 -62.467 1.00 87.12 809 ASN A CA 1
ATOM 6588 C C . ASN A 1 809 ? 27.024 -29.516 -62.051 1.00 87.12 809 ASN A C 1
ATOM 6590 O O . ASN A 1 809 ? 26.661 -28.401 -61.689 1.00 87.12 809 ASN A O 1
ATOM 6594 N N . ARG A 1 810 ? 28.320 -29.838 -62.111 1.00 84.00 810 ARG A N 1
ATOM 6595 C CA . ARG A 1 810 ? 29.394 -28.926 -61.677 1.00 84.00 810 ARG A CA 1
ATOM 6596 C C . ARG A 1 810 ? 29.559 -27.672 -62.552 1.00 84.00 810 ARG A C 1
ATOM 6598 O O . ARG A 1 810 ? 30.158 -26.706 -62.101 1.00 84.00 810 ARG A O 1
ATOM 6605 N N . GLU A 1 811 ? 29.041 -27.674 -63.778 1.00 85.69 811 GLU A N 1
ATOM 6606 C CA . GLU A 1 811 ? 29.231 -26.599 -64.766 1.00 85.69 811 GLU A CA 1
ATOM 6607 C C . GLU A 1 811 ? 27.948 -25.820 -65.070 1.00 85.69 811 GLU A C 1
ATOM 6609 O O . GLU A 1 811 ? 28.009 -24.737 -65.652 1.00 85.69 811 GLU A O 1
ATOM 6614 N N . THR A 1 812 ? 26.785 -26.355 -64.691 1.00 90.12 812 THR A N 1
ATOM 6615 C CA . THR A 1 812 ? 25.473 -25.818 -65.067 1.00 90.12 812 THR A CA 1
ATOM 6616 C C . THR A 1 812 ? 24.514 -25.766 -63.886 1.00 90.12 812 THR A C 1
ATOM 6618 O O . THR A 1 812 ? 24.460 -26.669 -63.043 1.00 90.12 812 THR A O 1
ATOM 6621 N N . VAL A 1 813 ? 23.718 -24.702 -63.856 1.00 91.38 813 VAL A N 1
ATOM 6622 C CA . VAL A 1 813 ? 22.579 -24.521 -62.958 1.00 91.38 813 VAL A CA 1
ATOM 6623 C C . VAL A 1 813 ? 21.286 -24.586 -63.751 1.00 91.38 813 VAL A C 1
ATOM 6625 O O . VAL A 1 813 ? 21.241 -24.244 -64.932 1.00 91.38 813 VAL A O 1
ATOM 6628 N N . ILE A 1 814 ? 20.227 -25.019 -63.088 1.00 91.25 814 ILE A N 1
ATOM 6629 C CA . ILE A 1 814 ? 18.906 -25.199 -63.678 1.00 91.25 814 ILE A CA 1
ATOM 6630 C C . ILE A 1 814 ? 17.852 -24.640 -62.725 1.00 91.25 814 ILE A C 1
ATOM 6632 O O . ILE A 1 814 ? 17.998 -24.729 -61.501 1.00 91.25 814 ILE A O 1
ATOM 6636 N N . SER A 1 815 ? 16.805 -24.030 -63.274 1.00 89.69 815 SER A N 1
ATOM 6637 C CA . SER A 1 815 ? 15.714 -23.485 -62.470 1.00 89.69 815 SER A CA 1
ATOM 6638 C C . SER A 1 815 ? 14.941 -24.606 -61.767 1.00 89.69 815 SER A C 1
ATOM 6640 O O . SER A 1 815 ? 14.774 -25.707 -62.298 1.00 89.69 815 SER A O 1
ATOM 6642 N N . VAL A 1 816 ? 14.443 -24.332 -60.560 1.00 86.31 816 VAL A N 1
ATOM 6643 C CA . VAL A 1 816 ? 13.666 -25.301 -59.761 1.00 86.31 816 VAL A CA 1
ATOM 6644 C C . VAL A 1 816 ? 12.440 -25.811 -60.530 1.00 86.31 816 VAL A C 1
ATOM 6646 O O . VAL A 1 816 ? 12.146 -27.010 -60.507 1.00 86.31 816 VAL A O 1
ATOM 6649 N N . ASN A 1 817 ? 11.796 -24.916 -61.286 1.00 84.25 817 ASN A N 1
ATOM 6650 C CA . ASN A 1 817 ? 10.657 -25.231 -62.145 1.00 84.25 817 ASN A CA 1
ATOM 6651 C C . ASN A 1 817 ? 11.044 -26.188 -63.285 1.00 84.25 817 ASN A C 1
ATOM 6653 O O . ASN A 1 817 ? 10.321 -27.144 -63.550 1.00 84.25 817 ASN A O 1
ATOM 6657 N N . ALA A 1 818 ? 12.188 -25.963 -63.944 1.00 85.25 818 ALA A N 1
ATOM 6658 C CA . ALA A 1 818 ? 12.635 -26.783 -65.072 1.00 85.25 818 ALA A CA 1
ATOM 6659 C C . ALA A 1 818 ? 13.111 -28.185 -64.653 1.00 85.25 818 ALA A C 1
ATOM 6661 O O . ALA A 1 818 ? 13.007 -29.126 -65.439 1.00 85.25 818 ALA A O 1
ATOM 6662 N N . VAL A 1 819 ? 13.597 -28.352 -63.417 1.00 86.38 819 VAL A N 1
ATOM 6663 C CA . VAL A 1 819 ? 13.937 -29.674 -62.850 1.00 86.38 819 VAL A CA 1
ATOM 6664 C C . VAL A 1 819 ? 12.691 -30.505 -62.533 1.00 86.38 819 VAL A C 1
ATOM 6666 O O . VAL A 1 819 ? 12.757 -31.736 -62.569 1.00 86.38 819 VAL A O 1
ATOM 6669 N N . GLY A 1 820 ? 11.567 -29.845 -62.230 1.00 82.06 820 GLY A N 1
ATOM 6670 C CA . GLY A 1 820 ? 10.329 -30.490 -61.788 1.00 82.06 820 GLY A CA 1
ATOM 6671 C C . GLY A 1 820 ? 10.309 -30.831 -60.294 1.00 82.06 820 GLY A C 1
ATOM 6672 O O . GLY A 1 820 ? 9.663 -31.798 -59.900 1.00 82.06 820 GLY A O 1
ATOM 6673 N N . LEU A 1 821 ? 11.017 -30.067 -59.447 1.00 84.25 821 LEU A N 1
ATOM 6674 C CA . LEU A 1 821 ? 11.088 -30.358 -58.004 1.00 84.25 821 LEU A CA 1
ATOM 6675 C C . LEU A 1 821 ? 9.739 -30.213 -57.284 1.00 84.25 821 LEU A C 1
ATOM 6677 O O . LEU A 1 821 ? 9.524 -30.891 -56.284 1.00 84.25 821 LEU A O 1
ATOM 6681 N N . ASP A 1 822 ? 8.837 -29.363 -57.781 1.00 79.94 822 ASP A N 1
ATOM 6682 C CA . ASP A 1 822 ? 7.520 -29.137 -57.167 1.00 79.94 822 ASP A CA 1
ATOM 6683 C C . ASP A 1 822 ? 6.595 -30.364 -57.252 1.00 79.94 822 ASP A C 1
ATOM 6685 O O . ASP A 1 822 ? 5.672 -30.505 -56.449 1.00 79.94 822 ASP A O 1
ATOM 6689 N N . GLU A 1 823 ? 6.840 -31.263 -58.211 1.00 76.94 823 GLU A N 1
ATOM 6690 C CA . GLU A 1 823 ? 6.047 -32.480 -58.434 1.00 76.94 823 GLU A CA 1
ATOM 6691 C C . GLU A 1 823 ? 6.691 -33.739 -57.816 1.00 76.94 823 GLU A C 1
ATOM 6693 O O . GLU A 1 823 ? 6.073 -34.807 -57.803 1.00 76.94 823 GLU A O 1
ATOM 6698 N N . ALA A 1 824 ? 7.912 -33.631 -57.277 1.00 83.88 824 ALA A N 1
ATOM 6699 C CA . ALA A 1 824 ? 8.692 -34.749 -56.746 1.00 83.88 824 ALA A CA 1
ATOM 6700 C C . ALA A 1 824 ? 8.495 -34.957 -55.228 1.00 83.88 824 ALA A C 1
ATOM 6702 O O . ALA A 1 824 ? 8.478 -34.007 -54.446 1.00 83.88 824 ALA A O 1
ATOM 6703 N N . ASP A 1 825 ? 8.393 -36.218 -54.783 1.00 84.94 825 ASP A N 1
ATOM 6704 C CA . ASP A 1 825 ? 8.250 -36.573 -53.361 1.00 84.94 825 ASP A CA 1
ATOM 6705 C C . ASP A 1 825 ? 9.594 -36.954 -52.716 1.00 84.94 825 ASP A C 1
ATOM 6707 O O . ASP A 1 825 ? 10.113 -38.051 -52.921 1.00 84.94 825 ASP A O 1
ATOM 6711 N N . PHE A 1 826 ? 10.129 -36.071 -51.871 1.00 89.44 826 PHE A N 1
ATOM 6712 C CA . PHE A 1 826 ? 11.378 -36.292 -51.129 1.00 89.44 826 PHE A CA 1
ATOM 6713 C C . PHE A 1 826 ? 11.180 -36.846 -49.707 1.00 89.44 826 PHE A C 1
ATOM 6715 O O . PHE A 1 826 ? 12.121 -36.855 -48.916 1.00 89.44 826 PHE A O 1
ATOM 6722 N N . SER A 1 827 ? 9.994 -37.347 -49.352 1.00 87.12 827 SER A N 1
ATOM 6723 C CA . SER A 1 827 ? 9.708 -37.866 -48.002 1.00 87.12 827 SER A CA 1
ATOM 6724 C C . SER A 1 827 ? 10.626 -39.012 -47.553 1.00 87.12 827 SER A C 1
ATOM 6726 O O . SER A 1 827 ? 10.886 -39.158 -46.359 1.00 87.12 827 SER A O 1
ATOM 6728 N N . ARG A 1 828 ? 11.148 -39.811 -48.495 1.00 87.94 828 ARG A N 1
ATOM 6729 C CA . ARG A 1 828 ? 12.093 -40.912 -48.224 1.00 87.94 828 ARG A CA 1
ATOM 6730 C C . ARG A 1 828 ? 13.567 -40.499 -48.279 1.00 87.94 828 ARG A C 1
ATOM 6732 O O . ARG A 1 828 ? 14.411 -41.351 -48.020 1.00 87.94 828 ARG A O 1
ATOM 6739 N N . LEU A 1 829 ? 13.886 -39.238 -48.586 1.00 91.19 829 LEU A N 1
ATOM 6740 C CA . LEU A 1 829 ? 15.264 -38.775 -48.782 1.00 91.19 829 LEU A CA 1
ATOM 6741 C C . LEU A 1 829 ? 16.150 -39.095 -47.570 1.00 91.19 829 LEU A C 1
ATOM 6743 O O . LEU A 1 829 ? 17.137 -39.806 -47.719 1.00 91.19 829 LEU A O 1
ATOM 6747 N N . ASP A 1 830 ? 15.753 -38.667 -46.370 1.00 91.69 830 ASP A N 1
ATOM 6748 C CA . ASP A 1 830 ? 16.549 -38.892 -45.154 1.00 91.69 830 ASP A CA 1
ATOM 6749 C C . ASP A 1 830 ? 16.713 -40.383 -44.830 1.00 91.69 830 ASP A C 1
ATOM 6751 O O . ASP A 1 830 ? 17.771 -40.788 -44.366 1.00 91.69 830 ASP A O 1
ATOM 6755 N N . ALA A 1 831 ? 15.718 -41.225 -45.135 1.00 90.38 831 ALA A N 1
ATOM 6756 C CA . ALA A 1 831 ? 15.838 -42.672 -44.952 1.00 90.38 831 ALA A CA 1
ATOM 6757 C C . ALA A 1 831 ? 16.869 -43.291 -45.915 1.00 90.38 831 ALA A C 1
ATOM 6759 O O . ALA A 1 831 ? 17.652 -44.146 -45.516 1.00 90.38 831 ALA A O 1
ATOM 6760 N N . VAL A 1 832 ? 16.903 -42.829 -47.169 1.00 92.25 832 VAL A N 1
ATOM 6761 C CA . VAL A 1 832 ? 17.899 -43.265 -48.163 1.00 92.25 832 VAL A CA 1
ATOM 6762 C C . VAL A 1 832 ? 19.308 -42.796 -47.776 1.00 92.25 832 VAL A C 1
ATOM 6764 O O . VAL A 1 832 ? 20.278 -43.529 -47.970 1.00 92.25 832 VAL A O 1
ATOM 6767 N N . LEU A 1 833 ? 19.432 -41.591 -47.212 1.00 92.62 833 LEU A N 1
ATOM 6768 C CA . LEU A 1 833 ? 20.706 -41.054 -46.721 1.00 92.62 833 LEU A CA 1
ATOM 6769 C C . LEU A 1 833 ? 21.198 -41.783 -45.463 1.00 92.62 833 LEU A C 1
ATOM 6771 O O . LEU A 1 833 ? 22.395 -42.045 -45.346 1.00 92.62 833 LEU A O 1
ATOM 6775 N N . GLU A 1 834 ? 20.288 -42.159 -44.565 1.00 91.94 834 GLU A N 1
ATOM 6776 C CA . GLU A 1 834 ? 20.581 -42.960 -43.371 1.00 91.94 834 GLU A CA 1
ATOM 6777 C C . GLU A 1 834 ? 21.132 -44.345 -43.745 1.00 91.94 834 GLU A C 1
ATOM 6779 O O . GLU A 1 834 ? 22.161 -44.765 -43.214 1.00 91.94 834 GLU A O 1
ATOM 6784 N N . ASP A 1 835 ? 20.528 -45.013 -44.733 1.00 90.31 835 ASP A N 1
ATOM 6785 C CA . ASP A 1 835 ? 21.035 -46.288 -45.259 1.00 90.31 835 ASP A CA 1
ATOM 6786 C C . ASP A 1 835 ? 22.417 -46.138 -45.927 1.00 90.31 835 ASP A C 1
ATOM 6788 O O . ASP A 1 835 ? 23.250 -47.045 -45.867 1.00 90.31 835 ASP A O 1
ATOM 6792 N N . PHE A 1 836 ? 22.683 -44.997 -46.573 1.00 91.31 836 PHE A N 1
ATOM 6793 C CA . PHE A 1 836 ? 23.958 -44.727 -47.245 1.00 91.31 836 PHE A CA 1
ATOM 6794 C C . PHE A 1 836 ? 25.114 -44.445 -46.269 1.00 91.31 836 PHE A C 1
ATOM 6796 O O . PHE A 1 836 ? 26.236 -44.935 -46.480 1.00 91.31 836 PHE A O 1
ATOM 6803 N N . ILE A 1 837 ? 24.858 -43.652 -45.225 1.00 89.94 837 ILE A N 1
ATOM 6804 C CA . ILE A 1 837 ? 25.872 -43.265 -44.236 1.00 89.94 837 ILE A CA 1
ATOM 6805 C C . ILE A 1 837 ? 26.157 -44.397 -43.232 1.00 89.94 837 ILE A C 1
ATOM 6807 O O . ILE A 1 837 ? 27.291 -44.545 -42.784 1.00 89.94 837 ILE A O 1
ATOM 6811 N N . GLY A 1 838 ? 25.168 -45.241 -42.910 1.00 87.50 838 GLY A N 1
ATOM 6812 C CA . GLY A 1 838 ? 25.334 -46.353 -41.968 1.00 87.50 838 GLY A CA 1
ATOM 6813 C C . GLY A 1 838 ? 25.735 -45.882 -40.564 1.00 87.50 838 GLY A C 1
ATOM 6814 O O . GLY A 1 838 ? 25.193 -44.910 -40.055 1.00 87.50 838 GLY A O 1
ATOM 6815 N N . GLU A 1 839 ? 26.692 -46.548 -39.912 1.00 84.38 839 GLU A N 1
ATOM 6816 C CA . GLU A 1 839 ? 27.166 -46.147 -38.569 1.00 84.38 839 GLU A CA 1
ATOM 6817 C C . GLU A 1 839 ? 28.181 -44.982 -38.584 1.00 84.38 839 GLU A C 1
ATOM 6819 O O . GLU A 1 839 ? 28.589 -44.498 -37.524 1.00 84.38 839 GLU A O 1
ATOM 6824 N N . GLU A 1 840 ? 28.589 -44.508 -39.767 1.00 84.56 840 GLU A N 1
ATOM 6825 C CA . GLU A 1 840 ? 29.541 -43.404 -39.906 1.00 84.56 840 GLU A CA 1
ATOM 6826 C C . GLU A 1 840 ? 28.896 -42.055 -39.524 1.00 84.56 840 GLU A C 1
ATOM 6828 O O . GLU A 1 840 ? 27.680 -41.852 -39.611 1.00 84.56 840 GLU A O 1
ATOM 6833 N N . GLN A 1 841 ? 29.724 -41.113 -39.060 1.00 85.62 841 GLN A N 1
ATOM 6834 C CA . GLN A 1 841 ? 29.277 -39.761 -38.684 1.00 85.62 841 GLN A CA 1
ATOM 6835 C C . GLN A 1 841 ? 29.285 -38.788 -39.873 1.00 85.62 841 GLN A C 1
ATOM 6837 O O . GLN A 1 841 ? 28.503 -37.833 -39.901 1.00 85.62 841 GLN A O 1
ATOM 6842 N N . TYR A 1 842 ? 30.151 -39.041 -40.857 1.00 89.12 842 TYR A N 1
ATOM 6843 C CA . TYR A 1 842 ? 30.258 -38.292 -42.105 1.00 89.12 842 TYR A CA 1
ATOM 6844 C C . TYR A 1 842 ? 30.780 -39.188 -43.237 1.00 89.12 842 TYR A C 1
ATOM 6846 O O . TYR A 1 842 ? 31.498 -40.148 -42.967 1.00 89.12 842 TYR A O 1
ATOM 6854 N N . LYS A 1 843 ? 30.432 -38.874 -44.493 1.00 88.75 843 LYS A N 1
ATOM 6855 C CA . LYS A 1 843 ? 30.815 -39.658 -45.682 1.00 88.75 843 LYS A CA 1
ATOM 6856 C C . LYS A 1 843 ? 30.865 -38.815 -46.956 1.00 88.75 843 LYS A C 1
ATOM 6858 O O . LYS A 1 843 ? 30.101 -37.860 -47.094 1.00 88.75 843 LYS A O 1
ATOM 6863 N N . LEU A 1 844 ? 31.738 -39.159 -47.902 1.00 87.56 844 LEU A N 1
ATOM 6864 C CA . LEU A 1 844 ? 31.859 -38.438 -49.171 1.00 87.56 844 LEU A CA 1
ATOM 6865 C C . LEU A 1 844 ? 30.620 -38.680 -50.047 1.00 87.56 844 LEU A C 1
ATOM 6867 O O . LEU A 1 844 ? 30.227 -39.820 -50.289 1.00 87.56 844 LEU A O 1
ATOM 6871 N N . LEU A 1 845 ? 29.987 -37.612 -50.536 1.00 89.31 845 LEU A N 1
ATOM 6872 C CA . LEU A 1 845 ? 28.740 -37.729 -51.299 1.00 89.31 845 LEU A CA 1
ATOM 6873 C C . LEU A 1 845 ? 28.956 -38.358 -52.685 1.00 89.31 845 LEU A C 1
ATOM 6875 O O . LEU A 1 845 ? 28.026 -38.931 -53.243 1.00 89.31 845 LEU A O 1
ATOM 6879 N N . SER A 1 846 ? 30.175 -38.287 -53.232 1.00 84.94 846 SER A N 1
ATOM 6880 C CA . SER A 1 846 ? 30.532 -38.950 -54.495 1.00 84.94 846 SER A CA 1
ATOM 6881 C C . SER A 1 846 ? 30.389 -40.470 -54.440 1.00 84.94 846 SER A C 1
ATOM 6883 O O . SER A 1 846 ? 30.180 -41.088 -55.479 1.00 84.94 846 SER A O 1
ATOM 6885 N N . ASP A 1 847 ? 30.440 -41.067 -53.248 1.00 85.88 847 ASP A N 1
ATOM 6886 C CA . ASP A 1 847 ? 30.304 -42.516 -53.074 1.00 85.88 847 ASP A CA 1
ATOM 6887 C C . ASP A 1 847 ? 28.838 -42.972 -53.134 1.00 85.88 847 ASP A C 1
ATOM 6889 O O . ASP A 1 847 ? 28.548 -44.167 -53.037 1.00 85.88 847 ASP A O 1
ATOM 6893 N N . PHE A 1 848 ? 27.884 -42.044 -53.263 1.00 89.12 848 PHE A N 1
ATOM 6894 C CA . PHE A 1 848 ? 26.465 -42.365 -53.329 1.00 89.12 848 PHE A CA 1
ATOM 6895 C C . PHE A 1 848 ? 26.122 -43.110 -54.625 1.00 89.12 848 PHE A C 1
ATOM 6897 O O . PHE A 1 848 ? 26.322 -42.611 -55.731 1.00 89.12 848 PHE A O 1
ATOM 6904 N N . TYR A 1 849 ? 25.548 -44.307 -54.486 1.00 83.50 849 TYR A N 1
ATOM 6905 C CA . TYR A 1 849 ? 25.252 -45.214 -55.603 1.00 83.50 849 TYR A CA 1
ATOM 6906 C C . TYR A 1 849 ? 23.751 -45.506 -55.789 1.00 83.50 849 TYR A C 1
ATOM 6908 O O . TYR A 1 849 ? 23.331 -45.963 -56.854 1.00 83.50 849 TYR A O 1
ATOM 6916 N N . ASN A 1 850 ? 22.916 -45.224 -54.783 1.00 85.56 850 ASN A N 1
ATOM 6917 C CA . ASN A 1 850 ? 21.500 -45.612 -54.742 1.00 85.56 850 ASN A CA 1
ATOM 6918 C C . ASN A 1 850 ? 20.551 -44.580 -55.378 1.00 85.56 850 ASN A C 1
ATOM 6920 O O . ASN A 1 850 ? 19.456 -44.335 -54.878 1.00 85.56 850 ASN A O 1
ATOM 6924 N N . TYR A 1 851 ? 20.917 -44.013 -56.530 1.00 88.00 851 TYR A N 1
ATOM 6925 C CA . TYR A 1 851 ? 20.087 -43.017 -57.230 1.00 88.00 851 TYR A CA 1
ATOM 6926 C C . TYR A 1 851 ? 18.705 -43.536 -57.665 1.00 88.00 851 TYR A C 1
ATOM 6928 O O . TYR A 1 851 ? 17.810 -42.744 -57.921 1.00 88.00 851 TYR A O 1
ATOM 6936 N N . ARG A 1 852 ? 18.506 -44.860 -57.729 1.00 84.81 852 ARG A N 1
ATOM 6937 C CA . ARG A 1 852 ? 17.228 -45.488 -58.119 1.00 84.81 852 ARG A CA 1
ATOM 6938 C C . ARG A 1 852 ? 16.122 -45.385 -57.066 1.00 84.81 852 ARG A C 1
ATOM 6940 O O . ARG A 1 852 ? 14.965 -45.577 -57.413 1.00 84.81 852 ARG A O 1
ATOM 6947 N N . GLU A 1 853 ? 16.473 -45.159 -55.800 1.00 85.81 853 GLU A N 1
ATOM 6948 C CA . GLU A 1 853 ? 15.491 -44.957 -54.720 1.00 85.81 853 GLU A CA 1
ATOM 6949 C C . GLU A 1 853 ? 15.042 -43.488 -54.617 1.00 85.81 853 GLU A C 1
ATOM 6951 O O . GLU A 1 853 ? 14.164 -43.171 -53.814 1.00 85.81 853 GLU A O 1
ATOM 6956 N N . LEU A 1 854 ? 15.639 -42.592 -55.412 1.00 89.25 854 LEU A N 1
ATOM 6957 C CA . LEU A 1 854 ? 15.285 -41.177 -55.464 1.00 89.25 854 LEU A CA 1
ATOM 6958 C C . LEU A 1 854 ? 14.209 -40.917 -56.538 1.00 89.25 854 LEU A C 1
ATOM 6960 O O . LEU A 1 854 ? 14.111 -41.690 -57.493 1.00 89.25 854 LEU A O 1
ATOM 6964 N N . PRO A 1 855 ? 13.407 -39.842 -56.410 1.00 88.38 855 PRO A N 1
ATOM 6965 C CA . PRO A 1 855 ? 12.374 -39.497 -57.388 1.00 88.38 855 PRO A CA 1
ATOM 6966 C C . PRO A 1 855 ? 12.921 -39.272 -58.801 1.00 88.38 855 PRO A C 1
ATOM 6968 O O . PRO A 1 855 ? 14.039 -38.783 -58.976 1.00 88.38 855 PRO A O 1
ATOM 6971 N N . ASP A 1 856 ? 12.098 -39.566 -59.807 1.00 87.06 856 ASP A N 1
ATOM 6972 C CA . ASP A 1 856 ? 12.399 -39.220 -61.195 1.00 87.06 856 ASP A CA 1
ATOM 6973 C C . ASP A 1 856 ? 12.299 -37.698 -61.385 1.00 87.06 856 ASP A C 1
ATOM 6975 O O . ASP A 1 856 ? 11.278 -37.088 -61.067 1.00 87.06 856 ASP A O 1
ATOM 6979 N N . LEU A 1 857 ? 13.362 -37.091 -61.915 1.00 88.75 857 LEU A N 1
ATOM 6980 C CA . LEU A 1 857 ? 13.444 -35.664 -62.237 1.00 88.75 857 LEU A CA 1
ATOM 6981 C C . LEU A 1 857 ? 13.653 -35.468 -63.741 1.00 88.75 857 LEU A C 1
ATOM 6983 O O . LEU A 1 857 ? 14.034 -36.395 -64.460 1.00 88.75 857 LEU A O 1
ATOM 6987 N N . ALA A 1 858 ? 13.461 -34.238 -64.228 1.00 85.19 858 ALA A N 1
ATOM 6988 C CA . ALA A 1 858 ? 13.716 -33.899 -65.632 1.00 85.19 858 ALA A CA 1
ATOM 6989 C C . ALA A 1 858 ? 15.208 -33.998 -66.027 1.00 85.19 858 ALA A C 1
ATOM 6991 O O . ALA A 1 858 ? 15.542 -33.999 -67.214 1.00 85.19 858 ALA A O 1
ATOM 6992 N N . CYS A 1 859 ? 16.114 -34.099 -65.048 1.00 85.88 859 CYS A N 1
ATOM 6993 C CA . CYS A 1 859 ? 17.553 -34.258 -65.233 1.00 85.88 859 CYS A CA 1
ATOM 6994 C C . CYS A 1 859 ? 18.092 -35.523 -64.542 1.00 85.88 859 CYS A C 1
ATOM 6996 O O . CYS A 1 859 ? 17.495 -36.060 -63.611 1.00 85.88 859 CYS A O 1
ATOM 6998 N N . LEU A 1 860 ? 19.242 -36.012 -65.020 1.00 86.44 860 LEU A N 1
ATOM 6999 C CA . LEU A 1 860 ? 19.901 -37.187 -64.451 1.00 86.44 860 LEU A CA 1
ATOM 7000 C C . LEU A 1 860 ? 20.553 -36.861 -63.106 1.00 86.44 860 LEU A C 1
ATOM 7002 O O . LEU A 1 860 ? 21.263 -35.862 -62.966 1.00 86.44 860 LEU A O 1
ATOM 7006 N N . TRP A 1 861 ? 20.379 -37.774 -62.154 1.00 90.44 861 TRP A N 1
ATOM 7007 C CA . TRP A 1 861 ? 21.021 -37.700 -60.853 1.00 90.44 861 TRP A CA 1
ATOM 7008 C C . TRP A 1 861 ? 22.547 -37.764 -60.939 1.00 90.44 861 TRP A C 1
ATOM 7010 O O . TRP A 1 861 ? 23.121 -38.592 -61.644 1.00 90.44 861 TRP A O 1
ATOM 7020 N N . ASN A 1 862 ? 23.193 -36.885 -60.179 1.00 89.94 862 ASN A N 1
ATOM 7021 C CA . ASN A 1 862 ? 24.633 -36.844 -59.954 1.00 89.94 862 ASN A CA 1
ATOM 7022 C C . ASN A 1 862 ? 24.913 -36.214 -58.583 1.00 89.94 862 ASN A C 1
ATOM 7024 O O . ASN A 1 862 ? 24.004 -35.682 -57.939 1.00 89.94 862 ASN A O 1
ATOM 7028 N N . THR A 1 863 ? 26.177 -36.228 -58.165 1.00 90.62 863 THR A N 1
ATOM 7029 C CA . THR A 1 863 ? 26.625 -35.731 -56.858 1.00 90.62 863 THR A CA 1
ATOM 7030 C C . THR A 1 863 ? 26.199 -34.290 -56.573 1.00 90.62 863 THR A C 1
ATOM 7032 O O . THR A 1 863 ? 25.793 -33.990 -55.455 1.00 90.62 863 THR A O 1
ATOM 7035 N N . TRP A 1 864 ? 26.254 -33.391 -57.561 1.00 91.50 864 TRP A N 1
ATOM 7036 C CA . TRP A 1 864 ? 25.954 -31.965 -57.371 1.00 91.50 864 TRP A CA 1
ATOM 7037 C C . TRP A 1 864 ? 24.453 -31.662 -57.376 1.00 91.50 864 TRP A C 1
ATOM 7039 O O . TRP A 1 864 ? 23.996 -30.823 -56.601 1.00 91.50 864 TRP A O 1
ATOM 7049 N N . LEU A 1 865 ? 23.671 -32.396 -58.170 1.00 91.81 865 LEU A N 1
ATOM 7050 C CA . LEU A 1 865 ? 22.211 -32.334 -58.079 1.00 91.81 865 LEU A CA 1
ATOM 7051 C C . LEU A 1 865 ? 21.727 -32.871 -56.724 1.00 91.81 865 LEU A C 1
ATOM 7053 O O . LEU A 1 865 ? 20.901 -32.247 -56.056 1.00 91.81 865 LEU A O 1
ATOM 7057 N N . LEU A 1 866 ? 22.295 -33.999 -56.284 1.00 92.12 866 LEU A N 1
ATOM 7058 C CA . LEU A 1 866 ? 22.018 -34.570 -54.970 1.00 92.12 866 LEU A CA 1
ATOM 7059 C C . LEU A 1 866 ? 22.433 -33.614 -53.847 1.00 92.12 866 LEU A C 1
ATOM 7061 O O . LEU A 1 866 ? 21.655 -33.404 -52.922 1.00 92.12 866 LEU A O 1
ATOM 7065 N N . TYR A 1 867 ? 23.596 -32.969 -53.961 1.00 93.69 867 TYR A N 1
ATOM 7066 C CA . TYR A 1 867 ? 24.051 -31.930 -53.037 1.00 93.69 867 TYR A CA 1
ATOM 7067 C C . TYR A 1 867 ? 22.995 -30.832 -52.842 1.00 93.69 867 TYR A C 1
ATOM 7069 O O . TYR A 1 867 ? 22.587 -30.564 -51.710 1.00 93.69 867 TYR A O 1
ATOM 7077 N N . SER A 1 868 ? 22.491 -30.239 -53.930 1.00 92.12 868 SER A N 1
ATOM 7078 C CA . SER A 1 868 ? 21.474 -29.185 -53.837 1.00 92.12 868 SER A CA 1
ATOM 7079 C C . SER A 1 868 ? 20.156 -29.674 -53.229 1.00 92.12 868 SER A C 1
ATOM 7081 O O . SER A 1 868 ? 19.532 -28.945 -52.457 1.00 92.12 868 SER A O 1
ATOM 7083 N N . ILE A 1 869 ? 19.738 -30.906 -53.533 1.00 91.81 869 ILE A N 1
ATOM 7084 C CA . ILE A 1 869 ? 18.478 -31.477 -53.032 1.00 91.81 869 ILE A CA 1
ATOM 7085 C C . ILE A 1 869 ? 18.565 -31.814 -51.544 1.00 91.81 869 ILE A C 1
ATOM 7087 O O . ILE A 1 869 ? 17.642 -31.489 -50.798 1.00 91.81 869 ILE A O 1
ATOM 7091 N N . ILE A 1 870 ? 19.681 -32.382 -51.081 1.00 92.31 870 ILE A N 1
ATOM 7092 C CA . ILE A 1 870 ? 19.921 -32.608 -49.650 1.00 92.31 870 ILE A CA 1
ATOM 7093 C C . ILE A 1 870 ? 19.886 -31.270 -48.914 1.00 92.31 870 ILE A C 1
ATOM 7095 O O . ILE A 1 870 ? 19.145 -31.138 -47.945 1.00 92.31 870 ILE A O 1
ATOM 7099 N N . LYS A 1 871 ? 20.594 -30.244 -49.408 1.00 89.62 871 LYS A N 1
ATOM 7100 C CA . LYS A 1 871 ? 20.587 -28.918 -48.772 1.00 89.62 871 LYS A CA 1
ATOM 7101 C C . LYS A 1 871 ? 19.194 -28.291 -48.672 1.00 89.62 871 LYS A C 1
ATOM 7103 O O . LYS A 1 871 ? 18.961 -27.496 -47.766 1.00 89.62 871 LYS A O 1
ATOM 7108 N N . LYS A 1 872 ? 18.296 -28.614 -49.606 1.00 89.25 872 LYS A N 1
ATOM 7109 C CA . LYS A 1 872 ? 16.939 -28.062 -49.658 1.00 89.25 872 LYS A CA 1
ATOM 7110 C C . LYS A 1 872 ? 15.927 -28.848 -48.816 1.00 89.25 872 LYS A C 1
ATOM 7112 O O . LYS A 1 872 ? 15.073 -28.229 -48.188 1.00 89.25 872 LYS A O 1
ATOM 7117 N N . TYR A 1 873 ? 16.001 -30.181 -48.796 1.00 90.38 873 TYR A N 1
ATOM 7118 C CA . TYR A 1 873 ? 14.927 -31.028 -48.250 1.00 90.38 873 TYR A CA 1
ATOM 7119 C C . TYR A 1 873 ? 15.313 -31.894 -47.043 1.00 90.38 873 TYR A C 1
ATOM 7121 O O . TYR A 1 873 ? 14.414 -32.295 -46.300 1.00 90.38 873 TYR A O 1
ATOM 7129 N N . SER A 1 874 ? 16.600 -32.183 -46.823 1.00 90.06 874 SER A N 1
ATOM 7130 C CA . SER A 1 874 ? 17.030 -33.032 -45.702 1.00 90.06 874 SER A CA 1
ATOM 7131 C C . SER A 1 874 ? 16.864 -32.323 -44.358 1.00 90.06 874 SER A C 1
ATOM 7133 O O . SER A 1 874 ? 17.170 -31.137 -44.224 1.00 90.06 874 SER A O 1
ATOM 7135 N N . LYS A 1 875 ? 16.403 -33.059 -43.341 1.00 88.00 875 LYS A N 1
ATOM 7136 C CA . LYS A 1 875 ? 16.299 -32.574 -41.951 1.00 88.00 875 LYS A CA 1
ATOM 7137 C C . LYS A 1 875 ? 17.262 -33.294 -41.009 1.00 88.00 875 LYS A C 1
ATOM 7139 O O . LYS A 1 875 ? 17.655 -32.715 -39.998 1.00 88.00 875 LYS A O 1
ATOM 7144 N N . GLY A 1 876 ? 17.620 -34.540 -41.322 1.00 87.06 876 GLY A N 1
ATOM 7145 C CA . GLY A 1 876 ? 18.548 -35.365 -40.539 1.00 87.06 876 GLY A CA 1
ATOM 7146 C C . GLY A 1 876 ? 20.028 -35.174 -40.885 1.00 87.06 876 GLY A C 1
ATOM 7147 O O . GLY A 1 876 ? 20.896 -35.546 -40.090 1.00 87.06 876 GLY A O 1
ATOM 7148 N N . PHE A 1 877 ? 20.327 -34.571 -42.038 1.00 91.62 877 PHE A N 1
ATOM 7149 C CA . PHE A 1 877 ? 21.689 -34.410 -42.547 1.00 91.62 877 PHE A CA 1
ATOM 7150 C C . PHE A 1 877 ? 21.979 -33.004 -43.051 1.00 91.62 877 PHE A C 1
ATOM 7152 O O . PHE A 1 877 ? 21.122 -32.351 -43.651 1.00 91.62 877 PHE A O 1
ATOM 7159 N N . LYS A 1 878 ? 23.243 -32.611 -42.901 1.00 91.62 878 LYS A N 1
ATOM 7160 C CA . LYS A 1 878 ? 23.847 -31.403 -43.463 1.00 91.62 878 LYS A CA 1
ATOM 7161 C C . LYS A 1 878 ? 25.027 -31.757 -44.366 1.00 91.62 878 LYS A C 1
ATOM 7163 O O . LYS A 1 878 ? 25.503 -32.891 -44.377 1.00 91.62 878 LYS A O 1
ATOM 7168 N N . LEU A 1 879 ? 25.490 -30.775 -45.132 1.00 90.75 879 LEU A N 1
ATOM 7169 C CA . LEU A 1 879 ? 26.572 -30.935 -46.100 1.00 90.75 879 LEU A CA 1
ATOM 7170 C C . LEU A 1 879 ? 27.729 -29.987 -45.792 1.00 90.75 879 LEU A C 1
ATOM 7172 O O . LEU A 1 879 ? 27.509 -28.799 -45.560 1.00 90.75 879 LEU A O 1
ATOM 7176 N N . VAL A 1 880 ? 28.948 -30.518 -45.855 1.00 88.19 880 VAL A N 1
ATOM 7177 C CA . VAL A 1 880 ? 30.212 -29.779 -45.719 1.00 88.19 880 VAL A CA 1
ATOM 7178 C C . VAL A 1 880 ? 31.022 -29.939 -47.003 1.00 88.19 880 VAL A C 1
ATOM 7180 O O . VAL A 1 880 ? 30.954 -30.975 -47.659 1.00 88.19 880 VAL A O 1
ATOM 7183 N N . LEU A 1 881 ? 31.782 -28.917 -47.391 1.00 87.56 881 LEU A N 1
ATOM 7184 C CA . LEU A 1 881 ? 32.618 -28.932 -48.594 1.00 87.56 881 LEU A CA 1
ATOM 7185 C C . LEU A 1 881 ? 34.099 -28.988 -48.214 1.00 87.56 881 LEU A C 1
ATOM 7187 O O . LEU A 1 881 ? 34.523 -28.330 -47.267 1.00 87.56 881 LEU A O 1
ATOM 7191 N N . THR A 1 882 ? 34.898 -29.724 -48.989 1.00 83.38 882 THR A N 1
ATOM 7192 C CA . THR A 1 882 ? 36.367 -29.760 -48.833 1.00 83.38 882 THR A CA 1
ATOM 7193 C C . THR A 1 882 ? 37.064 -28.463 -49.256 1.00 83.38 882 THR A C 1
ATOM 7195 O O . THR A 1 882 ? 38.146 -28.156 -48.768 1.00 83.38 882 THR A O 1
ATOM 7198 N N . SER A 1 883 ? 36.466 -27.706 -50.178 1.00 80.12 883 SER A N 1
ATOM 7199 C CA . SER A 1 883 ? 36.958 -26.417 -50.670 1.00 80.12 883 SER A CA 1
ATOM 7200 C C . SER A 1 883 ? 35.767 -25.533 -51.026 1.00 80.12 883 SER A C 1
ATOM 7202 O O . SER A 1 883 ? 34.715 -26.026 -51.430 1.00 80.12 883 SER A O 1
ATOM 7204 N N . ASN A 1 884 ? 35.940 -24.217 -50.902 1.00 76.81 884 ASN A N 1
ATOM 7205 C CA . ASN A 1 884 ? 34.938 -23.238 -51.332 1.00 76.81 884 ASN A CA 1
ATOM 7206 C C . ASN A 1 884 ? 35.022 -22.945 -52.842 1.00 76.81 884 ASN A C 1
ATOM 7208 O O . ASN A 1 884 ? 34.160 -22.252 -53.385 1.00 76.81 884 ASN A O 1
ATOM 7212 N N . PHE A 1 885 ? 36.049 -23.462 -53.526 1.00 78.38 885 PHE A N 1
ATOM 7213 C CA . PHE A 1 885 ? 36.217 -23.331 -54.970 1.00 78.38 885 PHE A CA 1
ATOM 7214 C C . PHE A 1 885 ? 35.544 -24.494 -55.694 1.00 78.38 885 PHE A C 1
ATOM 7216 O O . PHE A 1 885 ? 35.874 -25.653 -55.458 1.00 78.38 885 PHE A O 1
ATOM 7223 N N . LEU A 1 886 ? 34.635 -24.187 -56.622 1.00 80.94 886 LEU A N 1
ATOM 7224 C CA . LEU A 1 886 ? 33.802 -25.175 -57.320 1.00 80.94 886 LEU A CA 1
ATOM 7225 C C . LEU A 1 886 ? 34.603 -26.319 -57.963 1.00 80.94 886 LEU A C 1
ATOM 7227 O O . LEU A 1 886 ? 34.176 -27.467 -57.876 1.00 80.94 886 LEU A O 1
ATOM 7231 N N . ASN A 1 887 ? 35.782 -26.025 -58.522 1.00 77.94 887 ASN A N 1
ATOM 7232 C CA . ASN A 1 887 ? 36.653 -27.002 -59.193 1.00 77.94 887 ASN A CA 1
ATOM 7233 C C . ASN A 1 887 ? 37.357 -27.978 -58.233 1.00 77.94 887 ASN A C 1
ATOM 7235 O O . ASN A 1 887 ? 37.736 -29.078 -58.634 1.00 77.94 887 ASN A O 1
ATOM 7239 N N . GLU A 1 888 ? 37.490 -27.621 -56.959 1.00 78.62 888 GLU A N 1
ATOM 7240 C CA . GLU A 1 888 ? 38.161 -28.425 -55.925 1.00 78.62 888 GLU A CA 1
ATOM 7241 C C . GLU A 1 888 ? 37.176 -28.988 -54.892 1.00 78.62 888 GLU A C 1
ATOM 7243 O O . GLU A 1 888 ? 37.490 -29.923 -54.157 1.00 78.62 888 GLU A O 1
ATOM 7248 N N . ALA A 1 889 ? 35.973 -28.420 -54.836 1.00 83.81 889 ALA A N 1
ATOM 7249 C CA . ALA A 1 889 ? 34.949 -28.772 -53.875 1.00 83.81 889 ALA A CA 1
ATOM 7250 C C . ALA A 1 889 ? 34.461 -30.210 -54.085 1.00 83.81 889 ALA A C 1
ATOM 7252 O O . ALA A 1 889 ? 34.005 -30.567 -55.175 1.00 83.81 889 ALA A O 1
ATOM 7253 N N . LYS A 1 890 ? 34.527 -31.011 -53.022 1.00 86.19 890 LYS A N 1
ATOM 7254 C CA . LYS A 1 890 ? 33.903 -32.330 -52.901 1.00 86.19 890 LYS A CA 1
ATOM 7255 C C . LYS A 1 890 ? 32.889 -32.268 -51.744 1.00 86.19 890 LYS A C 1
ATOM 7257 O O . LYS A 1 890 ? 33.288 -31.913 -50.631 1.00 86.19 890 LYS A O 1
ATOM 7262 N N . PRO A 1 891 ? 31.594 -32.550 -51.975 1.00 89.81 891 PRO A N 1
ATOM 7263 C CA . PRO A 1 891 ? 30.601 -32.550 -50.904 1.00 89.81 891 PRO A CA 1
ATOM 7264 C C . PRO A 1 891 ? 30.708 -33.759 -49.969 1.00 89.81 891 PRO A C 1
ATOM 7266 O O . PRO A 1 891 ? 30.868 -34.892 -50.420 1.00 89.81 891 PRO A O 1
ATOM 7269 N N . ILE A 1 892 ? 30.561 -33.516 -48.669 1.00 89.44 892 ILE A N 1
ATOM 7270 C CA . ILE A 1 892 ? 30.578 -34.502 -47.585 1.00 89.44 892 ILE A CA 1
ATOM 7271 C C . ILE A 1 892 ? 29.228 -34.441 -46.872 1.00 89.44 892 ILE A C 1
ATOM 7273 O O . ILE A 1 892 ? 28.822 -33.381 -46.395 1.00 89.44 892 ILE A O 1
ATOM 7277 N N . LEU A 1 893 ? 28.540 -35.576 -46.789 1.00 91.44 893 LEU A N 1
ATOM 7278 C CA . LEU A 1 893 ? 27.324 -35.755 -46.005 1.00 91.44 893 LEU A CA 1
ATOM 7279 C C . LEU A 1 893 ? 27.681 -35.925 -44.528 1.00 91.44 893 LEU A C 1
ATOM 7281 O O . LEU A 1 893 ? 28.537 -36.741 -44.201 1.00 91.44 893 LEU A O 1
ATOM 7285 N N . VAL A 1 894 ? 27.020 -35.187 -43.641 1.00 90.69 894 VAL A N 1
ATOM 7286 C CA . VAL A 1 894 ? 27.290 -35.180 -42.197 1.00 90.69 894 VAL A CA 1
ATOM 7287 C C . VAL A 1 894 ? 25.970 -35.266 -41.436 1.00 90.69 894 VAL A C 1
ATOM 7289 O O . VAL A 1 894 ? 24.988 -34.616 -41.805 1.00 90.69 894 VAL A O 1
ATOM 7292 N N . ARG A 1 895 ? 25.927 -36.047 -40.353 1.00 90.00 895 ARG A N 1
ATOM 7293 C CA . ARG A 1 895 ? 24.753 -36.091 -39.462 1.00 90.00 895 ARG A CA 1
ATOM 7294 C C . ARG A 1 895 ? 24.501 -34.718 -38.835 1.00 90.00 895 ARG A C 1
ATOM 7296 O O . ARG A 1 895 ? 25.445 -34.040 -38.433 1.00 90.00 895 ARG A O 1
ATOM 7303 N N . GLN A 1 896 ? 23.237 -34.310 -38.716 1.00 87.38 896 GLN A N 1
ATOM 7304 C CA . GLN A 1 896 ? 22.867 -32.962 -38.256 1.00 87.38 896 GLN A CA 1
ATOM 7305 C C . GLN A 1 896 ? 23.489 -32.584 -36.897 1.00 87.38 896 GLN A C 1
ATOM 7307 O O . GLN A 1 896 ? 23.902 -31.440 -36.706 1.00 87.38 896 GLN A O 1
ATOM 7312 N N . GLU A 1 897 ? 23.582 -33.545 -35.973 1.00 83.44 897 GLU A N 1
ATOM 7313 C CA . GLU A 1 897 ? 24.091 -33.352 -34.606 1.00 83.44 897 GLU A CA 1
ATOM 7314 C C . GLU A 1 897 ? 25.628 -33.374 -34.493 1.00 83.44 897 GLU A C 1
ATOM 7316 O O . GLU A 1 897 ? 26.169 -33.055 -33.435 1.00 83.44 897 GLU A O 1
ATOM 7321 N N . PHE A 1 898 ? 26.352 -33.734 -35.560 1.00 86.75 898 PHE A N 1
ATOM 7322 C CA . PHE A 1 898 ? 27.812 -33.830 -35.538 1.00 86.75 898 PHE A CA 1
ATOM 7323 C C . PHE A 1 898 ? 28.479 -32.463 -35.775 1.00 86.75 898 PHE A C 1
ATOM 7325 O O . PHE A 1 898 ? 28.075 -31.686 -36.646 1.00 86.75 898 PHE A O 1
ATOM 7332 N N . ASP A 1 899 ? 29.521 -32.161 -34.999 1.00 81.88 899 ASP A N 1
ATOM 7333 C CA . ASP A 1 899 ? 30.295 -30.921 -35.113 1.00 81.88 899 ASP A CA 1
ATOM 7334 C C . ASP A 1 899 ? 31.287 -31.002 -36.285 1.00 81.88 899 ASP A C 1
ATOM 7336 O O . ASP A 1 899 ? 32.162 -31.867 -36.330 1.00 81.88 899 ASP A O 1
ATOM 7340 N N . GLU A 1 900 ? 31.152 -30.073 -37.231 1.00 77.12 900 GLU A N 1
ATOM 7341 C CA . GLU A 1 900 ? 31.912 -30.017 -38.487 1.00 77.12 900 GLU A CA 1
ATOM 7342 C C . GLU A 1 900 ? 33.407 -29.779 -38.261 1.00 77.12 900 GLU A C 1
ATOM 7344 O O . GLU A 1 900 ? 34.225 -30.162 -39.096 1.00 77.12 900 GLU A O 1
ATOM 7349 N N . SER A 1 901 ? 33.784 -29.194 -37.120 1.00 74.81 901 SER A N 1
ATOM 7350 C CA . SER A 1 901 ? 35.188 -28.976 -36.759 1.00 74.81 901 SER A CA 1
ATOM 7351 C C . SER A 1 901 ? 35.955 -30.273 -36.469 1.00 74.81 901 SER A C 1
ATOM 7353 O O . SER A 1 901 ? 37.185 -30.271 -36.496 1.00 74.81 901 SER A O 1
ATOM 7355 N N . ASN A 1 902 ? 35.241 -31.382 -36.246 1.00 79.44 902 ASN A N 1
ATOM 7356 C CA . ASN A 1 902 ? 35.813 -32.700 -35.961 1.00 79.44 902 ASN A CA 1
ATOM 7357 C C . ASN A 1 902 ? 35.951 -33.592 -37.208 1.00 79.44 902 ASN A C 1
ATOM 7359 O O . ASN A 1 902 ? 36.259 -34.778 -37.077 1.00 79.44 902 ASN A O 1
ATOM 7363 N N . ILE A 1 903 ? 35.704 -33.056 -38.408 1.00 79.75 903 ILE A N 1
ATOM 7364 C CA . ILE A 1 903 ? 35.909 -33.779 -39.669 1.00 79.75 903 ILE A CA 1
ATOM 7365 C C . ILE A 1 903 ? 37.408 -33.814 -39.979 1.00 79.75 903 ILE A C 1
ATOM 7367 O O . ILE A 1 903 ? 38.046 -32.767 -40.118 1.00 79.75 903 ILE A O 1
ATOM 7371 N N . ASP A 1 904 ? 37.975 -35.014 -40.120 1.00 75.50 904 ASP A N 1
ATOM 7372 C CA . ASP A 1 904 ? 39.365 -35.163 -40.548 1.00 75.50 904 ASP A CA 1
ATOM 7373 C C . ASP A 1 904 ? 39.453 -35.154 -42.079 1.00 75.50 904 ASP A C 1
ATOM 7375 O O . ASP A 1 904 ? 39.205 -36.145 -42.764 1.00 75.50 904 ASP A O 1
ATOM 7379 N N . PHE A 1 905 ? 39.823 -34.000 -42.634 1.00 70.00 905 PHE A N 1
ATOM 7380 C CA . PHE A 1 905 ? 40.012 -33.838 -44.075 1.00 70.00 905 PHE A CA 1
ATOM 7381 C C . PHE A 1 905 ? 41.228 -34.603 -44.630 1.00 70.00 905 PHE A C 1
ATOM 7383 O O . PHE A 1 905 ? 41.365 -34.696 -45.850 1.00 70.00 905 PHE A O 1
ATOM 7390 N N . ARG A 1 906 ? 42.125 -35.132 -43.782 1.00 61.22 906 ARG A N 1
ATOM 7391 C CA . ARG A 1 906 ? 43.325 -35.864 -44.229 1.00 61.22 906 ARG A CA 1
ATOM 7392 C C . ARG A 1 906 ? 43.006 -37.303 -44.626 1.00 61.22 906 ARG A C 1
ATOM 7394 O O . ARG A 1 906 ? 43.544 -37.764 -45.627 1.00 61.22 906 ARG A O 1
ATOM 7401 N N . ASP A 1 907 ? 42.090 -37.957 -43.916 1.00 55.22 907 ASP A N 1
ATOM 7402 C CA . ASP A 1 907 ? 41.671 -39.341 -44.193 1.00 55.22 907 ASP A CA 1
ATOM 7403 C C . ASP A 1 907 ? 40.826 -39.454 -45.479 1.00 55.22 907 ASP A C 1
ATOM 7405 O O . ASP A 1 907 ? 40.808 -40.489 -46.142 1.00 55.22 907 ASP A O 1
ATOM 7409 N N . LEU A 1 908 ? 40.176 -38.359 -45.890 1.00 59.34 908 LEU A N 1
ATOM 7410 C CA . LEU A 1 908 ? 39.368 -38.280 -47.115 1.00 59.34 908 LEU A CA 1
ATOM 7411 C C . LEU A 1 908 ? 40.197 -38.022 -48.389 1.00 59.34 908 LEU A C 1
ATOM 7413 O O . LEU A 1 908 ? 39.669 -38.134 -49.495 1.00 59.34 908 LEU A O 1
ATOM 7417 N N . ALA A 1 909 ? 41.484 -37.679 -48.258 1.00 48.16 909 ALA A N 1
ATOM 7418 C CA . ALA A 1 909 ? 42.385 -37.433 -49.388 1.00 48.16 909 ALA A CA 1
ATOM 7419 C C . ALA A 1 909 ? 43.004 -38.721 -49.970 1.00 48.16 909 ALA A C 1
ATOM 7421 O O . ALA A 1 909 ? 43.510 -38.693 -51.090 1.00 48.16 909 ALA A O 1
ATOM 7422 N N . GLU A 1 910 ? 42.957 -39.848 -49.247 1.00 45.12 910 GLU A N 1
ATOM 7423 C CA . GLU A 1 910 ? 43.511 -41.136 -49.706 1.00 45.12 910 GLU A CA 1
ATOM 7424 C C . GLU A 1 910 ? 42.530 -41.963 -50.564 1.00 45.12 910 GLU A C 1
ATOM 7426 O O . GLU A 1 910 ? 42.928 -42.953 -51.180 1.00 45.12 910 GLU A O 1
ATOM 7431 N N . ILE A 1 911 ? 41.267 -41.537 -50.676 1.00 48.31 911 ILE A N 1
ATOM 7432 C CA . ILE A 1 911 ? 40.226 -42.178 -51.496 1.00 48.31 911 ILE A CA 1
ATOM 7433 C C . ILE A 1 911 ? 40.033 -41.352 -52.777 1.00 48.31 911 ILE A C 1
ATOM 7435 O O . ILE A 1 911 ? 39.010 -40.710 -52.999 1.00 48.31 911 ILE A O 1
ATOM 7439 N N . ASP A 1 912 ? 41.069 -41.312 -53.614 1.00 43.50 912 ASP A N 1
ATOM 7440 C CA . ASP A 1 912 ? 41.044 -40.648 -54.922 1.00 43.50 912 ASP A CA 1
ATOM 7441 C C . ASP A 1 912 ? 41.227 -41.696 -56.027 1.00 43.50 912 ASP A C 1
ATOM 7443 O O . ASP A 1 912 ? 42.329 -41.950 -56.510 1.00 43.50 912 ASP A O 1
ATOM 7447 N N . GLN A 1 913 ? 40.132 -42.363 -56.398 1.00 41.88 913 GLN A N 1
ATOM 7448 C CA . GLN A 1 913 ? 40.043 -43.127 -57.644 1.00 41.88 913 GLN A CA 1
ATOM 7449 C C . GLN A 1 913 ? 38.644 -42.984 -58.244 1.00 41.88 913 GLN A C 1
ATOM 7451 O O . GLN A 1 913 ? 37.752 -43.770 -57.937 1.00 41.88 913 GLN A O 1
ATOM 7456 N N . GLY A 1 914 ? 38.479 -42.007 -59.136 1.00 40.53 914 GLY A N 1
ATOM 7457 C CA . GLY A 1 914 ? 37.342 -41.979 -60.058 1.00 40.53 914 GLY A CA 1
ATOM 7458 C C . GLY A 1 914 ? 36.750 -40.597 -60.279 1.00 40.53 914 GLY A C 1
ATOM 7459 O O . GLY A 1 914 ? 35.699 -40.301 -59.734 1.00 40.53 914 GLY A O 1
ATOM 7460 N N . ASP A 1 915 ? 37.465 -39.754 -61.022 1.00 32.97 915 ASP A N 1
ATOM 7461 C CA . ASP A 1 915 ? 36.924 -38.948 -62.135 1.00 32.97 915 ASP A CA 1
ATOM 7462 C C . ASP A 1 915 ? 38.065 -38.098 -62.714 1.00 32.97 915 ASP A C 1
ATOM 7464 O O . ASP A 1 915 ? 38.050 -36.870 -62.761 1.00 32.97 915 ASP A O 1
ATOM 7468 N N . SER A 1 916 ? 39.120 -38.797 -63.127 1.00 35.16 916 SER A N 1
ATOM 7469 C CA . SER A 1 916 ? 40.179 -38.275 -63.981 1.00 35.16 916 SER A CA 1
ATOM 7470 C C . SER A 1 916 ? 40.016 -38.870 -65.376 1.00 35.16 916 SER A C 1
ATOM 7472 O O . SER A 1 916 ? 40.842 -39.649 -65.834 1.00 35.16 916 SER A O 1
ATOM 7474 N N . GLU A 1 917 ? 38.946 -38.492 -66.073 1.00 33.28 917 GLU A N 1
ATOM 7475 C CA . GLU A 1 917 ? 38.915 -38.579 -67.531 1.00 33.28 917 GLU A CA 1
ATOM 7476 C C . GLU A 1 917 ? 38.404 -37.262 -68.128 1.00 33.28 917 GLU A C 1
ATOM 7478 O O . GLU A 1 917 ? 37.290 -36.828 -67.862 1.00 33.28 917 GLU A O 1
ATOM 7483 N N . GLN A 1 918 ? 39.263 -36.690 -68.981 1.00 35.22 918 GLN A N 1
ATOM 7484 C CA . GLN A 1 918 ? 39.028 -35.598 -69.934 1.00 35.22 918 GLN A CA 1
ATOM 7485 C C . GLN A 1 918 ? 39.073 -34.160 -69.403 1.00 35.22 918 GLN A C 1
ATOM 7487 O O . GLN A 1 918 ? 38.087 -33.437 -69.431 1.00 35.22 918 GLN A O 1
ATOM 7492 N N . PHE A 1 919 ? 40.286 -33.690 -69.109 1.00 28.45 919 PHE A N 1
ATOM 7493 C CA . PHE A 1 919 ? 40.697 -32.390 -69.638 1.00 28.45 919 PHE A CA 1
ATOM 7494 C C . PHE A 1 919 ? 41.993 -32.588 -70.417 1.00 28.45 919 PHE A C 1
ATOM 7496 O O . PHE A 1 919 ? 43.040 -32.903 -69.847 1.00 28.45 919 PHE A O 1
ATOM 7503 N N . ASP A 1 920 ? 41.879 -32.481 -71.741 1.00 28.34 920 ASP A N 1
ATOM 7504 C CA . ASP A 1 920 ? 43.028 -32.255 -72.602 1.00 28.34 920 ASP A CA 1
ATOM 7505 C C . ASP A 1 920 ? 43.735 -30.982 -72.130 1.00 28.34 920 ASP A C 1
ATOM 7507 O O . ASP A 1 920 ? 43.105 -29.975 -71.798 1.00 28.34 920 ASP A O 1
ATOM 7511 N N . ASN A 1 921 ? 45.063 -31.065 -72.081 1.00 35.69 921 ASN A N 1
ATOM 7512 C CA . ASN A 1 921 ? 45.922 -29.899 -72.014 1.00 35.69 921 ASN A CA 1
ATOM 7513 C C . ASN A 1 921 ? 45.571 -28.986 -73.188 1.00 35.69 921 ASN A C 1
ATOM 7515 O O . ASN A 1 921 ? 45.830 -29.370 -74.322 1.00 35.69 921 ASN A O 1
ATOM 7519 N N . ASP A 1 922 ? 45.082 -27.785 -72.907 1.00 30.17 922 ASP A N 1
ATOM 7520 C CA . ASP A 1 922 ? 45.393 -26.632 -73.735 1.00 30.17 922 ASP A CA 1
ATOM 7521 C C . ASP A 1 922 ? 45.588 -25.401 -72.845 1.00 30.17 922 ASP A C 1
ATOM 7523 O O . ASP A 1 922 ? 44.892 -25.160 -71.857 1.00 30.17 922 ASP A O 1
ATOM 7527 N N . GLU A 1 923 ? 46.668 -24.711 -73.180 1.00 41.09 923 GLU A N 1
ATOM 7528 C CA . GLU A 1 923 ? 47.216 -23.500 -72.597 1.00 41.09 923 GLU A CA 1
ATOM 7529 C C . GLU A 1 923 ? 46.169 -22.374 -72.585 1.00 41.09 923 GLU A C 1
ATOM 7531 O O . GLU A 1 923 ? 45.579 -22.117 -73.624 1.00 41.09 923 GLU A O 1
ATOM 7536 N N . ASP A 1 924 ? 45.943 -21.725 -71.430 1.00 33.12 924 ASP A N 1
ATOM 7537 C CA . ASP A 1 924 ? 45.592 -20.288 -71.301 1.00 33.12 924 ASP A CA 1
ATOM 7538 C C . ASP A 1 924 ? 45.317 -19.893 -69.825 1.00 33.12 924 ASP A C 1
ATOM 7540 O O . ASP A 1 924 ? 44.261 -19.379 -69.459 1.00 33.12 924 ASP A O 1
ATOM 7544 N N . ILE A 1 925 ? 46.291 -20.112 -68.927 1.00 31.72 925 ILE A N 1
ATOM 7545 C CA . ILE A 1 925 ? 46.273 -19.572 -67.542 1.00 31.72 925 ILE A CA 1
ATOM 7546 C C . ILE A 1 925 ? 47.271 -18.408 -67.420 1.00 31.72 925 ILE A C 1
ATOM 7548 O O . ILE A 1 925 ? 48.066 -18.348 -66.484 1.00 31.72 925 ILE A O 1
ATOM 7552 N N . LEU A 1 926 ? 47.289 -17.486 -68.389 1.00 28.81 926 LEU A N 1
ATOM 7553 C CA . LEU A 1 926 ? 48.210 -16.341 -68.341 1.00 28.81 926 LEU A CA 1
ATOM 7554 C C . LEU A 1 926 ? 47.641 -14.957 -68.686 1.00 28.81 926 LEU A C 1
ATOM 7556 O O . LEU A 1 926 ? 48.401 -14.006 -68.569 1.00 28.81 926 LEU A O 1
ATOM 7560 N N . ASP A 1 927 ? 46.342 -14.786 -68.957 1.00 29.98 927 ASP A N 1
ATOM 7561 C CA . ASP A 1 927 ? 45.808 -13.472 -69.382 1.00 29.98 927 ASP A CA 1
ATOM 7562 C C . ASP A 1 927 ? 44.612 -12.946 -68.557 1.00 29.98 927 ASP A C 1
ATOM 7564 O O . ASP A 1 927 ? 43.679 -12.351 -69.090 1.00 29.98 927 ASP A O 1
ATOM 7568 N N . THR A 1 928 ? 44.576 -13.131 -67.231 1.00 29.84 928 THR A N 1
ATOM 7569 C CA . THR A 1 928 ? 43.512 -12.482 -66.418 1.00 29.84 928 THR A CA 1
ATOM 7570 C C . THR A 1 928 ? 43.932 -12.020 -65.024 1.00 29.84 928 THR A C 1
ATOM 7572 O O . THR A 1 928 ? 43.125 -11.995 -64.100 1.00 29.84 928 THR A O 1
ATOM 7575 N N . PHE A 1 929 ? 45.188 -11.598 -64.870 1.00 25.44 929 PHE A N 1
ATOM 7576 C CA . PHE A 1 929 ? 45.525 -10.627 -63.828 1.00 25.44 929 PHE A CA 1
ATOM 7577 C C . PHE A 1 929 ? 45.448 -9.224 -64.437 1.00 25.44 929 PHE A C 1
ATOM 7579 O O . PHE A 1 929 ? 46.465 -8.674 -64.856 1.00 25.44 929 PHE A O 1
ATOM 7586 N N . ASP A 1 930 ? 44.242 -8.653 -64.494 1.00 28.00 930 ASP A N 1
ATOM 7587 C CA . ASP A 1 930 ? 44.109 -7.199 -64.605 1.00 28.00 930 ASP A CA 1
ATOM 7588 C C . ASP A 1 930 ? 44.537 -6.610 -63.255 1.00 28.00 930 ASP A C 1
ATOM 7590 O O . ASP A 1 930 ? 43.862 -6.740 -62.235 1.00 28.00 930 ASP A O 1
ATOM 7594 N N . TYR A 1 931 ? 45.728 -6.017 -63.248 1.00 30.98 931 TYR A N 1
ATOM 7595 C CA . TYR A 1 931 ? 46.366 -5.366 -62.102 1.00 30.98 931 TYR A CA 1
ATOM 7596 C C . TYR A 1 931 ? 45.783 -3.970 -61.791 1.00 30.98 931 TYR A C 1
ATOM 7598 O O . TYR A 1 931 ? 46.410 -3.204 -61.062 1.00 30.98 931 TYR A O 1
ATOM 7606 N N . ASP A 1 932 ? 44.594 -3.641 -62.302 1.00 28.33 932 ASP A N 1
ATOM 7607 C CA . ASP A 1 932 ? 44.013 -2.294 -62.203 1.00 28.33 932 ASP A CA 1
ATOM 7608 C C . ASP A 1 932 ? 43.099 -2.076 -60.977 1.00 28.33 932 ASP A C 1
ATOM 7610 O O . ASP A 1 932 ? 42.688 -0.948 -60.724 1.00 28.33 932 ASP A O 1
ATOM 7614 N N . ASP A 1 933 ? 42.842 -3.099 -60.151 1.00 33.62 933 ASP A N 1
ATOM 7615 C CA . ASP A 1 933 ? 41.941 -2.993 -58.982 1.00 33.62 933 ASP A CA 1
ATOM 7616 C C . ASP A 1 933 ? 42.657 -2.817 -57.621 1.00 33.62 933 ASP A C 1
ATOM 7618 O O . ASP A 1 933 ? 42.110 -3.107 -56.553 1.00 33.62 933 ASP A O 1
ATOM 7622 N N . LEU A 1 934 ? 43.883 -2.287 -57.628 1.00 29.27 934 LEU A N 1
ATOM 7623 C CA . LEU A 1 934 ? 44.543 -1.756 -56.429 1.00 29.27 934 LEU A CA 1
ATOM 7624 C C . LEU A 1 934 ? 44.941 -0.288 -56.630 1.00 29.27 934 LEU A C 1
ATOM 7626 O O . LEU A 1 934 ? 46.129 0.017 -56.686 1.00 29.27 934 LEU A O 1
ATOM 7630 N N . GLU A 1 935 ? 43.952 0.612 -56.666 1.00 26.59 935 GLU A N 1
ATOM 7631 C CA . GLU A 1 935 ? 44.094 2.035 -56.287 1.00 26.59 935 GLU A CA 1
ATOM 7632 C C . GLU A 1 935 ? 42.812 2.621 -55.670 1.00 26.59 935 GLU A C 1
ATOM 7634 O O . GLU A 1 935 ? 41.719 2.499 -56.269 1.00 26.59 935 GLU A O 1
#

Foldseek 3Di:
DPDLVVLLVVLLVVVVPDDDDDPVLNVLSVDPQSVVLLVVVVPDDPPDDNVVSLVVCVVVVHDSLSSVVSNCSSVVHDRPDDDDDDDDDDDDDDDDDDDDDDDDDDDDQDDDAWDKDWDWDWDQDPPQGIKIKIKIKTLWWDPVQLVVQLVVVDQWDQDPVLEIDGNPDPDDDPLQPAARDVVSIDTDNGIDMDMHIYSDPVVNVSSSVSSVNRCPVVVQVSLQVRLLSLLLVLLVVADPLQQAFFLVLQDVDPVLSVLCVVQVHGGSVVSNPTDSPSAGSVSSVVSSVSSVPDDRDFLVNLVCVLLVVDDPLLSVLCCVQFPPPDHDQLCRVCVVVVHHSVVSVVSPVVSLCVSPPPVNVVSVVSSLSNQCRSAPANFKHAQVSCVVSVRHLSNLVVCCVRPVQWNDDQLQNITTRDPVLVVLLVVLVVPDDQKDFPVVLLVSLCVSCVVSVNSDHSVRNSSSQPSRWDDFARMTGNDDDDPLNLVLVCLVPPPQVWDQLPPVVVVVVSQVCSCVRGVHDGDDPDSVVNSVSQVVAWFDLDDSTTHGDPVDQLQDPVNLVVLVVVQVPDPAQKAWLVVSCVVCVPVCVVSVRNDSRSSLVNCVVRPDQQWDDDSTIIGNHHPDDPLVSLLVVQAPDLDWAAPVNSCVRPVPCDPVNVVVSVVVAQWFDQPRTTHRPVSLPQDPVLLVVLVVLQCVVQVVQDKDQLQVSCVVCCVVSVVSCVSSVPDDSVSVLRVCCSSPVQQWDDDPRIIHGHPRPHDDLLVQLLVVCLVDQKDWPVVSCVSSVVSVHDDPQVVVSCLVVLQAWFDLDLTMIGGCVQFVVVVFDCVCVQVLVCVVQPPHQKAFLQPDDPCVVGTDTPGDDDSRRNQSVCSVDPDQWDWDWPDSDSVRTTIMIGGPPDDPVPDDPVVVVVPDDDDPDDDDDDDDPPPPPPVPPPD